Protein AF-A0AAC8TFB7-F1 (afdb_monomer_lite)

Organism: NCBI:txid48

Structure (mmCIF, N/CA/C/O backbone):
data_AF-A0AAC8TFB7-F1
#
_entry.id   AF-A0AAC8TFB7-F1
#
loop_
_atom_site.group_PDB
_atom_site.id
_atom_site.type_symbol
_atom_site.label_atom_id
_atom_site.label_alt_id
_atom_site.label_comp_id
_atom_site.label_asym_id
_atom_site.label_entity_id
_atom_site.label_seq_id
_atom_site.pdbx_PDB_ins_code
_atom_site.Cartn_x
_atom_site.Cartn_y
_atom_site.Cartn_z
_atom_site.occupancy
_atom_site.B_iso_or_equiv
_atom_site.auth_seq_id
_atom_site.auth_comp_id
_atom_site.auth_asym_id
_atom_site.auth_atom_id
_atom_site.pdbx_PDB_model_num
ATOM 1 N N . MET A 1 1 ? -80.100 37.771 1.841 1.00 29.28 1 MET A N 1
ATOM 2 C CA . MET A 1 1 ? -79.207 38.741 1.160 1.00 29.28 1 MET A CA 1
ATOM 3 C C . MET A 1 1 ? -78.001 39.028 2.057 1.00 29.28 1 MET A C 1
ATOM 5 O O . MET A 1 1 ? -78.190 39.039 3.260 1.00 29.28 1 MET A O 1
ATOM 9 N N . ASN A 1 2 ? -76.821 39.294 1.480 1.00 34.03 2 ASN A N 1
ATOM 10 C CA . ASN A 1 2 ? -75.707 40.093 2.040 1.00 34.03 2 ASN A CA 1
ATOM 11 C C . ASN A 1 2 ? -75.226 39.893 3.507 1.00 34.03 2 ASN A C 1
ATOM 13 O O . ASN A 1 2 ? -75.746 40.557 4.396 1.00 34.03 2 ASN A O 1
ATOM 17 N N . ARG A 1 3 ? -74.081 39.198 3.702 1.00 35.25 3 ARG A N 1
ATOM 18 C CA . ARG A 1 3 ? -72.728 39.756 4.049 1.00 35.25 3 ARG A CA 1
ATOM 19 C C . ARG A 1 3 ? -71.878 38.898 5.021 1.00 35.25 3 ARG A C 1
ATOM 21 O O . ARG A 1 3 ? -72.322 38.632 6.126 1.00 35.25 3 ARG A O 1
ATOM 28 N N . ARG A 1 4 ? -70.582 38.739 4.666 1.00 37.25 4 ARG A N 1
ATOM 29 C CA . ARG A 1 4 ? -69.412 38.335 5.508 1.00 37.25 4 ARG A CA 1
ATOM 30 C C . ARG A 1 4 ? -69.481 36.893 6.088 1.00 37.25 4 ARG A C 1
ATOM 32 O O . ARG A 1 4 ? -70.562 36.340 6.192 1.00 37.25 4 ARG A O 1
ATOM 39 N N . SER A 1 5 ? -68.390 36.183 6.416 1.00 35.66 5 SER A N 1
ATOM 40 C CA . SER A 1 5 ? -66.936 36.485 6.430 1.00 35.66 5 SER A CA 1
ATOM 41 C C . SER A 1 5 ? -66.106 35.304 5.864 1.00 35.66 5 SER A C 1
ATOM 43 O O . SER A 1 5 ? -66.644 34.227 5.645 1.00 35.66 5 SER A O 1
ATOM 45 N N . SER A 1 6 ? -64.796 35.482 5.650 1.00 41.69 6 SER A N 1
ATOM 46 C CA . SER A 1 6 ? -63.874 34.527 4.987 1.00 41.69 6 SER A CA 1
ATOM 47 C C . SER A 1 6 ? -63.027 33.644 5.925 1.00 41.69 6 SER A C 1
ATOM 49 O O . SER A 1 6 ? -62.603 34.148 6.966 1.00 41.69 6 SER A O 1
ATOM 51 N N . ARG A 1 7 ? -62.625 32.425 5.493 1.00 38.72 7 ARG A N 1
ATOM 52 C CA . ARG A 1 7 ? -61.374 31.735 5.925 1.00 38.72 7 ARG A CA 1
ATOM 53 C C . ARG A 1 7 ? -61.000 30.466 5.102 1.00 38.72 7 ARG A C 1
ATOM 55 O O . ARG A 1 7 ? -61.889 29.721 4.724 1.00 38.72 7 ARG A O 1
ATOM 62 N N . ILE A 1 8 ? -59.678 30.206 5.010 1.00 32.66 8 ILE A N 1
ATOM 63 C CA . ILE A 1 8 ? -58.954 28.893 5.028 1.00 32.66 8 ILE A CA 1
ATOM 64 C C . ILE A 1 8 ? -58.658 28.069 3.724 1.00 32.66 8 ILE A C 1
ATOM 66 O O . ILE A 1 8 ? -59.552 27.458 3.158 1.00 32.66 8 ILE A O 1
ATOM 70 N N . TRP A 1 9 ? -57.337 27.984 3.403 1.00 27.58 9 TRP A N 1
ATOM 71 C CA . TRP A 1 9 ? -56.482 26.853 2.896 1.00 27.58 9 TRP A CA 1
ATOM 72 C C . TRP A 1 9 ? -56.698 26.239 1.484 1.00 27.58 9 TRP A C 1
ATOM 74 O O . TRP A 1 9 ? -57.815 26.241 0.991 1.00 27.58 9 TRP A O 1
ATOM 84 N N . SER A 1 10 ? -55.707 25.652 0.765 1.00 36.19 10 SER A N 1
ATOM 85 C CA . SER A 1 10 ? -54.204 25.528 0.812 1.00 36.19 10 SER A CA 1
ATOM 86 C C . SER A 1 10 ? -53.717 24.824 -0.502 1.00 36.19 10 SER A C 1
ATOM 88 O O . SER A 1 10 ? -54.584 24.350 -1.226 1.00 36.19 10 SER A O 1
ATOM 90 N N . GLY A 1 11 ? -52.444 24.628 -0.915 1.00 29.81 11 GLY A N 1
ATOM 91 C CA . GLY A 1 11 ? -51.067 24.926 -0.438 1.00 29.81 11 GLY A CA 1
ATOM 92 C C . GLY A 1 11 ? -49.998 24.074 -1.206 1.00 29.81 11 GLY A C 1
ATOM 93 O O . GLY A 1 11 ? -50.402 23.230 -1.996 1.00 29.81 11 GLY A O 1
ATOM 94 N N . TRP A 1 12 ? -48.682 24.232 -0.919 1.00 28.47 12 TRP A N 1
ATOM 95 C CA . TRP A 1 12 ? -47.496 23.439 -1.407 1.00 28.47 12 TRP A CA 1
ATOM 96 C C . TRP A 1 12 ? -47.089 23.550 -2.911 1.00 28.47 12 TRP A C 1
ATOM 98 O O . TRP A 1 12 ? -47.957 23.550 -3.773 1.00 28.47 12 TRP A O 1
ATOM 108 N N . LEU A 1 13 ? -45.803 23.599 -3.338 1.00 30.80 13 LEU A N 1
ATOM 109 C CA . LEU A 1 13 ? -44.501 23.913 -2.684 1.00 30.80 13 LEU A CA 1
ATOM 110 C C . LEU A 1 13 ? -43.416 24.320 -3.741 1.00 30.80 13 LEU A C 1
ATOM 112 O O . LEU A 1 13 ? -43.477 23.867 -4.880 1.00 30.80 13 LEU A O 1
ATOM 116 N N . GLY A 1 14 ? -42.400 25.116 -3.359 1.00 27.70 14 GLY A N 1
ATOM 117 C CA . GLY A 1 14 ? -41.168 25.454 -4.121 1.00 27.70 14 GLY A CA 1
ATOM 118 C C . GLY A 1 14 ? -40.242 26.396 -3.302 1.00 27.70 14 GLY A C 1
ATOM 119 O O . GLY A 1 14 ? -40.631 26.738 -2.189 1.00 27.70 14 GLY A O 1
ATOM 120 N N . VAL A 1 15 ? -39.047 26.875 -3.707 1.00 31.97 15 VAL A N 1
ATOM 121 C CA . VAL A 1 15 ? -38.162 26.721 -4.903 1.00 31.97 15 VAL A CA 1
ATOM 122 C C . VAL A 1 15 ? -36.685 26.986 -4.451 1.00 31.97 15 VAL A C 1
ATOM 124 O O . VAL A 1 15 ? -36.489 27.541 -3.373 1.00 31.97 15 VAL A O 1
ATOM 127 N N . ALA A 1 16 ? -35.646 26.629 -5.232 1.00 31.83 16 ALA A N 1
ATOM 128 C CA . ALA A 1 16 ? -34.211 26.884 -4.936 1.00 31.83 16 ALA A CA 1
ATOM 129 C C . ALA A 1 16 ? -33.583 28.056 -5.744 1.00 31.83 16 ALA A C 1
ATOM 131 O O . ALA A 1 16 ? -34.079 28.367 -6.825 1.00 31.83 16 ALA A O 1
ATOM 132 N N . LEU A 1 17 ? -32.475 28.666 -5.270 1.00 29.53 17 LEU A N 1
ATOM 133 C CA . LEU A 1 17 ? -31.649 29.656 -6.012 1.00 29.53 17 LEU A CA 1
ATOM 134 C C . LEU A 1 17 ? -30.217 29.834 -5.422 1.00 29.53 17 LEU A C 1
ATOM 136 O O . LEU A 1 17 ? -29.937 29.296 -4.352 1.00 29.53 17 LEU A O 1
ATOM 140 N N . ALA A 1 18 ? -29.315 30.579 -6.094 1.00 31.45 18 ALA A N 1
ATOM 141 C CA . ALA A 1 18 ? -27.916 30.823 -5.675 1.00 31.45 18 ALA A CA 1
ATOM 142 C C . ALA A 1 18 ? -27.285 32.120 -6.268 1.00 31.45 18 ALA A C 1
ATOM 144 O O . ALA A 1 18 ? -27.849 32.680 -7.205 1.00 31.45 18 ALA A O 1
ATOM 145 N N . LEU A 1 19 ? -26.070 32.484 -5.788 1.00 30.78 19 LEU A N 1
ATOM 146 C CA . LEU A 1 19 ? -25.108 33.522 -6.274 1.00 30.78 19 LEU A CA 1
ATOM 147 C C . LEU A 1 19 ? -25.461 35.015 -5.998 1.00 30.78 19 LEU A C 1
ATOM 149 O O . LEU A 1 19 ? -26.633 35.365 -6.011 1.00 30.78 19 LEU A O 1
ATOM 153 N N . VAL A 1 20 ? -24.526 35.978 -5.813 1.00 29.78 20 VAL A N 1
ATOM 154 C CA . VAL A 1 20 ? -23.085 35.994 -5.397 1.00 29.78 20 VAL A CA 1
ATOM 155 C C . VAL A 1 20 ? -22.617 37.453 -5.114 1.00 29.78 20 VAL A C 1
ATOM 157 O O . VAL A 1 20 ? -23.112 38.361 -5.776 1.00 29.78 20 VAL A O 1
ATOM 160 N N . ALA A 1 21 ? -21.659 37.704 -4.195 1.00 29.14 21 ALA A N 1
ATOM 161 C CA . ALA A 1 21 ? -20.972 39.010 -4.027 1.00 29.14 21 ALA A CA 1
ATOM 162 C C . ALA A 1 21 ? -19.624 38.941 -3.243 1.00 29.14 21 ALA A C 1
ATOM 164 O O . ALA A 1 21 ? -19.326 37.933 -2.606 1.00 29.14 21 ALA A O 1
ATOM 165 N N . CYS A 1 22 ? -18.850 40.041 -3.267 1.00 25.44 22 CYS A N 1
ATOM 166 C CA . CYS A 1 22 ? -17.707 40.393 -2.382 1.00 25.44 22 CYS A CA 1
ATOM 167 C C . CYS A 1 22 ? -18.136 41.535 -1.409 1.00 25.44 22 CYS A C 1
ATOM 169 O O . CYS A 1 22 ? -19.251 42.027 -1.547 1.00 25.44 22 CYS A O 1
ATOM 171 N N . GLY A 1 23 ? -17.367 42.057 -0.437 1.00 26.61 23 GLY A N 1
ATOM 172 C CA . GLY A 1 23 ? -15.947 41.919 -0.058 1.00 26.61 23 GLY A CA 1
ATOM 173 C C . GLY A 1 23 ? -15.672 42.514 1.356 1.00 26.61 23 GLY A C 1
ATOM 174 O O . GLY A 1 23 ? -16.632 42.797 2.068 1.00 26.61 23 GLY A O 1
ATOM 175 N N . PRO A 1 24 ? -14.404 42.658 1.805 1.00 52.81 24 PRO A N 1
ATOM 176 C CA . PRO A 1 24 ? -14.056 42.627 3.239 1.00 52.81 24 PRO A CA 1
ATOM 177 C C . PRO A 1 24 ? -13.891 43.983 3.962 1.00 52.81 24 PRO A C 1
ATOM 179 O O . PRO A 1 24 ? -13.584 45.002 3.350 1.00 52.81 24 PRO A O 1
ATOM 182 N N . GLY A 1 25 ? -13.968 43.935 5.299 1.00 26.16 25 GLY A N 1
ATOM 183 C CA . GLY A 1 25 ? -13.551 44.981 6.244 1.00 26.16 25 GLY A CA 1
ATOM 184 C C . GLY A 1 25 ? -13.364 44.398 7.657 1.00 26.16 25 GLY A C 1
ATOM 185 O O . GLY A 1 25 ? -14.038 43.429 8.005 1.00 26.16 25 GLY A O 1
ATOM 186 N N . VAL A 1 26 ? -12.436 44.944 8.449 1.00 27.16 26 VAL A N 1
ATOM 187 C CA . VAL A 1 26 ? -12.077 44.471 9.805 1.00 27.16 26 VAL A CA 1
ATOM 188 C C . VAL A 1 26 ? -12.183 45.633 10.789 1.00 27.16 26 VAL A C 1
ATOM 190 O O . VAL A 1 26 ? -11.638 46.684 10.481 1.00 27.16 26 VAL A O 1
ATOM 193 N N . GLU A 1 27 ? -12.844 45.419 11.935 1.00 25.64 27 GLU A N 1
ATOM 194 C CA . GLU A 1 27 ? -12.522 45.945 13.286 1.00 25.64 27 GLU A CA 1
ATOM 195 C C . GLU A 1 27 ? -13.724 45.763 14.237 1.00 25.64 27 GLU A C 1
ATOM 197 O O . GLU A 1 27 ? -14.823 46.220 13.928 1.00 25.64 27 GLU A O 1
ATOM 202 N N . ALA A 1 28 ? -13.525 45.107 15.392 1.00 24.05 28 ALA A N 1
ATOM 203 C CA . ALA A 1 28 ? -14.460 45.129 16.529 1.00 24.05 28 ALA A CA 1
ATOM 204 C C . ALA A 1 28 ? -13.835 44.552 17.821 1.00 24.05 28 ALA A C 1
ATOM 206 O O . ALA A 1 28 ? -13.771 43.339 18.001 1.00 24.05 28 ALA A O 1
ATOM 207 N N . GLU A 1 29 ? -13.459 45.427 18.752 1.00 25.58 29 GLU A N 1
ATOM 208 C CA . GLU A 1 29 ? -13.267 45.142 20.184 1.00 25.58 29 GLU A CA 1
ATOM 209 C C . GLU A 1 29 ? -13.527 46.445 20.972 1.00 25.58 29 GLU A C 1
ATOM 211 O O . GLU A 1 29 ? -13.308 47.526 20.420 1.00 25.58 29 GLU A O 1
ATOM 216 N N . PRO A 1 30 ? -13.897 46.404 22.265 1.00 45.72 30 PRO A N 1
ATOM 217 C CA . PRO A 1 30 ? -14.868 45.516 22.919 1.00 45.72 30 PRO A CA 1
ATOM 218 C C . PRO A 1 30 ? -15.946 46.334 23.690 1.00 45.72 30 PRO A C 1
ATOM 220 O O . PRO A 1 30 ? -15.791 47.540 23.877 1.00 45.72 30 PRO A O 1
ATOM 223 N N . GLY A 1 31 ? -17.031 45.725 24.210 1.00 27.03 31 GLY A N 1
ATOM 224 C CA . GLY A 1 31 ? -17.982 46.514 25.029 1.00 27.03 31 GLY A CA 1
ATOM 225 C C . GLY A 1 31 ? -19.311 45.898 25.499 1.00 27.03 31 GLY A C 1
ATOM 226 O O . GLY A 1 31 ? -20.360 46.262 24.992 1.00 27.03 31 GLY A O 1
ATOM 227 N N . LEU A 1 32 ? -19.250 45.050 26.532 1.00 28.52 32 LEU A N 1
ATOM 228 C CA . LEU A 1 32 ? -20.164 44.968 27.698 1.00 28.52 32 LEU A CA 1
ATOM 229 C C . LEU A 1 32 ? -21.715 45.096 27.573 1.00 28.52 32 LEU A C 1
ATOM 231 O O . LEU A 1 32 ? -22.270 46.134 27.240 1.00 28.52 32 LEU A O 1
ATOM 235 N N . ASN A 1 33 ? -22.376 44.099 28.184 1.00 29.66 33 ASN A N 1
ATOM 236 C CA . ASN A 1 33 ? -23.605 44.189 29.003 1.00 29.66 33 ASN A CA 1
ATOM 237 C C . ASN A 1 33 ? -24.993 44.416 28.350 1.00 29.66 33 ASN A C 1
ATOM 239 O O . ASN A 1 33 ? -25.533 45.516 28.355 1.00 29.66 33 ASN A O 1
ATOM 243 N N . GLY A 1 34 ? -25.692 43.299 28.104 1.00 29.98 34 GLY A N 1
ATOM 244 C CA . GLY A 1 34 ? -26.669 42.828 29.104 1.00 29.98 34 GLY A CA 1
ATOM 245 C C . GLY A 1 34 ? -28.172 43.029 28.844 1.00 29.98 34 GLY A C 1
ATOM 246 O O . GLY A 1 34 ? -28.695 44.120 29.022 1.00 29.98 34 GLY A O 1
ATOM 247 N N . LEU A 1 35 ? -28.876 41.917 28.593 1.00 29.80 35 LEU A N 1
ATOM 248 C CA . LEU A 1 35 ? -30.117 41.459 29.261 1.00 29.80 35 LEU A CA 1
ATOM 249 C C . LEU A 1 35 ? -30.368 39.982 28.837 1.00 29.80 35 LEU A C 1
ATOM 251 O O . LEU A 1 35 ? -29.814 39.552 27.823 1.00 29.80 35 LEU A O 1
ATOM 255 N N . PRO A 1 36 ? -31.103 39.156 29.611 1.00 32.28 36 PRO A N 1
ATOM 256 C CA . PRO A 1 36 ? -31.102 37.703 29.427 1.00 32.28 36 PRO A CA 1
ATOM 257 C C . PRO A 1 36 ? -32.032 37.224 28.304 1.00 32.28 36 PRO A C 1
ATOM 259 O O . PRO A 1 36 ? -33.178 37.656 28.196 1.00 32.28 36 PRO A O 1
ATOM 262 N N . ALA A 1 37 ? -31.566 36.246 27.525 1.00 28.34 37 ALA A N 1
ATOM 263 C CA . ALA A 1 37 ? -32.413 35.491 26.608 1.00 28.34 37 ALA A CA 1
ATOM 264 C C . ALA A 1 37 ? -33.243 34.450 27.379 1.00 28.34 37 ALA A C 1
ATOM 266 O O . ALA A 1 37 ? -32.693 33.574 28.050 1.00 28.34 37 ALA A O 1
ATOM 267 N N . THR A 1 38 ? -34.570 34.513 27.265 1.00 31.72 38 THR A N 1
ATOM 268 C CA . THR A 1 38 ? -35.490 33.511 27.819 1.00 31.72 38 THR A CA 1
ATOM 269 C C . THR A 1 38 ? -35.449 32.222 26.999 1.00 31.72 38 THR A C 1
ATOM 271 O O . THR A 1 38 ? -36.209 32.034 26.049 1.00 31.72 38 THR A O 1
ATOM 274 N N . ALA A 1 39 ? -34.564 31.303 27.387 1.00 28.80 39 ALA A N 1
ATOM 275 C CA . ALA A 1 39 ? -34.574 29.940 26.872 1.00 28.80 39 ALA A CA 1
ATOM 276 C C . ALA A 1 39 ? -35.893 29.243 27.251 1.00 28.80 39 ALA A C 1
ATOM 278 O O . ALA A 1 39 ? -36.206 29.069 28.430 1.00 28.80 39 ALA A O 1
ATOM 279 N N . THR A 1 40 ? -36.671 28.833 26.250 1.00 29.55 40 THR A N 1
ATOM 280 C CA . THR A 1 40 ? -37.866 28.007 26.446 1.00 29.55 40 THR A CA 1
ATOM 281 C C . THR A 1 40 ? -37.432 26.572 26.723 1.00 29.55 40 THR A C 1
ATOM 283 O O . THR A 1 40 ? -37.189 25.787 25.810 1.00 29.55 40 THR A O 1
ATOM 286 N N . VAL A 1 41 ? -37.304 26.235 28.007 1.00 31.17 41 VAL A N 1
ATOM 287 C CA . VAL A 1 41 ? -37.071 24.857 28.451 1.00 31.17 41 VAL A CA 1
ATOM 288 C C . VAL A 1 41 ? -38.263 24.006 28.014 1.00 31.17 41 VAL A C 1
ATOM 290 O O . VAL A 1 41 ? -39.390 24.247 28.447 1.00 31.17 41 VAL A O 1
ATOM 293 N N . SER A 1 42 ? -38.021 23.014 27.153 1.00 38.66 42 SER A N 1
ATOM 294 C CA . SER A 1 42 ? -39.017 21.978 26.876 1.00 38.66 42 SER A CA 1
ATOM 295 C C . SER A 1 42 ? -39.325 21.253 28.180 1.00 38.66 42 SER A C 1
ATOM 297 O O . SER A 1 42 ? -38.401 20.803 28.857 1.00 38.66 42 SER A O 1
ATOM 299 N N . ALA A 1 43 ? -40.605 21.142 28.539 1.00 45.66 43 ALA A N 1
ATOM 300 C CA . ALA A 1 43 ? -41.000 20.431 29.750 1.00 45.66 43 ALA A CA 1
ATOM 301 C C . ALA A 1 43 ? -40.475 18.978 29.710 1.00 45.66 43 ALA A C 1
ATOM 303 O O . ALA A 1 43 ? -40.502 18.364 28.636 1.00 45.66 43 ALA A O 1
ATOM 304 N N . PRO A 1 44 ? -39.983 18.432 30.839 1.00 53.47 44 PRO A N 1
ATOM 305 C CA . PRO A 1 44 ? -39.480 17.065 30.889 1.00 53.47 44 PRO A CA 1
ATOM 306 C C . PRO A 1 44 ? -40.583 16.066 30.533 1.00 53.47 44 PRO A C 1
ATOM 308 O O . PRO A 1 44 ? -41.760 16.277 30.839 1.00 53.47 44 PRO A O 1
ATOM 311 N N . LEU A 1 45 ? -40.197 14.975 29.869 1.00 64.88 45 LEU A N 1
ATOM 312 C CA . LEU A 1 45 ? -41.135 13.994 29.330 1.00 64.88 45 LEU A CA 1
ATOM 313 C C . LEU A 1 45 ? -41.702 13.117 30.462 1.00 64.88 45 LEU A C 1
ATOM 315 O O . LEU A 1 45 ? -41.168 12.055 30.777 1.00 64.88 45 LEU A O 1
ATOM 319 N N . MET A 1 46 ? -42.772 13.595 31.098 1.00 79.31 46 MET A N 1
ATOM 320 C CA . 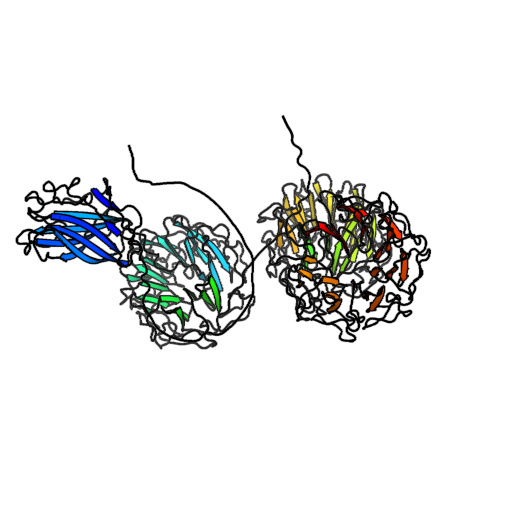MET A 1 46 ? -43.532 12.856 32.109 1.00 79.31 46 MET A CA 1
ATOM 321 C C . MET A 1 46 ? -44.354 11.745 31.449 1.00 79.31 46 MET A C 1
ATOM 323 O O . MET A 1 46 ? -45.239 12.023 30.637 1.00 79.31 46 MET A O 1
ATOM 327 N N . ALA A 1 47 ? -44.107 10.493 31.827 1.00 88.88 47 ALA A N 1
ATOM 328 C CA . ALA A 1 47 ? -44.961 9.376 31.453 1.00 88.88 47 ALA A CA 1
ATOM 329 C C . ALA A 1 47 ? -46.246 9.382 32.297 1.00 88.88 47 ALA A C 1
ATOM 331 O O . ALA A 1 47 ? -46.202 9.538 33.517 1.00 88.88 47 ALA A O 1
ATOM 332 N N . THR A 1 48 ? -47.394 9.184 31.647 1.00 90.88 48 THR A N 1
ATOM 333 C CA . THR A 1 48 ? -48.664 8.903 32.335 1.00 90.88 48 THR A CA 1
ATOM 334 C C . THR A 1 48 ? -48.782 7.398 32.543 1.00 90.88 48 THR A C 1
ATOM 336 O O . THR A 1 48 ? -48.607 6.634 31.592 1.00 90.88 48 THR A O 1
ATOM 339 N N . ALA A 1 49 ? -49.062 6.974 33.770 1.00 92.94 49 ALA A N 1
ATOM 340 C CA . ALA A 1 49 ? -49.187 5.569 34.122 1.00 92.94 49 ALA A CA 1
ATOM 341 C C . ALA A 1 49 ? -50.440 4.925 33.508 1.00 92.94 49 ALA A C 1
ATOM 343 O O . ALA A 1 49 ? -51.456 5.581 33.267 1.00 92.94 49 ALA A O 1
ATOM 344 N N . GLN A 1 50 ? -50.380 3.611 33.312 1.00 94.62 50 GLN A N 1
ATOM 345 C CA . GLN A 1 50 ? -51.535 2.761 33.024 1.00 94.62 50 GLN A CA 1
ATOM 346 C C . GLN A 1 50 ? -51.613 1.661 34.085 1.00 94.62 50 GLN A C 1
ATOM 348 O O . GLN A 1 50 ? -50.589 1.268 34.636 1.00 94.62 50 GLN A O 1
ATOM 353 N N . TYR A 1 51 ? -52.813 1.173 34.398 1.00 94.00 51 TYR A N 1
ATOM 354 C CA . TYR A 1 51 ? -52.970 0.117 35.400 1.00 94.00 51 TYR A CA 1
ATOM 355 C C . TYR A 1 51 ? -52.424 -1.222 34.878 1.00 94.00 51 TYR A C 1
ATOM 357 O O . TYR A 1 51 ? -52.957 -1.788 33.920 1.00 94.00 51 TYR A O 1
ATOM 365 N N . ASP A 1 52 ? -51.366 -1.735 35.505 1.00 94.38 52 ASP A N 1
ATOM 366 C CA . ASP A 1 52 ? -50.777 -3.031 35.184 1.00 94.38 52 ASP A CA 1
ATOM 367 C C . ASP A 1 52 ? -51.492 -4.142 35.961 1.00 94.38 52 ASP A C 1
ATOM 369 O O . ASP A 1 52 ? -51.429 -4.222 37.186 1.00 94.38 52 ASP A O 1
ATOM 373 N N . THR A 1 53 ? -52.169 -5.034 35.239 1.00 91.38 53 THR A N 1
ATOM 374 C CA . THR A 1 53 ? -52.974 -6.115 35.839 1.00 91.38 53 THR A CA 1
ATOM 375 C C . THR A 1 53 ? -52.159 -7.239 36.495 1.00 91.38 53 THR A C 1
ATOM 377 O O . THR A 1 53 ? -52.733 -8.034 37.241 1.00 91.38 53 THR A O 1
ATOM 380 N N . ALA A 1 54 ? -50.845 -7.320 36.253 1.00 90.19 54 ALA A N 1
ATOM 381 C CA . ALA A 1 54 ? -49.966 -8.328 36.846 1.00 90.19 54 ALA A CA 1
ATOM 382 C C . ALA A 1 54 ? -49.311 -7.826 38.143 1.00 90.19 54 ALA A C 1
ATOM 384 O O . ALA A 1 54 ? -49.205 -8.585 39.105 1.00 90.19 54 ALA A O 1
ATOM 385 N N . LEU A 1 55 ? -48.912 -6.550 38.185 1.00 90.25 55 LEU A N 1
ATOM 386 C CA . LEU A 1 55 ? -48.433 -5.872 39.391 1.00 90.25 55 LEU A CA 1
ATOM 387 C C . LEU A 1 55 ? -49.570 -5.313 40.258 1.00 90.25 55 LEU A C 1
ATOM 389 O O . LEU A 1 55 ? -49.329 -5.080 41.433 1.00 90.25 55 LEU A O 1
ATOM 393 N N . LYS A 1 56 ? -50.785 -5.152 39.716 1.00 93.19 56 LYS A N 1
ATOM 394 C CA . LYS A 1 56 ? -51.981 -4.555 40.349 1.00 93.19 56 LYS A CA 1
ATOM 395 C C . LYS A 1 56 ? -51.885 -3.063 40.702 1.00 93.19 56 LYS A C 1
ATOM 397 O O . LYS A 1 56 ? -52.592 -2.595 41.592 1.00 93.19 56 LYS A O 1
ATOM 402 N N . VAL A 1 57 ? -51.048 -2.314 39.985 1.00 94.06 57 VAL A N 1
ATOM 403 C CA . VAL A 1 57 ? -50.745 -0.902 40.281 1.00 94.06 57 VAL A CA 1
ATOM 404 C C . VAL A 1 57 ? -50.669 -0.054 39.010 1.00 94.06 57 VAL A C 1
ATOM 406 O O . VAL A 1 57 ? -50.413 -0.593 37.929 1.00 94.06 57 VAL A O 1
ATOM 409 N N . PRO A 1 58 ? -50.796 1.278 39.108 1.00 95.50 58 PRO A N 1
ATOM 410 C CA . PRO A 1 58 ? -50.334 2.202 38.081 1.00 95.50 58 PRO A CA 1
ATOM 411 C C . PRO A 1 58 ? -48.843 1.993 37.769 1.00 95.50 58 PRO A C 1
ATOM 413 O O . PRO A 1 58 ? -47.989 2.078 38.652 1.00 95.50 58 PRO A O 1
ATOM 416 N N . LEU A 1 59 ? -48.528 1.754 36.496 1.00 95.31 59 LEU A N 1
ATOM 417 C CA . LEU A 1 59 ? -47.176 1.565 35.979 1.00 95.31 59 LEU A CA 1
ATOM 418 C C . LEU A 1 59 ? -46.884 2.535 34.827 1.00 95.31 59 LEU A C 1
ATOM 420 O O . LEU A 1 59 ? -47.635 2.599 33.852 1.00 95.31 59 LEU A O 1
ATOM 424 N N . CYS A 1 60 ? -45.736 3.214 34.880 1.00 94.62 60 CYS A N 1
ATOM 425 C CA . CYS A 1 60 ? -45.124 3.805 33.686 1.00 94.62 60 CYS A CA 1
ATOM 426 C C . CYS A 1 60 ? -44.134 2.826 33.041 1.00 94.62 60 CYS A C 1
ATOM 428 O O . CYS A 1 60 ? -43.052 2.556 33.577 1.00 94.62 60 CYS A O 1
ATOM 430 N N . ALA A 1 61 ? -44.510 2.303 31.874 1.00 82.38 61 ALA A N 1
ATOM 431 C CA . ALA A 1 61 ? -43.671 1.437 31.055 1.00 82.38 61 ALA A CA 1
ATOM 432 C C . ALA A 1 61 ? -42.756 2.261 30.130 1.00 82.38 61 ALA A C 1
ATOM 434 O O . ALA A 1 61 ? -43.231 3.112 29.379 1.00 82.38 61 ALA A O 1
ATOM 435 N N . GLY A 1 62 ? -41.454 1.963 30.144 1.00 77.88 62 GLY A N 1
ATOM 436 C CA . GLY A 1 62 ? -40.446 2.649 29.331 1.00 77.88 62 GLY A CA 1
ATOM 437 C C . GLY A 1 62 ? -39.706 3.770 30.070 1.00 77.88 62 GLY A C 1
ATOM 438 O O . GLY A 1 62 ? -40.132 4.239 31.122 1.00 77.88 62 GLY A O 1
ATOM 439 N N . SER A 1 63 ? -38.556 4.163 29.520 1.00 78.25 63 SER A N 1
ATOM 440 C CA . SER A 1 63 ? -37.673 5.184 30.099 1.00 78.25 63 SER A CA 1
ATOM 441 C C . SER A 1 63 ? -38.284 6.582 29.958 1.00 78.25 63 SER A C 1
ATOM 443 O O . SER A 1 63 ? -38.729 6.943 28.867 1.00 78.25 63 SER A O 1
ATOM 445 N N . ALA A 1 64 ? -38.332 7.343 31.053 1.00 86.69 64 ALA A N 1
ATOM 446 C CA . ALA A 1 64 ? -38.908 8.686 31.102 1.00 86.69 64 ALA A CA 1
ATOM 447 C C . ALA A 1 64 ? -38.338 9.502 32.274 1.00 86.69 64 ALA A C 1
ATOM 449 O O . ALA A 1 64 ? -37.879 8.938 33.273 1.00 86.69 64 ALA A O 1
ATOM 450 N N . ALA A 1 65 ? -38.438 10.833 32.191 1.00 87.44 65 ALA A N 1
ATOM 451 C CA . ALA A 1 65 ? -37.966 11.759 33.229 1.00 87.44 65 ALA A CA 1
ATOM 452 C C . ALA A 1 65 ? -38.818 11.744 34.512 1.00 87.44 65 ALA A C 1
ATOM 454 O O . ALA A 1 65 ? -38.380 12.190 35.575 1.00 87.44 65 ALA A O 1
ATOM 455 N N . GLY A 1 66 ? -40.031 11.202 34.424 1.00 91.31 66 GLY A N 1
ATOM 456 C CA . GLY A 1 66 ? -40.901 10.966 35.563 1.00 91.31 66 GLY A CA 1
ATOM 457 C C . GLY A 1 66 ? -42.101 10.096 35.213 1.00 91.31 66 GLY A C 1
ATOM 458 O O . GLY A 1 66 ? -42.401 9.873 34.041 1.00 91.31 66 GLY A O 1
ATOM 459 N N . CYS A 1 67 ? -42.785 9.627 36.249 1.00 94.94 67 CYS A N 1
ATOM 460 C CA . CYS A 1 67 ? -44.010 8.848 36.187 1.00 94.94 67 CYS A CA 1
ATOM 461 C C . CYS A 1 67 ? -45.127 9.543 36.976 1.00 94.94 67 CYS A C 1
ATOM 463 O O . CYS A 1 67 ? -44.890 10.112 38.044 1.00 94.94 67 CYS A O 1
ATOM 465 N N . ASP A 1 68 ? -46.344 9.498 36.442 1.00 94.75 68 ASP A N 1
ATOM 466 C CA . ASP A 1 68 ? -47.511 10.205 36.958 1.00 94.75 68 ASP A CA 1
ATOM 467 C C . ASP A 1 68 ? -48.739 9.282 36.925 1.00 94.75 68 ASP A C 1
ATOM 469 O O . ASP A 1 68 ? -49.183 8.870 35.854 1.00 94.75 68 ASP A O 1
ATOM 473 N N . SER A 1 69 ? -49.296 8.960 38.095 1.00 94.38 69 SER A N 1
ATOM 474 C CA . SER A 1 69 ? -50.507 8.126 38.242 1.00 94.38 69 SER A CA 1
ATOM 475 C C . SER A 1 69 ? -51.772 8.718 37.593 1.00 94.38 69 SER A C 1
ATOM 477 O O . SER A 1 69 ? -52.760 8.006 37.389 1.00 94.38 69 SER A O 1
ATOM 479 N N . GLY A 1 70 ? -51.762 10.015 37.263 1.00 90.06 70 GLY A N 1
ATOM 480 C CA . GLY A 1 70 ? -52.869 10.718 36.625 1.00 90.06 70 GLY A CA 1
ATOM 481 C C . GLY A 1 70 ? -54.092 10.857 37.533 1.00 90.06 70 GLY A C 1
ATOM 482 O O . GLY A 1 70 ? -54.228 11.853 38.234 1.00 90.06 70 GLY A O 1
ATOM 483 N N . SER A 1 71 ? -55.000 9.882 37.449 1.00 89.75 71 SER A N 1
ATOM 484 C CA . SER A 1 71 ? -56.247 9.796 38.236 1.00 89.75 71 SER A CA 1
ATOM 485 C C . SER A 1 71 ? -56.630 8.351 38.595 1.00 89.75 71 SER A C 1
ATOM 487 O O . SER A 1 71 ? -57.767 8.088 38.970 1.00 89.75 71 SER A O 1
ATOM 489 N N . LEU A 1 72 ? -55.690 7.404 38.465 1.00 91.19 72 LEU A N 1
ATOM 490 C CA . LEU A 1 72 ? -55.911 5.984 38.783 1.00 91.19 72 LEU A CA 1
ATOM 491 C C . LEU A 1 72 ? -56.036 5.712 40.294 1.00 91.19 72 LEU A C 1
ATOM 493 O O . LEU A 1 72 ? -56.532 4.656 40.673 1.00 91.19 72 LEU A O 1
ATOM 497 N N . VAL A 1 73 ? -55.589 6.679 41.098 1.00 92.38 73 VAL A N 1
ATOM 498 C CA . VAL A 1 73 ? -55.341 6.651 42.550 1.00 92.38 73 VAL A CA 1
ATOM 499 C C . VAL A 1 73 ? -56.112 7.790 43.233 1.00 92.38 73 VAL A C 1
ATOM 501 O O . VAL A 1 73 ? -55.553 8.640 43.920 1.00 92.38 73 VAL A O 1
ATOM 504 N N . ASN A 1 74 ? -57.381 7.941 42.847 1.00 92.94 74 ASN A N 1
ATOM 505 C CA . ASN A 1 74 ? -58.179 9.122 43.158 1.00 92.94 74 ASN A CA 1
ATOM 506 C C . ASN A 1 74 ? -59.326 8.779 44.112 1.00 92.94 74 ASN A C 1
ATOM 508 O O . ASN A 1 74 ? -60.366 8.276 43.680 1.00 92.94 74 ASN A O 1
ATOM 512 N N . GLY A 1 75 ? -59.137 9.114 45.386 1.00 87.50 75 GLY A N 1
ATOM 513 C CA . GLY A 1 75 ? -59.989 8.716 46.497 1.00 87.50 75 GLY A CA 1
ATOM 514 C C . GLY A 1 75 ? -59.660 7.316 47.025 1.00 87.50 75 GLY A C 1
ATOM 515 O O . GLY A 1 75 ? -59.000 6.535 46.353 1.00 87.50 75 GLY A O 1
ATOM 516 N N . ARG A 1 76 ? -60.187 7.010 48.217 1.00 88.00 76 ARG A N 1
ATOM 517 C CA . ARG A 1 76 ? -59.896 5.789 48.983 1.00 88.00 76 ARG A CA 1
ATOM 518 C C . ARG A 1 76 ? -60.932 4.694 48.750 1.00 88.00 76 ARG A C 1
ATOM 520 O O . ARG A 1 76 ? -62.088 4.847 49.158 1.00 88.00 76 ARG A O 1
ATOM 527 N N . ALA A 1 77 ? -60.531 3.546 48.224 1.00 80.38 77 ALA A N 1
ATOM 528 C CA . ALA A 1 77 ? -61.358 2.355 48.060 1.00 80.38 77 ALA A CA 1
ATOM 529 C C . ALA A 1 77 ? -62.726 2.641 47.397 1.00 80.38 77 ALA A C 1
ATOM 531 O O . ALA A 1 77 ? -62.818 3.200 46.308 1.00 80.38 77 ALA A O 1
ATOM 532 N N . ALA A 1 78 ? -63.833 2.268 48.050 1.00 73.38 78 ALA A N 1
ATOM 533 C CA . ALA A 1 78 ? -65.186 2.558 47.564 1.00 73.38 78 ALA A CA 1
ATOM 534 C C . ALA A 1 78 ? -65.648 4.011 47.826 1.00 73.38 78 ALA A C 1
ATOM 536 O O . ALA A 1 78 ? -66.753 4.384 47.430 1.00 73.38 78 ALA A O 1
ATOM 537 N N . ALA A 1 79 ? -64.833 4.827 48.502 1.00 71.06 79 ALA A N 1
ATOM 538 C CA . ALA A 1 79 ? -65.093 6.226 48.840 1.00 71.06 79 ALA A CA 1
ATOM 539 C C . ALA A 1 79 ? -64.365 7.190 47.880 1.00 71.06 79 ALA A C 1
ATOM 541 O O . ALA A 1 79 ? -63.798 8.197 48.302 1.00 71.06 79 ALA A O 1
ATOM 542 N N . GLY A 1 80 ? -64.404 6.889 46.579 1.00 80.62 80 GLY A N 1
ATOM 543 C CA . GLY A 1 80 ? -63.849 7.714 45.506 1.00 80.62 80 GLY A CA 1
ATOM 544 C C . GLY A 1 80 ? -64.051 7.098 44.114 1.00 80.62 80 GLY A C 1
ATOM 545 O O . GLY A 1 80 ? -64.604 6.004 43.998 1.00 80.62 80 GLY A O 1
ATOM 546 N N . PRO A 1 81 ? -63.620 7.777 43.037 1.00 84.00 81 PRO A N 1
ATOM 547 C CA . PRO A 1 81 ? -63.551 7.223 41.678 1.00 84.00 81 PRO A CA 1
ATOM 548 C C . PRO A 1 81 ? -62.389 6.218 41.456 1.00 84.00 81 PRO A C 1
ATOM 550 O O . PRO A 1 81 ? -61.927 6.049 40.324 1.00 84.00 81 PRO A O 1
ATOM 553 N N . GLU A 1 82 ? -61.915 5.542 42.505 1.00 85.69 82 GLU A N 1
ATOM 554 C CA . GLU A 1 82 ? -60.719 4.690 42.508 1.00 85.69 82 GLU A CA 1
ATOM 555 C C . GLU A 1 82 ? -60.983 3.300 41.887 1.00 85.69 82 GLU A C 1
ATOM 557 O O . GLU A 1 82 ? -61.208 2.293 42.557 1.00 85.69 82 GLU A O 1
ATOM 562 N N . LEU A 1 83 ? -60.991 3.237 40.552 1.00 75.31 83 LEU A N 1
ATOM 563 C CA . LEU A 1 83 ? -61.490 2.079 39.793 1.00 75.31 83 LEU A CA 1
ATOM 564 C C . LEU A 1 83 ? -60.779 0.734 40.075 1.00 75.31 83 LEU A C 1
ATOM 566 O O . LEU A 1 83 ? -61.351 -0.314 39.775 1.00 75.31 83 LEU A O 1
ATOM 570 N N . ASN A 1 84 ? -59.554 0.740 40.615 1.00 86.06 84 ASN A N 1
ATOM 571 C CA . ASN A 1 84 ? -58.738 -0.467 40.823 1.00 86.06 84 ASN A CA 1
ATOM 572 C C . ASN A 1 84 ? -58.174 -0.599 42.253 1.00 86.06 84 ASN A C 1
ATOM 574 O O . ASN A 1 84 ? -57.100 -1.181 42.444 1.00 86.06 84 ASN A O 1
ATOM 578 N N . ALA A 1 85 ? -58.906 -0.085 43.244 1.00 81.69 85 ALA A N 1
ATOM 579 C CA . ALA A 1 85 ? -58.556 -0.186 44.659 1.00 81.69 85 ALA A CA 1
ATOM 580 C C . ALA A 1 85 ? -58.124 -1.602 45.087 1.00 81.69 85 ALA A C 1
ATOM 582 O O . ALA A 1 85 ? -58.774 -2.586 44.704 1.00 81.69 85 ALA A O 1
ATOM 583 N N . PRO A 1 86 ? -57.053 -1.755 45.889 1.00 83.50 86 PRO A N 1
ATOM 584 C CA . PRO A 1 86 ? -56.303 -0.716 46.615 1.00 83.50 86 PRO A CA 1
ATOM 585 C C . PRO A 1 86 ? -55.099 -0.118 45.849 1.00 83.50 86 PRO A C 1
ATOM 587 O O . PRO A 1 86 ? -54.184 0.384 46.482 1.00 83.50 86 PRO A O 1
ATOM 590 N N . ASN A 1 87 ? -54.968 -0.329 44.527 1.00 89.38 87 ASN A N 1
ATOM 591 C CA . ASN A 1 87 ? -53.779 0.075 43.746 1.00 89.38 87 ASN A CA 1
ATOM 592 C C . ASN A 1 87 ? -52.403 -0.280 44.390 1.00 89.38 87 ASN A C 1
ATOM 594 O O . ASN A 1 87 ? -51.407 0.411 44.160 1.00 89.38 87 ASN A O 1
ATOM 598 N N . THR A 1 88 ? -52.310 -1.377 45.164 1.00 90.12 88 THR A N 1
ATOM 599 C CA . THR A 1 88 ? -51.056 -1.861 45.782 1.00 90.12 88 THR A CA 1
ATOM 600 C C . THR A 1 88 ? -50.481 -3.112 45.116 1.00 90.12 88 THR A C 1
ATOM 602 O O . THR A 1 88 ? -51.193 -3.947 44.551 1.00 90.12 88 THR A O 1
ATOM 605 N N . LEU A 1 89 ? -49.153 -3.253 45.209 1.00 89.19 89 LEU A N 1
ATOM 606 C CA . LEU A 1 89 ? -48.371 -4.284 44.532 1.00 89.19 89 LEU A CA 1
ATOM 607 C C . LEU A 1 89 ? -48.839 -5.710 44.851 1.00 89.19 89 LEU A C 1
ATOM 609 O O . LEU A 1 89 ? -49.061 -6.089 46.004 1.00 89.19 89 LEU A O 1
ATOM 613 N N . ALA A 1 90 ? -48.932 -6.528 43.803 1.00 74.25 90 ALA A N 1
ATOM 614 C CA . ALA A 1 90 ? -49.415 -7.899 43.852 1.00 74.25 90 ALA A CA 1
ATOM 615 C C . ALA A 1 90 ? -48.689 -8.740 44.920 1.00 74.25 90 ALA A C 1
ATOM 617 O O . ALA A 1 90 ? -47.474 -8.921 44.887 1.00 74.25 90 ALA A O 1
ATOM 618 N N . GLY A 1 91 ? -49.466 -9.277 45.865 1.00 65.50 91 GLY A N 1
ATOM 619 C CA . GLY A 1 91 ? -48.961 -9.988 47.045 1.00 65.50 91 GLY A CA 1
ATOM 620 C C . GLY A 1 91 ? -49.019 -9.167 48.337 1.00 65.50 91 GLY A C 1
ATOM 621 O O . GLY A 1 91 ? -48.916 -9.747 49.416 1.00 65.50 91 GLY A O 1
ATOM 622 N N . SER A 1 92 ? -49.257 -7.851 48.264 1.00 69.12 92 SER A N 1
ATOM 623 C CA . SER A 1 92 ? -49.574 -7.037 49.440 1.00 69.12 92 SER A CA 1
ATOM 624 C C . SER A 1 92 ? -50.910 -7.479 50.053 1.00 69.12 92 SER A C 1
ATOM 626 O O . SER A 1 92 ? -51.914 -7.625 49.358 1.00 69.12 92 SER A O 1
ATOM 628 N N . THR A 1 93 ? -50.936 -7.689 51.370 1.00 69.44 93 THR A N 1
ATOM 629 C CA . THR A 1 93 ? -52.145 -8.027 52.147 1.00 69.44 93 THR A CA 1
ATOM 630 C C . THR A 1 93 ? -52.805 -6.781 52.748 1.00 69.44 93 THR A C 1
ATOM 632 O O . THR A 1 93 ? -53.433 -6.853 53.803 1.00 69.44 93 THR A O 1
ATOM 635 N N . CYS A 1 94 ? -52.577 -5.617 52.141 1.00 74.50 94 CYS A N 1
ATOM 636 C CA . CYS A 1 94 ? -52.801 -4.314 52.751 1.00 74.50 94 CYS A CA 1
ATOM 637 C C . CYS A 1 94 ? -53.886 -3.575 51.959 1.00 74.50 94 CYS A C 1
ATOM 639 O O . CYS A 1 94 ? -53.624 -3.105 50.859 1.00 74.50 94 CYS A O 1
ATOM 641 N N . ALA A 1 95 ? -55.100 -3.543 52.515 1.00 79.75 95 ALA A N 1
ATOM 642 C CA . ALA A 1 95 ? -56.302 -2.948 51.924 1.00 79.75 95 ALA A CA 1
ATOM 643 C C . ALA A 1 95 ? -56.877 -1.852 52.835 1.00 79.75 95 ALA A C 1
ATOM 645 O O . ALA A 1 95 ? -56.717 -1.922 54.059 1.00 79.75 95 ALA A O 1
ATOM 646 N N . ASP A 1 96 ? -57.467 -0.828 52.234 1.00 85.50 96 ASP A N 1
ATOM 647 C CA . ASP A 1 96 ? -57.545 0.525 52.806 1.00 85.50 96 ASP A CA 1
ATOM 648 C C . ASP A 1 96 ? -58.715 0.745 53.759 1.00 85.50 96 ASP A C 1
ATOM 650 O O . ASP A 1 96 ? -59.547 -0.135 54.002 1.00 85.50 96 ASP A O 1
ATOM 654 N N . GLY A 1 97 ? -58.758 1.945 54.330 1.00 83.94 97 GLY A N 1
ATOM 655 C CA . GLY A 1 97 ? -59.825 2.400 55.202 1.00 83.94 97 GLY A CA 1
ATOM 656 C C . GLY A 1 97 ? -61.189 2.349 54.514 1.00 83.94 97 GLY A C 1
ATOM 657 O O . GLY A 1 97 ? -61.490 3.132 53.616 1.00 83.94 97 GLY A O 1
ATOM 658 N N . VAL A 1 98 ? -62.055 1.441 54.967 1.00 82.31 98 VAL A N 1
ATOM 659 C CA . VAL A 1 98 ? -63.405 1.247 54.405 1.00 82.31 98 VAL A CA 1
ATOM 660 C C . VAL A 1 98 ? -64.448 2.257 54.915 1.00 82.31 98 VAL A C 1
ATOM 662 O O . VAL A 1 98 ? -65.638 2.091 54.649 1.00 82.31 98 VAL A O 1
ATOM 665 N N . TYR A 1 99 ? -64.031 3.283 55.663 1.00 80.88 99 TYR A N 1
ATOM 666 C CA . TYR A 1 99 ? -64.900 4.322 56.222 1.00 80.88 99 TYR A CA 1
ATOM 667 C C . TYR A 1 99 ? -64.528 5.714 55.700 1.00 80.88 99 TYR A C 1
ATOM 669 O O . TYR A 1 99 ? -63.402 5.949 55.274 1.00 80.88 99 TYR A O 1
ATOM 677 N N . GLY A 1 100 ? -65.489 6.638 55.760 1.00 82.44 100 GLY A N 1
ATOM 678 C CA . GLY A 1 100 ? -65.350 8.028 55.318 1.00 82.44 100 GLY A CA 1
ATOM 679 C C . GLY A 1 100 ? -66.026 8.325 53.975 1.00 82.44 100 GLY A C 1
ATOM 680 O O . GLY A 1 100 ? -66.633 7.449 53.360 1.00 82.44 100 GLY A O 1
ATOM 681 N N . SER A 1 101 ? -65.950 9.582 53.540 1.00 87.19 101 SER A N 1
ATOM 682 C CA . SER A 1 101 ? -66.550 10.110 52.308 1.00 87.19 101 SER A CA 1
ATOM 683 C C . SER A 1 101 ? -65.517 10.841 51.447 1.00 87.19 101 SER A C 1
ATOM 685 O O . SER A 1 101 ? -64.676 11.577 51.967 1.00 87.19 101 SER A O 1
ATOM 687 N N . TYR A 1 102 ? -65.623 10.673 50.124 1.00 90.25 102 TYR A N 1
ATOM 688 C CA . TYR A 1 102 ? -64.756 11.326 49.137 1.00 90.25 102 TYR A CA 1
ATOM 689 C C . TYR A 1 102 ? -64.721 12.847 49.330 1.00 90.25 102 TYR A C 1
ATOM 691 O O . TYR A 1 102 ? -65.776 13.482 49.408 1.00 90.25 102 TYR A O 1
ATOM 699 N N . HIS A 1 103 ? -63.515 13.417 49.396 1.00 89.56 103 HIS A N 1
ATOM 700 C CA . HIS A 1 103 ? -63.270 14.853 49.603 1.00 89.56 103 HIS A CA 1
ATOM 701 C C . HIS A 1 103 ? -63.986 15.455 50.830 1.00 89.56 103 HIS A C 1
ATOM 703 O O . HIS A 1 103 ? -64.340 16.636 50.865 1.00 89.56 103 HIS A O 1
ATOM 709 N N . VAL A 1 104 ? -64.143 14.643 51.878 1.00 86.75 104 VAL A N 1
ATOM 710 C CA . VAL A 1 104 ? -64.487 15.080 53.241 1.00 86.75 104 VAL A CA 1
ATOM 711 C C . VAL A 1 104 ? -63.400 14.613 54.200 1.00 86.75 104 VAL A C 1
ATOM 713 O O . VAL A 1 104 ? -62.780 15.443 54.866 1.00 86.75 104 VAL A O 1
ATOM 716 N N . ASP A 1 105 ? -63.165 13.302 54.213 1.00 87.38 105 ASP A N 1
ATOM 717 C CA . ASP A 1 105 ? -62.165 12.614 55.031 1.00 87.38 105 ASP A CA 1
ATOM 718 C C . ASP A 1 105 ? -60.877 12.379 54.222 1.00 87.38 105 ASP A C 1
ATOM 720 O O . ASP A 1 105 ? -60.785 12.781 53.061 1.00 87.38 105 ASP A O 1
ATOM 724 N N . GLU A 1 106 ? -59.873 11.755 54.834 1.00 88.19 106 GLU A N 1
ATOM 725 C CA . GLU A 1 106 ? -58.535 11.593 54.262 1.00 88.19 106 GLU A CA 1
ATOM 726 C C . GLU A 1 106 ? -58.558 10.853 52.908 1.00 88.19 106 GLU A C 1
ATOM 728 O O . GLU A 1 106 ? -59.228 9.832 52.784 1.00 88.19 106 GLU A O 1
ATOM 733 N N . SER A 1 107 ? -57.818 11.306 51.893 1.00 91.38 107 SER A N 1
ATOM 734 C CA . SER A 1 107 ? -57.545 10.487 50.696 1.00 91.38 107 SER A CA 1
ATOM 735 C C . SER A 1 107 ? -56.219 10.820 50.026 1.00 91.38 107 SER A C 1
ATOM 737 O O . SER A 1 107 ? -55.643 11.889 50.239 1.00 91.38 107 SER A O 1
ATOM 739 N N . LEU A 1 108 ? -55.752 9.903 49.188 1.00 92.81 108 LEU A N 1
ATOM 740 C CA . LEU A 1 108 ? -54.837 10.151 48.089 1.00 92.81 108 LEU A CA 1
ATOM 741 C C . LEU A 1 108 ? -55.657 10.480 46.833 1.00 92.81 108 LEU A C 1
ATOM 743 O O . LEU A 1 108 ? -56.731 9.935 46.600 1.00 92.81 108 LEU A O 1
ATOM 747 N N . ASP A 1 109 ? -55.157 11.429 46.047 1.00 93.25 109 ASP A N 1
ATOM 748 C CA . ASP A 1 109 ? -55.779 11.875 44.793 1.00 93.25 109 ASP A CA 1
ATOM 749 C C . ASP A 1 109 ? -54.859 11.631 43.577 1.00 93.25 109 ASP A C 1
ATOM 751 O O . ASP A 1 109 ? -55.319 11.564 42.431 1.00 93.25 109 ASP A O 1
ATOM 755 N N . ARG A 1 110 ? -53.536 11.586 43.815 1.00 94.38 110 ARG A N 1
ATOM 756 C CA . ARG A 1 110 ? -52.479 11.454 42.796 1.00 94.38 110 ARG A CA 1
ATOM 757 C C . ARG A 1 110 ? -51.119 11.166 43.429 1.00 94.38 110 ARG A C 1
ATOM 759 O O . ARG A 1 110 ? -50.678 11.932 44.275 1.00 94.38 110 ARG A O 1
ATOM 766 N N . VAL A 1 111 ? -50.374 10.186 42.922 1.00 96.31 111 VAL A N 1
ATOM 767 C CA . VAL A 1 111 ? -48.931 9.999 43.195 1.00 96.31 111 VAL A CA 1
ATOM 768 C C . VAL A 1 111 ? -48.096 10.311 41.944 1.00 96.31 111 VAL A C 1
ATOM 770 O O . VAL A 1 111 ? -48.501 9.993 40.821 1.00 96.31 111 VAL A O 1
ATOM 773 N N . ARG A 1 112 ? -46.923 10.933 42.112 1.00 95.31 112 ARG A N 1
ATOM 774 C CA . ARG A 1 112 ? -45.939 11.219 41.051 1.00 95.31 112 ARG A CA 1
ATOM 775 C C . ARG A 1 112 ? -44.507 11.012 41.536 1.00 95.31 112 ARG A C 1
ATOM 777 O O . ARG A 1 112 ? -44.210 11.239 42.706 1.00 95.31 112 ARG A O 1
ATOM 784 N N . ILE A 1 113 ? -43.602 10.690 40.614 1.00 95.94 113 ILE A N 1
ATOM 785 C CA . ILE A 1 113 ? -42.149 10.720 40.838 1.00 95.94 113 ILE A CA 1
ATOM 786 C C . ILE A 1 113 ? -41.429 11.275 39.604 1.00 95.94 113 ILE A C 1
ATOM 788 O O . ILE A 1 113 ? -41.749 10.887 38.486 1.00 95.94 113 ILE A O 1
ATOM 792 N N . PHE A 1 114 ? -40.465 12.181 39.772 1.00 94.31 114 PHE A N 1
ATOM 793 C CA . PHE A 1 114 ? -39.704 12.765 38.654 1.00 94.31 114 PHE A CA 1
ATOM 794 C C . PHE A 1 114 ? -38.302 13.226 39.062 1.00 94.31 114 PHE A C 1
ATOM 796 O O . PHE A 1 114 ? -38.070 13.589 40.217 1.00 94.31 114 PHE A O 1
ATOM 803 N N . THR A 1 115 ? -37.354 13.235 38.124 1.00 88.00 115 THR A N 1
ATOM 804 C CA . THR A 1 115 ? -36.010 13.788 38.356 1.00 88.00 115 THR A CA 1
ATOM 805 C C . THR A 1 115 ? -36.045 15.313 38.455 1.00 88.00 115 THR A C 1
ATOM 807 O O . THR A 1 115 ? -36.831 15.990 37.791 1.00 88.00 115 THR A O 1
ATOM 810 N N . THR A 1 116 ? -35.161 15.896 39.268 1.00 82.06 116 THR A N 1
ATOM 811 C CA . THR A 1 116 ? -35.040 17.364 39.352 1.00 82.06 116 THR A CA 1
ATOM 812 C C . THR A 1 116 ? -34.228 17.985 38.212 1.00 82.06 116 THR A C 1
ATOM 814 O O . THR A 1 116 ? -34.157 19.208 38.131 1.00 82.06 116 THR A O 1
ATOM 817 N N . ASP A 1 117 ? -33.601 17.170 37.357 1.00 79.31 117 ASP A N 1
ATOM 818 C CA . ASP A 1 117 ? -32.795 17.608 36.207 1.00 79.31 117 ASP A CA 1
ATOM 819 C C . ASP A 1 117 ? -33.470 17.367 34.841 1.00 79.31 117 ASP A C 1
ATOM 821 O O . ASP A 1 117 ? -32.922 17.754 33.811 1.00 79.31 117 ASP A O 1
ATOM 825 N N . GLY A 1 118 ? -34.662 16.758 34.823 1.00 79.25 118 GLY A N 1
ATOM 826 C CA . GLY A 1 118 ? -35.431 16.491 33.607 1.00 79.25 118 GLY A CA 1
ATOM 827 C C . GLY A 1 118 ? -34.889 15.359 32.728 1.00 79.25 118 GLY A C 1
ATOM 828 O O . GLY A 1 118 ? -35.370 15.191 31.609 1.00 79.25 118 GLY A O 1
ATOM 829 N N . THR A 1 119 ? -33.911 14.588 33.211 1.00 83.38 119 THR A N 1
ATOM 830 C CA . THR A 1 119 ? -33.415 13.368 32.549 1.00 83.38 119 THR A CA 1
ATOM 831 C C . THR A 1 119 ? -34.104 12.119 33.102 1.00 83.38 119 THR A C 1
ATOM 833 O O . THR A 1 119 ? -34.793 12.201 34.115 1.00 83.38 119 THR A O 1
ATOM 836 N N . ASP A 1 120 ? -33.944 10.965 32.454 1.00 87.62 120 ASP A N 1
ATOM 837 C CA . ASP A 1 120 ? -34.652 9.737 32.839 1.00 87.62 120 ASP A CA 1
ATOM 838 C C . ASP A 1 120 ? -34.401 9.290 34.293 1.00 87.62 120 ASP A C 1
ATOM 840 O O . ASP A 1 120 ? -33.307 9.450 34.845 1.00 87.62 120 ASP A O 1
ATOM 844 N N . LEU A 1 121 ? -35.429 8.688 34.907 1.00 86.50 121 LEU A N 1
ATOM 845 C CA . LEU A 1 121 ? -35.356 8.067 36.232 1.00 86.50 121 LEU A CA 1
ATOM 846 C C . LEU A 1 121 ? -34.253 6.994 36.250 1.00 86.50 121 LEU A C 1
ATOM 848 O O . LEU A 1 121 ? -34.373 5.965 35.584 1.00 86.50 121 LEU A O 1
ATOM 852 N N . ALA A 1 122 ? -33.180 7.228 37.009 1.00 84.88 122 ALA A N 1
ATOM 853 C CA . ALA A 1 122 ? -31.998 6.364 37.086 1.00 84.88 122 ALA A CA 1
ATOM 854 C C . ALA A 1 122 ? -31.446 6.312 38.525 1.00 84.88 122 ALA A C 1
ATOM 856 O O . ALA A 1 122 ? -31.566 7.306 39.250 1.00 84.88 122 ALA A O 1
ATOM 857 N N . PRO A 1 123 ? -30.795 5.217 38.959 1.00 81.19 123 PRO A N 1
ATOM 858 C CA . PRO A 1 123 ? -30.151 5.167 40.267 1.00 81.19 123 PRO A CA 1
ATOM 859 C C . PRO A 1 123 ? -29.096 6.270 40.431 1.00 81.19 123 PRO A C 1
ATOM 861 O O . PRO A 1 123 ? -28.370 6.603 39.495 1.00 81.19 123 PRO A O 1
ATOM 864 N N . GLY A 1 124 ? -29.018 6.851 41.626 1.00 77.62 124 GLY A N 1
ATOM 865 C CA . GLY A 1 124 ? -28.156 7.994 41.936 1.00 77.62 124 GLY A CA 1
ATOM 866 C C . GLY A 1 124 ? -28.740 9.364 41.560 1.00 77.62 124 GLY A C 1
ATOM 867 O O . GLY A 1 124 ? -28.168 10.380 41.950 1.00 77.62 124 GLY A O 1
ATOM 868 N N . LYS A 1 125 ? -29.880 9.435 40.856 1.00 82.25 125 LYS A N 1
ATOM 869 C CA . LYS A 1 125 ? -30.570 10.706 40.576 1.00 82.25 125 LYS A CA 1
ATOM 870 C C . LYS A 1 125 ? -31.300 11.238 41.803 1.00 82.25 125 LYS A C 1
ATOM 872 O O . LYS A 1 125 ? -31.964 10.485 42.512 1.00 82.25 125 LYS A O 1
ATOM 877 N N . THR A 1 126 ? -31.272 12.556 41.995 1.00 88.38 126 THR A N 1
ATOM 878 C CA . THR A 1 126 ? -32.222 13.236 42.882 1.00 88.38 126 THR A CA 1
ATOM 879 C C . THR A 1 126 ? -33.599 13.258 42.224 1.00 88.38 126 THR A C 1
ATOM 881 O O . THR A 1 126 ? -33.785 13.838 41.150 1.00 88.38 126 THR A O 1
ATOM 884 N N . VAL A 1 127 ? -34.565 12.632 42.886 1.00 94.19 127 VAL A N 1
ATOM 885 C CA . VAL A 1 127 ? -35.964 12.561 42.463 1.00 94.19 127 VAL A CA 1
ATOM 886 C C . VAL A 1 127 ? -36.857 13.260 43.483 1.00 94.19 127 VAL A C 1
ATOM 888 O O . VAL A 1 127 ? -36.589 13.238 44.686 1.00 94.19 127 VAL A O 1
ATOM 891 N N . SER A 1 128 ? -37.918 13.899 42.997 1.00 95.12 128 SER A N 1
ATOM 892 C CA . SER A 1 128 ? -39.024 14.398 43.815 1.00 95.12 128 SER A CA 1
ATOM 893 C C . SER A 1 128 ? -40.173 13.397 43.734 1.00 95.12 128 SER A C 1
ATOM 895 O O . SER A 1 128 ? -40.571 13.027 42.631 1.00 95.12 128 SER A O 1
ATOM 897 N N . VAL A 1 129 ? -40.694 12.971 44.883 1.00 96.38 129 VAL A N 1
ATOM 898 C CA . VAL A 1 129 ? -41.976 12.260 45.003 1.00 96.38 129 VAL A CA 1
ATOM 899 C C . VAL A 1 129 ? -43.010 13.276 45.441 1.00 96.38 129 VAL A C 1
ATOM 901 O O . VAL A 1 129 ? -42.753 14.051 46.363 1.00 96.38 129 VAL A O 1
ATOM 904 N N . GLU A 1 130 ? -44.168 13.267 44.797 1.00 96.19 130 GLU A N 1
ATOM 905 C CA . GLU A 1 130 ? -45.293 14.127 45.144 1.00 96.19 130 GLU A CA 1
ATOM 906 C C . GLU A 1 130 ? -46.549 13.287 45.303 1.00 96.19 130 GLU A C 1
ATOM 908 O O . GLU A 1 130 ? -46.896 12.532 44.395 1.00 96.19 130 GLU A O 1
ATOM 913 N N . ALA A 1 131 ? -47.243 13.449 46.426 1.00 96.38 131 ALA A N 1
ATOM 914 C CA . ALA A 1 131 ? -48.598 12.946 46.586 1.00 96.38 131 ALA A CA 1
ATOM 915 C C . ALA A 1 131 ? -49.556 14.129 46.738 1.00 96.38 131 ALA A C 1
ATOM 917 O O . ALA A 1 131 ? -49.364 14.981 47.610 1.00 96.38 131 ALA A O 1
ATOM 918 N N . THR A 1 132 ? -50.577 14.193 45.890 1.00 95.81 132 THR A N 1
ATOM 919 C CA . THR A 1 132 ? -51.765 15.000 46.154 1.00 95.81 132 THR A CA 1
ATOM 920 C C . THR A 1 132 ? -52.641 14.217 47.125 1.00 95.81 132 THR A C 1
ATOM 922 O O . THR A 1 132 ? -52.985 13.071 46.848 1.00 95.81 132 THR A O 1
ATOM 925 N N . VAL A 1 133 ? -52.956 14.828 48.265 1.00 94.94 133 VAL A N 1
ATOM 926 C CA . VAL A 1 133 ? -53.790 14.284 49.341 1.00 94.94 133 VAL A CA 1
ATOM 927 C C . VAL A 1 133 ? -54.978 15.208 49.587 1.00 94.94 133 VAL A C 1
ATOM 929 O O . VAL A 1 133 ? -54.841 16.427 49.452 1.00 94.94 133 VAL A O 1
ATOM 932 N N . TRP A 1 134 ? -56.110 14.665 50.020 1.00 94.31 134 TRP A N 1
ATOM 933 C CA . TRP A 1 134 ? -57.194 15.435 50.621 1.00 94.31 134 TRP A CA 1
ATOM 934 C C . TRP A 1 134 ? -57.125 15.302 52.143 1.00 94.31 134 TRP A C 1
ATOM 936 O O . TRP A 1 134 ? -57.352 14.220 52.667 1.00 94.31 134 TRP A O 1
ATOM 946 N N . ALA A 1 135 ? -56.797 16.378 52.863 1.00 91.69 135 ALA A N 1
ATOM 947 C CA . ALA A 1 135 ? -56.715 16.353 54.329 1.00 91.69 135 ALA A CA 1
ATOM 948 C C . ALA A 1 135 ? -58.073 16.647 54.996 1.00 91.69 135 ALA A C 1
ATOM 950 O O . ALA A 1 135 ? -58.821 17.509 54.519 1.00 91.69 135 ALA A O 1
ATOM 951 N N . TYR A 1 136 ? -58.379 15.999 56.122 1.00 90.31 136 TYR A N 1
ATOM 952 C CA . TYR A 1 136 ? -59.636 16.207 56.848 1.00 90.31 136 TYR A CA 1
ATOM 953 C C . TYR A 1 136 ? -59.714 17.611 57.480 1.00 90.31 136 TYR A C 1
ATOM 955 O O . TYR A 1 136 ? -58.714 18.306 57.674 1.00 90.31 136 TYR A O 1
ATOM 963 N N . SER A 1 137 ? -60.923 18.052 57.847 1.00 86.31 137 SER A N 1
ATOM 964 C CA . SER A 1 137 ? -61.186 19.388 58.411 1.00 86.31 137 SER A CA 1
ATOM 965 C C . SER A 1 137 ? -60.303 19.777 59.614 1.00 86.31 137 SER A C 1
ATOM 967 O O . SER A 1 137 ? -60.041 20.965 59.810 1.00 86.31 137 SER A O 1
ATOM 969 N N . SER A 1 138 ? -59.802 18.806 60.390 1.00 84.19 138 SER A N 1
ATOM 970 C CA . SER A 1 138 ? -58.905 19.023 61.538 1.00 84.19 138 SER A CA 1
ATOM 971 C C . SER A 1 138 ? -57.461 18.518 61.355 1.00 84.19 138 SER A C 1
ATOM 973 O O . SER A 1 138 ? -56.788 18.340 62.373 1.00 84.19 138 SER A O 1
ATOM 975 N N . PHE A 1 139 ? -57.032 18.303 60.099 1.00 85.31 139 PHE A N 1
ATOM 976 C CA . PHE A 1 139 ? -55.758 17.859 59.466 1.00 85.31 139 PHE A CA 1
ATOM 977 C C . PHE A 1 139 ? -54.453 17.591 60.267 1.00 85.31 139 PHE A C 1
ATOM 979 O O . PHE A 1 139 ? -53.511 16.960 59.789 1.00 85.31 139 PHE A O 1
ATOM 986 N N . SER A 1 140 ? -54.329 18.110 61.484 1.00 86.62 140 SER A N 1
ATOM 987 C CA . SER A 1 140 ? -53.202 17.942 62.407 1.00 86.62 140 SER A CA 1
ATOM 988 C C . SER A 1 140 ? -52.880 16.486 62.775 1.00 86.62 140 SER A C 1
ATOM 990 O O . SER A 1 140 ? -51.724 16.180 63.087 1.00 86.62 140 SER A O 1
ATOM 992 N N . ALA A 1 141 ? -53.863 15.582 62.720 1.00 89.19 141 ALA A N 1
ATOM 993 C CA . ALA A 1 141 ? -53.681 14.149 62.952 1.00 89.19 141 ALA A CA 1
ATOM 994 C C . ALA A 1 141 ? -53.113 13.435 61.715 1.00 89.19 141 ALA A C 1
ATOM 996 O O . ALA A 1 141 ? -52.290 12.532 61.858 1.00 89.19 141 ALA A O 1
ATOM 997 N N . ASP A 1 142 ? -53.473 13.902 60.525 1.00 93.19 142 ASP A N 1
ATOM 998 C CA . ASP A 1 142 ? -53.254 13.280 59.222 1.00 93.19 142 ASP A CA 1
ATOM 999 C C . ASP A 1 142 ? -51.764 13.266 58.856 1.00 93.19 142 ASP A C 1
ATOM 1001 O O . ASP A 1 142 ? -51.049 14.258 59.049 1.00 93.19 142 ASP A O 1
ATOM 1005 N N . LYS A 1 143 ? -51.254 12.145 58.351 1.00 94.75 143 LYS A N 1
ATOM 1006 C CA . LYS A 1 143 ? -49.831 11.969 58.030 1.00 94.75 143 LYS A CA 1
ATOM 1007 C C . LYS A 1 143 ? -49.674 11.248 56.702 1.00 94.75 143 LYS A C 1
ATOM 1009 O O . LYS A 1 143 ? -50.263 10.193 56.513 1.00 94.75 143 LYS A O 1
ATOM 1014 N N . LEU A 1 144 ? -48.844 11.797 55.820 1.00 95.69 144 LEU A N 1
ATOM 1015 C CA . LEU A 1 144 ? -48.383 11.117 54.613 1.00 95.69 144 LEU A CA 1
ATOM 1016 C C . LEU A 1 144 ? -47.042 10.452 54.910 1.00 95.69 144 LEU A C 1
ATOM 1018 O O . LEU A 1 144 ? -46.019 11.135 54.965 1.00 95.69 144 LEU A O 1
ATOM 1022 N N . ASP A 1 145 ? -47.034 9.136 55.060 1.00 95.88 145 ASP A N 1
ATOM 1023 C CA . ASP A 1 145 ? -45.799 8.365 55.011 1.00 95.88 145 ASP A CA 1
ATOM 1024 C C . ASP A 1 145 ? -45.426 8.097 53.548 1.00 95.88 145 ASP A C 1
ATOM 1026 O O . ASP A 1 145 ? -46.282 7.774 52.721 1.00 95.88 145 ASP A O 1
ATOM 1030 N N . LEU A 1 146 ? -44.136 8.198 53.230 1.00 96.75 146 LEU A N 1
ATOM 1031 C CA . LEU A 1 146 ? -43.593 7.825 51.923 1.00 96.75 146 LEU A CA 1
ATOM 1032 C C . LEU A 1 146 ? -42.586 6.684 52.074 1.00 96.75 146 LEU A C 1
ATOM 1034 O O . LEU A 1 146 ? -41.723 6.720 52.956 1.00 96.75 146 LEU A O 1
ATOM 1038 N N . TYR A 1 147 ? -42.654 5.704 51.173 1.00 95.12 147 TYR A N 1
ATOM 1039 C CA . TYR A 1 147 ? -41.716 4.579 51.086 1.00 95.12 147 TYR A CA 1
ATOM 1040 C C . TYR A 1 147 ? -41.227 4.394 49.648 1.00 95.12 147 TYR A C 1
ATOM 1042 O O . TYR A 1 147 ? -41.913 4.774 48.701 1.00 95.12 147 TYR A O 1
ATOM 1050 N N . HIS A 1 148 ? -40.080 3.738 49.476 1.00 94.56 148 HIS A N 1
ATOM 1051 C CA . HIS A 1 148 ? -39.674 3.164 48.191 1.00 94.56 148 HIS A CA 1
ATOM 1052 C C . HIS A 1 148 ? -39.507 1.644 48.300 1.00 94.56 148 HIS A C 1
ATOM 1054 O O . HIS A 1 148 ? -39.197 1.126 49.374 1.00 94.56 148 HIS A O 1
ATOM 1060 N N . ALA A 1 149 ? -39.665 0.943 47.180 1.00 92.38 149 ALA A N 1
ATOM 1061 C CA . ALA A 1 149 ? -39.284 -0.451 47.005 1.00 92.38 149 ALA A CA 1
ATOM 1062 C C . ALA A 1 149 ? -38.330 -0.562 45.809 1.00 92.38 149 ALA A C 1
ATOM 1064 O O . ALA A 1 149 ? -38.654 -0.140 44.697 1.00 92.38 149 ALA A O 1
ATOM 1065 N N . ALA A 1 150 ? -37.152 -1.143 46.045 1.00 87.69 150 ALA A N 1
ATOM 1066 C CA . ALA A 1 150 ? -36.099 -1.277 45.038 1.00 87.69 150 ALA A CA 1
ATOM 1067 C C . ALA A 1 150 ? -36.397 -2.336 43.953 1.00 87.69 150 ALA A C 1
ATOM 1069 O O . ALA A 1 150 ? -35.656 -2.423 42.981 1.00 87.69 150 ALA A O 1
ATOM 1070 N N . ASP A 1 151 ? -37.468 -3.122 44.081 1.00 88.56 151 ASP A N 1
ATOM 1071 C CA . ASP A 1 151 ? -38.031 -3.947 43.005 1.00 88.56 151 ASP A CA 1
ATOM 1072 C C . ASP A 1 151 ? -39.553 -4.037 43.193 1.00 88.56 151 ASP A C 1
ATOM 1074 O O . ASP A 1 151 ? -40.028 -4.474 44.242 1.00 88.56 151 ASP A O 1
ATOM 1078 N N . ALA A 1 152 ? -40.328 -3.630 42.187 1.00 89.88 152 ALA A N 1
ATOM 1079 C CA . ALA A 1 152 ? -41.789 -3.710 42.213 1.00 89.88 152 ALA A CA 1
ATOM 1080 C C . ALA A 1 152 ? -42.322 -5.158 42.131 1.00 89.88 152 ALA A C 1
ATOM 1082 O O . ALA A 1 152 ? -43.469 -5.416 42.485 1.00 89.88 152 ALA A O 1
ATOM 1083 N N . ARG A 1 153 ? -41.511 -6.122 41.675 1.00 86.88 153 ARG A N 1
ATOM 1084 C CA . ARG A 1 153 ? -41.879 -7.548 41.570 1.00 86.88 153 ARG A CA 1
ATOM 1085 C C . ARG A 1 153 ? -41.621 -8.328 42.862 1.00 86.88 153 ARG A C 1
ATOM 1087 O O . ARG A 1 153 ? -42.142 -9.430 43.012 1.00 86.88 153 ARG A O 1
ATOM 1094 N N . ALA A 1 154 ? -40.828 -7.768 43.776 1.00 85.50 154 ALA A N 1
ATOM 1095 C CA . ALA A 1 154 ? -40.507 -8.339 45.083 1.00 85.50 154 ALA A CA 1
ATOM 1096 C C . ALA A 1 154 ? -40.329 -7.214 46.133 1.00 85.50 154 ALA A C 1
ATOM 1098 O O . ALA A 1 154 ? -39.215 -6.983 46.613 1.00 85.50 154 ALA A O 1
ATOM 1099 N N . PRO A 1 155 ? -41.399 -6.464 46.466 1.00 86.50 155 PRO A N 1
ATOM 1100 C CA . PRO A 1 155 ? -41.277 -5.201 47.188 1.00 86.50 155 PRO A CA 1
ATOM 1101 C C . PRO A 1 155 ? -40.832 -5.364 48.646 1.00 86.50 155 PRO A C 1
ATOM 1103 O O . PRO A 1 155 ? -41.564 -5.864 49.498 1.00 86.50 155 PRO A O 1
ATOM 1106 N N . SER A 1 156 ? -39.642 -4.841 48.943 1.00 89.88 156 SER A N 1
ATOM 1107 C CA . SER A 1 156 ? -39.153 -4.585 50.300 1.00 89.88 156 SER A CA 1
ATOM 1108 C C . SER A 1 156 ? -39.215 -3.083 50.576 1.00 89.88 156 SER A C 1
ATOM 1110 O O . SER A 1 156 ? -38.385 -2.327 50.074 1.00 89.88 156 SER A O 1
ATOM 1112 N N . TRP A 1 157 ? -40.207 -2.651 51.356 1.00 90.69 157 TRP A N 1
ATOM 1113 C CA . TRP A 1 157 ? -40.482 -1.235 51.603 1.00 90.69 157 TRP A CA 1
ATOM 1114 C C . TRP A 1 157 ? -39.502 -0.588 52.585 1.00 90.69 157 TRP A C 1
ATOM 1116 O O . TRP A 1 157 ? -39.443 -0.943 53.762 1.00 90.69 157 TRP A O 1
ATOM 1126 N N . SER A 1 158 ? -38.792 0.434 52.116 1.00 93.25 158 SER A N 1
ATOM 1127 C CA . SER A 1 158 ? -37.917 1.289 52.915 1.00 93.25 158 SER A CA 1
ATOM 1128 C C . SER A 1 158 ? -38.543 2.670 53.107 1.00 93.25 158 SER A C 1
ATOM 1130 O O . SER A 1 158 ? -38.862 3.362 52.139 1.00 93.25 158 SER A O 1
ATOM 1132 N N . TYR A 1 159 ? -38.713 3.068 54.368 1.00 95.38 159 TYR A N 1
ATOM 1133 C CA . TYR A 1 159 ? -39.279 4.358 54.772 1.00 95.38 159 TYR A CA 1
ATOM 1134 C C . TYR A 1 159 ? -38.400 5.534 54.327 1.00 95.38 159 TYR A C 1
ATOM 1136 O O . TYR A 1 159 ? -37.183 5.507 54.511 1.00 95.38 159 TYR A O 1
ATOM 1144 N N . LEU A 1 160 ? -39.031 6.564 53.760 1.00 93.38 160 LEU A N 1
ATOM 1145 C CA . LEU A 1 160 ? -38.394 7.807 53.326 1.00 93.38 160 LEU A CA 1
ATOM 1146 C C . LEU A 1 160 ? -38.649 8.942 54.327 1.00 93.38 160 LEU A C 1
ATOM 1148 O O . LEU A 1 160 ? -37.706 9.562 54.811 1.00 93.38 160 LEU A O 1
ATOM 1152 N N . THR A 1 161 ? -39.920 9.236 54.623 1.00 96.88 161 THR A N 1
ATOM 1153 C CA . THR A 1 161 ? -40.316 10.353 55.496 1.00 96.88 161 THR A CA 1
ATOM 1154 C C . THR A 1 161 ? -41.779 10.248 55.945 1.00 96.88 161 THR A C 1
ATOM 1156 O O . THR A 1 161 ? -42.550 9.481 55.371 1.00 96.88 161 THR A O 1
ATOM 1159 N N . THR A 1 162 ? -42.160 11.081 56.919 1.00 96.00 162 THR A N 1
ATOM 1160 C CA . THR A 1 162 ? -43.548 11.441 57.233 1.00 96.00 162 THR A CA 1
ATOM 1161 C C . THR A 1 162 ? -43.727 12.933 56.945 1.00 96.00 162 THR A C 1
ATOM 1163 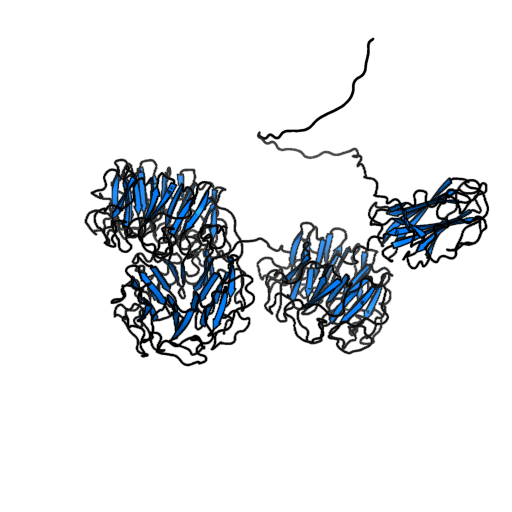O O . THR A 1 162 ? -42.993 13.754 57.496 1.00 96.00 162 THR A O 1
ATOM 1166 N N . LEU A 1 163 ? -44.716 13.304 56.136 1.00 95.50 163 LEU A N 1
ATOM 1167 C CA . LEU A 1 163 ? -45.149 14.686 55.919 1.00 95.50 163 LEU A CA 1
ATOM 1168 C C . LEU A 1 163 ? -46.496 14.937 56.619 1.00 95.50 163 LEU A C 1
ATOM 1170 O O . LEU A 1 163 ? -47.274 14.016 56.857 1.00 95.50 163 LEU A O 1
ATOM 1174 N N . THR A 1 164 ? -46.768 16.191 56.979 1.00 93.56 164 THR A N 1
ATOM 1175 C CA . THR A 1 164 ? -48.041 16.629 57.583 1.00 93.56 164 THR A CA 1
ATOM 1176 C C . THR A 1 164 ? -48.644 17.727 56.702 1.00 93.56 164 THR A C 1
ATOM 1178 O O . THR A 1 164 ? -47.901 18.646 56.345 1.00 93.56 164 THR A O 1
ATOM 1181 N N . PRO A 1 165 ? -49.937 17.661 56.333 1.00 92.88 165 PRO A N 1
ATOM 1182 C CA . PRO A 1 165 ? -50.614 18.753 55.639 1.00 92.88 165 PRO A CA 1
ATOM 1183 C C . PRO A 1 165 ? -50.651 20.029 56.497 1.00 92.88 165 PRO A C 1
ATOM 1185 O O . PRO A 1 165 ? -50.658 19.980 57.725 1.00 92.88 165 PRO A O 1
ATOM 1188 N N . ALA A 1 166 ? -50.663 21.188 55.843 1.00 92.31 166 ALA A N 1
ATOM 1189 C CA . ALA A 1 166 ? -50.647 22.508 56.480 1.00 92.31 166 ALA A CA 1
ATOM 1190 C C . ALA A 1 166 ? -52.048 23.144 56.613 1.00 92.31 166 ALA A C 1
ATOM 1192 O O . ALA A 1 166 ? -52.191 24.195 57.239 1.00 92.31 166 ALA A O 1
ATOM 1193 N N . ALA A 1 167 ? -53.062 22.524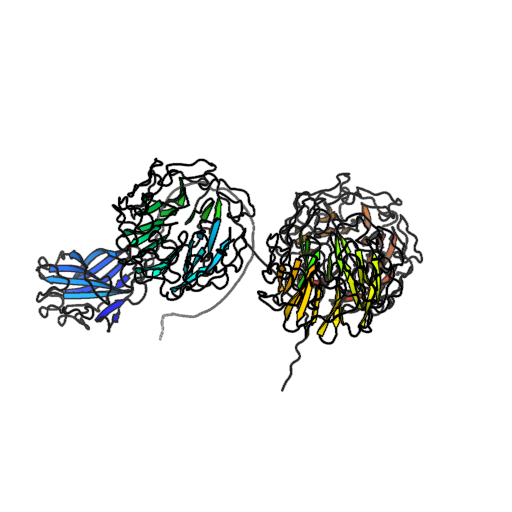 56.007 1.00 92.25 167 ALA A N 1
ATOM 1194 C CA . ALA A 1 167 ? -54.463 22.936 56.010 1.00 92.25 167 ALA A CA 1
ATOM 1195 C C . ALA A 1 167 ? -55.384 21.710 55.833 1.00 92.25 167 ALA A C 1
ATOM 1197 O O . ALA A 1 167 ? -54.902 20.586 55.695 1.00 92.25 167 ALA A O 1
ATOM 1198 N N . ALA A 1 168 ? -56.699 21.933 55.786 1.00 91.00 168 ALA A N 1
ATOM 1199 C CA . ALA A 1 168 ? -57.673 20.948 55.310 1.00 91.00 168 ALA A CA 1
ATOM 1200 C C . ALA A 1 168 ? -57.836 21.009 53.776 1.00 91.00 168 ALA A C 1
ATOM 1202 O O . ALA A 1 168 ? -57.554 22.038 53.158 1.00 91.00 168 ALA A O 1
ATOM 1203 N N . GLY A 1 169 ? -58.348 19.933 53.177 1.00 91.69 169 GLY A N 1
ATOM 1204 C CA . GLY A 1 169 ? -58.602 19.808 51.741 1.00 91.69 169 GLY A CA 1
ATOM 1205 C C . GLY A 1 169 ? -57.363 19.483 50.898 1.00 91.69 169 GLY A C 1
ATOM 1206 O O . GLY A 1 169 ? -56.281 19.207 51.428 1.00 91.69 169 GLY A O 1
ATOM 1207 N N . ALA A 1 170 ? -57.547 19.507 49.573 1.00 93.25 170 ALA A N 1
ATOM 1208 C CA . ALA A 1 170 ? -56.544 19.131 48.575 1.00 93.25 170 ALA A CA 1
ATOM 1209 C C . ALA A 1 170 ? -55.205 19.880 48.723 1.00 93.25 170 ALA A C 1
ATOM 1211 O O . ALA A 1 170 ? -55.132 21.103 48.580 1.00 93.25 170 ALA A O 1
ATOM 1212 N N . GLN A 1 171 ? -54.122 19.132 48.927 1.00 93.75 171 GLN A N 1
ATOM 1213 C CA . GLN A 1 171 ? -52.742 19.617 49.013 1.00 93.75 171 GLN A CA 1
ATOM 1214 C C . GLN A 1 171 ? -51.801 18.672 48.279 1.00 93.75 171 GLN A C 1
ATOM 1216 O O . GLN A 1 171 ? -52.014 17.470 48.276 1.00 93.75 171 GLN A O 1
ATOM 1221 N N . THR A 1 172 ? -50.721 19.194 47.696 1.00 95.62 172 THR A N 1
ATOM 1222 C CA . THR A 1 172 ? -49.624 18.352 47.191 1.00 95.62 172 THR A CA 1
ATOM 1223 C C . THR A 1 172 ? -48.446 18.431 48.149 1.00 95.62 172 THR A C 1
ATOM 1225 O O . THR A 1 172 ? -47.950 19.518 48.439 1.00 95.62 172 THR A O 1
ATOM 1228 N N . LEU A 1 173 ? -48.027 17.274 48.657 1.00 95.62 173 LEU A N 1
ATOM 1229 C CA . LEU A 1 173 ? -46.927 17.114 49.598 1.00 95.62 173 LEU A CA 1
ATOM 1230 C C . LEU A 1 173 ? -45.737 16.479 48.868 1.00 95.62 173 LEU A C 1
ATOM 1232 O O . LEU A 1 173 ? -45.861 15.404 48.280 1.00 95.62 173 LEU A O 1
ATOM 1236 N N . THR A 1 174 ? -44.589 17.157 48.907 1.00 95.31 174 THR A N 1
ATOM 1237 C CA . THR A 1 174 ? -43.394 16.808 48.122 1.00 95.31 174 THR A CA 1
ATOM 1238 C C . THR A 1 174 ? -42.237 16.396 49.033 1.00 95.31 174 THR A C 1
ATOM 1240 O O . THR A 1 174 ? -41.888 17.120 49.966 1.00 95.31 174 THR A O 1
ATOM 1243 N N . TYR A 1 175 ? -41.574 15.282 48.719 1.00 95.50 175 TYR A N 1
ATOM 1244 C CA . TYR A 1 175 ? -40.297 14.884 49.322 1.00 95.50 175 TYR A CA 1
ATOM 1245 C C . TYR A 1 175 ? -39.231 14.661 48.246 1.00 95.50 175 TYR A C 1
ATOM 1247 O O . TYR A 1 175 ? -39.551 14.320 47.109 1.00 95.50 175 TYR A O 1
ATOM 1255 N N . ARG A 1 176 ? -37.952 14.840 48.594 1.00 94.12 176 ARG A N 1
ATOM 1256 C CA . ARG A 1 176 ? -36.821 14.569 47.697 1.00 94.12 176 ARG A CA 1
ATOM 1257 C C . ARG A 1 176 ? -35.883 13.543 48.301 1.00 94.12 176 ARG A C 1
ATOM 1259 O O . ARG A 1 176 ? -35.475 13.686 49.449 1.00 94.12 176 ARG A O 1
ATOM 1266 N N . TYR A 1 177 ? -35.504 12.558 47.495 1.00 91.38 177 TYR A N 1
ATOM 1267 C CA . TYR A 1 177 ? -34.521 11.542 47.854 1.00 91.38 177 TYR A CA 1
ATOM 1268 C C . TYR A 1 177 ? -33.637 11.193 46.654 1.00 91.38 177 TYR A C 1
ATOM 1270 O O . TYR A 1 177 ? -33.926 11.569 45.516 1.00 91.38 177 TYR A O 1
ATOM 1278 N N . THR A 1 178 ? -32.533 10.498 46.910 1.00 88.19 178 THR A N 1
ATOM 1279 C CA . THR A 1 178 ? -31.712 9.904 45.852 1.00 88.19 178 THR A CA 1
ATOM 1280 C C . THR A 1 178 ? -32.294 8.539 45.505 1.00 88.19 178 THR A C 1
ATOM 1282 O O . THR A 1 178 ? -32.388 7.686 46.387 1.00 88.19 178 THR A O 1
ATOM 1285 N N . LEU A 1 179 ? -32.676 8.324 44.244 1.00 88.38 179 LEU A N 1
ATOM 1286 C CA . LEU A 1 179 ? -33.226 7.048 43.787 1.00 88.38 179 LEU A CA 1
ATOM 1287 C C . LEU A 1 179 ? -32.156 5.943 43.936 1.00 88.38 179 LEU A C 1
ATOM 1289 O O . LEU A 1 179 ? -31.063 6.098 43.383 1.00 88.38 179 LEU A O 1
ATOM 1293 N N . PRO A 1 180 ? -32.401 4.857 44.687 1.00 80.25 180 PRO A N 1
ATOM 1294 C CA . PRO A 1 180 ? -31.385 3.844 44.953 1.00 80.25 180 PRO A CA 1
ATOM 1295 C C . PRO A 1 180 ? -31.226 2.845 43.800 1.00 80.25 180 PRO A C 1
ATOM 1297 O O . PRO A 1 180 ? -32.036 2.770 42.873 1.00 80.25 180 PRO A O 1
ATOM 1300 N N . ALA A 1 181 ? -30.154 2.053 43.866 1.00 78.62 181 ALA A N 1
ATOM 1301 C CA . ALA A 1 181 ? -29.968 0.903 42.988 1.00 78.62 181 ALA A CA 1
ATOM 1302 C C . ALA A 1 181 ? -31.018 -0.182 43.288 1.00 78.62 181 ALA A C 1
ATOM 1304 O O . ALA A 1 181 ? -31.370 -0.412 44.444 1.00 78.62 181 ALA A O 1
ATOM 1305 N N . GLY A 1 182 ? -31.500 -0.852 42.243 1.00 77.81 182 GLY A N 1
ATOM 1306 C CA . GLY A 1 182 ? -32.593 -1.815 42.330 1.00 77.81 182 GLY A CA 1
ATOM 1307 C C . GLY A 1 182 ? -32.870 -2.500 40.992 1.00 77.81 182 GLY A C 1
ATOM 1308 O O . GLY A 1 182 ? -32.083 -2.375 40.051 1.00 77.81 182 GLY A O 1
ATOM 1309 N N . GLY A 1 183 ? -33.991 -3.212 40.913 1.00 78.12 183 GLY A N 1
ATOM 1310 C CA . GLY A 1 183 ? -34.493 -3.840 39.695 1.00 78.12 183 GLY A CA 1
ATOM 1311 C C . GLY A 1 183 ? -34.937 -2.830 38.621 1.00 78.12 183 GLY A C 1
ATOM 1312 O O . GLY A 1 183 ? -35.034 -1.628 38.882 1.00 78.12 183 GLY A O 1
ATOM 1313 N N . PRO A 1 184 ? -35.237 -3.308 37.397 1.00 83.19 184 PRO A N 1
ATOM 1314 C CA . PRO A 1 184 ? -35.595 -2.461 36.252 1.00 83.19 184 PRO A CA 1
ATOM 1315 C C . PRO A 1 184 ? -36.978 -1.796 36.372 1.00 83.19 184 PRO A C 1
ATOM 1317 O O . PRO A 1 184 ? -37.312 -0.924 35.573 1.00 83.19 184 PRO A O 1
ATOM 1320 N N . VAL A 1 185 ? -37.788 -2.201 37.353 1.00 90.69 185 VAL A N 1
ATOM 1321 C CA . VAL A 1 185 ? -39.028 -1.525 37.746 1.00 90.69 185 VAL A CA 1
ATOM 1322 C C . VAL A 1 185 ? -38.982 -1.351 39.260 1.00 90.69 185 VAL A C 1
ATOM 1324 O O . VAL A 1 185 ? -38.908 -2.341 39.987 1.00 90.69 185 VAL A O 1
ATOM 1327 N N . GLN A 1 186 ? -39.013 -0.107 39.727 1.00 94.62 186 GLN A N 1
ATOM 1328 C CA . GLN A 1 186 ? -39.103 0.235 41.150 1.00 94.62 186 GLN A CA 1
ATOM 1329 C C . GLN A 1 186 ? -40.503 0.773 41.461 1.00 94.62 186 GLN A C 1
ATOM 1331 O O . GLN A 1 186 ? -41.304 0.998 40.550 1.00 94.62 186 GLN A O 1
ATOM 1336 N N . ALA A 1 187 ? -40.806 0.968 42.743 1.00 95.25 187 ALA A N 1
ATOM 1337 C CA . ALA A 1 187 ? -42.054 1.590 43.167 1.00 95.25 187 ALA A CA 1
ATOM 1338 C C . ALA A 1 187 ? -41.853 2.570 44.327 1.00 95.25 187 ALA A C 1
ATOM 1340 O O . ALA A 1 187 ? -40.913 2.445 45.117 1.00 95.25 187 ALA A O 1
ATOM 1341 N N . VAL A 1 188 ? -42.773 3.525 44.444 1.00 97.06 188 VAL A N 1
ATOM 1342 C CA . VAL A 1 188 ? -42.975 4.335 45.652 1.00 97.06 188 VAL A CA 1
ATOM 1343 C C . VAL A 1 188 ? -44.373 4.085 46.196 1.00 97.06 188 VAL A C 1
ATOM 1345 O O . VAL A 1 188 ? -45.311 3.964 45.414 1.00 97.06 188 VAL A O 1
ATOM 1348 N N . ARG A 1 189 ? -44.497 4.028 47.523 1.00 94.81 189 ARG A N 1
ATOM 1349 C CA . ARG A 1 189 ? -45.781 3.966 48.228 1.00 94.81 189 ARG A CA 1
ATOM 1350 C C . ARG A 1 189 ? -46.062 5.311 48.867 1.00 94.81 189 ARG A C 1
ATOM 1352 O O . ARG A 1 189 ? -45.205 5.829 49.592 1.00 94.81 189 ARG A O 1
ATOM 1359 N N . ALA A 1 190 ? -47.259 5.827 48.641 1.00 95.25 190 ALA A N 1
ATOM 1360 C CA . ALA A 1 190 ? -47.865 6.824 49.502 1.00 95.25 190 ALA A CA 1
ATOM 1361 C C . ALA A 1 190 ? -48.775 6.105 50.503 1.00 95.25 190 ALA A C 1
ATOM 1363 O O . ALA A 1 190 ? -49.498 5.190 50.130 1.00 95.25 190 ALA A O 1
ATOM 1364 N N . ALA A 1 191 ? -48.722 6.483 51.777 1.00 93.69 191 ALA A N 1
ATOM 1365 C CA . ALA A 1 191 ? -49.674 6.020 52.779 1.00 93.69 191 ALA A CA 1
ATOM 1366 C C . ALA A 1 191 ? -50.163 7.221 53.588 1.00 93.69 191 ALA A C 1
ATOM 1368 O O . ALA A 1 191 ? -49.426 7.764 54.412 1.00 93.69 191 ALA A O 1
ATOM 1369 N N . PHE A 1 192 ? -51.386 7.669 53.314 1.00 93.81 192 PHE A N 1
ATOM 1370 C CA . PHE A 1 192 ? -52.004 8.811 53.973 1.00 93.81 192 PHE A CA 1
ATOM 1371 C C . PHE A 1 192 ? -52.951 8.316 55.071 1.00 93.81 192 PHE A C 1
ATOM 1373 O O . PHE A 1 192 ? -53.941 7.652 54.792 1.00 93.81 192 PHE A O 1
ATOM 1380 N N . ARG A 1 193 ? -52.606 8.571 56.336 1.00 91.81 193 ARG A N 1
ATOM 1381 C CA . ARG A 1 193 ? -53.216 7.930 57.515 1.00 91.81 193 ARG A CA 1
ATOM 1382 C C . ARG A 1 193 ? -53.708 8.925 58.558 1.00 91.81 193 ARG A C 1
ATOM 1384 O O . ARG A 1 193 ? -53.094 9.977 58.756 1.00 91.81 193 ARG A O 1
ATOM 1391 N N . TYR A 1 194 ? -54.738 8.539 59.306 1.00 87.38 194 TYR A N 1
ATOM 1392 C CA . TYR A 1 194 ? -55.236 9.313 60.446 1.00 87.38 194 TYR A CA 1
ATOM 1393 C C . TYR A 1 194 ? -54.523 8.901 61.745 1.00 87.38 194 TYR A C 1
ATOM 1395 O O . TYR A 1 194 ? -54.857 7.903 62.388 1.00 87.38 194 TYR A O 1
ATOM 1403 N N . GLY A 1 195 ? -53.523 9.684 62.162 1.00 82.38 195 GLY A N 1
ATOM 1404 C CA . GLY A 1 195 ? -52.761 9.423 63.386 1.00 82.38 195 GLY A CA 1
ATOM 1405 C C . GLY A 1 195 ? -51.935 8.128 63.335 1.00 82.38 195 GLY A C 1
ATOM 1406 O O . GLY A 1 195 ? -51.483 7.699 62.277 1.00 82.38 195 GLY A O 1
ATOM 1407 N N . GLY A 1 196 ? -51.671 7.522 64.497 1.00 84.31 196 GLY A N 1
ATOM 1408 C CA . GLY A 1 196 ? -50.891 6.281 64.605 1.00 84.31 196 GLY A CA 1
ATOM 1409 C C . GLY A 1 196 ? -49.382 6.430 64.345 1.00 84.31 196 GLY A C 1
ATOM 1410 O O . GLY A 1 196 ? -48.828 7.533 64.342 1.00 84.31 196 GLY A O 1
ATOM 1411 N N . ALA A 1 197 ? -48.710 5.293 64.150 1.00 86.06 197 ALA A N 1
ATOM 1412 C CA . ALA A 1 197 ? -47.285 5.200 63.828 1.00 86.06 197 ALA A CA 1
ATOM 1413 C C . ALA A 1 197 ? -47.077 4.811 62.356 1.00 86.06 197 ALA A C 1
ATOM 1415 O O . ALA A 1 197 ? -47.908 4.110 61.780 1.00 86.06 197 ALA A O 1
ATOM 1416 N N . ALA A 1 198 ? -45.960 5.246 61.770 1.00 90.19 198 ALA A N 1
ATOM 1417 C CA . ALA A 1 198 ? -45.656 4.981 60.369 1.00 90.19 198 ALA A CA 1
ATOM 1418 C C . ALA A 1 198 ? -45.419 3.485 60.104 1.00 90.19 198 ALA A C 1
ATOM 1420 O O . ALA A 1 198 ? -44.642 2.838 60.809 1.00 90.19 198 ALA A O 1
ATOM 1421 N N . SER A 1 199 ? -46.060 2.943 59.069 1.00 87.31 199 SER A N 1
ATOM 1422 C CA . SER A 1 199 ? -45.921 1.545 58.643 1.00 87.31 199 SER A CA 1
ATOM 1423 C C . SER A 1 199 ? -46.128 1.425 57.130 1.00 87.31 199 SER A C 1
ATOM 1425 O O . SER A 1 199 ? -47.098 1.991 56.629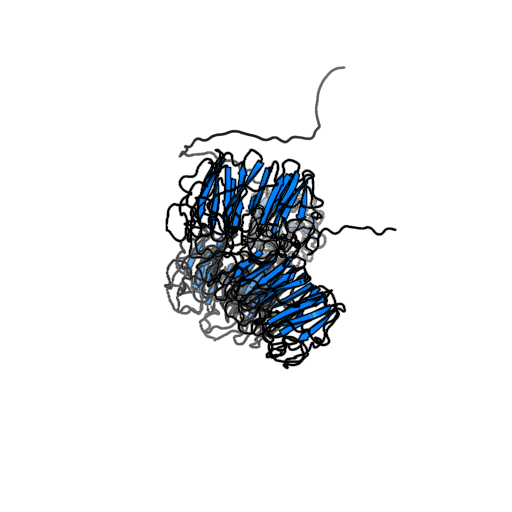 1.00 87.31 199 SER A O 1
ATOM 1427 N N . PRO A 1 200 ? -45.325 0.624 56.393 1.00 84.62 200 PRO A N 1
ATOM 1428 C CA . PRO A 1 200 ? -45.613 0.310 54.990 1.00 84.62 200 PRO A CA 1
ATOM 1429 C C . PRO A 1 200 ? -47.025 -0.253 54.781 1.00 84.62 200 PRO A C 1
ATOM 1431 O O . PRO A 1 200 ? -47.605 -0.101 53.709 1.00 84.62 200 PRO A O 1
ATOM 1434 N N . CYS A 1 201 ? -47.585 -0.887 55.817 1.00 86.06 201 CYS A N 1
ATOM 1435 C CA . CYS A 1 201 ? -48.991 -1.249 55.899 1.00 86.06 201 CYS A CA 1
ATOM 1436 C C . CYS A 1 201 ? -49.579 -0.750 57.225 1.00 86.06 201 CYS A C 1
ATOM 1438 O O . CYS A 1 201 ? -49.512 -1.419 58.258 1.00 86.06 201 CYS A O 1
ATOM 1440 N N . THR A 1 202 ? -50.123 0.464 57.190 1.00 78.38 202 THR A N 1
ATOM 1441 C CA . THR A 1 202 ? -50.963 1.058 58.241 1.00 78.38 202 THR A CA 1
ATOM 1442 C C . THR A 1 202 ? -52.304 0.294 58.397 1.00 78.38 202 THR A C 1
ATOM 1444 O O . THR A 1 202 ? -52.550 -0.676 57.678 1.00 78.38 202 THR A O 1
ATOM 1447 N N . THR A 1 203 ? -53.167 0.644 59.358 1.00 77.94 203 THR A N 1
ATOM 1448 C CA . THR A 1 203 ? -54.418 -0.120 59.632 1.00 77.94 203 THR A CA 1
ATOM 1449 C C . THR A 1 203 ? -55.589 0.729 60.157 1.00 77.94 203 THR A C 1
ATOM 1451 O O . THR A 1 203 ? -56.558 0.187 60.686 1.00 77.94 203 THR A O 1
ATOM 1454 N N . GLY A 1 204 ? -55.521 2.057 60.038 1.00 82.81 204 GLY A N 1
ATOM 1455 C CA . GLY A 1 204 ? -56.604 2.957 60.426 1.00 82.81 204 GLY A CA 1
ATOM 1456 C C . GLY A 1 204 ? -57.809 2.877 59.484 1.00 82.81 204 GLY A C 1
ATOM 1457 O O . GLY A 1 204 ? -57.675 2.644 58.285 1.00 82.81 204 GLY A O 1
ATOM 1458 N N . SER A 1 205 ? -59.004 3.114 60.029 1.00 86.56 205 SER A N 1
ATOM 1459 C CA . SER A 1 205 ? -60.285 3.039 59.303 1.00 86.56 205 SER A CA 1
ATOM 1460 C C . SER A 1 205 ? -60.443 4.040 58.153 1.00 86.56 205 SER A C 1
ATOM 1462 O O . SER A 1 205 ? -61.371 3.888 57.361 1.00 86.56 205 SER A O 1
ATOM 1464 N N . PHE A 1 206 ? -59.553 5.032 58.078 1.00 87.62 206 PHE A N 1
ATOM 1465 C CA . PHE A 1 206 ? -59.511 6.104 57.082 1.00 87.62 206 PHE A CA 1
ATOM 1466 C C . PHE A 1 206 ? -58.172 6.136 56.319 1.00 87.62 206 PHE A C 1
ATOM 1468 O O . PHE A 1 206 ? -57.937 7.051 55.538 1.00 87.62 206 PHE A O 1
ATOM 1475 N N . ASP A 1 207 ? -57.280 5.165 56.525 1.00 89.81 207 ASP A N 1
ATOM 1476 C CA . ASP A 1 207 ? -55.960 5.190 55.888 1.00 89.81 207 ASP A CA 1
ATOM 1477 C C . ASP A 1 207 ? -56.057 4.830 54.400 1.00 89.81 207 ASP A C 1
ATOM 1479 O O . ASP A 1 207 ? -56.676 3.824 54.059 1.00 89.81 207 ASP A O 1
ATOM 1483 N N . ASP A 1 208 ? -55.410 5.609 53.539 1.00 90.31 208 ASP A N 1
ATOM 1484 C CA . ASP A 1 208 ? -55.397 5.464 52.079 1.00 90.31 208 ASP A CA 1
ATOM 1485 C C . ASP A 1 208 ? -53.980 5.181 51.554 1.00 90.31 208 ASP A C 1
ATOM 1487 O O . ASP A 1 208 ? -53.013 5.720 52.111 1.00 90.31 208 ASP A O 1
ATOM 1491 N N . ARG A 1 209 ? -53.808 4.302 50.552 1.00 89.94 209 ARG A N 1
ATOM 1492 C CA . ARG A 1 209 ? -52.475 3.759 50.206 1.00 89.94 209 ARG A CA 1
ATOM 1493 C C . ARG A 1 209 ? -52.272 3.279 48.769 1.00 89.94 209 ARG A C 1
ATOM 1495 O O . ARG A 1 209 ? -52.402 2.094 48.476 1.00 89.94 209 ARG A O 1
ATOM 1502 N N . ASP A 1 210 ? -51.709 4.142 47.940 1.00 93.12 210 ASP A N 1
ATOM 1503 C CA . ASP A 1 210 ? -51.316 3.785 46.578 1.00 93.12 210 ASP A CA 1
ATOM 1504 C C . ASP A 1 210 ? -49.833 3.443 46.420 1.00 93.12 210 ASP A C 1
ATOM 1506 O O . ASP A 1 210 ? -48.944 4.119 46.955 1.00 93.12 210 ASP A O 1
ATOM 1510 N N . ASP A 1 211 ? -49.564 2.462 45.557 1.00 95.31 211 ASP A N 1
ATOM 1511 C CA . ASP A 1 211 ? -48.246 2.239 44.970 1.00 95.31 211 ASP A CA 1
ATOM 1512 C C . ASP A 1 211 ? -48.180 2.830 43.553 1.00 95.31 211 ASP A C 1
ATOM 1514 O O . ASP A 1 211 ? -49.047 2.588 42.719 1.00 95.31 211 ASP A O 1
ATOM 1518 N N . LEU A 1 212 ? -47.099 3.542 43.228 1.00 96.00 212 LEU A N 1
ATOM 1519 C CA . LEU A 1 212 ? -46.770 3.932 41.855 1.00 96.00 212 LEU A CA 1
ATOM 1520 C C . LEU A 1 212 ? -45.515 3.189 41.401 1.00 96.00 212 LEU A C 1
ATOM 1522 O O . LEU A 1 212 ? -44.422 3.448 41.912 1.00 96.00 212 LEU A O 1
ATOM 1526 N N . ALA A 1 213 ? -45.661 2.299 40.419 1.00 96.25 213 ALA A N 1
ATOM 1527 C CA . ALA A 1 213 ? -44.542 1.611 39.790 1.00 96.25 213 ALA A CA 1
ATOM 1528 C C . ALA A 1 213 ? -44.010 2.390 38.578 1.00 96.25 213 ALA A C 1
ATOM 1530 O O . ALA A 1 213 ? -44.752 2.995 37.800 1.00 96.25 213 ALA A O 1
ATOM 1531 N N . PHE A 1 214 ? -42.698 2.352 38.382 1.00 95.06 214 PHE A N 1
ATOM 1532 C CA . PHE A 1 214 ? -42.032 3.058 37.295 1.00 95.06 214 PHE A CA 1
ATOM 1533 C C . PHE A 1 214 ? -40.834 2.269 36.783 1.00 95.06 214 PHE A C 1
ATOM 1535 O O . PHE A 1 214 ? -40.060 1.687 37.547 1.00 95.06 214 PHE A O 1
ATOM 1542 N N . SER A 1 215 ? -40.677 2.264 35.461 1.00 91.88 215 SER A N 1
ATOM 1543 C CA . SER A 1 215 ? -39.472 1.744 34.821 1.00 91.88 215 SER A CA 1
ATOM 1544 C C . SER A 1 215 ? -38.282 2.615 35.220 1.00 91.88 215 SER A C 1
ATOM 1546 O O . SER A 1 215 ? -38.327 3.837 35.079 1.00 91.88 215 SER A O 1
ATOM 1548 N N . VAL A 1 216 ? -37.214 1.990 35.705 1.00 87.50 216 VAL A N 1
ATOM 1549 C CA . VAL A 1 216 ? -35.964 2.676 36.032 1.00 87.50 216 VAL A CA 1
ATOM 1550 C C . VAL A 1 216 ? -34.975 2.397 34.914 1.00 87.50 216 VAL A C 1
ATOM 1552 O O . VAL A 1 216 ? -34.667 1.242 34.613 1.00 87.50 216 VAL A O 1
ATOM 1555 N N . SER A 1 217 ? -34.489 3.462 34.278 1.00 73.12 217 SER A N 1
ATOM 1556 C CA . SER A 1 217 ? -33.410 3.353 33.302 1.00 73.12 217 SER A CA 1
ATOM 1557 C C . SER A 1 217 ? -32.204 2.705 33.979 1.00 73.12 217 SER A C 1
ATOM 1559 O O . SER A 1 217 ? -31.859 3.035 35.119 1.00 73.12 217 SER A O 1
ATOM 1561 N N . ALA A 1 218 ? -31.598 1.724 33.304 1.00 55.59 218 ALA A N 1
ATOM 1562 C CA . ALA A 1 218 ? -30.453 1.014 33.858 1.00 55.59 218 ALA A CA 1
ATOM 1563 C C . ALA A 1 218 ? -29.386 2.042 34.269 1.00 55.59 218 ALA A C 1
ATOM 1565 O O . ALA A 1 218 ? -29.134 2.968 33.489 1.00 55.59 218 ALA A O 1
ATOM 1566 N N . PRO A 1 219 ? -28.776 1.914 35.466 1.00 44.03 219 PRO A N 1
ATOM 1567 C CA . PRO A 1 219 ? -27.797 2.887 35.922 1.00 44.03 219 PRO A CA 1
ATOM 1568 C C . PRO A 1 219 ? -26.731 3.075 34.840 1.00 44.03 219 PRO A C 1
ATOM 1570 O O . PRO A 1 219 ? -26.300 2.073 34.253 1.00 44.03 219 PRO A O 1
ATOM 1573 N N . PRO A 1 220 ? -26.307 4.323 34.549 1.00 38.72 220 PRO A N 1
ATOM 1574 C CA . PRO A 1 220 ? -25.183 4.533 33.649 1.00 38.72 220 PRO A CA 1
ATOM 1575 C C . PRO A 1 220 ? -24.034 3.670 34.182 1.00 38.72 220 PRO A C 1
ATOM 1577 O O . PRO A 1 220 ? -23.744 3.762 35.379 1.00 38.72 220 PRO A O 1
ATOM 1580 N N . PRO A 1 221 ? -23.458 2.768 33.362 1.00 36.50 221 PRO A N 1
ATOM 1581 C CA . PRO A 1 221 ? -22.576 1.724 33.870 1.00 36.50 221 PRO A CA 1
ATOM 1582 C C . PRO A 1 221 ? -21.465 2.366 34.714 1.00 36.50 221 PRO A C 1
ATOM 1584 O O . PRO A 1 221 ? -20.937 3.398 34.288 1.00 36.50 221 PRO A O 1
ATOM 1587 N N . PRO A 1 222 ? -21.132 1.825 35.906 1.00 32.56 222 PRO A N 1
ATOM 1588 C CA . PRO A 1 222 ? -20.236 2.460 36.882 1.00 32.56 222 PRO A CA 1
ATOM 1589 C C . PRO A 1 222 ? -18.748 2.330 36.500 1.00 32.56 222 PRO A C 1
ATOM 1591 O O . PRO A 1 222 ? -17.898 1.870 37.262 1.00 32.56 222 PRO A O 1
ATOM 1594 N N . THR A 1 223 ? -18.470 2.764 35.277 1.00 40.06 223 THR A N 1
ATOM 1595 C CA . THR A 1 223 ? -17.201 3.099 34.639 1.00 40.06 223 THR A CA 1
ATOM 1596 C C . THR A 1 223 ? -17.564 3.814 33.329 1.00 40.06 223 THR A C 1
ATOM 1598 O O . THR A 1 223 ? -18.474 3.365 32.622 1.00 40.06 223 THR A O 1
ATOM 1601 N N . PRO A 1 224 ? -16.863 4.889 32.914 1.00 41.69 224 PRO A N 1
ATOM 1602 C CA . PRO A 1 224 ? -16.878 5.242 31.497 1.00 41.69 224 PRO A CA 1
ATOM 1603 C C . PRO A 1 224 ? -16.421 3.994 30.734 1.00 41.69 224 PRO A C 1
ATOM 1605 O O . PRO A 1 224 ? -15.337 3.493 31.034 1.00 41.69 224 PRO A O 1
ATOM 1608 N N . LYS A 1 225 ? -17.268 3.463 29.828 1.00 48.06 225 LYS A N 1
ATOM 1609 C CA . LYS A 1 225 ? -17.023 2.197 29.104 1.00 48.06 225 LYS A CA 1
ATOM 1610 C C . LYS A 1 225 ? -15.546 2.097 28.750 1.00 48.06 225 LYS A C 1
ATOM 1612 O O . LYS A 1 225 ? -15.014 3.028 28.143 1.00 48.06 225 LYS A O 1
ATOM 1617 N N . GLN A 1 226 ? -14.891 1.009 29.138 1.00 54.78 226 GLN A N 1
ATOM 1618 C CA . GLN A 1 226 ? -13.448 0.892 28.989 1.00 54.78 226 GLN A CA 1
ATOM 1619 C C . GLN A 1 226 ? -13.140 0.672 27.504 1.00 54.78 226 GLN A C 1
ATOM 1621 O O . GLN A 1 226 ? -13.188 -0.433 26.971 1.00 54.78 226 GLN A O 1
ATOM 1626 N N . ARG A 1 227 ? -12.953 1.794 26.802 1.00 66.69 227 ARG A N 1
ATOM 1627 C CA . ARG A 1 227 ? -12.770 1.867 25.345 1.00 66.69 227 ARG A CA 1
ATOM 1628 C C . ARG A 1 227 ? -11.322 2.093 24.939 1.00 66.69 227 ARG A C 1
ATOM 1630 O O . ARG A 1 227 ? -11.032 2.189 23.751 1.00 66.69 227 ARG A O 1
ATOM 1637 N N . LEU A 1 228 ? -10.438 2.128 25.927 1.00 65.62 228 LEU A N 1
ATOM 1638 C CA . LEU A 1 228 ? -8.998 2.017 25.805 1.00 65.62 228 LEU A CA 1
ATOM 1639 C C . LEU A 1 228 ? -8.498 1.323 27.083 1.00 65.62 228 LEU A C 1
ATOM 1641 O O . LEU A 1 228 ? -8.762 1.820 28.176 1.00 65.62 228 LEU A O 1
ATOM 1645 N N . SER A 1 229 ? -7.818 0.187 26.956 1.00 72.56 229 SER A N 1
ATOM 1646 C CA . SER A 1 229 ? -7.108 -0.484 28.056 1.00 72.56 229 SER A CA 1
ATOM 1647 C C . SER A 1 229 ? -5.696 -0.865 27.610 1.00 72.56 229 SER A C 1
ATOM 1649 O O . SER A 1 229 ? -5.445 -0.987 26.408 1.00 72.56 229 SER A O 1
ATOM 1651 N N . LYS A 1 230 ? -4.769 -1.031 28.556 1.00 64.50 230 LYS A N 1
ATOM 1652 C CA . LYS A 1 230 ? -3.385 -1.442 28.293 1.00 64.50 230 LYS A CA 1
ATOM 1653 C C . LYS A 1 230 ? -2.996 -2.612 29.186 1.00 64.50 230 LYS A C 1
ATOM 1655 O O . LYS A 1 230 ? -3.009 -2.476 30.403 1.00 64.50 230 LYS A O 1
ATOM 1660 N N . GLY A 1 231 ? -2.590 -3.722 28.577 1.00 63.03 231 GLY A N 1
ATOM 1661 C CA . GLY A 1 231 ? -2.049 -4.860 29.314 1.00 63.03 231 GLY A CA 1
ATOM 1662 C C . GLY A 1 231 ? -0.581 -4.640 29.676 1.00 63.03 231 GLY A C 1
ATOM 1663 O O . GLY A 1 231 ? 0.172 -4.005 28.927 1.00 63.03 231 GLY A O 1
ATOM 1664 N N . THR A 1 232 ? -0.161 -5.172 30.827 1.00 62.62 232 THR A N 1
ATOM 1665 C CA . THR A 1 232 ? 1.159 -4.886 31.422 1.00 62.62 232 THR A CA 1
ATOM 1666 C C . THR A 1 232 ? 2.325 -5.302 30.518 1.00 62.62 232 THR A C 1
ATOM 1668 O O . THR A 1 232 ? 3.342 -4.609 30.458 1.00 62.62 232 THR A O 1
ATOM 1671 N N . SER A 1 233 ? 2.157 -6.349 29.701 1.00 68.19 233 SER A N 1
ATOM 1672 C CA . SER A 1 233 ? 3.119 -6.737 28.657 1.00 68.19 233 SER A CA 1
ATOM 1673 C C . SER A 1 233 ? 3.014 -5.851 27.406 1.00 68.19 233 SER A C 1
ATOM 1675 O O . SER A 1 233 ? 2.805 -6.350 26.306 1.00 68.19 233 SER A O 1
ATOM 1677 N N . TYR A 1 234 ? 3.159 -4.535 27.584 1.00 71.69 234 TYR A N 1
ATOM 1678 C CA . TYR A 1 234 ? 3.417 -3.520 26.549 1.00 71.69 234 TYR A CA 1
ATOM 1679 C C . TYR A 1 234 ? 2.421 -3.475 25.376 1.00 71.69 234 TYR A C 1
ATOM 1681 O O . TYR A 1 234 ? 2.821 -3.299 24.221 1.00 71.69 234 TYR A O 1
ATOM 1689 N N . PHE A 1 235 ? 1.121 -3.621 25.643 1.00 73.94 235 PHE A N 1
ATOM 1690 C CA . PHE A 1 235 ? 0.101 -3.583 24.590 1.00 73.94 235 PHE A CA 1
ATOM 1691 C C . PHE A 1 235 ? -1.158 -2.805 24.979 1.00 73.94 235 PHE A C 1
ATOM 1693 O O . PHE A 1 235 ? -1.359 -2.458 26.137 1.00 73.94 235 PHE A O 1
ATOM 1700 N N . THR A 1 236 ? -1.979 -2.487 23.981 1.00 75.38 236 THR A N 1
ATOM 1701 C CA . THR A 1 236 ? -3.174 -1.641 24.060 1.00 75.38 236 THR A CA 1
ATOM 1702 C C . THR A 1 236 ? -4.329 -2.289 23.294 1.00 75.38 236 THR A C 1
ATOM 1704 O O . THR A 1 236 ? -4.123 -2.868 22.227 1.00 75.38 236 THR A O 1
ATOM 1707 N N . VAL A 1 237 ? -5.550 -2.144 23.802 1.00 81.62 237 VAL A N 1
ATOM 1708 C CA . VAL A 1 237 ? -6.815 -2.512 23.144 1.00 81.62 237 VAL A CA 1
ATOM 1709 C C . VAL A 1 237 ? -7.798 -1.346 23.220 1.00 81.62 237 VAL A C 1
ATOM 1711 O O . VAL A 1 237 ? -7.811 -0.610 24.203 1.00 81.62 237 VAL A O 1
ATOM 1714 N N . ALA A 1 238 ? -8.622 -1.159 22.191 1.00 79.50 238 ALA A N 1
ATOM 1715 C CA . ALA A 1 238 ? -9.565 -0.051 22.074 1.00 79.50 238 ALA A CA 1
ATOM 1716 C C . ALA A 1 238 ? -10.906 -0.483 21.465 1.00 79.50 238 ALA A C 1
ATOM 1718 O O . ALA A 1 238 ? -10.955 -1.372 20.618 1.00 79.50 238 ALA A O 1
ATOM 1719 N N . LEU A 1 239 ? -11.994 0.170 21.875 1.00 80.94 239 LEU A N 1
ATOM 1720 C CA . LEU A 1 239 ? -13.358 -0.082 21.397 1.00 80.94 239 LEU A CA 1
ATOM 1721 C C . LEU A 1 239 ? -13.883 1.163 20.679 1.00 80.94 239 LEU A C 1
ATOM 1723 O O . LEU A 1 239 ? -13.894 2.253 21.250 1.00 80.94 239 LEU A O 1
ATOM 1727 N N . ARG A 1 240 ? -14.346 1.007 19.440 1.00 73.38 240 ARG A N 1
ATOM 1728 C CA . ARG A 1 240 ? -14.973 2.092 18.671 1.00 73.38 240 ARG A CA 1
ATOM 1729 C C . ARG A 1 240 ? -16.472 2.214 18.959 1.00 73.38 240 ARG A C 1
ATOM 1731 O O . ARG A 1 240 ? -17.091 1.314 19.524 1.00 73.38 240 ARG A O 1
ATOM 1738 N N . ASP A 1 241 ? -17.065 3.336 18.550 1.00 66.75 241 ASP A N 1
ATOM 1739 C CA . ASP A 1 241 ? -18.514 3.582 18.650 1.00 66.75 241 ASP A CA 1
ATOM 1740 C C . ASP A 1 241 ? -19.360 2.584 17.843 1.00 66.75 241 ASP A C 1
ATOM 1742 O O . ASP A 1 241 ? -20.474 2.261 18.245 1.00 66.75 241 ASP A O 1
ATOM 1746 N N . ASP A 1 242 ? -18.805 2.032 16.760 1.00 68.88 242 ASP A N 1
ATOM 1747 C CA . ASP A 1 242 ? -19.403 0.962 15.946 1.00 68.88 242 ASP A CA 1
ATOM 1748 C C . ASP A 1 242 ? -19.404 -0.429 16.630 1.00 68.88 242 ASP A C 1
ATOM 1750 O O . ASP A 1 242 ? -19.924 -1.402 16.079 1.00 68.88 242 ASP A O 1
ATOM 1754 N N . GLY A 1 243 ? -18.834 -0.548 17.835 1.00 72.06 243 GLY A N 1
ATOM 1755 C CA . GLY A 1 243 ? -18.732 -1.808 18.570 1.00 72.06 243 GLY A CA 1
ATOM 1756 C C . GLY A 1 243 ? -17.648 -2.762 18.052 1.00 72.06 243 GLY A C 1
ATOM 1757 O O . GLY A 1 243 ? -17.696 -3.949 18.389 1.00 72.06 243 GLY A O 1
ATOM 1758 N N . THR A 1 244 ? -16.698 -2.284 17.237 1.00 81.56 244 THR A N 1
ATOM 1759 C CA . THR A 1 244 ? -15.505 -3.035 16.808 1.00 81.56 244 THR A CA 1
ATOM 1760 C C . THR A 1 244 ? -14.326 -2.835 17.761 1.00 81.56 244 THR A C 1
ATOM 1762 O O . THR A 1 244 ? -14.101 -1.742 18.290 1.00 81.56 244 THR A O 1
ATOM 1765 N N . VAL A 1 245 ? -13.549 -3.901 17.962 1.00 85.31 245 VAL A N 1
ATOM 1766 C CA . VAL A 1 245 ? -12.350 -3.900 18.814 1.00 85.31 245 VAL A CA 1
ATOM 1767 C C . VAL A 1 245 ? -11.094 -3.752 17.962 1.00 85.31 245 VAL A C 1
ATOM 1769 O O . VAL A 1 245 ? -10.989 -4.333 16.884 1.00 85.31 245 VAL A O 1
ATOM 1772 N N . TRP A 1 246 ? -10.142 -2.967 18.454 1.00 84.25 246 TRP A N 1
ATOM 1773 C CA . TRP A 1 246 ? -8.847 -2.679 17.842 1.00 84.25 246 TRP A CA 1
ATOM 1774 C C . TRP A 1 246 ? -7.733 -2.885 18.874 1.00 84.25 246 TRP A C 1
ATOM 1776 O O . TRP A 1 246 ? -7.986 -2.811 20.072 1.00 84.25 246 TRP A O 1
ATOM 1786 N N . SER A 1 247 ? -6.505 -3.151 18.438 1.00 80.19 247 SER A N 1
ATOM 1787 C CA . SER A 1 247 ? -5.407 -3.561 19.325 1.00 80.19 247 SER A CA 1
ATOM 1788 C C . SER A 1 247 ? -4.030 -3.232 18.741 1.00 80.19 247 SER A C 1
ATOM 1790 O O . SER A 1 247 ? -3.872 -3.274 17.521 1.00 80.19 247 SER A O 1
ATOM 1792 N N . TRP A 1 248 ? -3.038 -2.905 19.572 1.00 73.25 248 TRP A N 1
ATOM 1793 C CA . TRP A 1 248 ? -1.646 -2.671 19.154 1.00 73.25 248 TRP A CA 1
ATOM 1794 C C . TRP A 1 248 ? -0.635 -2.846 20.296 1.00 73.25 248 TRP A C 1
ATOM 1796 O O . TRP A 1 248 ? -1.008 -2.943 21.459 1.00 73.25 248 TRP A O 1
ATOM 1806 N N . GLY A 1 249 ? 0.653 -2.873 19.967 1.00 66.00 249 GLY A N 1
ATOM 1807 C CA . GLY A 1 249 ? 1.780 -3.097 20.871 1.00 66.00 249 GLY A CA 1
ATOM 1808 C C . GLY A 1 249 ? 2.351 -4.513 20.774 1.00 66.00 249 GLY A C 1
ATOM 1809 O O . GLY A 1 249 ? 2.331 -5.148 19.716 1.00 66.00 249 GLY A O 1
ATOM 1810 N N . TYR A 1 250 ? 2.908 -4.995 21.879 1.00 71.88 250 TYR A N 1
ATOM 1811 C CA . TYR A 1 250 ? 3.532 -6.311 22.012 1.00 71.88 250 TYR A CA 1
ATOM 1812 C C . TYR A 1 250 ? 2.496 -7.455 21.921 1.00 71.88 250 TYR A C 1
ATOM 1814 O O . TYR A 1 250 ? 1.352 -7.307 22.345 1.00 71.88 250 TYR A O 1
ATOM 1822 N N . ASN A 1 251 ? 2.866 -8.588 21.311 1.00 85.81 251 ASN A N 1
ATOM 1823 C CA . ASN A 1 251 ? 1.908 -9.633 20.913 1.00 85.81 251 ASN A CA 1
ATOM 1824 C C . ASN A 1 251 ? 2.479 -11.059 20.969 1.00 85.81 251 ASN A C 1
ATOM 1826 O O . ASN A 1 251 ? 1.944 -11.954 20.323 1.00 85.81 251 ASN A O 1
ATOM 1830 N N . ASP A 1 252 ? 3.588 -11.298 21.667 1.00 81.81 252 ASP A N 1
ATOM 1831 C CA . ASP A 1 252 ? 4.332 -12.562 21.539 1.00 81.81 252 ASP A CA 1
ATOM 1832 C C . ASP A 1 252 ? 3.514 -13.797 22.006 1.00 81.81 252 ASP A C 1
ATOM 1834 O O . ASP A 1 252 ? 3.838 -14.927 21.640 1.00 81.81 252 ASP A O 1
ATOM 1838 N N . TYR A 1 253 ? 2.397 -13.582 22.717 1.00 79.75 253 TYR A N 1
ATOM 1839 C CA . TYR A 1 253 ? 1.433 -14.602 23.154 1.00 79.75 253 TYR A CA 1
ATOM 1840 C C . TYR A 1 253 ? 0.052 -14.497 22.473 1.00 79.75 253 TYR A C 1
ATOM 1842 O O . TYR A 1 253 ? -0.865 -15.240 22.817 1.00 79.75 253 TYR A O 1
ATOM 1850 N N . GLY A 1 254 ? -0.129 -13.607 21.492 1.00 83.25 254 GLY A N 1
ATOM 1851 C CA . GLY A 1 254 ? -1.397 -13.431 20.771 1.00 83.25 254 GLY A CA 1
ATOM 1852 C C . GLY A 1 254 ? -2.429 -12.533 21.459 1.00 83.25 254 GLY A C 1
ATOM 1853 O O . GLY A 1 254 ? -3.596 -12.542 21.068 1.00 83.25 254 GLY A O 1
ATOM 1854 N N . GLN A 1 255 ? -2.025 -11.754 22.468 1.00 87.50 255 GLN A N 1
ATOM 1855 C CA . GLN A 1 255 ? -2.885 -10.824 23.220 1.00 87.50 255 GLN A CA 1
ATOM 1856 C C . GLN A 1 255 ? -3.617 -9.767 22.378 1.00 87.50 255 GLN A C 1
ATOM 1858 O O . GLN A 1 255 ? -4.598 -9.191 22.850 1.00 87.50 255 GLN A O 1
ATOM 1863 N N . LEU A 1 256 ? -3.185 -9.516 21.139 1.00 84.62 256 LEU A N 1
ATOM 1864 C CA . LEU A 1 256 ? -3.875 -8.609 20.223 1.00 84.62 256 LEU A CA 1
ATOM 1865 C C . LEU A 1 256 ? -5.078 -9.262 19.521 1.00 84.62 256 LEU A C 1
ATOM 1867 O O . LEU A 1 256 ? -5.974 -8.551 19.093 1.00 84.62 256 LEU A O 1
ATOM 1871 N N . GLY A 1 257 ? -5.164 -10.594 19.437 1.00 83.75 257 GLY A N 1
ATOM 1872 C CA . GLY A 1 257 ? -6.357 -11.278 18.905 1.00 83.75 257 GLY A CA 1
ATOM 1873 C C . GLY A 1 257 ? -6.484 -11.262 17.380 1.00 83.75 257 GLY A C 1
ATOM 1874 O O . GLY A 1 257 ? -7.506 -11.670 16.828 1.00 83.75 257 GLY A O 1
ATOM 1875 N N . ASP A 1 258 ? -5.442 -10.814 16.685 1.00 75.31 258 ASP A N 1
ATOM 1876 C CA . ASP A 1 258 ? -5.379 -10.673 15.229 1.00 75.31 258 ASP A CA 1
ATOM 1877 C C . ASP A 1 258 ? -5.034 -11.981 14.484 1.00 75.31 258 ASP A C 1
ATOM 1879 O O . ASP A 1 258 ? -4.760 -11.966 13.286 1.00 75.31 258 ASP A O 1
ATOM 1883 N N . GLY A 1 259 ? -5.017 -13.115 15.190 1.00 81.12 259 GLY A N 1
ATOM 1884 C CA . GLY A 1 259 ? -4.603 -14.428 14.687 1.00 81.12 259 GLY A CA 1
ATOM 1885 C C . GLY A 1 259 ? -3.098 -14.688 14.757 1.00 81.12 259 GLY A C 1
ATOM 1886 O O . GLY A 1 259 ? -2.667 -15.819 14.523 1.00 81.12 259 GLY A O 1
ATOM 1887 N N . THR A 1 260 ? -2.286 -13.690 15.113 1.00 76.75 260 THR A N 1
ATOM 1888 C CA . THR A 1 260 ? -0.821 -13.793 15.096 1.00 76.75 260 THR A CA 1
ATOM 1889 C C . THR A 1 260 ? -0.217 -13.855 16.498 1.00 76.75 260 THR A C 1
ATOM 1891 O O . THR A 1 260 ? -0.916 -13.849 17.507 1.00 76.75 260 THR A O 1
ATOM 1894 N N . SER A 1 261 ? 1.111 -13.940 16.562 1.00 76.88 261 SER A N 1
ATOM 1895 C CA . SER A 1 261 ? 1.882 -13.592 17.758 1.00 76.88 261 SER A CA 1
ATOM 1896 C C . SER A 1 261 ? 2.927 -12.519 17.422 1.00 76.88 261 SER A C 1
ATOM 1898 O O . SER A 1 261 ? 4.097 -12.624 17.786 1.00 76.88 261 SER A O 1
ATOM 1900 N N . SER A 1 262 ? 2.533 -11.542 16.598 1.00 58.59 262 SER A N 1
ATOM 1901 C CA . SER A 1 262 ? 3.421 -10.544 15.992 1.00 58.59 262 SER A CA 1
ATOM 1902 C C . SER A 1 262 ? 3.049 -9.137 16.445 1.00 58.59 262 SER A C 1
ATOM 1904 O O . SER A 1 262 ? 1.886 -8.741 16.361 1.00 58.59 262 SER A O 1
ATOM 1906 N N . ARG A 1 263 ? 4.033 -8.390 16.958 1.00 66.56 263 ARG A N 1
ATOM 1907 C CA . ARG A 1 263 ? 3.839 -7.047 17.531 1.00 66.56 263 ARG A CA 1
ATOM 1908 C C . ARG A 1 263 ? 3.315 -6.072 16.473 1.00 66.56 263 ARG A C 1
ATOM 1910 O O . ARG A 1 263 ? 3.718 -6.141 15.310 1.00 66.56 263 ARG A O 1
ATOM 1917 N N . ARG A 1 264 ? 2.423 -5.162 16.866 1.00 56.47 264 ARG A N 1
ATOM 1918 C CA . ARG A 1 264 ? 1.757 -4.207 15.966 1.00 56.47 264 ARG A CA 1
ATOM 1919 C C . ARG A 1 264 ? 2.058 -2.781 16.394 1.00 56.47 264 ARG A C 1
ATOM 1921 O O . ARG A 1 264 ? 1.675 -2.361 17.473 1.00 56.47 264 ARG A O 1
ATOM 1928 N N . TYR A 1 265 ? 2.700 -2.024 15.518 1.00 53.50 265 TYR A N 1
ATOM 1929 C CA . TYR A 1 265 ? 3.183 -0.666 15.789 1.00 53.50 265 TYR A CA 1
ATOM 1930 C C . TYR A 1 265 ? 2.111 0.399 15.450 1.00 53.50 265 TYR A C 1
ATOM 1932 O O . TYR A 1 265 ? 2.388 1.592 15.385 1.00 53.50 265 TYR A O 1
ATOM 1940 N N . SER A 1 266 ? 0.878 -0.052 15.188 1.00 43.03 266 SER A N 1
ATOM 1941 C CA . SER A 1 266 ? -0.318 0.738 14.891 1.00 43.03 266 SER A CA 1
ATOM 1942 C C . SER A 1 266 ? -1.585 -0.115 15.126 1.00 43.03 266 SER A C 1
ATOM 1944 O O . SER A 1 266 ? -1.484 -1.347 15.138 1.00 43.03 266 SER A O 1
ATOM 1946 N N . PRO A 1 267 ? -2.776 0.489 15.332 1.00 60.66 267 PRO A N 1
ATOM 1947 C CA . PRO A 1 267 ? -4.010 -0.250 15.632 1.00 60.66 267 PRO A CA 1
ATOM 1948 C C . PRO A 1 267 ? -4.466 -1.194 14.505 1.00 60.66 267 PRO A C 1
ATOM 1950 O O . PRO A 1 267 ? -4.890 -0.739 13.442 1.00 60.66 267 PRO A O 1
ATOM 1953 N N . VAL A 1 268 ? -4.466 -2.505 14.770 1.00 56.28 268 VAL A N 1
ATOM 1954 C CA . VAL A 1 268 ? -5.126 -3.536 13.943 1.00 56.28 268 VAL A CA 1
ATOM 1955 C C . VAL A 1 268 ? -6.523 -3.842 14.496 1.00 56.28 268 VAL A C 1
ATOM 1957 O O . VAL A 1 268 ? -6.741 -3.714 15.698 1.00 56.28 268 VAL A O 1
ATOM 1960 N N . GLN A 1 269 ? -7.481 -4.230 13.649 1.00 83.94 269 GLN A N 1
ATOM 1961 C CA . GLN A 1 269 ? -8.818 -4.640 14.096 1.00 83.94 269 GLN A CA 1
ATOM 1962 C C . GLN A 1 269 ? -8.827 -6.109 14.548 1.00 83.94 269 GLN A C 1
ATOM 1964 O O . GLN A 1 269 ? -8.322 -6.983 13.844 1.00 83.94 269 GLN A O 1
ATOM 1969 N N . VAL A 1 270 ? -9.467 -6.387 15.683 1.00 87.25 270 VAL A N 1
ATOM 1970 C CA . VAL A 1 270 ? -9.679 -7.740 16.210 1.00 87.25 270 VAL A CA 1
ATOM 1971 C C . VAL A 1 270 ? -10.887 -8.360 15.508 1.00 87.25 270 VAL A C 1
ATOM 1973 O O . VAL A 1 270 ? -12.037 -7.979 15.738 1.00 87.25 270 VAL A O 1
ATOM 1976 N N . LEU A 1 271 ? -10.622 -9.287 14.589 1.00 75.69 271 LEU A N 1
ATOM 1977 C CA . LEU A 1 271 ? -11.644 -9.872 13.720 1.00 75.69 271 LEU A CA 1
ATOM 1978 C C . LEU A 1 271 ? -12.506 -10.912 14.461 1.00 75.69 271 LEU A C 1
ATOM 1980 O O . LEU A 1 271 ? -12.079 -11.531 15.431 1.00 75.69 271 LEU A O 1
ATOM 1984 N N . GLY A 1 272 ? -13.751 -11.086 14.007 1.00 76.44 272 GLY A N 1
ATOM 1985 C CA . GLY A 1 272 ? -14.757 -11.938 14.664 1.00 76.44 272 GLY A CA 1
ATOM 1986 C C . GLY A 1 272 ? -15.520 -11.267 15.818 1.00 76.44 272 GLY A C 1
ATOM 1987 O O . GLY A 1 272 ? -16.536 -11.800 16.273 1.00 76.44 272 GLY A O 1
ATOM 1988 N N . LEU A 1 273 ? -15.095 -10.075 16.259 1.00 81.62 273 LEU A N 1
ATOM 1989 C CA . LEU A 1 273 ? -15.774 -9.296 17.295 1.00 81.62 273 LEU A CA 1
ATOM 1990 C C . LEU A 1 273 ? -16.462 -8.046 16.737 1.00 81.62 273 LEU A C 1
ATOM 1992 O O . LEU A 1 273 ? -15.838 -7.119 16.224 1.00 81.62 273 LEU A O 1
ATOM 1996 N N . THR A 1 274 ? -17.778 -8.028 16.912 1.00 81.62 274 THR A N 1
ATOM 1997 C CA . THR A 1 274 ? -18.696 -6.921 16.627 1.00 81.62 274 THR A CA 1
ATOM 1998 C C . THR A 1 274 ? -19.692 -6.803 17.775 1.00 81.62 274 THR A C 1
ATOM 2000 O O . THR A 1 274 ? -19.916 -7.786 18.486 1.00 81.62 274 THR A O 1
ATOM 2003 N N . GLN A 1 275 ? -20.333 -5.640 17.923 1.00 85.50 275 GLN A N 1
ATOM 2004 C CA . GLN A 1 275 ? -21.271 -5.353 19.020 1.00 85.50 275 GLN A CA 1
ATOM 2005 C C . GLN A 1 275 ? -20.646 -5.553 20.414 1.00 85.50 275 GLN A C 1
ATOM 2007 O O . GLN A 1 275 ? -21.324 -5.945 21.364 1.00 85.50 275 GLN A O 1
ATOM 2012 N N . VAL A 1 276 ? -19.346 -5.279 20.558 1.00 88.00 276 VAL A N 1
ATOM 2013 C CA . VAL A 1 276 ? -18.682 -5.283 21.867 1.00 88.00 276 VAL A CA 1
ATOM 2014 C C . VAL A 1 276 ? -19.208 -4.111 22.703 1.00 88.00 276 VAL A C 1
ATOM 2016 O O . VAL A 1 276 ? -19.382 -2.996 22.207 1.00 88.00 276 VAL A O 1
ATOM 2019 N N . SER A 1 277 ? -19.543 -4.385 23.963 1.00 82.75 277 SER A N 1
ATOM 2020 C CA . SER A 1 277 ? -20.116 -3.427 24.914 1.00 82.75 277 SER A CA 1
ATOM 2021 C C . SER A 1 277 ? -19.040 -2.788 25.800 1.00 82.75 277 SER A C 1
ATOM 2023 O O . SER A 1 277 ? -19.126 -1.587 26.069 1.00 82.75 277 SER A O 1
ATOM 2025 N N . THR A 1 278 ? -18.026 -3.567 26.197 1.00 86.19 278 THR A N 1
ATOM 2026 C CA . THR A 1 278 ? -16.801 -3.139 26.895 1.00 86.19 278 THR A CA 1
ATOM 2027 C C . THR A 1 278 ? -15.687 -4.179 26.724 1.00 86.19 278 THR A C 1
ATOM 2029 O O . THR A 1 278 ? -15.964 -5.338 26.405 1.00 86.19 278 THR A O 1
ATOM 2032 N N . LEU A 1 279 ? -14.435 -3.779 26.945 1.00 91.25 279 LEU A N 1
ATOM 2033 C CA . LEU A 1 279 ? -13.261 -4.657 26.915 1.00 91.25 279 LEU A CA 1
ATOM 2034 C C . LEU A 1 279 ? -12.284 -4.371 28.064 1.00 91.25 279 LEU A C 1
ATOM 2036 O O . LEU A 1 279 ? -12.395 -3.332 28.709 1.00 91.25 279 LEU A O 1
ATOM 2040 N N . ASP A 1 280 ? -11.320 -5.265 28.282 1.00 88.88 280 ASP A N 1
ATOM 2041 C CA . ASP A 1 280 ? -10.148 -5.027 29.138 1.00 88.88 280 ASP A CA 1
ATOM 2042 C C . ASP A 1 280 ? -8.929 -5.856 28.673 1.00 88.88 280 ASP A C 1
ATOM 2044 O O . ASP A 1 280 ? -9.070 -6.789 27.878 1.00 88.88 280 ASP A O 1
ATOM 2048 N N . ALA A 1 281 ? -7.732 -5.520 29.159 1.00 84.75 281 ALA A N 1
ATOM 2049 C CA . ALA A 1 281 ? -6.473 -6.200 28.862 1.00 84.75 281 ALA A CA 1
ATOM 2050 C C . ALA A 1 281 ? -5.732 -6.593 30.147 1.00 84.75 281 ALA A C 1
ATOM 2052 O O . ALA A 1 281 ? -5.243 -5.738 30.879 1.00 84.75 281 ALA A O 1
ATOM 2053 N N . GLY A 1 282 ? -5.606 -7.901 30.370 1.00 82.81 282 GLY A N 1
ATOM 2054 C CA . GLY A 1 282 ? -4.750 -8.471 31.404 1.00 82.81 282 GLY A CA 1
ATOM 2055 C C . GLY A 1 282 ? -3.283 -8.564 30.977 1.00 82.81 282 GLY A C 1
ATOM 2056 O O . GLY A 1 282 ? -2.862 -8.016 29.955 1.00 82.81 282 GLY A O 1
ATOM 2057 N N . GLY A 1 283 ? -2.480 -9.289 31.759 1.00 80.25 283 GLY A N 1
ATOM 2058 C CA . GLY A 1 283 ? -1.015 -9.253 31.666 1.00 80.25 283 GLY A CA 1
ATOM 2059 C C . GLY A 1 283 ? -0.450 -9.539 30.268 1.00 80.25 283 GLY A C 1
ATOM 2060 O O . GLY A 1 283 ? 0.346 -8.753 29.755 1.00 80.25 283 GLY A O 1
ATOM 2061 N N . SER A 1 284 ? -0.886 -10.632 29.636 1.00 88.00 284 SER A N 1
ATOM 2062 C CA . SER A 1 284 ? -0.617 -10.983 28.224 1.00 88.00 284 SER A CA 1
ATOM 2063 C C . SER A 1 284 ? -1.849 -11.623 27.558 1.00 88.00 284 SER A C 1
ATOM 2065 O O . SER A 1 284 ? -1.755 -12.573 26.780 1.00 88.00 284 SER A O 1
ATOM 2067 N N . PHE A 1 285 ? -3.039 -11.111 27.870 1.00 93.88 285 PHE A N 1
ATOM 2068 C CA . PHE A 1 285 ? -4.298 -11.545 27.262 1.00 93.88 285 PHE A CA 1
ATOM 2069 C C . PHE A 1 285 ? -5.353 -10.434 27.339 1.00 93.88 285 PHE A C 1
ATOM 2071 O O . PHE A 1 285 ? -5.206 -9.490 28.110 1.00 93.88 285 PHE A O 1
ATOM 2078 N N . SER A 1 286 ? -6.425 -10.554 26.566 1.00 95.19 286 SER A N 1
ATOM 2079 C CA . SER A 1 286 ? -7.512 -9.577 26.478 1.00 95.19 286 SER A CA 1
ATOM 2080 C C . SER A 1 286 ? -8.878 -10.235 26.660 1.00 95.19 286 SER A C 1
ATOM 2082 O O . SER A 1 286 ? -9.051 -11.423 26.373 1.00 95.19 286 SER A O 1
ATOM 2084 N N . LEU A 1 287 ? -9.852 -9.436 27.098 1.00 95.44 287 LEU A N 1
ATOM 2085 C CA . LEU A 1 287 ? -11.252 -9.809 27.288 1.00 95.44 287 LEU A CA 1
ATOM 2086 C C . LEU A 1 287 ? -12.175 -8.805 26.583 1.00 95.44 287 LEU A C 1
ATOM 2088 O O . LEU A 1 287 ? -11.916 -7.603 26.580 1.00 95.44 287 LEU A O 1
ATOM 2092 N N . ALA A 1 288 ? -13.301 -9.280 26.059 1.00 94.94 288 ALA A N 1
ATOM 2093 C CA . ALA A 1 288 ? -14.392 -8.446 25.563 1.00 94.94 288 ALA A CA 1
ATOM 2094 C C . ALA A 1 288 ? -15.751 -9.030 25.962 1.00 94.94 288 ALA A C 1
ATOM 2096 O O . ALA A 1 288 ? -16.000 -10.219 25.768 1.00 94.94 288 ALA A O 1
ATOM 2097 N N . ALA A 1 289 ? -16.651 -8.184 26.462 1.00 92.75 289 ALA A N 1
ATOM 2098 C CA . ALA A 1 289 ? -18.065 -8.515 26.614 1.00 92.75 289 ALA A CA 1
ATOM 2099 C C . ALA A 1 289 ? -18.855 -7.962 25.419 1.00 92.75 289 ALA A C 1
ATOM 2101 O O . ALA A 1 289 ? -18.599 -6.850 24.952 1.00 92.75 289 ALA A O 1
ATOM 2102 N N . LYS A 1 290 ? -19.823 -8.723 24.910 1.00 90.75 290 LYS A N 1
ATOM 2103 C CA . LYS A 1 290 ? -20.746 -8.279 23.853 1.00 90.75 290 LYS A CA 1
ATOM 2104 C C . LYS A 1 290 ? -22.039 -7.704 24.430 1.00 90.75 290 LYS A C 1
ATOM 2106 O O . LYS A 1 290 ? -22.354 -7.867 25.606 1.00 90.75 290 LYS A O 1
ATOM 2111 N N . GLN A 1 291 ? -22.806 -7.011 23.590 1.00 84.81 291 GLN A N 1
ATOM 2112 C CA . GLN A 1 291 ? -24.145 -6.510 23.932 1.00 84.81 291 GLN A CA 1
ATOM 2113 C C . GLN A 1 291 ? -25.149 -7.649 24.204 1.00 84.81 291 GLN A C 1
ATOM 2115 O O . GLN A 1 291 ? -26.076 -7.463 24.988 1.00 84.81 291 GLN A O 1
ATOM 2120 N N . ASP A 1 292 ? -24.912 -8.836 23.636 1.00 82.81 292 ASP A N 1
ATOM 2121 C CA . ASP A 1 292 ? -25.642 -10.083 23.917 1.00 82.81 292 ASP A CA 1
ATOM 2122 C C . ASP A 1 292 ? -25.306 -10.724 25.287 1.00 82.81 292 ASP A C 1
ATOM 2124 O O . ASP A 1 292 ? -25.928 -11.709 25.680 1.00 82.81 292 ASP A O 1
ATOM 2128 N N . GLY A 1 293 ? -24.347 -10.169 26.041 1.00 85.62 293 GLY A N 1
ATOM 2129 C CA . GLY A 1 293 ? -23.923 -10.679 27.348 1.00 85.62 293 GLY A CA 1
ATOM 2130 C C . GLY A 1 293 ? -22.947 -11.862 27.304 1.00 85.62 293 GLY A C 1
ATOM 2131 O O . GLY A 1 293 ? -22.618 -12.397 28.365 1.00 85.62 293 GLY A O 1
ATOM 2132 N N . THR A 1 294 ? -22.471 -12.275 26.124 1.00 93.94 294 THR A N 1
ATOM 2133 C CA . THR A 1 294 ? -21.384 -13.260 25.982 1.00 93.94 294 THR A CA 1
ATOM 2134 C C . THR A 1 294 ? -20.011 -12.623 26.208 1.00 93.94 294 THR A C 1
ATOM 2136 O O . THR A 1 294 ? -19.798 -11.441 25.920 1.00 93.94 294 THR A O 1
ATOM 2139 N N . VAL A 1 295 ? -19.055 -13.418 26.699 1.00 96.56 295 VAL A N 1
ATOM 2140 C CA . VAL A 1 295 ? -17.654 -13.005 26.890 1.00 96.56 295 VAL A CA 1
ATOM 2141 C C . VAL A 1 295 ? -16.752 -13.727 25.898 1.00 96.56 295 VAL A C 1
ATOM 2143 O O . VAL A 1 295 ? -16.952 -14.904 25.599 1.00 96.56 295 VAL A O 1
ATOM 2146 N N . TRP A 1 296 ? -15.751 -13.009 25.400 1.00 97.00 296 TRP A N 1
ATOM 2147 C CA . TRP A 1 296 ? -14.749 -13.477 24.453 1.00 97.00 296 TRP A CA 1
ATOM 2148 C C . TRP A 1 296 ? -13.347 -13.123 24.957 1.00 97.00 296 TRP A C 1
ATOM 2150 O O . TRP A 1 296 ? -13.163 -12.072 25.570 1.00 97.00 296 TRP A O 1
ATOM 2160 N N . SER A 1 297 ? -12.367 -13.989 24.712 1.00 96.62 297 SER A N 1
ATOM 2161 C CA . SER A 1 297 ? -11.022 -13.905 25.298 1.00 96.62 297 SER A CA 1
ATOM 2162 C C . SER A 1 297 ? -9.933 -14.361 24.318 1.00 96.62 297 SER A C 1
ATOM 2164 O O . SER A 1 297 ? -10.196 -15.166 23.422 1.00 96.62 297 SER A O 1
ATOM 2166 N N . TRP A 1 298 ? -8.717 -13.817 24.433 1.00 96.88 298 TRP A N 1
ATOM 2167 C CA . TRP A 1 298 ? -7.566 -14.198 23.596 1.00 96.88 298 TRP A CA 1
ATOM 2168 C C . TRP A 1 298 ? -6.218 -13.779 24.213 1.00 96.88 298 TRP A C 1
ATOM 2170 O O . TRP A 1 298 ? -6.147 -12.788 24.931 1.00 96.88 298 TRP A O 1
ATOM 2180 N N . GLY A 1 299 ? -5.142 -14.513 23.923 1.00 94.38 299 GLY A N 1
ATOM 2181 C CA . GLY A 1 299 ? -3.783 -14.324 24.448 1.00 94.38 299 GLY A CA 1
ATOM 2182 C C . GLY A 1 299 ? -3.216 -15.572 25.132 1.00 94.38 299 GLY A C 1
ATOM 2183 O O . GLY A 1 299 ? -3.597 -16.699 24.797 1.00 94.38 299 GLY A O 1
ATOM 2184 N N . THR A 1 300 ? -2.312 -15.370 26.099 1.00 93.94 300 THR A N 1
ATOM 2185 C CA . THR A 1 300 ? -1.768 -16.428 26.971 1.00 93.94 300 THR A CA 1
ATOM 2186 C C . THR A 1 300 ? -2.890 -17.185 27.684 1.00 93.94 300 THR A C 1
ATOM 2188 O O . THR A 1 300 ? -3.848 -16.568 28.145 1.00 93.94 300 THR A O 1
ATOM 2191 N N . ASN A 1 301 ? -2.761 -18.509 27.829 1.00 95.31 301 ASN A N 1
ATOM 2192 C CA . ASN A 1 301 ? -3.761 -19.347 28.508 1.00 95.31 301 ASN A CA 1
ATOM 2193 C C . ASN A 1 301 ? -3.145 -20.415 29.432 1.00 95.31 301 ASN A C 1
ATOM 2195 O O . ASN A 1 301 ? -3.815 -21.376 29.792 1.00 95.31 301 ASN A O 1
ATOM 2199 N N . ASP A 1 302 ? -1.870 -20.284 29.800 1.00 93.44 302 ASP A N 1
ATOM 2200 C CA . ASP A 1 302 ? -1.088 -21.346 30.457 1.00 93.44 302 ASP A CA 1
ATOM 2201 C C . ASP A 1 302 ? -1.684 -21.823 31.800 1.00 93.44 302 ASP A C 1
ATOM 2203 O O . ASP A 1 302 ? -1.417 -22.940 32.244 1.00 93.44 302 ASP A O 1
ATOM 2207 N N . PHE A 1 303 ? -2.539 -21.003 32.423 1.00 94.31 303 PHE A N 1
ATOM 2208 C CA . PHE A 1 303 ? -3.254 -21.295 33.667 1.00 94.31 303 PHE A CA 1
ATOM 2209 C C . PHE A 1 303 ? -4.784 -21.311 33.503 1.00 94.31 303 PHE A C 1
ATOM 2211 O O . PHE A 1 303 ? -5.509 -21.366 34.495 1.00 94.31 303 PHE A O 1
ATOM 2218 N N . GLY A 1 304 ? -5.286 -21.277 32.264 1.00 94.56 304 GLY A N 1
ATOM 2219 C CA . GLY A 1 304 ? -6.715 -21.285 31.950 1.00 94.56 304 GLY A CA 1
ATOM 2220 C C . GLY A 1 304 ? -7.386 -19.907 31.949 1.00 94.56 304 GLY A C 1
ATOM 2221 O O . GLY A 1 304 ? -8.614 -19.829 31.944 1.00 94.56 304 GLY A O 1
ATOM 2222 N N . GLN A 1 305 ? -6.614 -18.813 31.958 1.00 94.94 305 GLN A N 1
ATOM 2223 C CA . GLN A 1 305 ? -7.112 -17.435 32.085 1.00 94.94 305 GLN A CA 1
ATOM 2224 C C . GLN A 1 305 ? -8.011 -16.947 30.937 1.00 94.94 305 GLN A C 1
ATOM 2226 O O . GLN A 1 305 ? -8.657 -15.907 31.071 1.00 94.94 305 GLN A O 1
ATOM 2231 N N . LEU A 1 306 ? -8.129 -17.705 29.844 1.00 95.88 306 LEU A N 1
ATOM 2232 C CA . LEU A 1 306 ? -9.105 -17.434 28.790 1.00 95.88 306 LEU A CA 1
ATOM 2233 C C . LEU A 1 306 ? -10.490 -18.040 29.063 1.00 95.88 306 LEU A C 1
ATOM 2235 O O . LEU A 1 306 ? -11.449 -17.590 28.447 1.00 95.88 306 LEU A O 1
ATOM 2239 N N . GLY A 1 307 ? -10.637 -18.999 29.983 1.00 94.75 307 GLY A N 1
ATOM 2240 C CA . GLY A 1 307 ? -11.952 -19.512 30.405 1.00 94.75 307 GLY A CA 1
ATOM 2241 C C . GLY A 1 307 ? -12.656 -20.401 29.369 1.00 94.75 307 GLY A C 1
ATOM 2242 O O . GLY A 1 307 ? -13.870 -20.600 29.423 1.00 94.75 307 GLY A O 1
ATOM 2243 N N . ASP A 1 308 ? -11.904 -20.916 28.399 1.00 92.69 308 ASP A N 1
ATOM 2244 C CA . ASP A 1 308 ? -12.398 -21.680 27.250 1.00 92.69 308 ASP A CA 1
ATOM 2245 C C . ASP A 1 308 ? -12.421 -23.205 27.480 1.00 92.69 308 ASP A C 1
ATOM 2247 O O . ASP A 1 308 ? -12.579 -23.982 26.538 1.00 92.69 308 ASP A O 1
ATOM 2251 N N . GLY A 1 309 ? -12.223 -23.638 28.727 1.00 93.50 309 GLY A N 1
ATOM 2252 C CA . GLY A 1 309 ? -12.057 -25.032 29.133 1.00 93.50 309 GLY A CA 1
ATOM 2253 C C . GLY A 1 309 ? -10.632 -25.569 28.987 1.00 93.50 309 GLY A C 1
ATOM 2254 O O . GLY A 1 309 ? -10.335 -26.635 29.527 1.00 93.50 309 GLY A O 1
ATOM 2255 N N . THR A 1 310 ? -9.727 -24.846 28.322 1.00 93.88 310 THR A N 1
ATOM 2256 C CA . THR A 1 310 ? -8.374 -25.314 27.990 1.00 93.88 310 THR A CA 1
ATOM 2257 C C . THR A 1 310 ? -7.283 -24.520 28.713 1.00 93.88 310 THR A C 1
ATOM 2259 O O . THR A 1 310 ? -7.552 -23.512 29.359 1.00 93.88 310 THR A O 1
ATOM 2262 N N . THR A 1 311 ? -6.031 -24.960 28.568 1.00 93.44 311 THR A N 1
ATOM 2263 C CA . THR A 1 311 ? -4.836 -24.147 28.855 1.00 93.44 311 THR A CA 1
ATOM 2264 C C . THR A 1 311 ? -4.072 -23.794 27.569 1.00 93.44 311 THR A C 1
ATOM 2266 O O . THR A 1 311 ? -2.847 -23.705 27.555 1.00 93.44 311 THR A O 1
ATOM 2269 N N . VAL A 1 312 ? -4.780 -23.689 26.436 1.00 90.88 312 VAL A N 1
ATOM 2270 C CA . VAL A 1 312 ? -4.188 -23.478 25.104 1.00 90.88 312 VAL A CA 1
ATOM 2271 C C . VAL A 1 312 ? -4.261 -22.002 24.727 1.00 90.88 312 VAL A C 1
ATOM 2273 O O . VAL A 1 312 ? -5.347 -21.428 24.680 1.00 90.88 312 VAL A O 1
ATOM 2276 N N . VAL A 1 313 ? -3.105 -21.397 24.447 1.00 90.25 313 VAL A N 1
ATOM 2277 C CA . VAL A 1 313 ? -2.955 -20.009 23.973 1.00 90.25 313 VAL A CA 1
ATOM 2278 C C . VAL A 1 313 ? -3.841 -19.762 22.743 1.00 90.25 313 VAL A C 1
ATOM 2280 O O . VAL A 1 313 ? -3.749 -20.493 21.753 1.00 90.25 313 VAL A O 1
ATOM 2283 N N . ARG A 1 314 ? -4.685 -18.721 22.769 1.00 92.56 314 ARG A N 1
ATOM 2284 C CA . ARG A 1 314 ? -5.595 -18.385 21.655 1.00 92.56 314 ARG A CA 1
ATOM 2285 C C . ARG A 1 314 ? -5.201 -17.060 21.025 1.00 92.56 314 ARG A C 1
ATOM 2287 O O . ARG A 1 314 ? -5.395 -16.011 21.616 1.00 92.56 314 ARG A O 1
ATOM 2294 N N . ARG A 1 315 ? -4.701 -17.098 19.790 1.00 90.19 315 ARG A N 1
ATOM 2295 C CA . ARG A 1 315 ? -4.288 -15.897 19.036 1.00 90.19 315 ARG A CA 1
ATOM 2296 C C . ARG A 1 315 ? -5.452 -15.119 18.408 1.00 90.19 315 ARG A C 1
ATOM 2298 O O . ARG A 1 315 ? -5.236 -14.062 17.831 1.00 90.19 315 ARG A O 1
ATOM 2305 N N . SER A 1 316 ? -6.673 -15.636 18.518 1.00 89.81 316 SER A N 1
ATOM 2306 C CA . SER A 1 316 ? -7.920 -15.000 18.081 1.00 89.81 316 SER A CA 1
ATOM 2307 C C . SER A 1 316 ? -8.997 -15.196 19.151 1.00 89.81 316 SER A C 1
ATOM 2309 O O . SER A 1 316 ? -8.908 -16.178 19.893 1.00 89.81 316 SER A O 1
ATOM 2311 N N . PRO A 1 317 ? -10.017 -14.320 19.216 1.00 96.06 317 PRO A N 1
ATOM 2312 C CA . PRO A 1 317 ? -11.117 -14.425 20.170 1.00 96.06 317 PRO A CA 1
ATOM 2313 C C . PRO A 1 317 ? -11.783 -15.806 20.188 1.00 96.06 317 PRO A C 1
ATOM 2315 O O . PRO A 1 317 ? -12.367 -16.240 19.194 1.00 96.06 317 PRO A O 1
ATOM 2318 N N . VAL A 1 318 ? -11.751 -16.467 21.345 1.00 95.06 318 VAL A N 1
ATOM 2319 C CA . VAL A 1 318 ? -12.595 -17.625 21.665 1.00 95.06 318 VAL A CA 1
ATOM 2320 C C . VAL A 1 318 ? -13.730 -17.173 22.582 1.00 95.06 318 VAL A C 1
ATOM 2322 O O . VAL A 1 318 ? -13.546 -16.270 23.395 1.00 95.06 318 VAL A O 1
ATOM 2325 N N . GLN A 1 319 ? -14.915 -17.772 22.461 1.00 94.38 319 GLN A N 1
ATOM 2326 C CA . GLN A 1 319 ? -16.011 -17.504 23.392 1.00 94.38 319 GLN A CA 1
ATOM 2327 C C . GLN A 1 319 ? -15.777 -18.250 24.713 1.00 94.38 319 GLN A C 1
ATOM 2329 O O . GLN A 1 319 ? -15.571 -19.467 24.715 1.00 94.38 319 GLN A O 1
ATOM 2334 N N . VAL A 1 320 ? -15.874 -17.531 25.830 1.00 96.31 320 VAL A N 1
ATOM 2335 C CA . VAL A 1 320 ? -15.833 -18.090 27.187 1.00 96.31 320 VAL A CA 1
ATOM 2336 C C . VAL A 1 320 ? -17.106 -18.900 27.424 1.00 96.31 320 VAL A C 1
ATOM 2338 O O . VAL A 1 320 ? -18.217 -18.405 27.225 1.00 96.31 320 VAL A O 1
ATOM 2341 N N . GLN A 1 321 ? -16.958 -20.162 27.820 1.00 85.56 321 GLN A N 1
ATOM 2342 C CA . GLN A 1 321 ? -18.088 -21.086 27.923 1.00 85.56 321 GLN A CA 1
ATOM 2343 C C . GLN A 1 321 ? -18.799 -20.958 29.279 1.00 85.56 321 GLN A C 1
ATOM 2345 O O . GLN A 1 321 ? -18.172 -20.705 30.304 1.00 85.56 321 GLN A O 1
ATOM 2350 N N . GLY A 1 322 ? -20.124 -21.136 29.287 1.00 83.88 322 GLY A N 1
ATOM 2351 C CA . GLY A 1 322 ? -20.944 -21.098 30.510 1.00 83.88 322 GLY A CA 1
ATOM 2352 C C . GLY A 1 322 ? -21.301 -19.703 31.049 1.00 83.88 322 GLY A C 1
ATOM 2353 O O . GLY A 1 322 ? -21.965 -19.616 32.082 1.00 83.88 322 GLY A O 1
ATOM 2354 N N . LEU A 1 323 ? -20.919 -18.615 30.367 1.00 89.62 323 LEU A N 1
ATOM 2355 C CA . LEU A 1 323 ? -21.293 -17.246 30.748 1.00 89.62 323 LEU A CA 1
ATOM 2356 C C . LEU A 1 323 ? -22.295 -16.607 29.777 1.00 89.62 323 LEU A C 1
ATOM 2358 O O . LEU A 1 323 ? -22.087 -16.570 28.565 1.00 89.62 323 LEU A O 1
ATOM 2362 N N . THR A 1 324 ? -23.345 -16.039 30.367 1.00 87.88 324 THR A N 1
ATOM 2363 C CA . THR A 1 324 ? -24.326 -15.129 29.762 1.00 87.88 324 THR A CA 1
ATOM 2364 C C . THR A 1 324 ? -24.507 -13.920 30.681 1.00 87.88 324 THR A C 1
ATOM 2366 O O . THR A 1 324 ? -24.042 -13.935 31.828 1.00 87.88 324 THR A O 1
ATOM 2369 N N . ASP A 1 325 ? -25.204 -12.892 30.191 1.00 87.88 325 ASP A N 1
ATOM 2370 C CA . ASP A 1 325 ? -25.626 -11.715 30.965 1.00 87.88 325 ASP A CA 1
ATOM 2371 C C . ASP A 1 325 ? -24.483 -10.923 31.616 1.00 87.88 325 ASP A C 1
ATOM 2373 O O . ASP A 1 325 ? -24.692 -10.186 32.582 1.00 87.88 325 ASP A O 1
ATOM 2377 N N . VAL A 1 326 ? -23.270 -11.040 31.070 1.00 92.88 326 VAL A N 1
ATOM 2378 C CA . VAL A 1 326 ? -22.105 -10.282 31.529 1.00 92.88 326 VAL A CA 1
ATOM 2379 C C . VAL A 1 326 ? -22.210 -8.826 31.075 1.00 92.88 326 VAL A C 1
ATOM 2381 O O . VAL A 1 326 ? -22.477 -8.536 29.909 1.00 92.88 326 VAL A O 1
ATOM 2384 N N . VAL A 1 327 ? -21.994 -7.904 32.015 1.00 86.31 327 VAL A N 1
ATOM 2385 C CA . VAL A 1 327 ? -22.057 -6.448 31.805 1.00 86.31 327 VAL A CA 1
ATOM 2386 C C . VAL A 1 327 ? -20.693 -5.765 31.921 1.00 86.31 327 VAL A C 1
ATOM 2388 O O . VAL A 1 327 ? -20.509 -4.697 31.340 1.00 86.31 327 VAL A O 1
ATOM 2391 N N . ALA A 1 328 ? -19.727 -6.383 32.607 1.00 88.25 328 ALA A N 1
ATOM 2392 C CA . ALA A 1 328 ? -18.334 -5.939 32.638 1.00 88.25 328 ALA A CA 1
ATOM 2393 C C . ALA A 1 328 ? -17.362 -7.124 32.741 1.00 88.25 328 ALA A C 1
ATOM 2395 O O . ALA A 1 328 ? -17.716 -8.193 33.237 1.00 88.25 328 ALA A O 1
ATOM 2396 N N . VAL A 1 329 ? -16.128 -6.911 32.293 1.00 94.88 329 VAL A N 1
ATOM 2397 C CA . VAL A 1 329 ? -14.992 -7.839 32.403 1.00 94.88 329 VAL A CA 1
ATOM 2398 C C . VAL A 1 329 ? -13.775 -7.073 32.909 1.00 94.88 329 VAL A C 1
ATOM 2400 O O . VAL A 1 329 ? -13.685 -5.874 32.658 1.00 94.88 329 VAL A O 1
ATOM 2403 N N . SER A 1 330 ? -12.849 -7.746 33.592 1.00 92.94 330 SER A N 1
ATOM 2404 C CA . SER A 1 330 ? -11.522 -7.187 33.874 1.00 92.94 330 SER A CA 1
ATOM 2405 C C . SER A 1 330 ? -10.437 -8.266 33.857 1.00 92.94 330 SER A C 1
ATOM 2407 O O . SER A 1 330 ? -10.673 -9.394 34.297 1.00 92.94 330 SER A O 1
ATOM 2409 N N . GLY A 1 331 ? -9.271 -7.934 33.301 1.00 90.00 331 GLY A N 1
ATOM 2410 C CA . GLY A 1 331 ? -8.133 -8.839 33.145 1.00 90.00 331 GLY A CA 1
ATOM 2411 C C . GLY A 1 331 ? -7.022 -8.525 34.142 1.00 90.00 331 GLY A C 1
ATOM 2412 O O . GLY A 1 331 ? -6.466 -7.434 34.130 1.00 90.00 331 GLY A O 1
ATOM 2413 N N . GLY A 1 332 ? -6.677 -9.488 34.992 1.00 85.56 332 GLY A N 1
ATOM 2414 C CA . GLY A 1 332 ? -5.541 -9.398 35.905 1.00 85.56 332 GLY A CA 1
ATOM 2415 C C . GLY A 1 332 ? -4.231 -9.846 35.261 1.00 85.56 332 GLY A C 1
ATOM 2416 O O . GLY A 1 332 ? -4.121 -10.002 34.043 1.00 85.56 332 GLY A O 1
ATOM 2417 N N . GLY A 1 333 ? -3.216 -10.109 36.085 1.00 85.50 333 GLY A N 1
ATOM 2418 C CA . GLY A 1 333 ? -1.914 -10.582 35.601 1.00 85.50 333 GLY A CA 1
ATOM 2419 C C . GLY A 1 333 ? -2.013 -11.919 34.860 1.00 85.50 333 GLY A C 1
ATOM 2420 O O . GLY A 1 333 ? -1.564 -12.036 33.720 1.00 85.50 333 GLY A O 1
ATOM 2421 N N . LEU A 1 334 ? -2.636 -12.913 35.504 1.00 93.06 334 LEU A N 1
ATOM 2422 C CA . LEU A 1 334 ? -2.804 -14.286 35.000 1.00 93.06 334 LEU A CA 1
ATOM 2423 C C . LEU A 1 334 ? -4.202 -14.864 35.307 1.00 93.06 334 LEU A C 1
ATOM 2425 O O . LEU A 1 334 ? -4.397 -16.080 35.294 1.00 93.06 334 LEU A O 1
ATOM 2429 N N . HIS A 1 335 ? -5.183 -14.008 35.594 1.00 96.06 335 HIS A N 1
ATOM 2430 C CA . HIS A 1 335 ? -6.555 -14.384 35.938 1.00 96.06 335 HIS A CA 1
ATOM 2431 C C . HIS A 1 335 ? -7.559 -13.357 35.411 1.00 96.06 335 HIS A C 1
ATOM 2433 O O . HIS A 1 335 ? -7.203 -12.218 35.127 1.00 96.06 335 HIS A O 1
ATOM 2439 N N . SER A 1 336 ? -8.817 -13.759 35.290 1.00 97.25 336 SER A N 1
ATOM 2440 C CA . SER A 1 336 ? -9.894 -12.991 34.662 1.00 97.25 336 SER A CA 1
ATOM 2441 C C . SER A 1 336 ? -11.099 -12.874 35.585 1.00 97.25 336 SER A C 1
ATOM 2443 O O . SER A 1 336 ? -11.398 -13.808 36.331 1.00 97.25 336 SER A O 1
ATOM 2445 N N . LEU A 1 337 ? -11.816 -11.752 35.491 1.00 97.56 337 LEU A N 1
ATOM 2446 C CA . LEU A 1 337 ? -13.074 -11.485 36.186 1.00 97.56 337 LEU A CA 1
ATOM 2447 C C . LEU A 1 337 ? -14.182 -11.099 35.191 1.00 97.56 337 LEU A C 1
ATOM 2449 O O . LEU A 1 337 ? -13.938 -10.387 34.216 1.00 97.56 337 LEU A O 1
ATOM 2453 N N . ALA A 1 338 ? -15.419 -11.493 35.489 1.00 97.06 338 ALA A N 1
ATOM 2454 C CA . ALA A 1 338 ? -16.638 -11.030 34.831 1.00 97.06 338 ALA A CA 1
ATOM 2455 C C . ALA A 1 338 ? -17.720 -10.683 35.860 1.00 97.06 338 ALA A C 1
ATOM 2457 O O . ALA A 1 338 ? -17.936 -11.418 36.822 1.00 97.06 338 ALA A O 1
ATOM 2458 N N . LEU A 1 339 ? -18.431 -9.583 35.626 1.00 95.81 339 LEU A N 1
ATOM 2459 C CA . LEU A 1 339 ? -19.587 -9.148 36.404 1.00 95.81 339 LEU A CA 1
ATOM 2460 C C . LEU A 1 339 ? -20.860 -9.411 35.600 1.00 95.81 339 LEU A C 1
ATOM 2462 O O . LEU A 1 339 ? -21.009 -8.894 34.489 1.00 95.81 339 LEU A O 1
ATOM 2466 N N . LYS A 1 340 ? -21.786 -10.188 36.163 1.00 91.25 340 LYS A N 1
ATOM 2467 C CA . LYS A 1 340 ? -23.115 -10.415 35.587 1.00 91.25 340 LYS A CA 1
ATOM 2468 C C . LYS A 1 340 ? -24.109 -9.324 35.988 1.00 91.25 340 LYS A C 1
ATOM 2470 O O . LYS A 1 340 ? -23.955 -8.657 37.008 1.00 91.25 340 LYS A O 1
ATOM 2475 N N . ARG A 1 341 ? -25.169 -9.173 35.187 1.00 83.88 341 ARG A N 1
ATOM 2476 C CA . ARG A 1 341 ? -26.281 -8.226 35.403 1.00 83.88 341 ARG A CA 1
ATOM 2477 C C . ARG A 1 341 ? -27.040 -8.452 36.722 1.00 83.88 341 ARG A C 1
ATOM 2479 O O . ARG A 1 341 ? -27.679 -7.528 37.210 1.00 83.88 341 ARG A O 1
ATOM 2486 N N . ASP A 1 342 ? -26.947 -9.648 37.301 1.00 79.06 342 ASP A N 1
ATOM 2487 C CA . ASP A 1 342 ? -27.480 -10.005 38.627 1.00 79.06 342 ASP A CA 1
ATOM 2488 C C . ASP A 1 342 ? -26.603 -9.521 39.808 1.00 79.06 342 ASP A C 1
ATOM 2490 O O . ASP A 1 342 ? -26.961 -9.707 40.972 1.00 79.06 342 ASP A O 1
ATOM 2494 N N . GLY A 1 343 ? -25.453 -8.894 39.533 1.00 83.31 343 GLY A N 1
ATOM 2495 C CA . GLY A 1 343 ? -24.508 -8.437 40.550 1.00 83.31 343 GLY A CA 1
ATOM 2496 C C . GLY A 1 343 ? -23.635 -9.550 41.145 1.00 83.31 343 GLY A C 1
ATOM 2497 O O . GLY A 1 343 ? -23.041 -9.332 42.206 1.00 83.31 343 GLY A O 1
ATOM 2498 N N . THR A 1 344 ? -23.559 -10.726 40.508 1.00 92.94 344 THR A N 1
ATOM 2499 C CA . THR A 1 344 ? -22.601 -11.796 40.838 1.00 92.94 344 THR A CA 1
ATOM 2500 C C . THR A 1 344 ? -21.296 -11.647 40.054 1.00 92.94 344 THR A C 1
ATOM 2502 O O . THR A 1 344 ? -21.285 -11.226 38.894 1.00 92.94 344 THR A O 1
ATOM 2505 N N . VAL A 1 345 ? -20.176 -12.019 40.683 1.00 97.19 345 VAL A N 1
ATOM 2506 C CA . VAL A 1 345 ? -18.847 -12.024 40.050 1.00 97.19 345 VAL A CA 1
ATOM 2507 C C . VAL A 1 345 ? -18.416 -13.457 39.763 1.00 97.19 345 VAL A C 1
ATOM 2509 O O . VAL A 1 345 ? -18.580 -14.350 40.595 1.00 97.19 345 VAL A O 1
ATOM 2512 N N . TRP A 1 346 ? -17.851 -13.655 38.578 1.00 97.94 346 TRP A N 1
ATOM 2513 C CA . TRP A 1 346 ? -17.303 -14.913 38.086 1.00 97.94 346 TRP A CA 1
ATOM 2514 C C . TRP A 1 346 ? -15.829 -14.725 37.731 1.00 97.94 346 TRP A C 1
ATOM 2516 O O . TRP A 1 346 ? -15.432 -13.646 37.293 1.00 97.94 346 TRP A O 1
ATOM 2526 N N . SER A 1 347 ? -15.017 -15.757 37.928 1.00 97.56 347 SER A N 1
ATOM 2527 C CA . SER A 1 347 ? -13.557 -15.693 37.847 1.00 97.56 347 SER A CA 1
ATOM 2528 C C . SER A 1 347 ? -12.958 -16.965 37.240 1.00 97.56 347 SER A C 1
ATOM 2530 O O . SER A 1 347 ? -13.566 -18.034 37.301 1.00 97.56 347 SER A O 1
ATOM 2532 N N . TRP A 1 348 ? -11.790 -16.862 36.600 1.00 98.12 348 TRP A N 1
ATOM 2533 C CA . TRP A 1 348 ? -11.035 -18.013 36.071 1.00 98.12 348 TRP A CA 1
ATOM 2534 C C . TRP A 1 348 ? -9.555 -17.671 35.814 1.00 98.12 348 TRP A C 1
ATOM 2536 O O . TRP A 1 348 ? -9.174 -16.503 35.790 1.00 98.12 348 TRP A O 1
ATOM 2546 N N . GLY A 1 349 ? -8.712 -18.686 35.615 1.00 97.44 349 GLY A N 1
ATOM 2547 C CA . GLY A 1 349 ? -7.261 -18.570 35.439 1.00 97.44 349 GLY A CA 1
ATOM 2548 C C . GLY A 1 349 ? -6.448 -19.031 36.649 1.00 97.44 349 GLY A C 1
ATOM 2549 O O . GLY A 1 349 ? -6.799 -20.010 37.312 1.00 97.44 349 GLY A O 1
ATOM 2550 N N . TYR A 1 350 ? -5.338 -18.338 36.904 1.00 97.12 350 TYR A N 1
ATOM 2551 C CA . TYR A 1 350 ? -4.405 -18.594 38.005 1.00 97.12 350 TYR A CA 1
ATOM 2552 C C . TYR A 1 350 ? -5.026 -18.289 39.380 1.00 97.12 350 TYR A C 1
ATOM 2554 O O . TYR A 1 350 ? -5.824 -17.361 39.500 1.00 97.12 350 TYR A O 1
ATOM 2562 N N . ASN A 1 351 ? -4.687 -19.082 40.405 1.00 96.56 351 ASN A N 1
ATOM 2563 C CA . ASN A 1 351 ? -5.334 -19.017 41.725 1.00 96.56 351 ASN A CA 1
ATOM 2564 C C . ASN A 1 351 ? -4.405 -19.327 42.922 1.00 96.56 351 ASN A C 1
ATOM 2566 O O . ASN A 1 351 ? -4.895 -19.631 44.010 1.00 96.56 351 ASN A O 1
ATOM 2570 N N . VAL A 1 352 ? -3.072 -19.324 42.775 1.00 95.75 352 VAL A N 1
ATOM 2571 C CA . VAL A 1 352 ? -2.170 -19.778 43.866 1.00 95.75 352 VAL A CA 1
ATOM 2572 C C . VAL A 1 352 ? -2.122 -18.821 45.065 1.00 95.75 352 VAL A C 1
ATOM 2574 O O . VAL A 1 352 ? -1.673 -19.208 46.149 1.00 95.75 352 VAL A O 1
ATOM 2577 N N . HIS A 1 353 ? -2.606 -17.590 44.891 1.00 93.75 353 HIS A N 1
ATOM 2578 C CA . HIS A 1 353 ? -2.852 -16.621 45.954 1.00 93.75 353 HIS A CA 1
ATOM 2579 C C . HIS A 1 353 ? -4.344 -16.467 46.289 1.00 93.75 353 HIS A C 1
ATOM 2581 O O . HIS A 1 353 ? -4.698 -15.631 47.116 1.00 93.75 353 HIS A O 1
ATOM 2587 N N . GLY A 1 354 ? -5.229 -17.275 45.702 1.00 95.69 354 GLY A N 1
ATOM 2588 C CA . GLY A 1 354 ? -6.673 -17.156 45.891 1.00 95.69 354 GLY A CA 1
ATOM 2589 C C . GLY A 1 354 ? -7.322 -16.072 45.026 1.00 95.69 354 GLY A C 1
ATOM 2590 O O . GLY A 1 354 ? -8.414 -15.618 45.358 1.00 95.69 354 GLY A O 1
ATOM 2591 N N . GLU A 1 355 ? -6.663 -15.636 43.945 1.00 96.44 355 GLU A N 1
ATOM 2592 C CA . GLU A 1 355 ? -7.079 -14.551 43.042 1.00 96.44 355 GLU A CA 1
ATOM 2593 C C . GLU A 1 355 ? -8.496 -14.726 42.468 1.00 96.44 355 GLU A C 1
ATOM 2595 O O . GLU A 1 355 ? -9.155 -13.740 42.118 1.00 96.44 355 GLU A O 1
ATOM 2600 N N . LEU A 1 356 ? -8.995 -15.965 42.406 1.00 97.31 356 LEU A N 1
ATOM 2601 C CA . LEU A 1 356 ? -10.332 -16.280 41.908 1.00 97.31 356 LEU A CA 1
ATOM 2602 C C . LEU A 1 356 ? -11.434 -16.107 42.959 1.00 97.31 356 LEU A C 1
ATOM 2604 O O . LEU A 1 356 ? -12.596 -15.995 42.582 1.00 97.31 356 LEU A O 1
ATOM 2608 N N . GLY A 1 357 ? -11.114 -16.063 44.255 1.00 96.56 357 GLY A N 1
ATOM 2609 C CA . GLY A 1 357 ? -12.114 -15.873 45.315 1.00 96.56 357 GLY A CA 1
ATOM 2610 C C . GLY A 1 357 ? -13.094 -17.046 45.468 1.00 96.56 357 GLY A C 1
ATOM 2611 O O . GLY A 1 357 ? -14.178 -16.884 46.029 1.00 96.56 357 GLY A O 1
ATOM 2612 N N . ASP A 1 358 ? -12.739 -18.221 44.937 1.00 95.88 358 ASP A N 1
ATOM 2613 C CA . ASP A 1 358 ? -13.590 -19.414 44.873 1.00 95.88 358 ASP A CA 1
ATOM 2614 C C . ASP A 1 358 ? -13.477 -20.316 46.117 1.00 95.88 358 ASP A C 1
ATOM 2616 O O . ASP A 1 358 ? -13.977 -21.442 46.114 1.00 95.88 358 ASP A O 1
ATOM 2620 N N . GLY A 1 359 ? -12.810 -19.836 47.172 1.00 95.19 359 GLY A N 1
ATOM 2621 C CA . GLY A 1 359 ? -12.493 -20.581 48.390 1.00 95.19 359 GLY A CA 1
ATOM 2622 C C . GLY A 1 359 ? -11.290 -21.524 48.268 1.00 95.19 359 GLY A C 1
ATOM 2623 O O . GLY A 1 359 ? -10.880 -22.102 49.274 1.00 95.19 359 GLY A O 1
ATOM 2624 N N . THR A 1 360 ? -10.696 -21.680 47.079 1.00 95.50 360 THR A N 1
ATOM 2625 C CA . THR A 1 360 ? -9.600 -22.627 46.814 1.00 95.50 360 THR A CA 1
ATOM 2626 C C . THR A 1 360 ? -8.289 -21.925 46.436 1.00 95.50 360 THR A C 1
ATOM 2628 O O . THR A 1 360 ? -8.205 -20.700 46.410 1.00 95.50 360 THR A O 1
ATOM 2631 N N . LEU A 1 361 ? -7.253 -22.726 46.157 1.00 95.31 361 LEU A N 1
ATOM 2632 C CA . LEU A 1 361 ? -6.000 -22.298 45.517 1.00 95.31 361 LEU A CA 1
ATOM 2633 C C . LEU A 1 361 ? -5.787 -22.989 44.154 1.00 95.31 361 LEU A C 1
ATOM 2635 O O . LEU A 1 361 ? -4.664 -23.100 43.665 1.00 95.31 361 LEU A O 1
ATOM 2639 N N . ALA A 1 362 ? -6.852 -23.548 43.569 1.00 95.38 362 ALA A N 1
ATOM 2640 C CA . ALA A 1 362 ? -6.782 -24.329 42.339 1.00 95.38 362 ALA A CA 1
ATOM 2641 C C . ALA A 1 362 ? -7.061 -23.447 41.116 1.00 95.38 362 ALA A C 1
ATOM 2643 O O . ALA A 1 362 ? -8.084 -22.762 41.068 1.00 95.38 362 ALA A O 1
ATOM 2644 N N . ASN A 1 363 ? -6.173 -23.491 40.120 1.00 96.38 363 ASN A N 1
ATOM 2645 C CA . ASN A 1 363 ? -6.378 -22.813 38.837 1.00 96.38 363 ASN A CA 1
ATOM 2646 C C . ASN A 1 363 ? -7.640 -23.352 38.136 1.00 96.38 363 ASN A C 1
ATOM 2648 O O . ASN A 1 363 ? -7.973 -24.535 38.262 1.00 96.38 363 ASN A O 1
ATOM 2652 N N . ARG A 1 364 ? -8.333 -22.505 37.369 1.00 96.69 364 ARG A N 1
ATOM 2653 C CA . ARG A 1 364 ? -9.597 -22.851 36.696 1.00 96.69 364 ARG A CA 1
ATOM 2654 C C . ARG A 1 364 ? -9.546 -22.468 35.218 1.00 96.69 364 ARG A C 1
ATOM 2656 O O . ARG A 1 364 ? -9.457 -21.289 34.905 1.00 96.69 364 ARG A O 1
ATOM 2663 N N . SER A 1 365 ? -9.687 -23.434 34.307 1.00 95.50 365 SER A N 1
ATOM 2664 C CA . SER A 1 365 ? -9.841 -23.166 32.863 1.00 95.50 365 SER A CA 1
ATOM 2665 C C . SER A 1 365 ? -11.276 -22.837 32.436 1.00 95.50 365 SER A C 1
ATOM 2667 O O . SER A 1 365 ? -11.526 -22.572 31.263 1.00 95.50 365 SER A O 1
ATOM 2669 N N . THR A 1 366 ? -12.225 -22.833 33.373 1.00 96.00 366 THR A N 1
ATOM 2670 C CA . THR A 1 366 ? -13.632 -22.460 33.170 1.00 96.00 366 THR A CA 1
ATOM 2671 C C . THR A 1 366 ? -14.080 -21.486 34.262 1.00 96.00 366 THR A C 1
ATOM 2673 O O . THR A 1 366 ? -13.632 -21.645 35.400 1.00 96.00 366 THR A O 1
ATOM 2676 N N . PRO A 1 367 ? -14.998 -20.548 33.975 1.00 97.81 367 PRO A N 1
ATOM 2677 C CA . PRO A 1 367 ? -15.575 -19.650 34.974 1.00 97.81 367 PRO A CA 1
ATOM 2678 C C . PRO A 1 367 ? -16.134 -20.370 36.210 1.00 97.81 367 PRO A C 1
ATOM 2680 O O . PRO A 1 367 ? -16.923 -21.307 36.094 1.00 97.81 367 PRO A O 1
ATOM 2683 N N . VAL A 1 368 ? -15.764 -19.885 37.395 1.00 96.88 368 VAL A N 1
ATOM 2684 C CA . VAL A 1 368 ? -16.343 -20.245 38.698 1.00 96.88 368 VAL A CA 1
ATOM 2685 C C . VAL A 1 368 ? -16.913 -18.988 39.361 1.00 96.88 368 VAL A C 1
ATOM 2687 O O . VAL A 1 368 ? -16.452 -17.882 39.090 1.00 96.88 368 VAL A O 1
ATOM 2690 N N . GLN A 1 369 ? -17.943 -19.121 40.196 1.00 96.19 369 GLN A N 1
ATOM 2691 C CA . GLN A 1 369 ? -18.515 -17.983 40.919 1.00 96.19 369 GLN A CA 1
ATOM 2692 C C . GLN A 1 369 ? -17.667 -17.635 42.155 1.00 96.19 369 GLN A C 1
ATOM 2694 O O . GLN A 1 369 ? -17.283 -18.522 42.919 1.00 96.19 369 GLN A O 1
ATOM 2699 N N . VAL A 1 370 ? -17.423 -16.341 42.378 1.00 97.94 370 VAL A N 1
ATOM 2700 C CA . VAL A 1 370 ? -16.767 -15.824 43.590 1.00 97.94 370 VAL A CA 1
ATOM 2701 C C . VAL A 1 370 ? -17.659 -16.093 44.808 1.00 97.94 370 VAL A C 1
ATOM 2703 O O . VAL A 1 370 ? -18.844 -15.749 44.804 1.00 97.94 370 VAL A O 1
ATOM 2706 N N . GLN A 1 371 ? -17.114 -16.701 45.864 1.00 91.69 371 GLN A N 1
ATOM 2707 C CA . GLN A 1 371 ? -17.915 -17.091 47.027 1.00 91.69 371 GLN A CA 1
ATOM 2708 C C . GLN A 1 371 ? -18.316 -15.890 47.898 1.00 91.69 371 GLN A C 1
ATOM 2710 O O . GLN A 1 371 ? -17.530 -14.975 48.132 1.00 91.69 371 GLN A O 1
ATOM 2715 N N . GLY A 1 372 ? -19.549 -15.920 48.416 1.00 87.81 372 GLY A N 1
ATOM 2716 C CA . GLY A 1 372 ? -20.053 -14.968 49.416 1.00 87.81 372 GLY A CA 1
ATOM 2717 C C . GLY A 1 372 ? -20.313 -13.537 48.927 1.00 87.81 372 GLY A C 1
ATOM 2718 O O . GLY A 1 372 ? -20.687 -12.694 49.739 1.00 87.81 372 GLY A O 1
ATOM 2719 N N . LEU A 1 373 ? -20.138 -13.245 47.633 1.00 90.75 373 LEU A N 1
ATOM 2720 C CA . LEU A 1 373 ? -20.149 -11.882 47.098 1.00 90.75 373 LEU A CA 1
ATOM 2721 C C . LEU A 1 373 ? -21.306 -11.645 46.114 1.00 90.75 373 LEU A C 1
ATOM 2723 O O . LEU A 1 373 ? -21.375 -12.257 45.048 1.00 90.75 373 LEU A O 1
ATOM 2727 N N . THR A 1 374 ? -22.199 -10.717 46.466 1.00 85.69 374 THR A N 1
ATOM 2728 C CA . THR A 1 374 ? -23.364 -10.311 45.659 1.00 85.69 374 THR A CA 1
ATOM 2729 C C . THR A 1 374 ? -23.607 -8.802 45.723 1.00 85.69 374 THR A C 1
ATOM 2731 O O . THR A 1 374 ? -23.101 -8.101 46.611 1.00 85.69 374 THR A O 1
ATOM 2734 N N . GLY A 1 375 ? -24.404 -8.292 44.779 1.00 82.75 375 GLY A N 1
ATOM 2735 C CA . GLY A 1 375 ? -24.719 -6.866 44.678 1.00 82.75 375 GLY A CA 1
ATOM 2736 C C . GLY A 1 375 ? -23.507 -6.031 44.266 1.00 82.75 375 GLY A C 1
ATOM 2737 O O . GLY A 1 375 ? -23.321 -4.924 44.771 1.00 82.75 375 GLY A O 1
ATOM 2738 N N . VAL A 1 376 ? -22.648 -6.587 43.409 1.00 90.38 376 VAL A N 1
ATOM 2739 C CA . VAL A 1 376 ? -21.465 -5.907 42.876 1.00 90.38 376 VAL A CA 1
ATOM 2740 C C . VAL A 1 376 ? -21.869 -4.931 41.768 1.00 90.38 376 VAL A C 1
ATOM 2742 O O . VAL A 1 376 ? -22.620 -5.281 40.863 1.00 90.38 376 VAL A O 1
ATOM 2745 N N . ALA A 1 377 ? -21.355 -3.707 41.864 1.00 81.38 377 ALA A N 1
ATOM 2746 C CA . ALA A 1 377 ? -21.517 -2.628 40.897 1.00 81.38 377 ALA A CA 1
ATOM 2747 C C . ALA A 1 377 ? -20.413 -2.655 39.830 1.00 81.38 377 ALA A C 1
ATOM 2749 O O . ALA A 1 377 ? -20.681 -2.452 38.650 1.00 81.38 377 ALA A O 1
ATOM 2750 N N . SER A 1 378 ? -19.162 -2.882 40.248 1.00 86.75 378 SER A N 1
ATOM 2751 C CA . SER A 1 378 ? -17.976 -2.811 39.386 1.00 86.75 378 SER A CA 1
ATOM 2752 C C . SER A 1 378 ? -16.857 -3.727 39.895 1.00 86.75 378 SER A C 1
ATOM 2754 O O . SER A 1 378 ? -16.827 -4.084 41.075 1.00 86.75 378 SER A O 1
ATOM 2756 N N . ILE A 1 379 ? -15.940 -4.110 39.008 1.00 95.06 379 ILE A N 1
ATOM 2757 C CA . ILE A 1 379 ? -14.830 -5.044 39.256 1.00 95.06 379 ILE A CA 1
ATOM 2758 C C . ILE A 1 379 ? -13.519 -4.478 38.702 1.00 95.06 379 ILE A C 1
ATOM 2760 O O . ILE A 1 379 ? -13.531 -3.745 37.717 1.00 95.06 379 ILE A O 1
ATOM 2764 N N . SER A 1 380 ? -12.387 -4.833 39.311 1.00 91.69 380 SER A N 1
ATOM 2765 C CA . SER A 1 380 ? -11.055 -4.511 38.786 1.00 91.69 380 SER A CA 1
ATOM 2766 C C . SER A 1 380 ? -10.042 -5.565 39.232 1.00 91.69 380 SER A C 1
ATOM 2768 O O . SER A 1 380 ? -9.967 -5.889 40.418 1.00 91.69 380 SER A O 1
ATOM 2770 N N . ALA A 1 381 ? -9.272 -6.112 38.293 1.00 90.00 381 ALA A N 1
ATOM 2771 C CA . ALA A 1 381 ? -8.206 -7.069 38.572 1.00 90.00 381 ALA A CA 1
ATOM 2772 C C . ALA A 1 381 ? -6.824 -6.400 38.467 1.00 90.00 381 ALA A C 1
ATOM 2774 O O . ALA A 1 381 ? -6.569 -5.623 37.553 1.00 90.00 381 ALA A O 1
ATOM 2775 N N . GLY A 1 382 ? -5.936 -6.696 39.416 1.00 83.81 382 GLY A N 1
ATOM 2776 C CA . GLY A 1 382 ? -4.513 -6.344 39.377 1.00 83.81 382 GLY A CA 1
ATOM 2777 C C . GLY A 1 382 ? -3.651 -7.558 39.025 1.00 83.81 382 GLY A C 1
ATOM 2778 O O . GLY A 1 382 ? -4.164 -8.604 38.621 1.00 83.81 382 GLY A O 1
ATOM 2779 N N . THR A 1 383 ? -2.332 -7.475 39.219 1.00 84.81 383 THR A N 1
ATOM 2780 C CA . THR A 1 383 ? -1.431 -8.586 38.845 1.00 84.81 383 THR A CA 1
ATOM 2781 C C . THR A 1 383 ? -1.697 -9.862 39.651 1.00 84.81 383 THR A C 1
ATOM 2783 O O . THR A 1 383 ? -1.697 -10.947 39.076 1.00 84.81 383 THR A O 1
ATOM 2786 N N . THR A 1 384 ? -1.946 -9.735 40.960 1.00 89.00 384 THR A N 1
ATOM 2787 C CA . THR A 1 384 ? -2.189 -10.859 41.895 1.00 89.00 384 THR A CA 1
ATOM 2788 C C . THR A 1 384 ? -3.299 -10.578 42.921 1.00 89.00 384 THR A C 1
ATOM 2790 O O . THR A 1 384 ? -3.388 -11.245 43.951 1.00 89.00 384 THR A O 1
ATOM 2793 N N . VAL A 1 385 ? -4.139 -9.568 42.673 1.00 92.44 385 VAL A N 1
ATOM 2794 C CA . VAL A 1 385 ? -5.249 -9.158 43.550 1.00 92.44 385 VAL A CA 1
ATOM 2795 C C . VAL A 1 385 ? -6.498 -8.885 42.712 1.00 92.44 385 VAL A C 1
ATOM 2797 O O . VAL A 1 385 ? -6.400 -8.453 41.565 1.00 92.44 385 VAL A O 1
ATOM 2800 N N . SER A 1 386 ? -7.669 -9.125 43.285 1.00 96.19 386 SER A N 1
ATOM 2801 C CA . SER A 1 386 ? -8.981 -8.887 42.684 1.00 96.19 386 SER A CA 1
ATOM 2802 C C . SER A 1 386 ? -9.788 -7.954 43.578 1.00 96.19 386 SER A C 1
ATOM 2804 O O . SER A 1 386 ? -9.791 -8.131 44.796 1.00 96.19 386 SER A O 1
ATOM 2806 N N . LEU A 1 387 ? -10.470 -6.973 42.984 1.00 96.75 387 LEU A N 1
ATOM 2807 C CA . LEU A 1 387 ? -11.301 -5.987 43.674 1.00 96.75 387 LEU A CA 1
ATOM 2808 C C . LEU A 1 387 ? -12.737 -5.999 43.140 1.00 96.75 387 LEU A C 1
ATOM 2810 O O . LEU A 1 387 ? -12.969 -6.115 41.934 1.00 96.75 387 LEU A O 1
ATOM 2814 N N . ALA A 1 388 ? -13.695 -5.768 44.035 1.00 96.12 388 ALA A N 1
ATOM 2815 C CA . ALA A 1 388 ? -15.086 -5.484 43.702 1.00 96.12 388 ALA A CA 1
ATOM 2816 C C . ALA A 1 388 ? -15.612 -4.284 44.498 1.00 96.12 388 ALA A C 1
ATOM 2818 O O . ALA A 1 388 ? -15.389 -4.172 45.704 1.00 96.12 388 ALA A O 1
ATOM 2819 N N . LEU A 1 389 ? -16.357 -3.415 43.822 1.00 94.00 389 LEU A N 1
ATOM 2820 C CA . LEU A 1 389 ? -17.150 -2.347 44.420 1.00 94.00 389 LEU A CA 1
ATOM 2821 C C . LEU A 1 389 ? -18.602 -2.814 44.481 1.00 94.00 389 LEU A C 1
ATOM 2823 O O . LEU A 1 389 ? -19.166 -3.171 43.449 1.00 94.00 389 LEU A O 1
ATOM 2827 N N . ARG A 1 390 ? -19.216 -2.817 45.664 1.00 89.00 390 ARG A N 1
ATOM 2828 C CA . ARG A 1 390 ? -20.632 -3.174 45.843 1.00 89.00 390 ARG A CA 1
ATOM 2829 C C . ARG A 1 390 ? -21.546 -1.954 45.730 1.00 89.00 390 ARG A C 1
ATOM 2831 O O . ARG A 1 390 ? -21.110 -0.821 45.915 1.00 89.00 390 ARG A O 1
ATOM 2838 N N . ASN A 1 391 ? -22.826 -2.196 45.444 1.00 79.81 391 ASN A N 1
ATOM 2839 C CA . ASN A 1 391 ? -23.865 -1.167 45.282 1.00 79.81 391 ASN A CA 1
ATOM 2840 C C . ASN A 1 391 ? -24.082 -0.294 46.539 1.00 79.81 391 ASN A C 1
ATOM 2842 O O . ASN A 1 391 ? -24.680 0.772 46.441 1.00 79.81 391 ASN A O 1
ATOM 2846 N N . ASP A 1 392 ? -23.590 -0.723 47.706 1.00 78.00 392 ASP A N 1
ATOM 2847 C CA . ASP A 1 392 ? -23.578 0.043 48.962 1.00 78.00 392 ASP A CA 1
ATOM 2848 C C . ASP A 1 392 ? -22.329 0.937 49.139 1.00 78.00 392 ASP A C 1
ATOM 2850 O O . ASP A 1 392 ? -22.143 1.563 50.184 1.00 78.00 392 ASP A O 1
ATOM 2854 N N . GLY A 1 393 ? -21.458 1.010 48.129 1.00 81.06 393 GLY A N 1
ATOM 2855 C CA . GLY A 1 393 ? -20.235 1.809 48.159 1.00 81.06 393 GLY A CA 1
ATOM 2856 C C . GLY A 1 393 ? -19.107 1.207 49.005 1.00 81.06 393 GLY A C 1
ATOM 2857 O O . GLY A 1 393 ? -18.161 1.931 49.333 1.00 81.06 393 GLY A O 1
ATOM 2858 N N . THR A 1 394 ? -19.196 -0.079 49.380 1.00 89.88 394 THR A N 1
ATOM 2859 C CA . THR A 1 394 ? -18.107 -0.828 50.035 1.00 89.88 394 THR A CA 1
ATOM 2860 C C . THR A 1 394 ? -17.186 -1.501 49.014 1.00 89.88 394 THR A C 1
ATOM 2862 O O . THR A 1 394 ? -17.640 -2.013 47.988 1.00 89.88 394 THR A O 1
ATOM 2865 N N . VAL A 1 395 ? -15.881 -1.530 49.304 1.00 96.31 395 VAL A N 1
ATOM 2866 C CA . VAL A 1 395 ? -14.872 -2.217 48.477 1.00 96.31 395 VAL A CA 1
ATOM 2867 C C . VAL A 1 395 ? -14.469 -3.531 49.137 1.00 96.31 395 VAL A C 1
ATOM 2869 O O . VAL A 1 395 ? -14.270 -3.590 50.350 1.00 96.31 395 VAL A O 1
ATOM 2872 N N . TRP A 1 396 ? -14.339 -4.577 48.327 1.00 97.19 396 TRP A N 1
ATOM 2873 C CA . TRP A 1 396 ? -13.952 -5.927 48.727 1.00 97.19 396 TRP A CA 1
ATOM 2874 C C . TRP A 1 396 ? -12.754 -6.387 47.897 1.00 97.19 396 TRP A C 1
ATOM 2876 O O . TRP A 1 396 ? -12.685 -6.082 46.707 1.00 97.19 396 TRP A O 1
ATOM 2886 N N . ALA A 1 397 ? -11.822 -7.105 48.520 1.00 96.88 397 ALA A N 1
ATOM 2887 C CA . ALA A 1 397 ? -10.562 -7.540 47.925 1.00 96.88 397 ALA A CA 1
ATOM 2888 C C . ALA A 1 397 ? -10.276 -9.024 48.212 1.00 96.88 397 ALA A C 1
ATOM 2890 O O . ALA A 1 397 ? -10.680 -9.542 49.253 1.00 96.88 397 ALA A O 1
ATOM 2891 N N . TRP A 1 398 ? -9.580 -9.714 47.309 1.00 97.56 398 TRP A N 1
ATOM 2892 C CA . TRP A 1 398 ? -9.063 -11.078 47.506 1.00 97.56 398 TRP A CA 1
ATOM 2893 C C . TRP A 1 398 ? -7.838 -11.343 46.616 1.00 97.56 398 TRP A C 1
ATOM 2895 O O . TRP A 1 398 ? -7.512 -10.526 45.755 1.00 97.56 398 TRP A O 1
ATOM 2905 N N . GLY A 1 399 ? -7.130 -12.452 46.837 1.00 96.19 399 GLY A N 1
ATOM 2906 C CA . GLY A 1 399 ? -5.805 -12.699 46.260 1.00 96.19 399 GLY A CA 1
ATOM 2907 C C . GLY A 1 399 ? -4.659 -12.369 47.226 1.00 96.19 399 GLY A C 1
ATOM 2908 O O . GLY A 1 399 ? -4.805 -12.464 48.448 1.00 96.19 399 GLY A O 1
ATOM 2909 N N . SER A 1 400 ? -3.505 -11.988 46.676 1.00 94.94 400 SER A N 1
ATOM 2910 C CA . SER A 1 400 ? -2.263 -11.703 47.408 1.00 94.94 400 SER A CA 1
ATOM 2911 C C . SER A 1 400 ? -2.348 -10.455 48.297 1.00 94.94 400 SER A C 1
ATOM 2913 O O . SER A 1 400 ? -3.090 -9.519 48.015 1.00 94.94 400 SER A O 1
ATOM 2915 N N . ASN A 1 401 ? -1.546 -10.428 49.364 1.00 94.75 401 ASN A N 1
ATOM 2916 C CA . ASN A 1 401 ? -1.496 -9.359 50.368 1.00 94.75 401 ASN A CA 1
ATOM 2917 C C . ASN A 1 401 ? -0.071 -9.076 50.900 1.00 94.75 401 ASN A C 1
ATOM 2919 O O . ASN A 1 401 ? 0.103 -8.424 51.930 1.00 94.75 401 ASN A O 1
ATOM 2923 N N . SER A 1 402 ? 0.969 -9.564 50.216 1.00 90.25 402 SER A N 1
ATOM 2924 C CA . SER A 1 402 ? 2.381 -9.460 50.634 1.00 90.25 402 SER A CA 1
ATOM 2925 C C . SER A 1 402 ? 2.891 -8.027 50.884 1.00 90.25 402 SER A C 1
ATOM 2927 O O . SER A 1 402 ? 3.886 -7.834 51.580 1.00 90.25 402 SER A O 1
ATOM 2929 N N . SER A 1 403 ? 2.212 -7.022 50.327 1.00 91.31 403 SER A N 1
ATOM 2930 C CA . SER A 1 403 ? 2.470 -5.584 50.481 1.00 91.31 403 SER A CA 1
ATOM 2931 C C . SER A 1 403 ? 1.249 -4.797 50.988 1.00 91.31 403 SER A C 1
ATOM 2933 O O . SER A 1 403 ? 1.268 -3.569 50.946 1.00 91.31 403 SER A O 1
ATOM 2935 N N . GLY A 1 404 ? 0.198 -5.475 51.464 1.00 92.69 404 GLY A N 1
ATOM 2936 C CA . GLY A 1 404 ? -1.022 -4.849 51.986 1.00 92.69 404 GLY A CA 1
ATOM 2937 C C . GLY A 1 404 ? -2.146 -4.623 50.971 1.00 92.69 404 GLY A C 1
ATOM 2938 O O . GLY A 1 404 ? -3.046 -3.828 51.237 1.00 92.69 404 GLY A O 1
ATOM 2939 N N . GLN A 1 405 ? -2.113 -5.301 49.819 1.00 93.44 405 GLN A N 1
ATOM 2940 C CA . GLN A 1 405 ? -3.057 -5.129 48.705 1.00 93.44 405 GLN A CA 1
ATOM 2941 C C . GLN A 1 405 ? -4.537 -5.336 49.090 1.00 93.44 405 GLN A C 1
ATOM 2943 O O . GLN A 1 405 ? -5.411 -4.750 48.451 1.00 93.44 405 GLN A O 1
ATOM 2948 N N . LEU A 1 406 ? -4.843 -6.112 50.139 1.00 95.31 406 LEU A N 1
ATOM 2949 C CA . LEU A 1 406 ? -6.223 -6.314 50.605 1.00 95.31 406 LEU A CA 1
ATOM 2950 C C . LEU A 1 406 ? -6.790 -5.110 51.379 1.00 95.31 406 LEU A C 1
ATOM 2952 O O . LEU A 1 406 ? -7.997 -5.047 51.592 1.00 95.31 406 LEU A O 1
ATOM 2956 N N . GLY A 1 407 ? -5.950 -4.172 51.835 1.00 95.06 407 GLY A N 1
ATOM 2957 C CA . GLY A 1 407 ? -6.377 -2.928 52.495 1.00 95.06 407 GLY A CA 1
ATOM 2958 C C . GLY A 1 407 ? -7.185 -3.099 53.793 1.00 95.06 407 GLY A C 1
ATOM 2959 O O . GLY A 1 407 ? -7.770 -2.142 54.299 1.00 95.06 407 GLY A O 1
ATOM 2960 N N . ASN A 1 408 ? -7.256 -4.310 54.347 1.00 94.25 408 ASN A N 1
ATOM 2961 C CA . ASN A 1 408 ? -8.047 -4.636 55.534 1.00 94.25 408 ASN A CA 1
ATOM 2962 C C . ASN A 1 408 ? -7.240 -4.582 56.848 1.00 94.25 408 ASN A C 1
ATOM 2964 O O . ASN A 1 408 ? -7.766 -4.924 57.904 1.00 94.25 408 ASN A O 1
ATOM 2968 N N . GLY A 1 409 ? -5.967 -4.174 56.797 1.00 92.75 409 GLY A N 1
ATOM 2969 C CA . GLY A 1 409 ? -5.044 -4.160 57.937 1.00 92.75 409 GLY A CA 1
ATOM 2970 C C . GLY A 1 409 ? -4.436 -5.521 58.301 1.00 92.75 409 GLY A C 1
ATOM 2971 O O . GLY A 1 409 ? -3.623 -5.587 59.221 1.00 92.75 409 GLY A O 1
ATOM 2972 N N . SER A 1 410 ? -4.790 -6.604 57.601 1.00 91.62 410 SER A N 1
ATOM 2973 C CA . SER A 1 410 ? -4.247 -7.942 57.859 1.00 91.62 410 SER A CA 1
ATOM 2974 C C . SER A 1 410 ? -2.821 -8.096 57.330 1.00 91.62 410 SER A C 1
ATOM 2976 O O . SER A 1 410 ? -2.506 -7.640 56.234 1.00 91.62 410 SER A O 1
ATOM 2978 N N . THR A 1 411 ? -1.979 -8.818 58.071 1.00 89.56 411 THR A N 1
ATOM 2979 C CA . THR A 1 411 ? -0.633 -9.251 57.649 1.00 89.56 411 THR A CA 1
ATOM 2980 C C . THR A 1 411 ? -0.603 -10.680 57.087 1.00 89.56 411 THR A C 1
ATOM 2982 O O . THR A 1 411 ? 0.458 -11.170 56.696 1.00 89.56 411 THR A O 1
ATOM 2985 N N . VAL A 1 412 ? -1.756 -11.362 57.023 1.00 91.88 412 VAL A N 1
ATOM 2986 C CA . VAL A 1 412 ? -1.891 -12.673 56.364 1.00 91.88 412 VAL A CA 1
ATOM 2987 C C . VAL A 1 412 ? -1.590 -12.506 54.874 1.00 91.88 412 VAL A C 1
ATOM 2989 O O . VAL A 1 412 ? -2.125 -11.601 54.243 1.00 91.88 412 VAL A O 1
ATOM 2992 N N . GLN A 1 413 ? -0.735 -13.366 54.315 1.00 89.94 413 GLN A N 1
ATOM 2993 C CA . GLN A 1 413 ? -0.114 -13.169 52.994 1.00 89.94 413 GLN A CA 1
ATOM 2994 C C . GLN A 1 413 ? -1.078 -13.202 51.795 1.00 89.94 413 GLN A C 1
ATOM 2996 O O . GLN A 1 413 ? -0.706 -12.711 50.731 1.00 89.94 413 GLN A O 1
ATOM 3001 N N . GLN A 1 414 ? -2.277 -13.775 51.939 1.00 94.50 414 GLN A N 1
ATOM 3002 C CA . GLN A 1 414 ? -3.281 -13.889 50.875 1.00 94.50 414 GLN A CA 1
ATOM 3003 C C . GLN A 1 414 ? -4.676 -14.257 51.421 1.00 94.50 414 GLN A C 1
ATOM 3005 O O . GLN A 1 414 ? -4.783 -14.689 52.570 1.00 94.50 414 GLN A O 1
ATOM 3010 N N . SER A 1 415 ? -5.731 -14.121 50.607 1.00 96.12 415 SER A N 1
ATOM 3011 C CA . SER A 1 415 ? -7.110 -14.527 50.937 1.00 96.12 415 SER A CA 1
ATOM 3012 C C . SER A 1 415 ? -7.805 -15.207 49.751 1.00 96.12 415 SER A C 1
ATOM 3014 O O . SER A 1 415 ? -7.890 -14.621 48.675 1.00 96.12 415 SER A O 1
ATOM 3016 N N . THR A 1 416 ? -8.352 -16.411 49.965 1.00 96.50 416 THR A N 1
ATOM 3017 C CA . THR A 1 416 ? -9.088 -17.209 48.954 1.00 96.50 416 THR A CA 1
ATOM 3018 C C . THR A 1 416 ? -10.575 -16.873 48.850 1.00 96.50 416 THR A C 1
ATOM 3020 O O . THR A 1 416 ? -11.283 -17.433 48.013 1.00 96.50 416 THR A O 1
ATOM 3023 N N . THR A 1 417 ? -11.054 -15.956 49.688 1.00 96.06 417 THR A N 1
ATOM 3024 C CA . THR A 1 417 ? -12.415 -15.411 49.667 1.00 96.06 417 THR A CA 1
ATOM 3025 C C . THR A 1 417 ? -12.368 -13.884 49.784 1.00 96.06 417 THR A C 1
ATOM 3027 O O . THR A 1 417 ? -11.439 -13.359 50.413 1.00 96.06 417 THR A O 1
ATOM 3030 N N . PRO A 1 418 ? -13.364 -13.160 49.244 1.00 97.69 418 PRO A N 1
ATOM 3031 C CA . PRO A 1 418 ? -13.501 -11.715 49.418 1.00 97.69 418 PRO A CA 1
ATOM 3032 C C . PRO A 1 418 ? -13.473 -11.282 50.888 1.00 97.69 418 PRO A C 1
ATOM 3034 O O . PRO A 1 418 ? -14.203 -11.815 51.722 1.00 97.69 418 PRO A O 1
ATOM 3037 N N . VAL A 1 419 ? -12.664 -10.268 51.187 1.00 96.31 419 VAL A N 1
ATOM 3038 C CA . VAL A 1 419 ? -12.634 -9.557 52.471 1.00 96.31 419 VAL A CA 1
ATOM 3039 C C . VAL A 1 419 ? -12.895 -8.071 52.244 1.00 96.31 419 VAL A C 1
ATOM 3041 O O . VAL A 1 419 ? -12.441 -7.500 51.254 1.00 96.31 419 VAL A O 1
ATOM 3044 N N . GLN A 1 420 ? -13.633 -7.427 53.147 1.00 95.81 420 GLN A N 1
ATOM 3045 C CA . GLN A 1 420 ? -13.919 -5.998 53.033 1.00 95.81 420 GLN A CA 1
ATOM 3046 C C . GLN A 1 420 ? -12.659 -5.158 53.307 1.00 95.81 420 GLN A C 1
ATOM 3048 O O . GLN A 1 420 ? -11.935 -5.401 54.275 1.00 95.81 420 GLN A O 1
ATOM 3053 N N . VAL A 1 421 ? -12.420 -4.145 52.473 1.00 97.06 421 VAL A N 1
ATOM 3054 C CA . VAL A 1 421 ? -11.348 -3.157 52.658 1.00 97.06 421 VAL A CA 1
ATOM 3055 C C . VAL A 1 421 ? -11.700 -2.246 53.839 1.00 97.06 421 VAL A C 1
ATOM 3057 O O . VAL A 1 421 ? -12.820 -1.739 53.935 1.00 97.06 421 VAL A O 1
ATOM 3060 N N . SER A 1 422 ? -10.756 -2.026 54.756 1.00 90.94 422 SER A N 1
ATOM 3061 C CA . SER A 1 422 ? -11.043 -1.331 56.017 1.00 90.94 422 SER A CA 1
ATOM 3062 C C . SER A 1 422 ? -11.156 0.185 55.825 1.00 90.94 422 SER A C 1
ATOM 3064 O O . SER A 1 422 ? -10.368 0.796 55.108 1.00 90.94 422 SER A O 1
ATOM 3066 N N . GLY A 1 423 ? -12.142 0.811 56.475 1.00 85.69 423 GLY A N 1
ATOM 3067 C CA . GLY A 1 423 ? -12.321 2.270 56.492 1.00 85.69 423 GLY A CA 1
ATOM 3068 C C . GLY A 1 423 ? -12.858 2.917 55.203 1.00 85.69 423 GLY A C 1
ATOM 3069 O O . GLY A 1 423 ? -13.037 4.137 55.179 1.00 85.69 423 GLY A O 1
ATOM 3070 N N . LEU A 1 424 ? -13.151 2.147 54.146 1.00 86.81 424 LEU A N 1
ATOM 3071 C CA . LEU A 1 424 ? -13.718 2.674 52.898 1.00 86.81 424 LEU A CA 1
ATOM 3072 C C . LEU A 1 424 ? -15.223 2.414 52.757 1.00 86.81 424 LEU A C 1
ATOM 3074 O O . LEU A 1 424 ? -15.691 1.279 52.683 1.00 86.81 424 LEU A O 1
ATOM 3078 N N . THR A 1 425 ? -15.955 3.519 52.644 1.00 83.00 425 THR A N 1
ATOM 3079 C CA . THR A 1 425 ? -17.378 3.623 52.302 1.00 83.00 425 THR A CA 1
ATOM 3080 C C . THR A 1 425 ? -17.579 4.816 51.363 1.00 83.00 425 THR A C 1
ATOM 3082 O O . THR A 1 425 ? -16.715 5.700 51.283 1.00 83.00 425 THR A O 1
ATOM 3085 N N . GLY A 1 426 ? -18.707 4.850 50.644 1.00 80.94 426 GLY A N 1
ATOM 3086 C CA . GLY A 1 426 ? -19.023 5.926 49.694 1.00 80.94 426 GLY A CA 1
ATOM 3087 C C . GLY A 1 426 ? -18.134 5.935 48.445 1.00 80.94 426 GLY A C 1
ATOM 3088 O O . GLY A 1 426 ? -17.960 6.982 47.819 1.00 80.94 426 GLY A O 1
ATOM 3089 N N . VAL A 1 427 ? -17.536 4.789 48.104 1.00 87.25 427 VAL A N 1
ATOM 3090 C CA . VAL A 1 427 ? -16.714 4.617 46.901 1.00 87.25 427 VAL A CA 1
ATOM 3091 C C . VAL A 1 427 ? -17.615 4.527 45.666 1.00 87.25 427 VAL A C 1
ATOM 3093 O O . VAL A 1 427 ? -18.654 3.874 45.700 1.00 87.25 427 VAL A O 1
ATOM 3096 N N . VAL A 1 428 ? -17.217 5.192 44.579 1.00 82.31 428 VAL A N 1
ATOM 3097 C CA . VAL A 1 428 ? -17.947 5.238 43.295 1.00 82.31 428 VAL A CA 1
ATOM 3098 C C . VAL A 1 428 ? -17.139 4.679 42.120 1.00 82.31 428 VAL A C 1
ATOM 3100 O O . VAL A 1 428 ? -17.700 4.409 41.064 1.00 82.31 428 VAL A O 1
ATOM 3103 N N . SER A 1 429 ? -15.827 4.488 42.286 1.00 83.56 429 SER A N 1
ATOM 3104 C CA . SER A 1 429 ? -14.966 3.806 41.315 1.00 83.56 429 SER A CA 1
ATOM 3105 C C . SER A 1 429 ? -13.736 3.207 42.008 1.00 83.56 429 SER A C 1
ATOM 3107 O O . SER A 1 429 ? -13.289 3.715 43.038 1.00 83.56 429 SER A O 1
ATOM 3109 N N . ILE A 1 430 ? -13.193 2.129 41.442 1.00 91.12 430 ILE A N 1
ATOM 3110 C CA . ILE A 1 430 ? -12.022 1.386 41.928 1.00 91.12 430 ILE A CA 1
ATOM 3111 C C . ILE A 1 430 ? -11.049 1.112 40.777 1.00 91.12 430 ILE A C 1
ATOM 3113 O O . ILE A 1 430 ? -11.464 1.016 39.625 1.00 91.12 430 ILE A O 1
ATOM 3117 N N . SER A 1 431 ? -9.759 0.977 41.082 1.00 87.12 431 SER A N 1
ATOM 3118 C CA . SER A 1 431 ? -8.740 0.548 40.117 1.00 87.12 431 SER A CA 1
ATOM 3119 C C . SER A 1 431 ? -7.624 -0.196 40.846 1.00 87.12 431 SER A C 1
ATOM 3121 O O . SER A 1 431 ? -7.026 0.338 41.778 1.00 87.12 431 SER A O 1
ATOM 3123 N N . ALA A 1 432 ? -7.351 -1.435 40.445 1.00 85.50 432 ALA A N 1
ATOM 3124 C CA . ALA A 1 432 ? -6.159 -2.159 40.865 1.00 85.50 432 ALA A CA 1
ATOM 3125 C C . ALA A 1 432 ? -4.953 -1.760 39.996 1.00 85.50 432 ALA A C 1
ATOM 3127 O O . ALA A 1 432 ? -5.099 -1.481 38.808 1.00 85.50 432 ALA A O 1
ATOM 3128 N N . GLY A 1 433 ? -3.765 -1.746 40.597 1.00 76.38 433 GLY A N 1
ATOM 3129 C CA . GLY A 1 433 ? -2.470 -1.672 39.921 1.00 76.38 433 GLY A CA 1
ATOM 3130 C C . GLY A 1 433 ? -1.664 -2.956 40.139 1.00 76.38 433 GLY A C 1
ATOM 3131 O O . GLY A 1 433 ? -2.213 -3.993 40.516 1.00 76.38 433 GLY A O 1
ATOM 3132 N N . TYR A 1 434 ? -0.343 -2.892 39.946 1.00 75.25 434 TYR A N 1
ATOM 3133 C CA . TYR A 1 434 ? 0.512 -4.087 39.986 1.00 75.25 434 TYR A CA 1
ATOM 3134 C C . TYR A 1 434 ? 0.490 -4.792 41.356 1.00 75.25 434 TYR A C 1
ATOM 3136 O O . TYR A 1 434 ? 0.100 -5.953 41.453 1.00 75.25 434 TYR A O 1
ATOM 3144 N N . TYR A 1 435 ? 0.832 -4.061 42.426 1.00 84.56 435 TYR A N 1
ATOM 3145 C CA . TYR A 1 435 ? 0.734 -4.500 43.831 1.00 84.56 435 TYR A CA 1
ATOM 3146 C C . TYR A 1 435 ? 0.104 -3.425 44.737 1.00 84.56 435 TYR A C 1
ATOM 3148 O O . TYR A 1 435 ? 0.425 -3.325 45.920 1.00 84.56 435 TYR A O 1
ATOM 3156 N N . TYR A 1 436 ? -0.770 -2.585 44.190 1.00 89.50 436 TYR A N 1
ATOM 3157 C CA . TYR A 1 436 ? -1.475 -1.537 44.930 1.00 89.50 436 TYR A CA 1
ATOM 3158 C C . TYR A 1 436 ? -2.890 -1.359 44.368 1.00 89.50 436 TYR A C 1
ATOM 3160 O O . TYR A 1 436 ? -3.228 -1.943 43.339 1.00 89.50 436 TYR A O 1
ATOM 3168 N N . ALA A 1 437 ? -3.725 -0.584 45.049 1.00 91.81 437 ALA A N 1
ATOM 3169 C CA . ALA A 1 437 ? -5.109 -0.339 44.667 1.00 91.81 437 ALA A CA 1
ATOM 3170 C C . ALA A 1 437 ? -5.523 1.108 44.958 1.00 91.81 437 ALA A C 1
ATOM 3172 O O . ALA A 1 437 ? -4.934 1.775 45.812 1.00 91.81 437 ALA A O 1
ATOM 3173 N N . LEU A 1 438 ? -6.540 1.572 44.231 1.00 92.94 438 LEU A N 1
ATOM 3174 C CA . LEU A 1 438 ? -7.118 2.909 44.292 1.00 92.94 438 LEU A CA 1
ATOM 3175 C C . LEU A 1 438 ? -8.643 2.841 44.459 1.00 92.94 438 LEU A C 1
ATOM 3177 O O . LEU A 1 438 ? -9.309 1.984 43.871 1.00 92.94 438 LEU A O 1
ATOM 3181 N N . ALA A 1 439 ? -9.201 3.802 45.194 1.00 92.69 439 ALA A N 1
ATOM 3182 C CA . ALA A 1 439 ? -10.638 4.030 45.316 1.00 92.69 439 ALA A CA 1
ATOM 3183 C C . ALA A 1 439 ? -10.964 5.527 45.220 1.00 92.69 439 ALA A C 1
ATOM 3185 O O . ALA A 1 439 ? -10.405 6.342 45.954 1.00 92.69 439 ALA A O 1
ATOM 3186 N N . LEU A 1 440 ? -11.904 5.880 44.346 1.00 88.38 440 LEU A N 1
ATOM 3187 C CA . LEU A 1 440 ? -12.465 7.224 44.227 1.00 88.38 440 LEU A CA 1
ATOM 3188 C C . LEU A 1 440 ? -13.797 7.271 44.978 1.00 88.38 440 LEU A C 1
ATOM 3190 O O . LEU A 1 440 ? -14.697 6.478 44.689 1.00 88.38 440 LEU A O 1
ATOM 3194 N N . LYS A 1 441 ? -13.935 8.193 45.931 1.00 86.19 441 LYS A N 1
ATOM 3195 C CA . LYS A 1 441 ? -15.190 8.440 46.652 1.00 86.19 441 LYS A CA 1
ATOM 3196 C C . LYS A 1 441 ? -16.092 9.430 45.917 1.00 86.19 441 LYS A C 1
ATOM 3198 O O . LYS A 1 441 ? -15.629 10.234 45.112 1.00 86.19 441 LYS A O 1
ATOM 3203 N N . GLY A 1 442 ? -17.389 9.390 46.226 1.00 78.44 442 GLY A N 1
ATOM 3204 C CA . GLY A 1 442 ? -18.394 10.301 45.657 1.00 78.44 442 GLY A CA 1
ATOM 3205 C C . GLY A 1 442 ? -18.186 11.785 46.003 1.00 78.44 442 GLY A C 1
ATOM 3206 O O . GLY A 1 442 ? -18.730 12.649 45.326 1.00 78.44 442 GLY A O 1
ATOM 3207 N N . ASP A 1 443 ? -17.361 12.085 47.011 1.00 78.00 443 ASP A N 1
ATOM 3208 C CA . ASP A 1 443 ? -16.890 13.436 47.354 1.00 78.00 443 ASP A CA 1
ATOM 3209 C C . ASP A 1 443 ? -15.724 13.933 46.463 1.00 78.00 443 ASP A C 1
ATOM 3211 O O . ASP A 1 443 ? -15.253 15.061 46.616 1.00 78.00 443 ASP A O 1
ATOM 3215 N N . GLY A 1 444 ? -15.248 13.109 45.522 1.00 79.88 444 GLY A N 1
ATOM 3216 C CA . GLY A 1 444 ? -14.112 13.414 44.651 1.00 79.88 444 GLY A CA 1
ATOM 3217 C C . GLY A 1 444 ? -12.739 13.233 45.309 1.00 79.88 444 GLY A C 1
ATOM 3218 O O . GLY A 1 444 ? -11.739 13.649 44.716 1.00 79.88 444 GLY A O 1
ATOM 3219 N N . SER A 1 445 ? -12.667 12.641 46.510 1.00 87.56 445 SER A N 1
ATOM 3220 C CA . SER A 1 445 ? -11.412 12.261 47.168 1.00 87.56 445 SER A CA 1
ATOM 3221 C C . SER A 1 445 ? -10.892 10.913 46.663 1.00 87.56 445 SER A C 1
ATOM 3223 O O . SER A 1 445 ? -11.637 9.943 46.497 1.00 87.56 445 SER A O 1
ATOM 3225 N N . LEU A 1 446 ? -9.581 10.855 46.426 1.00 91.81 446 LEU A N 1
ATOM 3226 C CA . LEU A 1 446 ? -8.878 9.666 45.956 1.00 91.81 446 LEU A CA 1
ATOM 3227 C C . LEU A 1 446 ? -8.113 9.011 47.113 1.00 91.81 446 LEU A C 1
ATOM 3229 O O . LEU A 1 446 ? -7.399 9.684 47.856 1.00 91.81 446 LEU A O 1
ATOM 3233 N N . TRP A 1 447 ? -8.258 7.697 47.242 1.00 94.12 447 TRP A N 1
ATOM 3234 C CA . TRP A 1 447 ? -7.651 6.865 48.279 1.00 94.12 447 TRP A CA 1
ATOM 3235 C C . TRP A 1 447 ? -6.832 5.739 47.649 1.00 94.12 447 TRP A C 1
ATOM 3237 O O . TRP A 1 447 ? -7.154 5.283 46.553 1.00 94.12 447 TRP A O 1
ATOM 3247 N N . SER A 1 448 ? -5.783 5.290 48.335 1.00 94.25 448 SER A N 1
ATOM 3248 C CA . SER A 1 448 ? -4.795 4.337 47.825 1.00 94.25 448 SER A CA 1
ATOM 3249 C C . SER A 1 448 ? -4.270 3.404 48.930 1.00 94.25 448 SER A C 1
ATOM 3251 O O . SER A 1 448 ? -4.260 3.772 50.105 1.00 94.25 448 SER A O 1
ATOM 3253 N N . TRP A 1 449 ? -3.869 2.174 48.592 1.00 95.50 449 TRP A N 1
ATOM 3254 C CA . TRP A 1 449 ? -3.208 1.235 49.520 1.00 95.50 449 TRP A CA 1
ATOM 3255 C C . TRP A 1 449 ? -2.397 0.155 48.789 1.00 95.50 449 TRP A C 1
ATOM 3257 O O . TRP A 1 449 ? -2.538 -0.025 47.582 1.00 95.50 449 TRP A O 1
ATOM 3267 N N . GLY A 1 450 ? -1.558 -0.580 49.523 1.00 93.50 450 GLY A N 1
ATOM 3268 C CA . GLY A 1 450 ? -0.654 -1.613 49.014 1.00 93.50 450 GLY A CA 1
ATOM 3269 C C . G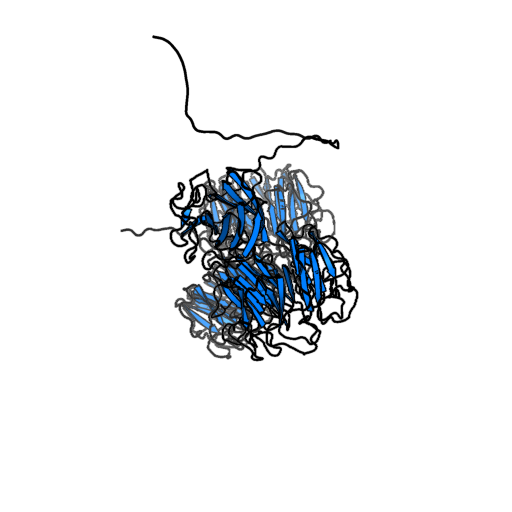LY A 1 450 ? 0.808 -1.159 48.947 1.00 93.50 450 GLY A C 1
ATOM 3270 O O . GLY A 1 450 ? 1.295 -0.443 49.824 1.00 93.50 450 GLY A O 1
ATOM 3271 N N . TYR A 1 451 ? 1.520 -1.603 47.913 1.00 90.94 451 TYR A N 1
ATOM 3272 C CA . TYR A 1 451 ? 2.917 -1.261 47.624 1.00 90.94 451 TYR A CA 1
ATOM 3273 C C . TYR A 1 451 ? 3.111 0.252 47.388 1.00 90.94 451 TYR A C 1
ATOM 3275 O O . TYR A 1 451 ? 2.179 0.923 46.948 1.00 90.94 451 TYR A O 1
ATOM 3283 N N . ASN A 1 452 ? 4.294 0.804 47.703 1.00 91.94 452 ASN A N 1
ATOM 3284 C CA . ASN A 1 452 ? 4.558 2.248 47.554 1.00 91.94 452 ASN A CA 1
ATOM 3285 C C . ASN A 1 452 ? 6.020 2.646 47.257 1.00 91.94 452 ASN A C 1
ATOM 3287 O O . ASN A 1 452 ? 6.356 3.821 47.354 1.00 91.94 452 ASN A O 1
ATOM 3291 N N . THR A 1 453 ? 6.934 1.734 46.916 1.00 87.62 453 THR A N 1
ATOM 3292 C CA . THR A 1 453 ? 8.389 2.049 46.895 1.00 87.62 453 THR A CA 1
ATOM 3293 C C . THR A 1 453 ? 8.799 3.192 45.952 1.00 87.62 453 THR A C 1
ATOM 3295 O O . THR A 1 453 ? 9.810 3.848 46.199 1.00 87.62 453 THR A O 1
ATOM 3298 N N . TYR A 1 454 ? 7.996 3.474 44.919 1.00 83.00 454 TYR A N 1
ATOM 3299 C CA . TYR A 1 454 ? 8.180 4.588 43.976 1.00 83.00 454 TYR A CA 1
ATOM 3300 C C . TYR A 1 454 ? 7.222 5.775 44.209 1.00 83.00 454 TYR A C 1
ATOM 3302 O O . TYR A 1 454 ? 7.137 6.664 43.365 1.00 83.00 454 TYR A O 1
ATOM 3310 N N . GLY A 1 455 ? 6.482 5.799 45.323 1.00 88.00 455 GLY A N 1
ATOM 3311 C CA . GLY A 1 455 ? 5.569 6.889 45.687 1.00 88.00 455 GLY A CA 1
ATOM 3312 C C . GLY A 1 455 ? 4.200 6.868 45.000 1.00 88.00 455 GLY A C 1
ATOM 3313 O O . GLY A 1 455 ? 3.490 7.875 45.021 1.00 88.00 455 GLY A O 1
ATOM 3314 N N . HIS A 1 456 ? 3.812 5.754 44.369 1.00 84.38 456 HIS A N 1
ATOM 3315 C CA . HIS A 1 456 ? 2.554 5.643 43.615 1.00 84.38 456 HIS A CA 1
ATOM 3316 C C . HIS A 1 456 ? 1.286 5.761 44.474 1.00 84.38 456 HIS A C 1
ATOM 3318 O O . HIS A 1 456 ? 0.240 6.124 43.937 1.00 84.38 456 HIS A O 1
ATOM 3324 N N . LEU A 1 457 ? 1.355 5.567 45.796 1.00 90.31 457 LEU A N 1
ATOM 3325 C CA . LEU A 1 457 ? 0.204 5.845 46.661 1.00 90.31 457 LEU A CA 1
ATOM 3326 C C . LEU A 1 457 ? -0.102 7.345 46.790 1.00 90.31 457 LEU A C 1
ATOM 3328 O O . LEU A 1 457 ? -1.187 7.683 47.252 1.00 90.31 457 LEU A O 1
ATOM 3332 N N . GLY A 1 458 ? 0.796 8.250 46.377 1.00 89.81 458 GLY A N 1
ATOM 3333 C CA . GLY A 1 458 ? 0.536 9.696 46.380 1.00 89.81 458 GLY A CA 1
ATOM 3334 C C . GLY A 1 458 ? 0.388 10.309 47.779 1.00 89.81 458 GLY A C 1
ATOM 3335 O O . GLY A 1 458 ? -0.183 11.391 47.929 1.00 89.81 458 GLY A O 1
ATOM 3336 N N . ASP A 1 459 ? 0.871 9.608 48.808 1.00 90.25 459 ASP A N 1
ATOM 3337 C CA . ASP A 1 459 ? 0.767 9.979 50.222 1.00 90.25 459 ASP A CA 1
ATOM 3338 C C . ASP A 1 459 ? 1.982 10.777 50.735 1.00 90.25 459 ASP A C 1
ATOM 3340 O O . ASP A 1 459 ? 2.123 11.007 51.935 1.00 90.25 459 ASP A O 1
ATOM 3344 N N . GLY A 1 460 ? 2.882 11.177 49.830 1.00 90.44 460 GLY A N 1
ATOM 3345 C CA . GLY A 1 460 ? 4.147 11.841 50.139 1.00 90.44 460 GLY A CA 1
ATOM 3346 C C . GLY A 1 460 ? 5.278 10.902 50.572 1.00 90.44 460 GLY A C 1
ATOM 3347 O O . GLY A 1 460 ? 6.423 11.350 50.637 1.00 90.44 460 GLY A O 1
ATOM 3348 N N . THR A 1 461 ? 5.003 9.617 50.817 1.00 91.44 461 THR A N 1
ATOM 3349 C CA . THR A 1 461 ? 5.979 8.630 51.308 1.00 91.44 461 THR A CA 1
ATOM 3350 C C . THR A 1 461 ? 6.390 7.626 50.224 1.00 91.44 461 THR A C 1
ATOM 3352 O O . THR A 1 461 ? 5.936 7.698 49.083 1.00 91.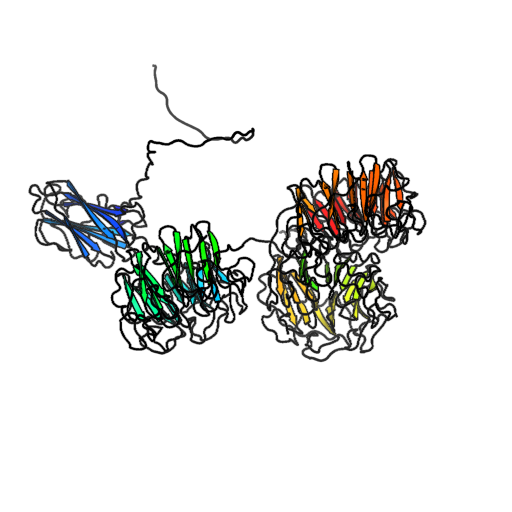44 461 THR A O 1
ATOM 3355 N N . THR A 1 462 ? 7.256 6.676 50.586 1.00 91.25 462 THR A N 1
ATOM 3356 C CA . THR A 1 462 ? 7.540 5.460 49.803 1.00 91.25 462 THR A CA 1
ATOM 3357 C C . THR A 1 462 ? 7.204 4.173 50.575 1.00 91.25 462 THR A C 1
ATOM 3359 O O . THR A 1 462 ? 7.676 3.084 50.244 1.00 91.25 462 THR A O 1
ATOM 3362 N N . THR A 1 463 ? 6.392 4.283 51.633 1.00 91.50 463 THR A N 1
ATOM 3363 C CA . THR A 1 463 ? 6.096 3.194 52.578 1.00 91.50 463 THR A CA 1
ATOM 3364 C C . THR A 1 463 ? 4.802 2.477 52.205 1.00 91.50 463 THR A C 1
ATOM 3366 O O . THR A 1 463 ? 3.778 3.129 52.000 1.00 91.50 463 THR A O 1
ATOM 3369 N N . ASN A 1 464 ? 4.833 1.141 52.142 1.00 92.38 464 ASN A N 1
ATOM 3370 C CA . ASN A 1 464 ? 3.653 0.315 51.865 1.00 92.38 464 ASN A CA 1
ATOM 3371 C C . ASN A 1 464 ? 2.545 0.535 52.917 1.00 92.38 464 ASN A C 1
ATOM 3373 O O . ASN A 1 464 ? 2.825 0.740 54.101 1.00 92.38 464 ASN A O 1
ATOM 3377 N N . ARG A 1 465 ? 1.279 0.448 52.501 1.00 94.56 465 ARG A N 1
ATOM 3378 C CA . ARG A 1 465 ? 0.101 0.717 53.337 1.00 94.56 465 ARG A CA 1
ATOM 3379 C C . ARG A 1 465 ? -0.849 -0.479 53.345 1.00 94.56 465 ARG A C 1
ATOM 3381 O O . ARG A 1 465 ? -1.451 -0.800 52.330 1.00 94.56 465 ARG A O 1
ATOM 3388 N N . PHE A 1 466 ? -1.029 -1.099 54.510 1.00 94.69 466 PHE A N 1
ATOM 3389 C CA . PHE A 1 466 ? -1.965 -2.218 54.715 1.00 94.69 466 PHE A CA 1
ATOM 3390 C C . PHE A 1 466 ? -3.426 -1.772 54.920 1.00 94.69 466 PHE A C 1
ATOM 3392 O O . PHE A 1 466 ? -4.321 -2.608 55.028 1.00 94.69 466 PHE A O 1
ATOM 3399 N N . THR A 1 467 ? -3.672 -0.461 54.954 1.00 94.38 467 THR A N 1
ATOM 3400 C CA . THR A 1 467 ? -4.994 0.175 54.988 1.00 94.38 467 THR A CA 1
ATOM 3401 C C . THR A 1 467 ? -5.017 1.401 54.061 1.00 94.38 467 THR A C 1
ATOM 3403 O O . THR A 1 467 ? -3.965 2.009 53.847 1.00 94.38 467 THR A O 1
ATOM 3406 N N . PRO A 1 468 ? -6.188 1.787 53.524 1.00 96.31 468 PRO A N 1
ATOM 3407 C CA . PRO A 1 468 ? -6.382 2.998 52.727 1.00 96.31 468 PRO A CA 1
ATOM 3408 C C . PRO A 1 468 ? -5.819 4.276 53.360 1.00 96.31 468 PRO A C 1
ATOM 3410 O O . PRO A 1 468 ? -6.155 4.632 54.490 1.00 96.31 468 PRO A O 1
ATOM 3413 N N . VAL A 1 469 ? -5.015 5.002 52.583 1.00 94.62 469 VAL A N 1
ATOM 3414 C CA . VAL A 1 469 ? -4.568 6.375 52.847 1.00 94.62 469 VAL A CA 1
ATOM 3415 C C . VAL A 1 469 ? -5.132 7.307 51.771 1.00 94.62 469 VAL A C 1
ATOM 3417 O O . VAL A 1 469 ? -5.369 6.888 50.641 1.00 94.62 469 VAL A O 1
ATOM 3420 N N . GLN A 1 470 ? -5.387 8.571 52.107 1.00 92.38 470 GLN A N 1
ATOM 3421 C CA . GLN A 1 470 ? -5.861 9.561 51.138 1.00 92.38 470 GLN A CA 1
ATOM 3422 C C . GLN A 1 470 ? -4.686 10.142 50.335 1.00 92.38 470 GLN A C 1
ATOM 3424 O O . GLN A 1 470 ? -3.677 10.553 50.917 1.00 92.38 470 GLN A O 1
ATOM 3429 N N . VAL A 1 471 ? -4.838 10.232 49.011 1.00 93.62 471 VAL A N 1
ATOM 3430 C CA . VAL A 1 471 ? -3.882 10.899 48.113 1.00 93.62 471 VAL A CA 1
ATOM 3431 C C . VAL A 1 471 ? -3.846 12.394 48.428 1.00 93.62 471 VAL A C 1
ATOM 3433 O O . VAL A 1 471 ? -4.885 13.050 48.510 1.00 93.62 471 VAL A O 1
ATOM 3436 N N . GLN A 1 472 ? -2.648 12.943 48.615 1.00 84.69 472 GLN A N 1
ATOM 3437 C CA . GLN A 1 472 ? -2.474 14.323 49.065 1.00 84.69 472 GLN A CA 1
ATOM 3438 C C . GLN A 1 472 ? -2.518 15.317 47.897 1.00 84.69 472 GLN A C 1
ATOM 3440 O O . GLN A 1 472 ? -1.983 15.059 46.823 1.00 84.69 472 GLN A O 1
ATOM 3445 N N . GLY A 1 473 ? -3.122 16.489 48.116 1.00 81.56 473 GLY A N 1
ATOM 3446 C CA . GLY A 1 473 ? -3.085 17.608 47.163 1.00 81.56 473 GLY A CA 1
ATOM 3447 C C . GLY A 1 473 ? -4.021 17.515 45.950 1.00 81.56 473 GLY A C 1
ATOM 3448 O O . GLY A 1 473 ? -3.924 18.369 45.074 1.00 81.56 473 GLY A O 1
ATOM 3449 N N . LEU A 1 474 ? -4.934 16.537 45.893 1.00 83.31 474 LEU A N 1
ATOM 3450 C CA . LEU A 1 474 ? -5.988 16.452 44.872 1.00 83.31 474 LEU A CA 1
ATOM 3451 C C . LEU A 1 474 ? -7.388 16.591 45.483 1.00 83.31 474 LEU A C 1
ATOM 3453 O O . LEU A 1 474 ? -7.688 16.026 46.534 1.00 83.31 474 LEU A O 1
ATOM 3457 N N . THR A 1 475 ? -8.262 17.299 44.771 1.00 75.62 475 THR A N 1
ATOM 3458 C CA . THR A 1 475 ? -9.701 17.436 45.050 1.00 75.62 475 THR A CA 1
ATOM 3459 C C . THR A 1 475 ? -10.483 17.361 43.738 1.00 75.62 475 THR A C 1
ATOM 3461 O O . THR A 1 475 ? -9.917 17.591 42.669 1.00 75.62 475 THR A O 1
ATOM 3464 N N . GLY A 1 476 ? -11.775 17.019 43.779 1.00 79.12 476 GLY A N 1
ATOM 3465 C CA . GLY A 1 476 ? -12.618 17.011 42.575 1.00 79.12 476 GLY A CA 1
ATOM 3466 C C . GLY A 1 476 ? -12.122 16.067 41.470 1.00 79.12 476 GLY A C 1
ATOM 3467 O O . GLY A 1 476 ? -12.214 16.402 40.287 1.00 79.12 476 GLY A O 1
ATOM 3468 N N . VAL A 1 477 ? -11.564 14.907 41.836 1.00 83.88 477 VAL A N 1
ATOM 3469 C CA . VAL A 1 477 ? -11.150 13.885 40.864 1.00 83.88 477 VAL A CA 1
ATOM 3470 C C . VAL A 1 477 ? -12.397 13.293 40.197 1.00 83.88 477 VAL A C 1
ATOM 3472 O O . VAL A 1 477 ? -13.361 12.927 40.867 1.00 83.88 477 VAL A O 1
ATOM 3475 N N . ARG A 1 478 ? -12.383 13.213 38.864 1.00 81.75 478 ARG A N 1
ATOM 3476 C CA . ARG A 1 478 ? -13.462 12.670 38.024 1.00 81.75 478 ARG A CA 1
ATOM 3477 C C . ARG A 1 478 ? -13.182 11.236 37.574 1.00 81.75 478 ARG A C 1
ATOM 3479 O O . ARG A 1 478 ? -14.106 10.433 37.492 1.00 81.75 478 ARG A O 1
ATOM 3486 N N . SER A 1 479 ? -11.928 10.917 37.261 1.00 75.19 479 SER A N 1
ATOM 3487 C CA . SER A 1 479 ? -11.497 9.561 36.901 1.00 75.19 479 SER A CA 1
ATOM 3488 C C . SER A 1 479 ? -10.015 9.345 37.206 1.00 75.19 479 SER A C 1
ATOM 3490 O O . SER A 1 479 ? -9.254 10.299 37.360 1.00 75.19 479 SER A O 1
ATOM 3492 N N . MET A 1 480 ? -9.608 8.081 37.268 1.00 84.69 480 MET A N 1
ATOM 3493 C CA . MET A 1 480 ? -8.264 7.630 37.630 1.00 84.69 480 MET A CA 1
ATOM 3494 C C . MET A 1 480 ? -7.863 6.421 36.777 1.00 84.69 480 MET A C 1
ATOM 3496 O O . MET A 1 480 ? -8.738 5.684 36.326 1.00 84.69 480 MET A O 1
ATOM 3500 N N . ALA A 1 481 ? -6.562 6.206 36.593 1.00 76.94 481 ALA A N 1
ATOM 3501 C CA . ALA A 1 481 ? -6.003 4.992 36.005 1.00 76.94 481 ALA A CA 1
ATOM 3502 C C . ALA A 1 481 ? -4.693 4.618 36.717 1.00 76.94 481 ALA A C 1
ATOM 3504 O O . ALA A 1 481 ? -3.779 5.442 36.813 1.00 76.94 481 ALA A O 1
ATOM 3505 N N . ALA A 1 482 ? -4.603 3.381 37.205 1.00 72.56 482 ALA A N 1
ATOM 3506 C CA . ALA A 1 482 ? -3.385 2.808 37.766 1.00 72.56 482 ALA A CA 1
ATOM 3507 C C . ALA A 1 482 ? -2.499 2.213 36.654 1.00 72.56 482 ALA A C 1
ATOM 3509 O O . ALA A 1 482 ? -2.972 1.431 35.835 1.00 72.56 482 ALA A O 1
ATOM 3510 N N . GLY A 1 483 ? -1.216 2.577 36.628 1.00 67.62 483 GLY A N 1
ATOM 3511 C CA . GLY A 1 483 ? -0.156 1.875 35.894 1.00 67.62 483 GLY A CA 1
ATOM 3512 C C . GLY A 1 483 ? 0.736 1.073 36.847 1.00 67.62 483 GLY A C 1
ATOM 3513 O O . GLY A 1 483 ? 0.563 1.136 38.067 1.00 67.62 483 GLY A O 1
ATOM 3514 N N . ASP A 1 484 ? 1.731 0.352 36.321 1.00 69.56 484 ASP A N 1
ATOM 3515 C CA . ASP A 1 484 ? 2.519 -0.624 37.102 1.00 69.56 484 ASP A CA 1
ATOM 3516 C C . ASP A 1 484 ? 3.184 -0.044 38.364 1.00 69.56 484 ASP A C 1
ATOM 3518 O O . ASP A 1 484 ? 3.320 -0.718 39.386 1.00 69.56 484 ASP A O 1
ATOM 3522 N N . SER A 1 485 ? 3.615 1.218 38.311 1.00 76.75 485 SER A N 1
ATOM 3523 C CA . SER A 1 485 ? 4.207 1.939 39.450 1.00 76.75 485 SER A CA 1
ATOM 3524 C C . SER A 1 485 ? 3.991 3.455 39.387 1.00 76.75 485 SER A C 1
ATOM 3526 O O . SER A 1 485 ? 4.735 4.209 40.018 1.00 76.75 485 SER A O 1
ATOM 3528 N N . PHE A 1 486 ? 2.982 3.909 38.639 1.00 84.19 486 PHE A N 1
ATOM 3529 C CA . PHE A 1 486 ? 2.568 5.310 38.520 1.00 84.19 486 PHE A CA 1
ATOM 3530 C C . PHE A 1 486 ? 1.044 5.410 38.368 1.00 84.19 486 PHE A C 1
ATOM 3532 O O . PHE A 1 486 ? 0.401 4.436 37.984 1.00 84.19 486 PHE A O 1
ATOM 3539 N N . VAL A 1 487 ? 0.469 6.576 38.653 1.00 85.50 487 VAL A N 1
ATOM 3540 C CA . VAL A 1 487 ? -0.980 6.832 38.578 1.00 85.50 487 VAL A CA 1
ATOM 3541 C C . VAL A 1 487 ? -1.251 8.037 37.683 1.00 85.50 487 VAL A C 1
ATOM 3543 O O . VAL A 1 487 ? -0.491 9.008 37.703 1.00 85.50 487 VAL A O 1
ATOM 3546 N N . LEU A 1 488 ? -2.354 7.984 36.932 1.00 86.19 488 LEU A N 1
ATOM 3547 C CA . LEU A 1 488 ? -2.960 9.126 36.247 1.00 86.19 488 LEU A CA 1
ATOM 3548 C C . LEU A 1 488 ? -4.307 9.475 36.897 1.00 86.19 488 LEU A C 1
ATOM 3550 O O . LEU A 1 488 ? -5.090 8.584 37.229 1.00 86.19 488 LEU A O 1
ATOM 3554 N N . ALA A 1 489 ? -4.614 10.764 37.015 1.00 87.06 489 ALA A N 1
ATOM 3555 C CA . ALA A 1 489 ? -5.922 11.264 37.437 1.00 87.06 489 ALA A CA 1
ATOM 3556 C C . ALA A 1 489 ? -6.409 12.386 36.510 1.00 87.06 489 ALA A C 1
ATOM 3558 O O . ALA A 1 489 ? -5.607 13.134 35.956 1.00 87.06 489 ALA A O 1
ATOM 3559 N N . LEU A 1 490 ? -7.726 12.513 36.360 1.00 83.00 490 LEU A N 1
ATOM 3560 C CA . LEU A 1 490 ? -8.398 13.585 35.624 1.00 83.00 490 LEU A CA 1
ATOM 3561 C C . LEU A 1 490 ? -9.336 14.310 36.596 1.00 83.00 490 LEU A C 1
ATOM 3563 O O . LEU A 1 490 ? -10.179 13.663 37.222 1.00 83.00 490 LEU A O 1
ATOM 3567 N N . GLN A 1 491 ? -9.196 15.626 36.742 1.00 85.12 491 GLN A N 1
ATOM 3568 C CA . GLN A 1 491 ? -10.098 16.449 37.556 1.00 85.12 491 GLN A CA 1
ATOM 3569 C C . GLN A 1 491 ? -11.365 16.837 36.772 1.00 85.12 491 GLN A C 1
ATOM 3571 O O . GLN A 1 491 ? -11.450 16.675 35.552 1.00 85.12 491 GLN A O 1
ATOM 3576 N N . GLN A 1 492 ? -12.391 17.327 37.475 1.00 78.44 492 GLN A N 1
ATOM 3577 C CA . GLN A 1 492 ? -13.659 17.754 36.860 1.00 78.44 492 GLN A CA 1
ATOM 3578 C C . GLN A 1 492 ? -13.505 18.900 35.843 1.00 78.44 492 GLN A C 1
ATOM 3580 O O . GLN A 1 492 ? -14.314 18.991 34.921 1.00 78.44 492 GLN A O 1
ATOM 3585 N N . ASP A 1 493 ? -12.459 19.721 35.965 1.00 76.06 493 ASP A N 1
ATOM 3586 C CA . ASP A 1 493 ? -12.109 20.802 35.030 1.00 76.06 493 ASP A CA 1
ATOM 3587 C C . ASP A 1 493 ? -11.452 20.315 33.719 1.00 76.06 493 ASP A C 1
ATOM 3589 O O . ASP A 1 493 ? -11.207 21.110 32.811 1.00 76.06 493 ASP A O 1
ATOM 3593 N N . GLY A 1 494 ? -11.183 19.010 33.595 1.00 73.12 494 GLY A N 1
ATOM 3594 C CA . GLY A 1 494 ? -10.514 18.412 32.440 1.00 73.12 494 GLY A CA 1
ATOM 3595 C C . GLY A 1 494 ? -8.985 18.501 32.473 1.00 73.12 494 GLY A C 1
ATOM 3596 O O . GLY A 1 494 ? -8.349 18.134 31.483 1.00 73.12 494 GLY A O 1
ATOM 3597 N N . THR A 1 495 ? -8.382 18.956 33.579 1.00 82.62 495 THR A N 1
ATOM 3598 C CA . THR A 1 495 ? -6.930 18.877 33.787 1.00 82.62 495 THR A CA 1
ATOM 3599 C C . THR A 1 495 ? -6.514 17.468 34.203 1.00 82.62 495 THR A C 1
ATOM 3601 O O . THR A 1 495 ? -7.206 16.781 34.961 1.00 82.62 495 THR A O 1
ATOM 3604 N N . ALA A 1 496 ? -5.365 17.018 33.696 1.00 84.69 496 ALA A N 1
ATOM 3605 C CA . ALA A 1 496 ? -4.837 15.683 33.949 1.00 84.69 496 ALA A CA 1
ATOM 3606 C C . ALA A 1 496 ? -3.535 15.747 34.769 1.00 84.69 496 ALA A C 1
ATOM 3608 O O . ALA A 1 496 ? -2.712 16.641 34.579 1.00 84.69 496 ALA A O 1
ATOM 3609 N N . TRP A 1 497 ? -3.363 14.802 35.692 1.00 90.06 497 TRP A N 1
ATOM 3610 C CA . TRP A 1 497 ? -2.340 14.795 36.743 1.00 90.06 497 TRP A CA 1
ATOM 3611 C C . TRP A 1 497 ? -1.664 13.423 36.858 1.00 90.06 497 TRP A C 1
ATOM 3613 O O . TRP A 1 497 ? -2.283 12.406 36.545 1.00 90.06 497 TRP A O 1
ATOM 3623 N N . SER A 1 498 ? -0.411 13.386 37.322 1.00 90.56 498 SER A N 1
ATOM 3624 C CA . SER A 1 498 ? 0.416 12.172 37.349 1.00 90.56 498 SER A CA 1
ATOM 3625 C C . SER A 1 498 ? 1.469 12.135 38.475 1.00 90.56 498 SER A C 1
ATOM 3627 O O . SER A 1 498 ? 2.118 13.140 38.788 1.00 90.56 498 SER A O 1
ATOM 3629 N N . TRP A 1 499 ? 1.685 10.959 39.077 1.00 91.81 499 TRP A N 1
ATOM 3630 C CA . TRP A 1 499 ? 2.704 10.700 40.118 1.00 91.81 499 TRP A CA 1
ATOM 3631 C C . TRP A 1 499 ? 3.130 9.224 40.163 1.00 91.81 499 TRP A C 1
ATOM 3633 O O . TRP A 1 499 ? 2.562 8.392 39.461 1.00 91.81 499 TRP A O 1
ATOM 3643 N N . GLY A 1 500 ? 4.138 8.900 40.977 1.00 89.00 500 GLY A N 1
ATOM 3644 C CA . GLY A 1 500 ? 4.833 7.612 41.006 1.00 89.00 500 GLY A CA 1
ATOM 3645 C C . GLY A 1 500 ? 6.087 7.607 40.125 1.00 89.00 500 GLY A C 1
ATOM 3646 O O . GLY A 1 500 ? 6.757 8.636 39.997 1.00 89.00 500 GLY A O 1
ATOM 3647 N N . SER A 1 501 ? 6.401 6.452 39.530 1.00 84.38 501 SER A N 1
ATOM 3648 C CA . SER A 1 501 ? 7.538 6.243 38.617 1.00 84.38 501 SER A CA 1
ATOM 3649 C C . SER A 1 501 ? 7.478 7.128 37.362 1.00 84.38 501 SER A C 1
ATOM 3651 O O . SER A 1 501 ? 6.413 7.625 36.996 1.00 84.38 501 SER A O 1
ATOM 3653 N N . ASN A 1 502 ? 8.630 7.346 36.718 1.00 86.56 502 ASN A N 1
ATOM 3654 C CA . ASN A 1 502 ? 8.746 8.207 35.534 1.00 86.56 502 ASN A CA 1
ATOM 3655 C C . ASN A 1 502 ? 9.973 7.916 34.638 1.00 86.56 502 ASN A C 1
ATOM 3657 O O . ASN A 1 502 ? 10.440 8.803 33.925 1.00 86.56 502 ASN A O 1
ATOM 3661 N N . THR A 1 503 ? 10.562 6.717 34.703 1.00 79.31 503 THR A N 1
ATOM 3662 C CA . THR A 1 503 ? 11.834 6.402 34.017 1.00 79.31 503 THR A CA 1
ATOM 3663 C C . THR A 1 503 ? 11.782 6.620 32.499 1.00 79.31 503 THR A C 1
ATOM 3665 O O . THR A 1 503 ? 12.796 6.973 31.895 1.00 79.31 503 THR A O 1
ATOM 3668 N N . TYR A 1 504 ? 10.606 6.472 31.889 1.00 73.06 504 TYR A N 1
ATOM 3669 C CA . TYR A 1 504 ? 10.360 6.634 30.458 1.00 73.06 504 TYR A CA 1
ATOM 3670 C C . TYR A 1 504 ? 9.481 7.853 30.115 1.00 73.06 504 TYR A C 1
ATOM 3672 O O . TYR A 1 504 ? 9.078 8.013 28.960 1.00 73.06 504 TYR A O 1
ATOM 3680 N N . GLY A 1 505 ? 9.217 8.755 31.066 1.00 82.56 505 GLY A N 1
ATOM 3681 C CA . GLY A 1 505 ? 8.332 9.909 30.864 1.00 82.56 505 GLY A CA 1
ATOM 3682 C C . GLY A 1 505 ? 6.841 9.564 30.945 1.00 82.56 505 GLY A C 1
ATOM 3683 O O . GLY A 1 505 ? 6.010 10.273 30.379 1.00 82.56 505 GLY A O 1
ATOM 3684 N N . GLU A 1 506 ? 6.489 8.472 31.628 1.00 81.00 506 GLU A N 1
ATOM 3685 C CA . GLU A 1 506 ? 5.125 7.983 31.874 1.00 81.00 506 GLU A CA 1
ATOM 3686 C C . GLU A 1 506 ? 4.193 9.078 32.414 1.00 81.00 506 GLU A C 1
ATOM 3688 O O . GLU A 1 506 ? 3.001 9.121 32.084 1.00 81.00 506 GLU A O 1
ATOM 3693 N N . ARG A 1 507 ? 4.754 9.995 33.215 1.00 85.94 507 ARG A N 1
ATOM 3694 C CA . ARG A 1 507 ? 4.043 11.118 33.830 1.00 85.94 507 ARG A CA 1
ATOM 3695 C C . ARG A 1 507 ? 3.773 12.289 32.884 1.00 85.94 507 ARG A C 1
ATOM 3697 O O . ARG A 1 507 ? 3.047 13.186 33.293 1.00 85.94 507 ARG A O 1
ATOM 3704 N N . GLY A 1 508 ? 4.315 12.305 31.663 1.00 82.00 508 GLY A N 1
ATOM 3705 C CA . GLY A 1 508 ? 3.971 13.285 30.620 1.00 82.00 508 GLY A CA 1
ATOM 3706 C C . GLY A 1 508 ? 4.340 14.744 30.912 1.00 82.00 508 GLY A C 1
ATOM 3707 O O . GLY A 1 508 ? 3.859 15.638 30.218 1.00 82.00 508 GLY A O 1
ATOM 3708 N N . ASP A 1 509 ? 5.160 15.000 31.935 1.00 82.69 509 ASP A N 1
ATOM 3709 C CA . ASP A 1 509 ? 5.478 16.340 32.440 1.00 82.69 509 ASP A CA 1
ATOM 3710 C C . ASP A 1 509 ? 6.790 16.930 31.898 1.00 82.69 509 ASP A C 1
ATOM 3712 O O . ASP A 1 509 ? 7.299 17.917 32.427 1.00 82.69 509 ASP A O 1
ATOM 3716 N N . GLY A 1 510 ? 7.351 16.331 30.844 1.00 84.62 510 GLY A N 1
ATOM 3717 C CA . GLY A 1 510 ? 8.646 16.713 30.283 1.00 84.62 510 GLY A CA 1
ATOM 3718 C C . GLY A 1 510 ? 9.857 16.215 31.081 1.00 84.62 510 GLY A C 1
ATOM 3719 O O . GLY A 1 510 ? 10.986 16.475 30.668 1.00 84.62 510 GLY A O 1
ATOM 3720 N N . THR A 1 511 ? 9.658 15.497 32.193 1.00 84.75 511 THR A N 1
ATOM 3721 C CA . THR A 1 511 ? 10.738 14.983 33.052 1.00 84.75 511 THR A CA 1
ATOM 3722 C C . THR A 1 511 ? 10.847 13.457 33.004 1.00 84.75 511 THR A C 1
ATOM 3724 O O . THR A 1 511 ? 9.976 12.773 32.470 1.00 84.75 511 THR A O 1
ATOM 3727 N N . THR A 1 512 ? 11.920 12.918 33.590 1.00 86.06 512 THR A N 1
ATOM 3728 C CA . THR A 1 512 ? 12.118 11.473 33.820 1.00 86.06 512 THR A CA 1
ATOM 3729 C C . THR A 1 512 ? 12.263 11.119 35.308 1.00 86.06 512 THR A C 1
ATOM 3731 O O . THR A 1 512 ? 12.761 10.052 35.668 1.00 86.06 512 THR A O 1
ATOM 3734 N N . THR A 1 513 ? 11.859 12.023 36.211 1.00 84.25 513 THR A N 1
ATOM 3735 C CA . THR A 1 513 ? 12.002 11.850 37.666 1.00 84.25 513 THR A CA 1
ATOM 3736 C C . THR A 1 513 ? 10.681 11.459 38.343 1.00 84.25 513 THR A C 1
ATOM 3738 O O . THR A 1 513 ? 9.616 11.972 37.970 1.00 84.25 513 THR A O 1
ATOM 3741 N N . PRO A 1 514 ? 10.713 10.535 39.325 1.00 85.19 514 PRO A N 1
ATOM 3742 C CA . PRO A 1 514 ? 9.517 10.097 40.037 1.00 85.19 514 PRO A CA 1
ATOM 3743 C C . PRO A 1 514 ? 9.006 11.162 41.020 1.00 85.19 514 PRO A C 1
ATOM 3745 O O . PRO A 1 514 ? 9.751 12.048 41.444 1.00 85.19 514 PRO A O 1
ATOM 3748 N N . ARG A 1 515 ? 7.738 11.044 41.429 1.00 89.06 515 ARG A N 1
ATOM 3749 C CA . ARG A 1 515 ? 7.116 11.882 42.472 1.00 89.06 515 ARG A CA 1
ATOM 3750 C C . ARG A 1 515 ? 6.315 11.049 43.472 1.00 89.06 515 ARG A C 1
ATOM 3752 O O . ARG A 1 515 ? 5.514 10.218 43.063 1.00 89.06 515 ARG A O 1
ATOM 3759 N N . THR A 1 516 ? 6.421 11.379 44.761 1.00 90.25 516 THR A N 1
ATOM 3760 C CA . THR A 1 516 ? 5.566 10.831 45.836 1.00 90.25 516 THR A CA 1
ATOM 3761 C C . THR A 1 516 ? 4.241 11.587 46.025 1.00 90.25 516 THR A C 1
ATOM 3763 O O . THR A 1 516 ? 3.435 11.215 46.876 1.00 90.25 516 THR A O 1
ATOM 3766 N N . THR A 1 517 ? 3.999 12.647 45.244 1.00 90.38 517 THR A N 1
ATOM 3767 C CA . THR A 1 517 ? 2.773 13.464 45.266 1.00 90.38 517 THR A CA 1
ATOM 3768 C C . THR A 1 517 ? 2.323 13.857 43.848 1.00 90.38 517 THR A C 1
ATOM 3770 O O . THR A 1 517 ? 3.164 13.975 42.950 1.00 90.38 517 THR A O 1
ATOM 3773 N N . PRO A 1 518 ? 1.016 14.087 43.617 1.00 91.94 518 PRO A N 1
ATOM 3774 C CA . PRO A 1 518 ? 0.468 14.541 42.335 1.00 91.94 518 PRO A CA 1
ATOM 3775 C C . PRO A 1 518 ? 1.184 15.749 41.704 1.00 91.94 518 PRO A C 1
ATOM 3777 O O . PRO A 1 518 ? 1.661 16.658 42.385 1.00 91.94 518 PRO A O 1
ATOM 3780 N N . GLY A 1 519 ? 1.235 15.781 40.371 1.00 88.38 519 GLY A N 1
ATOM 3781 C CA . GLY A 1 519 ? 1.637 16.950 39.582 1.00 88.38 519 GLY A CA 1
ATOM 3782 C C . GLY A 1 519 ? 0.853 17.037 38.273 1.00 88.38 519 GLY A C 1
ATOM 3783 O O . GLY A 1 519 ? 0.555 16.008 37.675 1.00 88.38 519 GLY A O 1
ATOM 3784 N N . GLN A 1 520 ? 0.494 18.247 37.849 1.00 86.69 520 GLN A N 1
ATOM 3785 C CA . GLN A 1 520 ? -0.288 18.490 36.635 1.00 86.69 520 GLN A CA 1
ATOM 3786 C C . GLN A 1 520 ? 0.541 18.217 35.368 1.00 86.69 520 GLN A C 1
ATOM 3788 O O . GLN A 1 520 ? 1.724 18.554 35.315 1.00 86.69 520 GLN A O 1
ATOM 3793 N N . MET A 1 521 ? -0.083 17.642 34.339 1.00 85.25 521 MET A N 1
ATOM 3794 C CA . MET A 1 521 ? 0.539 17.397 33.035 1.00 85.25 521 MET A CA 1
ATOM 3795 C C . MET A 1 521 ? 0.349 18.613 32.106 1.00 85.25 521 MET A C 1
ATOM 3797 O O . MET A 1 521 ? -0.787 19.041 31.890 1.00 85.25 521 MET A O 1
ATOM 3801 N N . PRO A 1 522 ? 1.425 19.189 31.538 1.00 78.00 522 PRO A N 1
ATOM 3802 C CA . PRO A 1 522 ? 1.345 20.334 30.640 1.00 78.00 522 PRO A CA 1
ATOM 3803 C C . PRO A 1 522 ? 0.893 19.927 29.229 1.00 78.00 522 PRO A C 1
ATOM 3805 O O . PRO A 1 522 ? 1.225 18.855 28.728 1.00 78.00 522 PRO A O 1
ATOM 3808 N N . GLY A 1 523 ? 0.176 20.824 28.549 1.00 70.06 523 GLY A N 1
ATOM 3809 C CA . GLY A 1 523 ? -0.152 20.698 27.121 1.00 70.06 523 GLY A CA 1
ATOM 3810 C C . GLY A 1 523 ? -1.350 19.808 26.766 1.00 70.06 523 GLY A C 1
ATOM 3811 O O . GLY A 1 523 ? -1.767 19.827 25.612 1.00 70.06 523 GLY A O 1
ATOM 3812 N N . LEU A 1 524 ? -1.943 19.083 27.722 1.00 72.81 524 LEU A N 1
ATOM 3813 C CA . LEU A 1 524 ? -3.166 18.300 27.510 1.00 72.81 524 LEU A CA 1
ATOM 3814 C C . LEU A 1 524 ? -4.388 19.033 28.082 1.00 72.81 524 LEU A C 1
ATOM 3816 O O . LEU A 1 524 ? -4.528 19.164 29.296 1.00 72.81 524 LEU A O 1
ATOM 3820 N N . THR A 1 525 ? -5.289 19.482 27.209 1.00 67.75 525 THR A N 1
ATOM 3821 C CA . THR A 1 525 ? -6.561 20.128 27.573 1.00 67.75 525 THR A CA 1
ATOM 3822 C C . THR A 1 525 ? -7.739 19.413 26.910 1.00 67.75 525 THR A C 1
ATOM 3824 O O . THR A 1 525 ? -7.589 18.767 25.874 1.00 67.75 525 THR A O 1
ATOM 3827 N N . GLY A 1 526 ? -8.927 19.479 27.522 1.00 68.94 526 GLY A N 1
ATOM 3828 C CA . GLY A 1 526 ? -10.135 18.849 26.968 1.00 68.94 526 GLY A CA 1
ATOM 3829 C C . GLY A 1 526 ? -10.099 17.313 26.927 1.00 68.94 526 GLY A C 1
ATOM 3830 O O . GLY A 1 526 ? -10.819 16.703 26.131 1.00 68.94 526 GLY A O 1
ATOM 3831 N N . ALA A 1 527 ? -9.265 16.681 27.762 1.00 67.19 527 ALA A N 1
ATOM 3832 C CA . ALA A 1 527 ? -9.241 15.233 27.926 1.00 67.19 527 ALA A CA 1
ATOM 3833 C C . ALA A 1 527 ? -10.547 14.736 28.573 1.00 67.19 527 ALA A C 1
ATOM 3835 O O . ALA A 1 527 ? -11.050 15.314 29.535 1.00 67.19 527 ALA A O 1
ATOM 3836 N N . THR A 1 528 ? -11.092 13.646 28.036 1.00 63.69 528 THR A N 1
ATOM 3837 C CA . THR A 1 528 ? -12.337 13.005 28.503 1.00 63.69 528 THR A CA 1
ATOM 3838 C C . THR A 1 528 ? -12.112 11.599 29.056 1.00 63.69 528 THR A C 1
ATOM 3840 O O . THR A 1 528 ? -12.948 11.094 29.802 1.00 63.69 528 THR A O 1
ATOM 3843 N N . PHE A 1 529 ? -10.974 10.986 28.721 1.00 56.84 529 PHE A N 1
ATOM 3844 C CA . PHE A 1 529 ? -10.529 9.681 29.202 1.00 56.84 529 PHE A CA 1
ATOM 3845 C C . PHE A 1 529 ? -8.995 9.661 29.274 1.00 56.84 529 PHE A C 1
ATOM 3847 O O . PHE A 1 529 ? -8.335 10.304 28.453 1.00 56.84 529 PHE A O 1
ATOM 3854 N N . VAL A 1 530 ? -8.435 8.909 30.224 1.00 64.94 530 VAL A N 1
ATOM 3855 C CA . VAL A 1 530 ? -6.989 8.676 30.391 1.00 64.94 530 VAL A CA 1
ATOM 3856 C C . VAL A 1 530 ? -6.728 7.189 30.635 1.00 64.94 530 VAL A C 1
ATOM 3858 O O . VAL A 1 530 ? -7.534 6.527 31.283 1.00 64.94 530 VAL A O 1
ATOM 3861 N N . ALA A 1 531 ? -5.611 6.669 30.128 1.00 60.59 531 ALA A N 1
ATOM 3862 C CA . ALA A 1 531 ? -5.197 5.277 30.298 1.00 60.59 531 ALA A CA 1
ATOM 3863 C C . ALA A 1 531 ? -3.701 5.191 30.630 1.00 60.59 531 ALA A C 1
ATOM 3865 O O . ALA A 1 531 ? -2.869 5.803 29.955 1.00 60.59 531 ALA A O 1
ATOM 3866 N N . ALA A 1 532 ? -3.366 4.405 31.650 1.00 62.00 532 ALA A N 1
ATOM 3867 C CA . ALA A 1 532 ? -2.000 4.064 32.032 1.00 62.00 532 ALA A CA 1
ATOM 3868 C C . ALA A 1 532 ? -1.662 2.641 31.556 1.00 62.00 532 ALA A C 1
ATOM 3870 O O . ALA A 1 532 ? -2.557 1.826 31.357 1.00 62.00 532 ALA A O 1
ATOM 3871 N N . GLY A 1 533 ? -0.378 2.357 31.356 1.00 54.25 533 GLY A N 1
ATOM 3872 C CA . GLY A 1 533 ? 0.156 1.016 31.101 1.00 54.25 533 GLY A CA 1
ATOM 3873 C C . GLY A 1 533 ? 1.423 0.787 31.927 1.00 54.25 533 GLY A C 1
ATOM 3874 O O . GLY A 1 533 ? 1.666 1.502 32.897 1.00 54.25 533 GLY A O 1
ATOM 3875 N N . SER A 1 534 ? 2.269 -0.160 31.526 1.00 55.03 534 SER A N 1
ATOM 3876 C CA . SER A 1 534 ? 3.502 -0.489 32.259 1.00 55.03 534 SER A CA 1
ATOM 3877 C C . SER A 1 534 ? 4.612 0.562 32.146 1.00 55.03 534 SER A C 1
ATOM 3879 O O . SER A 1 534 ? 5.336 0.814 33.107 1.00 55.03 534 SER A O 1
ATOM 3881 N N . SER A 1 535 ? 4.754 1.213 30.986 1.00 57.75 535 SER A N 1
ATOM 3882 C CA . SER A 1 535 ? 5.749 2.286 30.769 1.00 57.75 535 SER A CA 1
ATOM 3883 C C . SER A 1 535 ? 5.293 3.368 29.779 1.00 57.75 535 SER A C 1
ATOM 3885 O O . SER A 1 535 ? 6.110 4.129 29.260 1.00 57.75 535 SER A O 1
ATOM 3887 N N . SER A 1 536 ? 3.997 3.437 29.460 1.00 61.34 536 SER A N 1
ATOM 3888 C CA . SER A 1 536 ? 3.445 4.458 28.563 1.00 61.34 536 SER A CA 1
ATOM 3889 C C . SER A 1 536 ? 1.979 4.762 28.858 1.00 61.34 536 SER A C 1
ATOM 3891 O O . SER A 1 536 ? 1.213 3.909 29.308 1.00 61.34 536 SER A O 1
ATOM 3893 N N . SER A 1 537 ? 1.555 5.967 28.507 1.00 68.25 537 SER A N 1
ATOM 3894 C CA . SER A 1 537 ? 0.279 6.581 28.879 1.00 68.25 537 SER A CA 1
ATOM 3895 C C . SER A 1 537 ? -0.483 7.057 27.637 1.00 68.25 537 SER A C 1
ATOM 3897 O O . SER A 1 537 ? 0.094 7.152 26.551 1.00 68.25 537 SER A O 1
ATOM 3899 N N . ALA A 1 538 ? -1.788 7.293 27.764 1.00 65.62 538 ALA A N 1
ATOM 3900 C CA . ALA A 1 538 ? -2.635 7.780 26.677 1.00 65.62 538 ALA A CA 1
ATOM 3901 C C . ALA A 1 538 ? -3.853 8.576 27.177 1.00 65.62 538 ALA A C 1
ATOM 3903 O O . ALA A 1 538 ? -4.269 8.445 28.329 1.00 65.62 538 ALA A O 1
ATOM 3904 N N . ALA A 1 539 ? -4.453 9.369 26.287 1.00 64.19 539 ALA A N 1
ATOM 3905 C CA . ALA A 1 539 ? -5.688 10.112 26.521 1.00 64.19 539 ALA A CA 1
ATOM 3906 C C . ALA A 1 539 ? -6.567 10.198 25.261 1.00 64.19 539 ALA A C 1
ATOM 3908 O O . ALA A 1 539 ? -6.080 10.089 24.134 1.00 64.19 539 ALA A O 1
ATOM 3909 N N . LEU A 1 540 ? -7.864 10.440 25.471 1.00 50.16 540 LEU A N 1
ATOM 3910 C CA . LEU A 1 540 ? -8.848 10.747 24.428 1.00 50.16 540 LEU A CA 1
ATOM 3911 C C . LEU A 1 540 ? -9.475 12.117 24.706 1.00 50.16 540 LEU A C 1
ATOM 3913 O O . LEU A 1 540 ? -10.022 12.346 25.791 1.00 50.16 540 LEU A O 1
ATOM 3917 N N . THR A 1 541 ? -9.421 13.029 23.741 1.00 64.50 541 THR A N 1
ATOM 3918 C CA . THR A 1 541 ? -10.049 14.357 23.843 1.00 64.50 541 THR A CA 1
ATOM 3919 C C . THR A 1 541 ? -11.536 14.323 23.486 1.00 64.50 541 THR A C 1
ATOM 3921 O O . THR A 1 541 ? -12.009 13.420 22.797 1.00 64.50 541 THR A O 1
ATOM 3924 N N . GLY A 1 542 ? -12.281 15.360 23.884 1.00 50.31 542 GLY A N 1
ATOM 3925 C CA . GLY A 1 542 ? -13.678 15.551 23.461 1.00 50.31 542 GLY A CA 1
ATOM 3926 C C . GLY A 1 542 ? -13.872 15.740 21.945 1.00 50.31 542 GLY A C 1
ATOM 3927 O O . GLY A 1 542 ? -14.991 15.628 21.456 1.00 50.31 542 GLY A O 1
ATOM 3928 N N . THR A 1 543 ? -12.792 15.984 21.196 1.00 49.06 543 THR A N 1
ATOM 3929 C CA . THR A 1 543 ? -12.746 16.031 19.722 1.00 49.06 543 THR A CA 1
ATOM 3930 C C . THR A 1 543 ? -12.566 14.653 19.067 1.00 49.06 543 THR A C 1
ATOM 3932 O O . THR A 1 543 ? -12.530 14.567 17.842 1.00 49.06 543 THR A O 1
ATOM 3935 N N . GLY A 1 544 ? -12.451 13.572 19.851 1.00 47.72 544 GLY A N 1
ATOM 3936 C CA . GLY A 1 544 ? -12.211 12.215 19.346 1.00 47.72 544 GLY A CA 1
ATOM 3937 C C . GLY A 1 544 ? -10.752 11.935 18.966 1.00 47.72 544 GLY A C 1
ATOM 3938 O O . GLY A 1 544 ? -10.471 10.973 18.252 1.00 47.72 544 GLY A O 1
ATOM 3939 N N . GLU A 1 545 ? -9.811 12.768 19.413 1.00 58.38 545 GLU A N 1
ATOM 3940 C CA . GLU A 1 545 ? -8.394 12.649 19.068 1.00 58.38 545 GLU A CA 1
ATOM 3941 C C . GLU A 1 545 ? -7.669 11.812 20.128 1.00 58.38 545 GLU A C 1
ATOM 3943 O O . GLU A 1 545 ? -7.772 12.073 21.329 1.00 58.38 545 GLU A O 1
ATOM 3948 N N . VAL A 1 546 ? -6.929 10.796 19.678 1.00 50.25 546 VAL A N 1
ATOM 3949 C CA . VAL A 1 546 ? -6.115 9.935 20.546 1.00 50.25 546 VAL A CA 1
ATOM 3950 C C . VAL A 1 546 ? -4.719 10.535 20.688 1.00 50.25 546 VAL A C 1
ATOM 3952 O O . VAL A 1 546 ? -4.073 10.859 19.687 1.00 50.25 546 VAL A O 1
ATOM 3955 N N . TRP A 1 547 ? -4.260 10.650 21.933 1.00 72.12 547 TRP A N 1
ATOM 3956 C CA . TRP A 1 547 ? -2.941 11.157 22.304 1.00 72.12 547 TRP A CA 1
ATOM 3957 C C . TRP A 1 547 ? -2.179 10.130 23.153 1.00 72.12 547 TRP A C 1
ATOM 3959 O O . TRP A 1 547 ? -2.788 9.434 23.965 1.00 72.12 547 TRP A O 1
ATOM 3969 N N . GLY A 1 548 ? -0.855 10.051 23.003 1.00 68.62 548 GLY A N 1
ATOM 3970 C CA . GLY A 1 548 ? 0.025 9.126 23.730 1.00 68.62 548 GLY A CA 1
ATOM 3971 C C . GLY A 1 548 ? 1.328 9.778 24.206 1.00 68.62 548 GLY A C 1
ATOM 3972 O O . GLY A 1 548 ? 1.782 10.757 23.616 1.00 68.62 548 GLY A O 1
ATOM 3973 N N . TRP A 1 549 ? 1.916 9.254 25.287 1.00 82.12 549 TRP A N 1
ATOM 3974 C CA . TRP A 1 549 ? 3.243 9.640 25.798 1.00 82.12 549 TRP A CA 1
ATOM 3975 C C . TRP A 1 549 ? 3.899 8.529 26.638 1.00 82.12 549 TRP A C 1
ATOM 3977 O O . TRP A 1 549 ? 3.287 7.502 26.928 1.00 82.12 549 TRP A O 1
ATOM 3987 N N . GLY A 1 550 ? 5.156 8.728 27.033 1.00 73.12 550 GLY A N 1
ATOM 3988 C CA . GLY A 1 550 ? 6.010 7.746 27.700 1.00 73.12 550 GLY A CA 1
ATOM 3989 C C . GLY A 1 550 ? 6.879 6.958 26.713 1.00 73.12 550 GLY A C 1
ATOM 3990 O O . GLY A 1 550 ? 7.286 7.476 25.666 1.00 73.12 550 GLY A O 1
ATOM 3991 N N . ASN A 1 551 ? 7.161 5.695 27.047 1.00 61.88 551 ASN A N 1
ATOM 3992 C CA . ASN A 1 551 ? 7.895 4.763 26.189 1.00 61.88 551 ASN A CA 1
ATOM 3993 C C . ASN A 1 551 ? 7.171 4.555 24.841 1.00 61.88 551 ASN A C 1
ATOM 3995 O O . ASN A 1 551 ? 5.948 4.419 24.802 1.00 61.88 551 ASN A O 1
ATOM 3999 N N . ASN A 1 552 ? 7.945 4.533 23.754 1.00 62.97 552 ASN A N 1
ATOM 4000 C CA . ASN A 1 552 ? 7.475 4.348 22.376 1.00 62.97 552 ASN A CA 1
ATOM 4001 C C . ASN A 1 552 ? 8.381 3.372 21.593 1.00 62.97 552 ASN A C 1
ATOM 4003 O O . ASN A 1 552 ? 8.386 3.372 20.362 1.00 62.97 552 ASN A O 1
ATOM 4007 N N . ASN A 1 553 ? 9.214 2.580 22.282 1.00 53.41 553 ASN A N 1
ATOM 4008 C CA . ASN A 1 553 ? 10.201 1.701 21.644 1.00 53.41 553 ASN A CA 1
ATOM 4009 C C . ASN A 1 553 ? 9.560 0.625 20.741 1.00 53.41 553 ASN A C 1
ATOM 4011 O O . ASN A 1 553 ? 10.248 0.076 19.880 1.00 53.41 553 ASN A O 1
ATOM 4015 N N . ASN A 1 554 ? 8.260 0.345 20.895 1.00 43.78 554 ASN A N 1
ATOM 4016 C CA . ASN A 1 554 ? 7.469 -0.515 20.014 1.00 43.78 554 ASN A CA 1
ATOM 4017 C C . ASN A 1 554 ? 6.303 0.237 19.326 1.00 43.78 554 ASN A C 1
ATOM 4019 O O . ASN A 1 554 ? 5.304 -0.383 18.959 1.00 43.78 554 ASN A O 1
ATOM 4023 N N . GLY A 1 555 ? 6.413 1.557 19.126 1.00 44.88 555 GLY A N 1
ATOM 4024 C CA . GLY A 1 555 ? 5.403 2.367 18.426 1.00 44.88 555 GLY A CA 1
ATOM 4025 C C . GLY A 1 555 ? 4.080 2.529 19.188 1.00 44.88 555 GLY A C 1
ATOM 4026 O O . GLY A 1 555 ? 3.053 2.855 18.590 1.00 44.88 555 GLY A O 1
ATOM 4027 N N . GLU A 1 556 ? 4.075 2.282 20.502 1.00 48.94 556 GLU A N 1
ATOM 4028 C CA . GLU A 1 556 ? 2.877 2.185 21.344 1.00 48.94 556 GLU A CA 1
ATOM 4029 C C . GLU A 1 556 ? 2.023 3.470 21.366 1.00 48.94 556 GLU A C 1
ATOM 4031 O O . GLU A 1 556 ? 0.851 3.423 21.751 1.00 48.94 556 GLU A O 1
ATOM 4036 N N . LEU A 1 557 ? 2.592 4.608 20.948 1.00 54.38 557 LEU A N 1
ATOM 4037 C CA . LEU A 1 557 ? 1.948 5.925 20.964 1.00 54.38 557 LEU A CA 1
ATOM 4038 C C . LEU A 1 557 ? 1.199 6.283 19.666 1.00 54.38 557 LEU A C 1
ATOM 4040 O O . LEU A 1 557 ? 0.433 7.245 19.659 1.00 54.38 557 LEU A O 1
ATOM 4044 N N . GLY A 1 558 ? 1.393 5.531 18.575 1.00 44.16 558 GLY A N 1
ATOM 4045 C CA . GLY A 1 558 ? 0.644 5.709 17.320 1.00 44.16 558 GLY A CA 1
ATOM 4046 C C . GLY A 1 558 ? 0.958 6.982 16.513 1.00 44.16 558 GLY A C 1
ATOM 4047 O O . GLY A 1 558 ? 0.196 7.332 15.610 1.00 44.16 558 GLY A O 1
ATOM 4048 N N . ASP A 1 559 ? 2.065 7.671 16.807 1.00 51.69 559 ASP A N 1
ATOM 4049 C CA . ASP A 1 559 ? 2.463 8.947 16.183 1.00 51.69 559 ASP A CA 1
ATOM 4050 C C . ASP A 1 559 ? 3.268 8.799 14.874 1.00 51.69 559 ASP A C 1
ATOM 4052 O O . ASP A 1 559 ? 3.720 9.787 14.297 1.00 51.69 559 ASP A O 1
ATOM 4056 N N . GLY A 1 560 ? 3.462 7.563 14.403 1.00 49.16 560 GLY A N 1
ATOM 4057 C CA . GLY A 1 560 ? 4.293 7.246 13.238 1.00 49.16 560 GLY A CA 1
ATOM 4058 C C . GLY A 1 560 ? 5.797 7.169 13.530 1.00 49.16 560 GLY A C 1
ATOM 4059 O O . GLY A 1 560 ? 6.589 7.104 12.591 1.00 49.16 560 GLY A O 1
ATOM 4060 N N . THR A 1 561 ? 6.209 7.168 14.802 1.00 54.84 561 THR A N 1
ATOM 4061 C CA . THR A 1 561 ? 7.610 7.024 15.227 1.00 54.84 561 THR A CA 1
ATOM 4062 C C . THR A 1 561 ? 7.785 5.897 16.250 1.00 54.84 561 THR A C 1
ATOM 4064 O O . THR A 1 561 ? 6.812 5.350 16.762 1.00 54.84 561 THR A O 1
ATOM 4067 N N . THR A 1 562 ? 9.038 5.577 16.582 1.00 55.69 562 THR A N 1
ATOM 4068 C CA . THR A 1 562 ? 9.397 4.755 17.753 1.00 55.69 562 THR A CA 1
ATOM 4069 C C . THR A 1 562 ? 10.178 5.568 18.796 1.00 55.69 562 THR A C 1
ATOM 4071 O O . THR A 1 562 ? 11.045 5.048 19.496 1.00 55.69 562 THR A O 1
ATOM 4074 N N . THR A 1 563 ? 9.971 6.888 18.838 1.00 61.50 563 THR A N 1
ATOM 4075 C CA . THR A 1 563 ? 10.717 7.803 19.715 1.00 61.50 563 THR A CA 1
ATOM 4076 C C . THR A 1 563 ? 9.924 8.073 20.987 1.00 61.50 563 THR A C 1
ATOM 4078 O O . THR A 1 563 ? 8.790 8.540 20.904 1.00 61.50 563 THR A O 1
ATOM 4081 N N . GLN A 1 564 ? 10.514 7.787 22.153 1.00 71.31 564 GLN A N 1
ATOM 4082 C CA . GLN A 1 564 ? 9.950 8.093 23.474 1.00 71.31 564 GLN A CA 1
ATOM 4083 C C . GLN A 1 564 ? 9.495 9.562 23.552 1.00 71.31 564 GLN A C 1
ATOM 4085 O O . GLN A 1 564 ? 10.202 10.466 23.097 1.00 71.31 564 GLN A O 1
ATOM 4090 N N . ARG A 1 565 ? 8.319 9.813 24.137 1.00 79.19 565 ARG A N 1
ATOM 4091 C CA . ARG A 1 565 ? 7.723 11.154 24.227 1.00 79.19 565 ARG A CA 1
ATOM 4092 C C . ARG A 1 565 ? 7.524 11.540 25.686 1.00 79.19 565 ARG A C 1
ATOM 4094 O O . ARG A 1 565 ? 6.690 10.958 26.366 1.00 79.19 565 ARG A O 1
ATOM 4101 N N . LEU A 1 566 ? 8.261 12.541 26.165 1.00 85.75 566 LEU A N 1
ATOM 4102 C CA . LEU A 1 566 ? 8.129 13.037 27.546 1.00 85.75 566 LEU A CA 1
ATOM 4103 C C . LEU A 1 566 ? 6.875 13.910 27.761 1.00 85.75 566 LEU A C 1
ATOM 4105 O O . LEU A 1 566 ? 6.601 14.317 28.885 1.00 85.75 566 LEU A O 1
ATOM 4109 N N . THR A 1 567 ? 6.130 14.204 26.692 1.00 84.06 567 THR A N 1
ATOM 4110 C CA . THR A 1 567 ? 4.883 14.982 26.665 1.00 84.06 567 THR A CA 1
ATOM 4111 C C . THR A 1 567 ? 3.904 14.386 25.633 1.00 84.06 567 THR A C 1
ATOM 4113 O O . THR A 1 567 ? 4.345 13.657 24.740 1.00 84.06 567 THR A O 1
ATOM 4116 N N . PRO A 1 568 ? 2.587 14.663 25.722 1.00 81.94 568 PRO A N 1
ATOM 4117 C CA . PRO A 1 568 ? 1.573 14.119 24.808 1.00 81.94 568 PRO A CA 1
ATOM 4118 C C . PRO A 1 568 ? 1.783 14.453 23.319 1.00 81.94 568 PRO A C 1
ATOM 4120 O O . PRO A 1 568 ? 2.010 15.606 22.956 1.00 81.94 568 PRO A O 1
ATOM 4123 N N . VAL A 1 569 ? 1.606 13.453 22.446 1.00 74.88 569 VAL A N 1
ATOM 4124 C CA . VAL A 1 569 ? 1.556 13.590 20.975 1.00 74.88 569 VAL A CA 1
ATOM 4125 C C . VAL A 1 569 ? 0.320 12.886 20.393 1.00 74.88 569 VAL A C 1
ATOM 4127 O O . VAL A 1 569 ? -0.176 11.929 20.980 1.00 74.88 569 VAL A O 1
ATOM 4130 N N . ARG A 1 570 ? -0.189 13.355 19.249 1.00 68.19 570 ARG A N 1
ATOM 4131 C CA . ARG A 1 570 ? -1.410 12.868 18.578 1.00 68.19 570 ARG A CA 1
ATOM 4132 C C . ARG A 1 570 ? -1.146 11.712 17.593 1.00 68.19 570 ARG A C 1
ATOM 4134 O O . ARG A 1 570 ? -0.183 11.767 16.834 1.00 68.19 570 ARG A O 1
ATOM 4141 N N . ALA A 1 571 ? -2.061 10.739 17.531 1.00 45.88 571 ALA A N 1
ATOM 4142 C CA . ALA A 1 571 ? -2.033 9.610 16.586 1.00 45.88 571 ALA A CA 1
ATOM 4143 C C . ALA A 1 571 ? -2.693 9.896 15.208 1.00 45.88 571 ALA A C 1
ATOM 4145 O O . ALA A 1 571 ? -3.494 10.825 15.062 1.00 45.88 571 ALA A O 1
ATOM 4146 N N . LEU A 1 572 ? -2.371 9.082 14.187 1.00 46.28 572 LEU A N 1
ATOM 4147 C CA . LEU A 1 572 ? -2.694 9.322 12.762 1.00 46.28 572 LEU A CA 1
ATOM 4148 C C . LEU A 1 572 ? -3.588 8.228 12.123 1.00 46.28 572 LEU A C 1
ATOM 4150 O O . LEU A 1 572 ? -3.301 7.043 12.266 1.00 46.28 572 LEU A O 1
ATOM 4154 N N . PHE A 1 573 ? -4.621 8.608 11.344 1.00 33.09 573 PHE A N 1
ATOM 4155 C CA . PHE A 1 573 ? -5.553 7.673 10.666 1.00 33.09 573 PHE A CA 1
ATOM 4156 C C . PHE A 1 573 ? -6.132 8.210 9.328 1.00 33.09 573 PHE A C 1
ATOM 4158 O O . PHE A 1 573 ? -6.634 9.334 9.308 1.00 33.09 573 PHE A O 1
ATOM 4165 N N . ASN A 1 574 ? -6.135 7.409 8.238 1.00 37.50 574 ASN A N 1
ATOM 4166 C CA . ASN A 1 574 ? -7.061 7.491 7.071 1.00 37.50 574 ASN A CA 1
ATOM 4167 C C . ASN A 1 574 ? -6.885 6.298 6.071 1.00 37.50 574 ASN A C 1
ATOM 4169 O O . ASN A 1 574 ? -6.165 5.356 6.389 1.00 37.50 574 ASN A O 1
ATOM 4173 N N . THR A 1 575 ? -7.552 6.280 4.896 1.00 30.23 575 THR A N 1
ATOM 4174 C CA . THR A 1 575 ? -7.699 5.097 3.977 1.00 30.23 575 THR A CA 1
ATOM 4175 C C . THR A 1 575 ? -7.198 5.362 2.517 1.00 30.23 575 THR A C 1
ATOM 4177 O O . THR A 1 575 ? -6.523 6.370 2.328 1.00 30.23 575 THR A O 1
ATOM 4180 N N . SER A 1 576 ? -7.385 4.594 1.412 1.00 28.41 576 SER A N 1
ATOM 4181 C CA . SER A 1 576 ? -8.021 3.293 1.018 1.00 28.41 576 SER A CA 1
ATOM 4182 C C . SER A 1 576 ? -7.489 2.817 -0.386 1.00 28.41 576 SER A C 1
ATOM 4184 O O . SER A 1 576 ? -6.600 3.457 -0.948 1.00 28.41 576 SER A O 1
ATOM 4186 N N . GLY A 1 577 ? -8.029 1.727 -0.984 1.00 30.77 577 GLY A N 1
ATOM 4187 C CA . GLY A 1 577 ? -7.934 1.388 -2.437 1.00 30.77 577 GLY A CA 1
ATOM 4188 C C . GLY A 1 577 ? -6.997 0.220 -2.852 1.00 30.77 577 GLY A C 1
ATOM 4189 O O . GLY A 1 577 ? -5.913 0.066 -2.290 1.00 30.77 577 GLY A O 1
ATOM 4190 N N . VAL A 1 578 ? -7.365 -0.587 -3.868 1.00 34.00 578 VAL A N 1
ATOM 4191 C CA . VAL A 1 578 ? -6.981 -2.029 -4.034 1.00 34.00 578 VAL A CA 1
ATOM 4192 C C . VAL A 1 578 ? -6.386 -2.457 -5.415 1.00 34.00 578 VAL A C 1
ATOM 4194 O O . VAL A 1 578 ? -6.388 -1.641 -6.328 1.00 34.00 578 VAL A O 1
ATOM 4197 N N . ALA A 1 579 ? -5.830 -3.687 -5.566 1.00 30.30 579 ALA A N 1
ATOM 4198 C CA . ALA A 1 579 ? -4.913 -4.175 -6.639 1.00 30.30 579 ALA A CA 1
ATOM 4199 C C . ALA A 1 579 ? -5.254 -5.430 -7.519 1.00 30.30 579 ALA A C 1
ATOM 4201 O O . ALA A 1 579 ? -6.364 -5.943 -7.490 1.00 30.30 579 ALA A O 1
ATOM 4202 N N . MET A 1 580 ? -4.321 -5.831 -8.421 1.00 28.20 580 MET A N 1
ATOM 4203 C CA . MET A 1 580 ? -4.484 -6.698 -9.629 1.00 28.20 580 MET A CA 1
ATOM 4204 C C . MET A 1 580 ? -3.508 -7.884 -9.730 1.00 28.20 580 MET A C 1
ATOM 4206 O O . MET A 1 580 ? -3.906 -8.947 -10.204 1.00 28.20 580 MET A O 1
ATOM 4210 N N . ALA A 1 581 ? -2.234 -7.681 -9.375 1.00 32.22 581 ALA A N 1
ATOM 4211 C CA . ALA A 1 581 ? -1.129 -8.654 -9.268 1.00 32.22 581 ALA A CA 1
ATOM 4212 C C . ALA A 1 581 ? 0.076 -7.962 -8.608 1.00 32.22 581 ALA A C 1
ATOM 4214 O O . ALA A 1 581 ? -0.094 -6.883 -8.039 1.00 32.22 581 ALA A O 1
ATOM 4215 N N . VAL A 1 582 ? 1.282 -8.541 -8.673 1.00 35.09 582 VAL A N 1
ATOM 4216 C CA . VAL A 1 582 ? 2.520 -7.966 -8.109 1.00 35.09 582 VAL A CA 1
ATOM 4217 C C . VAL A 1 582 ? 3.762 -8.523 -8.830 1.00 35.09 582 VAL A C 1
ATOM 4219 O O . VAL A 1 582 ? 3.668 -9.544 -9.500 1.00 35.09 582 VAL A O 1
ATOM 4222 N N . ALA A 1 583 ? 4.919 -7.885 -8.660 1.00 37.12 583 ALA A N 1
ATOM 4223 C CA . ALA A 1 583 ? 6.246 -8.486 -8.695 1.00 37.12 583 ALA A CA 1
ATOM 4224 C C . ALA A 1 583 ? 7.036 -8.015 -7.467 1.00 37.12 583 ALA A C 1
ATOM 4226 O O . ALA A 1 583 ? 6.776 -6.956 -6.897 1.00 37.12 583 ALA A O 1
ATOM 4227 N N . ALA A 1 584 ? 8.016 -8.809 -7.068 1.00 35.72 584 ALA A N 1
ATOM 4228 C CA . ALA A 1 584 ? 9.000 -8.457 -6.057 1.00 35.72 584 ALA A CA 1
ATOM 4229 C C . ALA A 1 584 ? 10.395 -8.607 -6.681 1.00 35.72 584 ALA A C 1
ATOM 4231 O O . ALA A 1 584 ? 10.538 -9.335 -7.662 1.00 35.72 584 ALA A O 1
ATOM 4232 N N . GLY A 1 585 ? 11.375 -7.882 -6.150 1.00 35.19 585 GLY A N 1
ATOM 4233 C CA . GLY A 1 585 ? 12.815 -8.071 -6.338 1.00 35.19 585 GLY A CA 1
ATOM 4234 C C . GLY A 1 585 ? 13.475 -8.276 -4.969 1.00 35.19 585 GLY A C 1
ATOM 4235 O O . GLY A 1 585 ? 12.760 -8.340 -3.968 1.00 35.19 585 GLY A O 1
ATOM 4236 N N . GLU A 1 586 ? 14.811 -8.394 -4.893 1.00 42.97 586 GLU A N 1
ATOM 4237 C CA . GLU A 1 586 ? 15.512 -8.994 -3.728 1.00 42.97 586 GLU A CA 1
ATOM 4238 C C . GLU A 1 586 ? 15.006 -8.493 -2.389 1.00 42.97 586 GLU A C 1
ATOM 4240 O O . GLU A 1 586 ? 14.689 -9.288 -1.504 1.00 42.97 586 GLU A O 1
ATOM 4245 N N . ARG A 1 587 ? 14.899 -7.173 -2.265 1.00 42.34 587 ARG A N 1
ATOM 4246 C CA . ARG A 1 587 ? 14.313 -6.520 -1.104 1.00 42.34 587 ARG A CA 1
ATOM 4247 C C . ARG A 1 587 ? 13.613 -5.236 -1.561 1.00 42.34 587 ARG A C 1
ATOM 4249 O O . ARG A 1 587 ? 13.942 -4.145 -1.095 1.00 42.34 587 ARG A O 1
ATOM 4256 N N . HIS A 1 588 ? 12.687 -5.351 -2.513 1.00 37.47 588 HIS A N 1
ATOM 4257 C CA . HIS A 1 588 ? 11.729 -4.306 -2.907 1.00 37.47 588 HIS A CA 1
ATOM 4258 C C . HIS A 1 588 ? 10.522 -4.926 -3.615 1.00 37.47 588 HIS A C 1
ATOM 4260 O O . HIS A 1 588 ? 10.647 -5.943 -4.287 1.00 37.47 588 HIS A O 1
ATOM 4266 N N . VAL A 1 589 ? 9.343 -4.324 -3.479 1.00 41.03 589 VAL A N 1
ATOM 4267 C CA . VAL A 1 589 ? 8.107 -4.783 -4.134 1.00 41.03 589 VAL A CA 1
ATOM 4268 C C . VAL A 1 589 ? 7.621 -3.752 -5.126 1.00 41.03 589 VAL A C 1
ATOM 4270 O O . VAL A 1 589 ? 7.776 -2.558 -4.908 1.00 41.03 589 VAL A O 1
ATOM 4273 N N . VAL A 1 590 ? 7.028 -4.252 -6.207 1.00 40.34 590 VAL A N 1
ATOM 4274 C CA . VAL A 1 590 ? 6.543 -3.550 -7.392 1.00 40.34 590 VAL A CA 1
ATOM 4275 C C . VAL A 1 590 ? 5.136 -4.097 -7.664 1.00 40.34 590 VAL A C 1
ATOM 4277 O O . VAL A 1 590 ? 4.914 -5.013 -8.452 1.00 40.34 590 VAL A O 1
ATOM 4280 N N . THR A 1 591 ? 4.176 -3.614 -6.879 1.00 43.22 591 THR A N 1
ATOM 4281 C CA . THR A 1 591 ? 2.783 -4.083 -6.844 1.00 43.22 591 THR A CA 1
ATOM 4282 C C . THR A 1 591 ? 1.980 -3.557 -8.007 1.00 43.22 591 THR A C 1
ATOM 4284 O O . THR A 1 591 ? 2.218 -2.448 -8.455 1.00 43.22 591 THR A O 1
ATOM 4287 N N . LEU A 1 592 ? 0.975 -4.312 -8.438 1.00 42.31 592 LEU A N 1
ATOM 4288 C CA . LEU A 1 592 ? 0.232 -4.054 -9.657 1.00 42.31 592 LEU A CA 1
ATOM 4289 C C . LEU A 1 592 ? -1.245 -3.757 -9.338 1.00 42.31 592 LEU A C 1
ATOM 4291 O O . LEU A 1 592 ? -1.966 -4.719 -9.115 1.00 42.31 592 LEU A O 1
ATOM 4295 N N . LYS A 1 593 ? -1.723 -2.490 -9.264 1.00 46.34 593 LYS A N 1
ATOM 4296 C CA . LYS A 1 593 ? -3.178 -2.162 -9.113 1.00 46.34 593 LYS A CA 1
ATOM 4297 C C . LYS A 1 593 ? -3.904 -2.088 -10.484 1.00 46.34 593 LYS A C 1
ATOM 4299 O O . LYS A 1 593 ? -3.221 -2.081 -11.495 1.00 46.34 593 LYS A O 1
ATOM 4304 N N . PRO A 1 594 ? -5.246 -2.182 -10.608 1.00 44.38 594 PRO A N 1
ATOM 4305 C CA . PRO A 1 594 ? -5.922 -2.766 -11.790 1.00 44.38 594 PRO A CA 1
ATOM 4306 C C . PRO A 1 594 ? -6.619 -1.765 -12.704 1.00 44.38 594 PRO A C 1
ATOM 4308 O O . PRO A 1 594 ? -6.488 -1.847 -13.920 1.00 44.38 594 PRO A O 1
ATOM 4311 N N . ASP A 1 595 ? -7.258 -0.773 -12.084 1.00 47.59 595 ASP A N 1
ATOM 4312 C CA . ASP A 1 595 ? -7.112 0.643 -12.411 1.00 47.59 595 ASP A CA 1
ATOM 4313 C C . ASP A 1 595 ? -5.794 0.931 -13.124 1.00 47.59 595 ASP A C 1
ATOM 4315 O O . ASP A 1 595 ? -5.772 1.600 -14.147 1.00 47.59 595 ASP A O 1
ATOM 4319 N N . GLY A 1 596 ? -4.718 0.369 -12.564 1.00 48.59 596 GLY A N 1
ATOM 4320 C CA . GLY A 1 596 ? -3.365 0.448 -13.012 1.00 48.59 596 GLY A CA 1
ATOM 4321 C C . GLY A 1 596 ? -2.347 0.967 -12.013 1.00 48.59 596 GLY A C 1
ATOM 4322 O O . GLY A 1 596 ? -1.181 0.708 -12.211 1.00 48.59 596 GLY A O 1
ATOM 4323 N N . THR A 1 597 ? -2.655 1.739 -10.977 1.00 50.88 597 THR A N 1
ATOM 4324 C CA . THR A 1 597 ? -1.568 2.304 -10.153 1.00 50.88 597 THR A CA 1
ATOM 4325 C C . THR A 1 597 ? -0.660 1.232 -9.586 1.00 50.88 597 THR A C 1
ATOM 4327 O O . THR A 1 597 ? -1.064 0.461 -8.729 1.00 50.88 597 THR A O 1
ATOM 4330 N N . LEU A 1 598 ? 0.619 1.225 -9.943 1.00 47.00 598 LEU A N 1
ATOM 4331 C CA . LEU A 1 598 ? 1.508 0.509 -9.046 1.00 47.00 598 LEU A CA 1
ATOM 4332 C C . LEU A 1 598 ? 1.609 1.289 -7.788 1.00 47.00 598 LEU A C 1
ATOM 4334 O O . LEU A 1 598 ? 1.497 2.513 -7.742 1.00 47.00 598 LEU A O 1
ATOM 4338 N N . TRP A 1 599 ? 1.977 0.512 -6.805 1.00 51.97 599 TRP A N 1
ATOM 4339 C CA . TRP A 1 599 ? 2.656 1.002 -5.668 1.00 51.97 599 TRP A CA 1
ATOM 4340 C C . TRP A 1 599 ? 3.924 0.154 -5.577 1.00 51.97 599 TRP A C 1
ATOM 4342 O O . TRP A 1 599 ? 3.898 -1.040 -5.868 1.00 51.97 599 TRP A O 1
ATOM 4352 N N . ALA A 1 600 ? 5.048 0.764 -5.251 1.00 43.41 600 ALA A N 1
ATOM 4353 C CA . ALA A 1 600 ? 6.298 0.061 -5.042 1.00 43.41 600 ALA A CA 1
ATOM 4354 C C . ALA A 1 600 ? 6.988 0.677 -3.847 1.00 43.41 600 ALA A C 1
ATOM 4356 O O . ALA A 1 600 ? 6.872 1.877 -3.594 1.00 43.41 600 ALA A O 1
ATOM 4357 N N . TRP A 1 601 ? 7.674 -0.152 -3.088 1.00 42.62 601 TRP A N 1
ATOM 4358 C CA . TRP A 1 601 ? 8.325 0.272 -1.867 1.00 42.62 601 TRP A CA 1
ATOM 4359 C C . TRP A 1 601 ? 9.416 -0.745 -1.497 1.00 42.62 601 TRP A C 1
ATOM 4361 O O . TRP A 1 601 ? 9.404 -1.879 -1.989 1.00 42.62 601 TRP A O 1
ATOM 4371 N N . GLY A 1 602 ? 10.441 -0.331 -0.742 1.00 39.53 602 GLY A N 1
ATOM 4372 C CA . GLY A 1 602 ? 11.582 -1.199 -0.423 1.00 39.53 602 GLY A CA 1
ATOM 4373 C C . GLY A 1 602 ? 12.973 -0.575 -0.390 1.00 39.53 602 GLY A C 1
ATOM 4374 O O . GLY A 1 602 ? 13.161 0.587 -0.030 1.00 39.53 602 GLY A O 1
ATOM 4375 N N . ASP A 1 603 ? 13.978 -1.391 -0.717 1.00 41.25 603 ASP A N 1
ATOM 4376 C CA . ASP A 1 603 ? 15.374 -0.989 -0.600 1.00 41.25 603 ASP A CA 1
ATOM 4377 C C . ASP A 1 603 ? 15.752 0.050 -1.602 1.00 41.25 603 ASP A C 1
ATOM 4379 O O . ASP A 1 603 ? 15.364 0.007 -2.761 1.00 41.25 603 ASP A O 1
ATOM 4383 N N . ASN A 1 604 ? 16.614 0.919 -1.124 1.00 47.41 604 ASN A N 1
ATOM 4384 C CA . ASN A 1 604 ? 16.883 2.163 -1.745 1.00 47.41 604 ASN A CA 1
ATOM 4385 C C . ASN A 1 604 ? 18.392 2.456 -1.820 1.00 47.41 604 ASN A C 1
ATOM 4387 O O . ASN A 1 604 ? 18.813 3.547 -2.205 1.00 47.41 604 ASN A O 1
ATOM 4391 N N . LEU A 1 605 ? 19.238 1.463 -1.530 1.00 47.06 605 LEU A N 1
ATOM 4392 C CA . LEU A 1 605 ? 20.689 1.600 -1.609 1.00 47.06 605 LEU A CA 1
ATOM 4393 C C . LEU A 1 605 ? 21.224 1.591 -3.047 1.00 47.06 605 LEU A C 1
ATOM 4395 O O . LEU A 1 605 ? 22.328 2.101 -3.244 1.00 47.06 605 LEU A O 1
ATOM 4399 N N . ARG A 1 606 ? 20.477 1.112 -4.059 1.00 54.41 606 ARG A N 1
ATOM 4400 C CA . ARG A 1 606 ? 20.960 1.038 -5.460 1.00 54.41 606 ARG A CA 1
ATOM 4401 C C . ARG A 1 606 ? 20.145 1.772 -6.510 1.00 54.41 606 ARG A C 1
ATOM 4403 O O . ARG A 1 606 ? 20.756 2.345 -7.405 1.00 54.41 606 ARG A O 1
ATOM 4410 N N . GLY A 1 607 ? 18.820 1.734 -6.428 1.00 48.38 607 GLY A N 1
ATOM 4411 C CA . GLY A 1 607 ? 17.952 2.189 -7.520 1.00 48.38 607 GLY A CA 1
ATOM 4412 C C . GLY A 1 607 ? 16.724 1.323 -7.794 1.00 48.38 607 GLY A C 1
ATOM 4413 O O . GLY A 1 607 ? 16.307 1.286 -8.932 1.00 48.38 607 GLY A O 1
ATOM 4414 N N . GLN A 1 608 ? 16.234 0.509 -6.856 1.00 47.88 608 GLN A N 1
ATOM 4415 C CA . GLN A 1 608 ? 15.453 -0.675 -7.217 1.00 47.88 608 GLN A CA 1
ATOM 4416 C C . GLN A 1 608 ? 13.930 -0.589 -6.998 1.00 47.88 608 GLN A C 1
ATOM 4418 O O . GLN A 1 608 ? 13.196 -1.074 -7.860 1.00 47.88 608 GLN A O 1
ATOM 4423 N N . VAL A 1 609 ? 13.423 0.088 -5.950 1.00 46.88 609 VAL A N 1
ATOM 4424 C CA . VAL A 1 609 ? 11.958 0.278 -5.756 1.00 46.88 609 VAL A CA 1
ATOM 4425 C C . VAL A 1 609 ? 11.293 0.851 -6.993 1.00 46.88 609 VAL A C 1
ATOM 4427 O O . VAL A 1 609 ? 10.181 0.464 -7.331 1.00 46.88 609 VAL A O 1
ATOM 4430 N N . GLY A 1 610 ? 11.949 1.808 -7.644 1.00 50.22 610 GLY A N 1
ATOM 4431 C CA . GLY A 1 610 ? 11.363 2.503 -8.771 1.00 50.22 610 GLY A CA 1
ATOM 4432 C C . GLY A 1 610 ? 10.815 3.889 -8.460 1.00 50.22 610 GLY A C 1
ATOM 4433 O O . GLY A 1 610 ? 9.999 4.356 -9.238 1.00 50.22 610 GLY A O 1
ATOM 4434 N N . SER A 1 611 ? 11.225 4.557 -7.374 1.00 50.44 611 SER A N 1
ATOM 4435 C CA . SER A 1 611 ? 10.665 5.856 -6.986 1.00 50.44 611 SER A CA 1
ATOM 4436 C C . SER A 1 611 ? 11.596 7.122 -6.812 1.00 50.44 611 SER A C 1
ATOM 4438 O O . SER A 1 611 ? 11.030 8.200 -6.885 1.00 50.44 611 SER A O 1
ATOM 4440 N N . GLY A 1 612 ? 12.962 7.044 -6.742 1.00 49.38 612 GLY A N 1
ATOM 4441 C CA . GLY A 1 612 ? 14.018 8.111 -6.867 1.00 49.38 612 GLY A CA 1
ATOM 4442 C C . GLY A 1 612 ? 15.318 8.283 -5.946 1.00 49.38 612 GLY A C 1
ATOM 4443 O O . GLY A 1 612 ? 16.197 8.964 -6.451 1.00 49.38 612 GLY A O 1
ATOM 4444 N N . SER A 1 613 ? 15.527 7.713 -4.710 1.00 45.69 613 SER A N 1
ATOM 4445 C CA . SER A 1 613 ? 16.331 8.096 -3.477 1.00 45.69 613 SER A CA 1
ATOM 4446 C C . SER A 1 613 ? 17.801 7.811 -3.115 1.00 45.69 613 SER A C 1
ATOM 4448 O O . SER A 1 613 ? 18.472 6.894 -3.592 1.00 45.69 613 SER A O 1
ATOM 4450 N N . THR A 1 614 ? 18.180 8.648 -2.126 1.00 43.22 614 THR A N 1
ATOM 4451 C CA . THR A 1 614 ? 19.301 8.717 -1.173 1.00 43.22 614 THR A CA 1
ATOM 4452 C C . THR A 1 614 ? 19.105 7.940 0.137 1.00 43.22 614 THR A C 1
ATOM 4454 O O . THR A 1 614 ? 20.085 7.346 0.577 1.00 43.22 614 THR A O 1
ATOM 4457 N N . GLN A 1 615 ? 17.933 7.949 0.797 1.00 40.38 615 GLN A N 1
ATOM 4458 C CA . GLN A 1 615 ? 17.757 7.144 2.028 1.00 40.38 615 GLN A CA 1
ATOM 4459 C C . GLN A 1 615 ? 17.872 5.665 1.660 1.00 40.38 615 GLN A C 1
ATOM 4461 O O . GLN A 1 615 ? 17.694 5.293 0.504 1.00 40.38 615 GLN A O 1
ATOM 4466 N N . SER A 1 616 ? 18.125 4.808 2.643 1.00 39.19 616 SER A N 1
ATOM 4467 C CA . SER A 1 616 ? 18.271 3.367 2.434 1.00 39.19 616 SER A CA 1
ATOM 4468 C C . SER A 1 616 ? 16.948 2.597 2.331 1.00 39.19 616 SER A C 1
ATOM 4470 O O . SER A 1 616 ? 16.946 1.537 1.716 1.00 39.19 616 SER A O 1
ATOM 4472 N N . GLN A 1 617 ? 15.826 3.091 2.877 1.00 39.97 617 GLN A N 1
ATOM 4473 C CA . GLN A 1 617 ? 14.588 2.296 3.018 1.00 39.97 617 GLN A CA 1
ATOM 4474 C C . GLN A 1 617 ? 13.285 3.076 2.830 1.00 39.97 617 GLN A C 1
ATOM 4476 O O . GLN A 1 617 ? 13.138 4.195 3.316 1.00 39.97 617 GLN A O 1
ATOM 4481 N N . GLN A 1 618 ? 12.330 2.476 2.126 1.00 39.84 618 GLN A N 1
ATOM 4482 C CA . GLN A 1 618 ? 11.043 3.046 1.730 1.00 39.84 618 GLN A CA 1
ATOM 4483 C C . GLN A 1 618 ? 9.913 2.209 2.380 1.00 39.84 618 GLN A C 1
ATOM 4485 O O . GLN A 1 618 ? 9.410 1.297 1.731 1.00 39.84 618 GLN A O 1
ATOM 4490 N N . PRO A 1 619 ? 9.547 2.447 3.661 1.00 36.62 619 PRO A N 1
ATOM 4491 C CA . PRO A 1 619 ? 8.761 1.509 4.492 1.00 36.62 619 PRO A CA 1
ATOM 4492 C C . PRO A 1 619 ? 7.323 1.182 4.023 1.00 36.62 619 PRO A C 1
ATOM 4494 O O . PRO A 1 619 ? 6.895 0.029 4.088 1.00 36.62 619 PRO A O 1
ATOM 4497 N N . SER A 1 620 ? 6.567 2.183 3.574 1.00 38.56 620 SER A N 1
ATOM 4498 C CA . SER A 1 620 ? 5.151 2.132 3.160 1.00 38.56 620 SER A CA 1
ATOM 4499 C C . SER A 1 620 ? 4.979 2.383 1.630 1.00 38.56 620 SER A C 1
ATOM 4501 O O . SER A 1 620 ? 5.982 2.591 0.949 1.00 38.56 620 SER A O 1
ATOM 4503 N N . PRO A 1 621 ? 3.775 2.272 1.026 1.00 41.81 621 PRO A N 1
ATOM 4504 C CA . PRO A 1 621 ? 3.601 2.049 -0.412 1.00 41.81 621 PRO A CA 1
ATOM 4505 C C . PRO A 1 621 ? 3.624 3.324 -1.224 1.00 41.81 621 PRO A C 1
ATOM 4507 O O . PRO A 1 621 ? 2.772 4.195 -1.020 1.00 41.81 621 PRO A O 1
ATOM 4510 N N . VAL A 1 622 ? 4.488 3.394 -2.241 1.00 40.78 622 VAL A N 1
ATOM 4511 C CA . VAL A 1 622 ? 4.546 4.600 -3.058 1.00 40.78 622 VAL A CA 1
ATOM 4512 C C . VAL A 1 622 ? 4.050 4.413 -4.474 1.00 40.78 622 VAL A C 1
ATOM 4514 O O . VAL A 1 622 ? 4.502 3.547 -5.214 1.00 40.78 622 VAL A O 1
ATOM 4517 N N . ARG A 1 623 ? 3.132 5.287 -4.875 1.00 62.00 623 ARG A N 1
ATOM 4518 C CA . ARG A 1 623 ? 2.379 5.232 -6.127 1.00 62.00 623 ARG A CA 1
ATOM 4519 C C . ARG A 1 623 ? 3.166 5.690 -7.368 1.00 62.00 623 ARG A C 1
ATOM 4521 O O . ARG A 1 623 ? 2.548 6.339 -8.195 1.00 62.00 623 ARG A O 1
ATOM 4528 N N . LEU A 1 624 ? 4.505 5.518 -7.412 1.00 51.97 624 LEU A N 1
ATOM 4529 C CA . LEU A 1 624 ? 5.585 6.035 -8.322 1.00 51.97 624 LEU A CA 1
ATOM 4530 C C . LEU A 1 624 ? 5.224 6.615 -9.748 1.00 51.97 624 LEU A C 1
ATOM 4532 O O . LEU A 1 624 ? 4.096 6.500 -10.202 1.00 51.97 624 LEU A O 1
ATOM 4536 N N . THR A 1 625 ? 6.091 7.305 -10.518 1.00 52.59 625 THR A N 1
ATOM 4537 C CA . THR A 1 625 ? 5.706 7.648 -11.926 1.00 52.59 625 THR A CA 1
ATOM 4538 C C . THR A 1 625 ? 6.806 7.657 -12.982 1.00 52.59 625 THR A C 1
ATOM 4540 O O . THR A 1 625 ? 7.947 7.999 -12.726 1.00 52.59 625 THR A O 1
ATOM 4543 N N . GLY A 1 626 ? 6.389 7.315 -14.206 1.00 51.19 626 GLY A N 1
ATOM 4544 C CA . GLY A 1 626 ? 7.229 7.078 -15.383 1.00 51.19 626 GLY A CA 1
ATOM 4545 C C . GLY A 1 626 ? 6.505 6.427 -16.560 1.00 51.19 626 GLY A C 1
ATOM 4546 O O . GLY A 1 626 ? 6.890 6.566 -17.713 1.00 51.19 626 GLY A O 1
ATOM 4547 N N . LEU A 1 627 ? 5.434 5.702 -16.265 1.00 52.25 627 LEU A N 1
ATOM 4548 C CA . LEU A 1 627 ? 5.099 4.486 -16.990 1.00 52.25 627 LEU A CA 1
ATOM 4549 C C . LEU A 1 627 ? 3.562 4.218 -16.908 1.00 52.25 627 LEU A C 1
ATOM 4551 O O . LEU A 1 627 ? 3.121 3.147 -16.530 1.00 52.25 627 LEU A O 1
ATOM 4555 N N . SER A 1 628 ? 2.728 5.234 -17.181 1.00 45.94 628 SER A N 1
ATOM 4556 C CA . SER A 1 628 ? 1.249 5.331 -17.041 1.00 45.94 628 SER A CA 1
ATOM 4557 C C . SER A 1 628 ? 0.342 4.516 -17.967 1.00 45.94 628 SER A C 1
ATOM 4559 O O . SER A 1 628 ? -0.486 5.015 -18.722 1.00 45.94 628 SER A O 1
ATOM 4561 N N . GLY A 1 629 ? 0.416 3.212 -17.768 1.00 53.78 629 GLY A N 1
ATOM 4562 C CA . GLY A 1 629 ? -0.466 2.176 -18.293 1.00 53.78 629 GLY A CA 1
ATOM 4563 C C . GLY A 1 629 ? -0.021 0.917 -17.597 1.00 53.78 629 GLY A C 1
ATOM 4564 O O . GLY A 1 629 ? 1.178 0.669 -17.687 1.00 53.78 629 GLY A O 1
ATOM 4565 N N . VAL A 1 630 ? -0.853 0.073 -16.958 1.00 53.50 630 VAL A N 1
ATOM 4566 C CA . VAL A 1 630 ? -0.248 -0.912 -16.036 1.00 53.50 630 VAL A CA 1
ATOM 4567 C C . VAL A 1 630 ? -1.103 -2.280 -15.773 1.00 53.50 630 VAL A C 1
ATOM 4569 O O . VAL A 1 630 ? -2.274 -2.081 -15.488 1.00 53.50 630 VAL A O 1
ATOM 4572 N N . LYS A 1 631 ? -0.748 -3.649 -15.734 1.00 51.84 631 LYS A N 1
ATOM 4573 C CA . LYS A 1 631 ? -0.359 -4.808 -16.724 1.00 51.84 631 LYS A CA 1
ATOM 4574 C C . LYS A 1 631 ? 0.510 -6.070 -16.300 1.00 51.84 631 LYS A C 1
ATOM 4576 O O . LYS A 1 631 ? 0.021 -6.859 -15.506 1.00 51.84 631 LYS A O 1
ATOM 4581 N N . ALA A 1 632 ? 1.675 -6.359 -16.959 1.00 47.47 632 ALA A N 1
ATOM 4582 C CA . ALA A 1 632 ? 2.715 -7.392 -16.654 1.00 47.47 632 ALA A CA 1
ATOM 4583 C C . ALA A 1 632 ? 4.115 -6.895 -16.129 1.00 47.47 632 ALA A C 1
ATOM 4585 O O . ALA A 1 632 ? 4.586 -5.807 -16.457 1.00 47.47 632 ALA A O 1
ATOM 4586 N N . ILE A 1 633 ? 4.836 -7.727 -15.352 1.00 47.84 633 ILE A N 1
ATOM 4587 C CA . ILE A 1 633 ? 6.045 -7.333 -14.584 1.00 47.84 633 ILE A CA 1
ATOM 4588 C C . ILE A 1 633 ? 7.063 -8.448 -14.343 1.00 47.84 633 ILE A C 1
ATOM 4590 O O . ILE A 1 633 ? 6.678 -9.605 -14.221 1.00 47.84 633 ILE A O 1
ATOM 4594 N N . ALA A 1 634 ? 8.332 -8.068 -14.133 1.00 51.88 634 ALA A N 1
ATOM 4595 C CA . ALA A 1 634 ? 9.339 -8.902 -13.469 1.00 51.88 634 ALA A CA 1
ATOM 4596 C C . ALA A 1 634 ? 10.446 -8.028 -12.853 1.00 51.88 634 ALA A C 1
ATOM 4598 O O . ALA A 1 634 ? 11.077 -7.267 -13.579 1.00 51.88 634 ALA A O 1
ATOM 4599 N N . ALA A 1 635 ? 10.738 -8.141 -11.554 1.00 47.19 635 ALA A N 1
ATOM 4600 C CA . ALA A 1 635 ? 11.935 -7.515 -10.988 1.00 47.19 635 ALA A CA 1
ATOM 4601 C C . ALA A 1 635 ? 13.066 -8.536 -10.834 1.00 47.19 635 ALA A C 1
ATOM 4603 O O . ALA A 1 635 ? 12.822 -9.700 -10.535 1.00 47.19 635 ALA A O 1
ATOM 4604 N N . GLY A 1 636 ? 14.296 -8.081 -11.060 1.00 52.16 636 GLY A N 1
ATOM 4605 C CA . GLY A 1 636 ? 15.516 -8.773 -10.680 1.00 52.16 636 GLY A CA 1
ATOM 4606 C C . GLY A 1 636 ? 16.021 -8.334 -9.304 1.00 52.16 636 GLY A C 1
ATOM 4607 O O . GLY A 1 636 ? 15.298 -7.729 -8.507 1.00 52.16 636 GLY A O 1
ATOM 4608 N N . SER A 1 637 ? 17.282 -8.648 -9.011 1.00 53.38 637 SER A N 1
ATOM 4609 C CA . SER A 1 637 ? 17.777 -8.621 -7.630 1.00 53.38 637 SER A CA 1
ATOM 4610 C C . SER A 1 637 ? 17.888 -7.201 -7.067 1.00 53.38 637 SER A C 1
ATOM 4612 O O . SER A 1 637 ? 17.182 -6.838 -6.133 1.00 53.38 637 SER A O 1
ATOM 4614 N N . GLU A 1 638 ? 18.717 -6.358 -7.678 1.00 55.03 638 GLU A N 1
ATOM 4615 C CA . GLU A 1 638 ? 18.811 -4.928 -7.350 1.00 55.03 638 GLU A CA 1
ATOM 4616 C C . GLU A 1 638 ? 18.351 -4.054 -8.528 1.00 55.03 638 GLU A C 1
ATOM 4618 O O . GLU A 1 638 ? 18.691 -2.873 -8.599 1.00 55.03 638 GLU A O 1
ATOM 4623 N N . HIS A 1 639 ? 17.589 -4.625 -9.463 1.00 52.88 639 HIS A N 1
ATOM 4624 C CA . HIS A 1 639 ? 16.999 -3.924 -10.598 1.00 52.88 639 HIS A CA 1
ATOM 4625 C C . HIS A 1 639 ? 15.571 -4.396 -10.838 1.00 52.88 639 HIS A C 1
ATOM 4627 O O . HIS A 1 639 ? 15.277 -5.565 -10.641 1.00 52.88 639 HIS A O 1
ATOM 4633 N N . THR A 1 640 ? 14.676 -3.528 -11.291 1.00 62.59 640 THR A N 1
ATOM 4634 C CA . THR A 1 640 ? 13.350 -3.962 -11.751 1.00 62.59 640 THR A CA 1
ATOM 4635 C C . THR A 1 640 ? 13.278 -3.872 -13.261 1.00 62.59 640 THR A C 1
ATOM 4637 O O . THR A 1 640 ? 13.786 -2.908 -13.833 1.00 62.59 640 THR A O 1
ATOM 4640 N N . LEU A 1 641 ? 12.620 -4.846 -13.893 1.00 71.44 641 LEU A N 1
ATOM 4641 C CA . LEU A 1 641 ? 12.210 -4.774 -15.284 1.00 71.44 641 LEU A CA 1
ATOM 4642 C C . LEU A 1 641 ? 10.696 -4.656 -15.456 1.00 71.44 641 LEU A C 1
ATOM 4644 O O . LEU A 1 641 ? 9.887 -4.854 -14.545 1.00 71.44 641 LEU A O 1
ATOM 4648 N N . ALA A 1 642 ? 10.321 -4.292 -16.677 1.00 64.50 642 ALA A N 1
ATOM 4649 C CA . ALA A 1 642 ? 9.011 -3.762 -16.933 1.00 64.50 642 ALA A CA 1
ATOM 4650 C C . ALA A 1 642 ? 8.464 -4.036 -18.326 1.00 64.50 642 ALA A C 1
ATOM 4652 O O . ALA A 1 642 ? 9.133 -3.727 -19.306 1.00 64.50 642 ALA A O 1
ATOM 4653 N N . LEU A 1 643 ? 7.236 -4.566 -18.405 1.00 73.06 643 LEU A N 1
ATOM 4654 C CA . LEU A 1 643 ? 6.622 -4.999 -19.658 1.00 73.06 643 LEU A CA 1
ATOM 4655 C C . LEU A 1 643 ? 5.147 -4.589 -19.772 1.00 73.06 643 LEU A C 1
ATOM 4657 O O . LEU A 1 643 ? 4.249 -5.126 -19.126 1.00 73.06 643 LEU A O 1
ATOM 4661 N N . GLN A 1 644 ? 4.900 -3.574 -20.587 1.00 73.81 644 GLN A N 1
ATOM 4662 C CA . GLN A 1 644 ? 3.776 -2.665 -20.452 1.00 73.81 644 GLN A CA 1
ATOM 4663 C C . GLN A 1 644 ? 2.948 -2.646 -21.726 1.00 73.81 644 GLN A C 1
ATOM 4665 O O . GLN A 1 644 ? 3.405 -3.049 -22.777 1.00 73.81 644 GLN A O 1
ATOM 4670 N N . GLN A 1 645 ? 1.670 -2.329 -21.632 1.00 65.00 645 GLN A N 1
ATOM 4671 C CA . GLN A 1 645 ? 0.804 -2.033 -22.776 1.00 65.00 645 GLN A CA 1
ATOM 4672 C C . GLN A 1 645 ? 1.397 -0.770 -23.530 1.00 65.00 645 GLN A C 1
ATOM 4674 O O . GLN A 1 645 ? 0.775 0.289 -23.464 1.00 65.00 645 GLN A O 1
ATOM 4679 N N . ASP A 1 646 ? 2.580 -0.886 -24.204 1.00 59.62 646 ASP A N 1
ATOM 4680 C CA . ASP A 1 646 ? 3.210 -0.087 -25.321 1.00 59.62 646 ASP A CA 1
ATOM 4681 C C . ASP A 1 646 ? 4.119 -0.860 -26.277 1.00 59.62 646 ASP A C 1
ATOM 4683 O O . ASP A 1 646 ? 3.871 -0.854 -27.457 1.00 59.62 646 ASP A O 1
ATOM 4687 N N . GLY A 1 647 ? 5.115 -1.652 -25.928 1.00 63.56 647 GLY A N 1
ATOM 4688 C CA . GLY A 1 647 ? 5.302 -2.358 -24.689 1.00 63.56 647 GLY A CA 1
ATOM 4689 C C . GLY A 1 647 ? 6.659 -2.993 -24.677 1.00 63.56 647 GLY A C 1
ATOM 4690 O O . GLY A 1 647 ? 6.769 -4.216 -24.656 1.00 63.56 647 GLY A O 1
ATOM 4691 N N . SER A 1 648 ? 7.619 -2.100 -24.867 1.00 75.56 648 SER A N 1
ATOM 4692 C CA . SER A 1 648 ? 9.035 -2.065 -24.512 1.00 75.56 648 SER A CA 1
ATOM 4693 C C . SER A 1 648 ? 9.594 -3.160 -23.613 1.00 75.56 648 SER A C 1
ATOM 4695 O O . SER A 1 648 ? 8.928 -4.049 -23.100 1.00 75.56 648 SER A O 1
ATOM 4697 N N . LEU A 1 649 ? 10.849 -2.936 -23.253 1.00 79.25 649 LEU A N 1
ATOM 4698 C CA . LEU A 1 649 ? 11.280 -3.242 -21.906 1.00 79.25 649 LEU A CA 1
ATOM 4699 C C . LEU A 1 649 ? 11.792 -1.969 -21.225 1.00 79.25 649 LEU A C 1
ATOM 4701 O O . LEU A 1 649 ? 12.481 -1.195 -21.879 1.00 79.25 649 LEU A O 1
ATOM 4705 N N . TRP A 1 650 ? 11.432 -1.686 -19.968 1.00 81.69 650 TRP A N 1
ATOM 4706 C CA . TRP A 1 650 ? 12.137 -0.676 -19.145 1.00 81.69 650 TRP A CA 1
ATOM 4707 C C . TRP A 1 650 ? 12.847 -1.350 -17.991 1.00 81.69 650 TRP A C 1
ATOM 4709 O O . TRP A 1 650 ? 12.425 -2.404 -17.525 1.00 81.69 650 TRP A O 1
ATOM 4719 N N . GLY A 1 651 ? 13.918 -0.715 -17.538 1.00 71.50 651 GLY A N 1
ATOM 4720 C CA . GLY A 1 651 ? 14.734 -1.173 -16.438 1.00 71.50 651 GLY A CA 1
ATOM 4721 C C . GLY A 1 651 ? 15.237 -0.016 -15.582 1.00 71.50 651 GLY A C 1
ATOM 4722 O O . GLY A 1 651 ? 15.463 1.085 -16.083 1.00 71.50 651 GLY A O 1
ATOM 4723 N N . TRP A 1 652 ? 15.389 -0.268 -14.287 1.00 70.12 652 TRP A N 1
ATOM 4724 C CA . TRP A 1 652 ? 16.010 0.639 -13.319 1.00 70.12 652 TRP A CA 1
ATOM 4725 C C . TRP A 1 652 ? 16.667 -0.134 -12.200 1.00 70.12 652 TRP A C 1
ATOM 4727 O O . TRP A 1 652 ? 16.336 -1.294 -11.968 1.00 70.12 652 TRP A O 1
ATOM 4737 N N . GLY A 1 653 ? 17.585 0.522 -11.507 1.00 63.78 653 GLY A N 1
ATOM 4738 C CA . GLY A 1 653 ? 18.380 -0.066 -10.447 1.00 63.78 653 GLY A CA 1
ATOM 4739 C C . GLY A 1 653 ? 19.793 -0.367 -10.872 1.00 63.78 653 GLY A C 1
ATOM 4740 O O . GLY A 1 653 ? 20.352 0.280 -11.756 1.00 63.78 653 GLY A O 1
ATOM 4741 N N . ASN A 1 654 ? 20.393 -1.313 -10.164 1.00 75.25 654 ASN A N 1
ATOM 4742 C CA . ASN A 1 654 ? 21.753 -1.752 -10.388 1.00 75.25 654 ASN A CA 1
ATOM 4743 C C . ASN A 1 654 ? 21.908 -2.232 -11.842 1.00 75.25 654 ASN A C 1
ATOM 4745 O O . ASN A 1 654 ? 21.303 -3.223 -12.233 1.00 75.25 654 ASN A O 1
ATOM 4749 N N . SER A 1 655 ? 22.743 -1.538 -12.618 1.00 79.19 655 SER A N 1
ATOM 4750 C CA . SER A 1 655 ? 23.208 -1.979 -13.940 1.00 79.19 655 SER A CA 1
ATOM 4751 C C . SER A 1 655 ? 24.728 -2.182 -13.959 1.00 79.19 655 SER A C 1
ATOM 4753 O O . SER A 1 655 ? 25.331 -2.135 -15.018 1.00 79.19 655 SER A O 1
ATOM 4755 N N . ALA A 1 656 ? 25.406 -2.400 -12.827 1.00 75.50 656 ALA A N 1
ATOM 4756 C CA . ALA A 1 656 ? 26.872 -2.538 -12.800 1.00 75.50 656 ALA A CA 1
ATOM 4757 C C . ALA A 1 656 ? 27.419 -3.650 -13.733 1.00 75.50 656 ALA A C 1
ATOM 4759 O O . ALA A 1 656 ? 28.553 -3.559 -14.193 1.00 75.50 656 ALA A O 1
ATOM 4760 N N . ASN A 1 657 ? 26.594 -4.652 -14.055 1.00 74.44 657 ASN A N 1
ATOM 4761 C CA . ASN A 1 657 ? 26.820 -5.717 -15.038 1.00 74.44 657 ASN A CA 1
ATOM 4762 C C . ASN A 1 657 ? 25.908 -5.586 -16.279 1.00 74.44 657 ASN A C 1
ATOM 4764 O O . ASN A 1 657 ? 25.670 -6.563 -16.981 1.00 74.44 657 ASN A O 1
ATOM 4768 N N . GLY A 1 658 ? 25.356 -4.407 -16.554 1.00 76.00 658 GLY A N 1
ATOM 4769 C CA . GLY A 1 658 ? 24.520 -4.155 -17.725 1.00 76.00 658 GLY A CA 1
ATOM 4770 C C . GLY A 1 658 ? 23.081 -4.676 -17.634 1.00 76.00 658 GLY A C 1
ATOM 4771 O O . GLY A 1 658 ? 22.430 -4.811 -18.668 1.00 76.00 658 GLY A O 1
ATOM 4772 N N . GLN A 1 659 ? 22.579 -4.986 -16.431 1.00 81.62 659 GLN A N 1
ATOM 4773 C CA . GLN A 1 659 ? 21.295 -5.673 -16.190 1.00 81.62 659 GLN A CA 1
ATOM 4774 C C . GLN A 1 659 ? 20.077 -5.069 -16.912 1.00 81.62 659 GLN A C 1
ATOM 4776 O O . GLN A 1 659 ? 19.097 -5.772 -17.175 1.00 81.62 659 GLN A O 1
ATOM 4781 N N . LEU A 1 660 ? 20.123 -3.779 -17.250 1.00 81.69 660 LEU A N 1
ATOM 4782 C CA . LEU A 1 660 ? 19.021 -3.068 -17.901 1.00 81.69 660 LEU A CA 1
ATOM 4783 C C . LEU A 1 660 ? 19.035 -3.174 -19.434 1.00 81.69 660 LEU A C 1
ATOM 4785 O O . LEU A 1 660 ? 18.011 -2.912 -20.058 1.00 81.69 660 LEU A O 1
ATOM 4789 N N . GLY A 1 661 ? 20.155 -3.575 -20.048 1.00 68.62 661 GLY A N 1
ATOM 4790 C CA . GLY A 1 661 ? 20.236 -3.915 -21.479 1.00 68.62 661 GLY A CA 1
ATOM 4791 C C . GLY A 1 661 ? 20.147 -2.746 -22.451 1.00 68.62 661 GLY A C 1
ATOM 4792 O O . GLY A 1 661 ? 20.054 -2.960 -23.656 1.00 68.62 661 GLY A O 1
ATOM 4793 N N . ASN A 1 662 ? 20.178 -1.522 -21.927 1.00 73.25 662 ASN A N 1
ATOM 4794 C CA . ASN A 1 662 ? 20.020 -0.246 -22.624 1.00 73.25 662 ASN A CA 1
ATOM 4795 C C . ASN A 1 662 ? 21.349 0.355 -23.136 1.00 73.25 662 ASN A C 1
ATOM 4797 O O . ASN A 1 662 ? 21.436 1.556 -23.384 1.00 73.25 662 ASN A O 1
ATOM 4801 N N . GLY A 1 663 ? 22.398 -0.462 -23.228 1.00 67.19 663 GLY A N 1
ATOM 4802 C CA . GLY A 1 663 ? 23.772 -0.078 -23.552 1.00 67.19 663 GLY A CA 1
ATOM 4803 C C . GLY A 1 663 ? 24.628 0.330 -22.346 1.00 67.19 663 GLY A C 1
ATOM 4804 O O . GLY A 1 663 ? 25.850 0.397 -22.478 1.00 67.19 663 GLY A O 1
ATOM 4805 N N . SER A 1 664 ? 24.043 0.565 -21.164 1.00 71.81 664 SER A N 1
ATOM 4806 C CA . SER A 1 664 ? 24.719 1.250 -20.052 1.00 71.81 664 SER A CA 1
ATOM 4807 C C . SER A 1 664 ? 24.952 0.393 -18.805 1.00 71.81 664 SER A C 1
ATOM 4809 O O . SER A 1 664 ? 24.103 -0.406 -18.399 1.00 71.81 664 SER A O 1
ATOM 4811 N N . THR A 1 665 ? 26.093 0.631 -18.144 1.00 77.56 665 THR A N 1
ATOM 4812 C CA . THR A 1 665 ? 26.384 0.120 -16.794 1.00 77.56 665 THR A CA 1
ATOM 4813 C C . THR A 1 665 ? 26.107 1.120 -15.665 1.00 77.56 665 THR A C 1
ATOM 4815 O O . THR A 1 665 ? 26.219 0.785 -14.481 1.00 77.56 665 THR A O 1
ATOM 4818 N N . ALA A 1 666 ? 25.700 2.352 -15.997 1.00 70.81 666 ALA A N 1
ATOM 4819 C CA . ALA A 1 666 ? 25.163 3.277 -15.002 1.00 70.81 666 ALA A CA 1
ATOM 4820 C C . ALA A 1 666 ? 23.959 2.622 -14.315 1.00 70.81 666 ALA A C 1
ATOM 4822 O O . ALA A 1 666 ? 23.194 1.932 -14.976 1.00 70.81 666 ALA A O 1
ATOM 4823 N N . SER A 1 667 ? 23.785 2.831 -13.009 1.00 75.44 667 SER A N 1
ATOM 4824 C CA . SER A 1 667 ? 22.666 2.262 -12.244 1.00 75.44 667 SER A CA 1
ATOM 4825 C C . SER A 1 667 ? 21.558 3.306 -12.075 1.00 75.44 667 SER A C 1
ATOM 4827 O O . SER A 1 667 ? 21.542 4.008 -11.058 1.00 75.44 667 SER A O 1
ATOM 4829 N N . PRO A 1 668 ? 20.695 3.519 -13.086 1.00 56.53 668 PRO A N 1
ATOM 4830 C CA . PRO A 1 668 ? 19.703 4.568 -13.052 1.00 56.53 668 PRO A CA 1
ATOM 4831 C C . PRO A 1 668 ? 18.682 4.268 -11.962 1.00 56.53 668 PRO A C 1
ATOM 4833 O O . PRO A 1 668 ? 17.913 3.314 -12.046 1.00 56.53 668 PRO A O 1
ATOM 4836 N N . ARG A 1 669 ? 18.627 5.152 -10.967 1.00 72.56 669 ARG A N 1
ATOM 4837 C CA . ARG A 1 669 ? 17.558 5.220 -9.957 1.00 72.56 669 ARG A CA 1
ATOM 4838 C C . ARG A 1 669 ? 16.295 5.861 -10.540 1.00 72.56 669 ARG A C 1
ATOM 4840 O O . ARG A 1 669 ? 15.697 6.755 -9.937 1.00 72.56 669 ARG A O 1
ATOM 4847 N N . VAL A 1 670 ? 16.029 5.497 -11.797 1.00 62.47 670 VAL A N 1
ATOM 4848 C CA . VAL A 1 670 ? 15.097 6.056 -12.782 1.00 62.47 670 VAL A CA 1
ATOM 4849 C C . VAL A 1 670 ? 14.771 4.935 -13.787 1.00 62.47 670 VAL A C 1
ATOM 4851 O O . VAL A 1 670 ? 15.709 4.443 -14.398 1.00 62.47 670 VAL A O 1
ATOM 4854 N N . PRO A 1 671 ? 13.515 4.480 -13.994 1.00 73.19 671 PRO A N 1
ATOM 4855 C CA . PRO A 1 671 ? 13.153 3.728 -15.173 1.00 73.19 671 PRO A CA 1
ATOM 4856 C C . PRO A 1 671 ? 13.677 4.387 -16.435 1.00 73.19 671 PRO A C 1
ATOM 4858 O O . PRO A 1 671 ? 13.525 5.586 -16.666 1.00 73.19 671 PRO A O 1
ATOM 4861 N N . VAL A 1 672 ? 14.343 3.559 -17.222 1.00 78.44 672 VAL A N 1
ATOM 4862 C CA . VAL A 1 672 ? 14.865 3.879 -18.537 1.00 78.44 672 VAL A CA 1
ATOM 4863 C C . VAL A 1 672 ? 14.422 2.758 -19.456 1.00 78.44 672 VAL A C 1
ATOM 4865 O O . VAL A 1 672 ? 14.488 1.587 -19.070 1.00 78.44 672 VAL A O 1
ATOM 4868 N N . ARG A 1 673 ? 14.012 3.070 -20.685 1.00 78.56 673 ARG A N 1
ATOM 4869 C CA . ARG A 1 673 ? 13.800 2.026 -21.689 1.00 78.56 673 ARG A CA 1
ATOM 4870 C C . ARG A 1 673 ? 15.094 1.247 -21.888 1.00 78.56 673 ARG A C 1
ATOM 4872 O O . ARG A 1 673 ? 16.162 1.825 -22.083 1.00 78.56 673 ARG A O 1
ATOM 4879 N N . ASN A 1 674 ? 14.984 -0.071 -21.927 1.00 75.75 674 ASN A N 1
ATOM 4880 C CA . ASN A 1 674 ? 15.842 -0.867 -22.780 1.00 75.75 674 ASN A CA 1
ATOM 4881 C C . ASN A 1 674 ? 15.457 -0.536 -24.227 1.00 75.75 674 ASN A C 1
ATOM 4883 O O . ASN A 1 674 ? 14.610 -1.179 -24.842 1.00 75.75 674 ASN A O 1
ATOM 4887 N N . THR A 1 675 ? 16.042 0.546 -24.734 1.00 64.19 675 THR A N 1
ATOM 4888 C CA . THR A 1 675 ? 15.802 1.080 -26.080 1.00 64.19 675 THR A CA 1
ATOM 4889 C C . THR A 1 675 ? 16.280 0.147 -27.181 1.00 64.19 675 THR A C 1
ATOM 4891 O O . THR A 1 675 ? 15.810 0.232 -28.313 1.00 64.19 675 THR A O 1
ATOM 4894 N N . LEU A 1 676 ? 17.189 -0.767 -26.840 1.00 71.88 676 LEU A N 1
ATOM 4895 C CA . LEU A 1 676 ? 17.712 -1.793 -27.731 1.00 71.88 676 LEU A CA 1
ATOM 4896 C C . LEU A 1 676 ? 16.694 -2.929 -27.950 1.00 71.88 676 LEU A C 1
ATOM 4898 O O . LEU A 1 676 ? 16.914 -3.792 -28.801 1.00 71.88 676 LEU A O 1
ATOM 4902 N N . LEU A 1 677 ? 15.540 -2.896 -27.262 1.00 66.12 677 LEU A N 1
ATOM 4903 C CA . LEU A 1 677 ? 14.455 -3.853 -27.436 1.00 66.12 677 LEU A CA 1
ATOM 4904 C C . LEU A 1 677 ? 13.070 -3.255 -27.677 1.00 66.12 677 LEU A C 1
ATOM 4906 O O . LEU A 1 677 ? 12.553 -2.402 -26.958 1.00 66.12 677 LEU A O 1
ATOM 4910 N N . SER A 1 678 ? 12.435 -3.835 -28.689 1.00 61.25 678 SER A N 1
ATOM 4911 C CA . SER A 1 678 ? 11.042 -3.651 -29.073 1.00 61.25 678 SER A CA 1
ATOM 4912 C C . SER A 1 678 ? 10.490 -4.997 -29.592 1.00 61.25 678 SER A C 1
ATOM 4914 O O . SER A 1 678 ? 11.272 -5.927 -29.784 1.00 61.25 678 SER A O 1
ATOM 4916 N N . GLY A 1 679 ? 9.174 -5.165 -29.719 1.00 70.75 679 GLY A N 1
ATOM 4917 C CA . GLY A 1 679 ? 8.494 -6.452 -29.967 1.00 70.75 679 GLY A CA 1
ATOM 4918 C C . GLY A 1 679 ? 8.350 -7.408 -28.766 1.00 70.75 679 GLY A C 1
ATOM 4919 O O . GLY A 1 679 ? 7.848 -8.509 -28.934 1.00 70.75 679 GLY A O 1
ATOM 4920 N N . VAL A 1 680 ? 8.790 -7.027 -27.562 1.00 82.81 680 VAL A N 1
ATOM 4921 C CA . VAL A 1 680 ? 8.998 -7.871 -26.356 1.00 82.81 680 VAL A CA 1
ATOM 4922 C C . VAL A 1 680 ? 7.726 -8.493 -25.709 1.00 82.81 680 VAL A C 1
ATOM 4924 O O . VAL A 1 680 ? 7.261 -7.973 -24.709 1.00 82.81 680 VAL A O 1
ATOM 4927 N N . THR A 1 681 ? 7.119 -9.576 -26.217 1.00 69.00 681 THR A N 1
ATOM 4928 C CA . THR A 1 681 ? 5.875 -10.212 -25.694 1.00 69.00 681 THR A CA 1
ATOM 4929 C C . THR A 1 681 ? 5.840 -10.572 -24.214 1.00 69.00 681 THR A C 1
ATOM 4931 O O . THR A 1 681 ? 4.783 -10.519 -23.594 1.00 69.00 681 THR A O 1
ATOM 4934 N N . ALA A 1 682 ? 6.956 -11.040 -23.669 1.00 70.12 682 ALA A N 1
ATOM 4935 C CA . ALA A 1 682 ? 7.055 -11.499 -22.289 1.00 70.12 682 ALA A CA 1
ATOM 4936 C C . ALA A 1 682 ? 8.444 -11.148 -21.763 1.00 70.12 682 ALA A C 1
ATOM 4938 O O . ALA A 1 682 ? 9.425 -11.216 -22.503 1.00 70.12 682 ALA A O 1
ATOM 4939 N N . ILE A 1 683 ? 8.536 -10.791 -20.486 1.00 69.88 683 ILE A N 1
ATOM 4940 C CA . ILE A 1 683 ? 9.818 -10.562 -19.826 1.00 69.88 683 ILE A CA 1
ATOM 4941 C C . ILE A 1 683 ? 9.990 -11.513 -18.675 1.00 69.88 683 ILE A C 1
ATOM 4943 O O . ILE A 1 683 ? 9.025 -11.929 -18.036 1.00 69.88 683 ILE A O 1
ATOM 4947 N N . ALA A 1 684 ? 11.250 -11.756 -18.367 1.00 72.25 684 ALA A N 1
ATOM 4948 C CA . ALA A 1 684 ? 11.630 -12.231 -17.063 1.00 72.25 684 ALA A CA 1
ATOM 4949 C C . ALA A 1 684 ? 12.955 -11.581 -16.671 1.00 72.25 684 ALA A C 1
ATOM 4951 O O . ALA A 1 684 ? 13.874 -11.461 -17.475 1.00 72.25 684 ALA A O 1
ATOM 4952 N N . ALA A 1 685 ? 13.042 -11.157 -15.424 1.00 63.69 685 ALA A N 1
ATOM 4953 C CA . ALA A 1 685 ? 14.265 -10.744 -14.761 1.00 63.69 685 ALA A CA 1
ATOM 4954 C C . ALA A 1 685 ? 14.252 -11.419 -13.403 1.00 63.69 685 ALA A C 1
ATOM 4956 O O . ALA A 1 685 ? 13.174 -11.578 -12.829 1.00 63.69 685 ALA A O 1
ATOM 4957 N N . ARG A 1 686 ? 15.421 -11.839 -12.921 1.00 61.16 686 ARG A N 1
ATOM 4958 C CA . ARG A 1 686 ? 15.534 -12.448 -11.596 1.00 61.16 686 ARG A CA 1
ATOM 4959 C C . ARG A 1 686 ? 16.908 -12.233 -10.985 1.00 61.16 686 ARG A C 1
ATOM 4961 O O . ARG A 1 686 ? 17.026 -11.480 -10.030 1.00 61.16 686 ARG A O 1
ATOM 4968 N N . GLY A 1 687 ? 17.946 -12.839 -11.550 1.00 61.66 687 GLY A N 1
ATOM 4969 C CA . GLY A 1 687 ? 19.316 -12.592 -11.104 1.00 61.66 687 GLY A CA 1
ATOM 4970 C C . GLY A 1 687 ? 19.850 -11.236 -11.559 1.00 61.66 687 GLY A C 1
ATOM 4971 O O . GLY A 1 687 ? 19.135 -10.235 -11.616 1.00 61.66 687 GLY A O 1
ATOM 4972 N N . LEU A 1 688 ? 21.120 -11.224 -11.958 1.00 72.19 688 LEU A N 1
ATOM 4973 C CA . LEU A 1 688 ? 21.762 -10.065 -12.582 1.00 72.19 688 LEU A CA 1
ATOM 4974 C C . LEU A 1 688 ? 21.639 -10.090 -14.117 1.00 72.19 688 LEU A C 1
ATOM 4976 O O . LEU A 1 688 ? 22.394 -9.415 -14.812 1.00 72.19 688 LEU A O 1
ATOM 4980 N N . HIS A 1 689 ? 20.700 -10.860 -14.662 1.00 75.56 689 HIS A N 1
ATOM 4981 C CA . HIS A 1 689 ? 20.391 -10.912 -16.087 1.00 75.56 689 HIS A CA 1
ATOM 4982 C C . HIS A 1 689 ? 18.881 -10.852 -16.328 1.00 75.56 689 HIS A C 1
ATOM 4984 O O . HIS A 1 689 ? 18.058 -10.841 -15.403 1.00 75.56 689 HIS A O 1
ATOM 4990 N N . SER A 1 690 ? 18.545 -10.733 -17.604 1.00 86.75 690 SER A N 1
ATOM 4991 C CA . SER A 1 690 ? 17.287 -10.164 -18.047 1.00 86.75 690 SER A CA 1
ATOM 4992 C C . SER A 1 690 ? 16.902 -10.713 -19.421 1.00 86.75 690 SER A C 1
ATOM 4994 O O . SER A 1 690 ? 17.754 -10.808 -20.305 1.00 86.75 690 SER A O 1
ATOM 4996 N N . LEU A 1 691 ? 15.625 -11.059 -19.597 1.00 87.69 691 LEU A N 1
ATOM 4997 C CA . LEU A 1 691 ? 15.068 -11.686 -20.795 1.00 87.69 691 LEU A CA 1
ATOM 4998 C C . LEU A 1 691 ? 13.888 -10.917 -21.375 1.00 87.69 691 LEU A C 1
ATOM 5000 O O . LEU A 1 691 ? 13.035 -10.390 -20.660 1.00 87.69 691 LEU A O 1
ATOM 5004 N N . ALA A 1 692 ? 13.818 -10.973 -22.699 1.00 82.69 692 ALA A N 1
ATOM 5005 C CA . ALA A 1 692 ? 12.717 -10.533 -23.526 1.00 82.69 692 ALA A CA 1
ATOM 5006 C C . ALA A 1 692 ? 12.383 -11.641 -24.526 1.00 82.69 692 ALA A C 1
ATOM 5008 O O . ALA A 1 692 ? 13.114 -11.851 -25.493 1.00 82.69 692 ALA A O 1
ATOM 5009 N N . LEU A 1 693 ? 11.253 -12.318 -24.349 1.00 85.38 693 LEU A N 1
ATOM 5010 C CA . LEU A 1 693 ? 10.569 -12.890 -25.501 1.00 85.38 693 LEU A CA 1
ATOM 5011 C C . LEU A 1 693 ? 10.151 -11.725 -26.386 1.00 85.38 693 LEU A C 1
ATOM 5013 O O . LEU A 1 693 ? 9.482 -10.840 -25.874 1.00 85.38 693 LEU A O 1
ATOM 5017 N N . LYS A 1 694 ? 10.480 -11.739 -27.672 1.00 85.44 694 LYS A N 1
ATOM 5018 C CA . LYS A 1 694 ? 9.822 -10.940 -28.704 1.00 85.44 694 LYS A CA 1
ATOM 5019 C C . LYS A 1 694 ? 8.720 -11.734 -29.404 1.00 85.44 694 LYS A C 1
ATOM 5021 O O . LYS A 1 694 ? 8.639 -12.955 -29.298 1.00 85.44 694 LYS A O 1
ATOM 5026 N N . GLN A 1 695 ? 7.855 -11.037 -30.128 1.00 73.12 695 GLN A N 1
ATOM 5027 C CA . GLN A 1 695 ? 6.632 -11.609 -30.682 1.00 73.12 695 GLN A CA 1
ATOM 5028 C C . GLN A 1 695 ? 6.707 -12.056 -32.141 1.00 73.12 695 GLN A C 1
ATOM 5030 O O . GLN A 1 695 ? 5.876 -12.832 -32.600 1.00 73.12 695 GLN A O 1
ATOM 5035 N N . ASP A 1 696 ? 7.804 -11.718 -32.810 1.00 74.50 696 ASP A N 1
ATOM 5036 C CA . ASP A 1 696 ? 8.374 -12.587 -33.846 1.00 74.50 696 ASP A CA 1
ATOM 5037 C C . ASP A 1 696 ? 8.704 -14.011 -33.306 1.00 74.50 696 ASP A C 1
ATOM 5039 O O . ASP A 1 696 ? 9.086 -14.912 -34.055 1.00 74.50 696 ASP A O 1
ATOM 5043 N N . GLY A 1 697 ? 8.542 -14.234 -31.996 1.00 74.50 697 GLY A N 1
ATOM 5044 C CA . GLY A 1 697 ? 8.804 -15.477 -31.296 1.00 74.50 697 GLY A CA 1
ATOM 5045 C C . GLY A 1 697 ? 10.291 -15.711 -31.061 1.00 74.50 697 GLY A C 1
ATOM 5046 O O . GLY A 1 697 ? 10.675 -16.830 -30.724 1.00 74.50 697 GLY A O 1
ATOM 5047 N N . THR A 1 698 ? 11.135 -14.703 -31.273 1.00 89.25 698 THR A N 1
ATOM 5048 C CA . THR A 1 698 ? 12.564 -14.751 -30.958 1.00 89.25 698 THR A CA 1
ATOM 5049 C C . THR A 1 698 ? 12.785 -14.384 -29.498 1.00 89.25 698 THR A C 1
ATOM 5051 O O . THR A 1 698 ? 11.989 -13.661 -28.909 1.00 89.25 698 THR A O 1
ATOM 5054 N N . VAL A 1 699 ? 13.859 -14.863 -28.874 1.00 92.81 699 VAL A N 1
ATOM 5055 C CA . VAL A 1 699 ? 14.207 -14.451 -27.503 1.00 92.81 699 VAL A CA 1
ATOM 5056 C C . VAL A 1 699 ? 15.458 -13.590 -27.538 1.00 92.81 699 VAL A C 1
ATOM 5058 O O . VAL A 1 699 ? 16.315 -13.760 -28.399 1.00 92.81 699 VAL A O 1
ATOM 5061 N N . TRP A 1 700 ? 15.537 -12.631 -26.627 1.00 91.12 700 TRP A N 1
ATOM 5062 C CA . TRP A 1 700 ? 16.631 -11.685 -26.464 1.00 91.12 700 TRP A CA 1
ATOM 5063 C C . TRP A 1 700 ? 17.017 -11.620 -24.985 1.00 91.12 700 TRP A C 1
ATOM 5065 O O . TRP A 1 700 ? 16.164 -11.798 -24.112 1.00 91.12 700 TRP A O 1
ATOM 5075 N N . ALA A 1 701 ? 18.296 -11.383 -24.703 1.00 90.00 701 ALA A N 1
ATOM 5076 C CA . ALA A 1 701 ? 18.861 -11.475 -23.360 1.00 90.00 701 ALA A CA 1
ATOM 5077 C C . ALA A 1 701 ? 20.064 -10.530 -23.159 1.00 90.00 701 ALA A C 1
ATOM 5079 O O . ALA A 1 701 ? 20.690 -10.103 -24.133 1.00 90.00 701 ALA A O 1
ATOM 5080 N N . TRP A 1 702 ? 20.347 -10.145 -21.909 1.00 87.88 702 TRP A N 1
ATOM 5081 C CA . TRP A 1 702 ? 21.445 -9.235 -21.526 1.00 87.88 702 TRP A CA 1
ATOM 5082 C C . TRP A 1 702 ? 21.680 -9.216 -20.005 1.00 87.88 702 TRP A C 1
ATOM 5084 O O . TRP A 1 702 ? 20.905 -9.781 -19.229 1.00 87.88 702 TRP A O 1
ATOM 5094 N N . GLY A 1 703 ? 22.723 -8.496 -19.587 1.00 85.81 703 GLY A N 1
ATOM 5095 C CA . GLY A 1 703 ? 23.156 -8.330 -18.204 1.00 85.81 703 GLY A CA 1
ATOM 5096 C C . GLY A 1 703 ? 24.420 -9.130 -17.897 1.00 85.81 703 GLY A C 1
ATOM 5097 O O . GLY A 1 703 ? 25.351 -9.201 -18.706 1.00 85.81 703 GLY A O 1
ATOM 5098 N N . ALA A 1 704 ? 24.448 -9.744 -16.717 1.00 84.44 704 ALA A N 1
ATOM 5099 C CA . ALA A 1 704 ? 25.406 -10.788 -16.398 1.00 84.44 704 ALA A CA 1
ATOM 5100 C C . ALA A 1 704 ? 25.369 -11.894 -17.468 1.00 84.44 704 ALA A C 1
ATOM 5102 O O . ALA A 1 704 ? 24.309 -12.267 -17.970 1.00 84.44 704 ALA A O 1
ATOM 5103 N N . ASN A 1 705 ? 26.557 -12.364 -17.840 1.00 83.25 705 ASN A N 1
ATOM 5104 C CA . ASN A 1 705 ? 26.749 -13.406 -18.843 1.00 83.25 705 ASN A CA 1
ATOM 5105 C C . ASN A 1 705 ? 27.980 -14.256 -18.482 1.00 83.25 705 ASN A C 1
ATOM 5107 O O . ASN A 1 705 ? 28.864 -14.475 -19.310 1.00 83.25 705 ASN A O 1
ATOM 5111 N N . PHE A 1 706 ? 28.112 -14.631 -17.208 1.00 82.06 706 PHE A N 1
ATOM 5112 C CA . PHE A 1 706 ? 29.283 -15.358 -16.701 1.00 82.06 706 PHE A CA 1
ATOM 5113 C C . PHE A 1 706 ? 29.248 -16.857 -17.060 1.00 82.06 706 PHE A C 1
ATOM 5115 O O . PHE A 1 706 ? 30.283 -17.520 -17.067 1.00 82.06 706 PHE A O 1
ATOM 5122 N N . TYR A 1 707 ? 28.064 -17.374 -17.392 1.00 79.56 707 TYR A N 1
ATOM 5123 C CA . TYR A 1 707 ? 27.738 -18.776 -17.659 1.00 79.56 707 TYR A CA 1
ATOM 5124 C C . TYR A 1 707 ? 27.005 -19.002 -18.999 1.00 79.56 707 TYR A C 1
ATOM 5126 O O . TYR A 1 707 ? 26.662 -20.142 -19.320 1.00 79.56 707 TYR A O 1
ATOM 5134 N N . GLY A 1 708 ? 26.764 -17.949 -19.789 1.00 81.69 708 GLY A N 1
ATOM 5135 C CA . GLY A 1 708 ? 26.029 -18.010 -21.059 1.00 81.69 708 GLY A CA 1
ATOM 5136 C C . GLY A 1 708 ? 24.534 -17.687 -20.950 1.00 81.69 708 GLY A C 1
ATOM 5137 O O . GLY A 1 708 ? 23.757 -18.088 -21.814 1.00 81.69 708 GLY A O 1
ATOM 5138 N N . GLU A 1 709 ? 24.122 -16.988 -19.893 1.00 89.62 709 GLU A N 1
ATOM 5139 C CA . GLU A 1 709 ? 22.760 -16.535 -19.579 1.00 89.62 709 GLU A CA 1
ATOM 5140 C C . GLU A 1 709 ? 22.110 -15.767 -20.747 1.00 89.62 709 GLU A C 1
ATOM 5142 O O . GLU A 1 709 ? 20.894 -15.848 -20.959 1.00 89.62 709 GLU A O 1
ATOM 5147 N N . VAL A 1 710 ? 22.939 -15.069 -21.535 1.00 88.38 710 VAL A N 1
ATOM 5148 C CA . VAL A 1 710 ? 22.552 -14.306 -22.731 1.00 88.38 710 VAL A CA 1
ATOM 5149 C C . VAL A 1 710 ? 22.312 -15.196 -23.958 1.00 88.38 710 VAL A C 1
ATOM 5151 O O . VAL A 1 710 ? 21.676 -14.768 -24.914 1.00 88.38 710 VAL A O 1
ATOM 5154 N N . GLY A 1 711 ? 22.779 -16.447 -23.960 1.00 83.19 711 GLY A N 1
ATOM 5155 C CA . GLY A 1 711 ? 22.459 -17.430 -25.003 1.00 83.19 711 GLY A CA 1
ATOM 5156 C C . GLY A 1 711 ? 23.023 -17.136 -26.402 1.00 83.19 711 GLY A C 1
ATOM 5157 O O . GLY A 1 711 ? 22.727 -17.868 -27.342 1.00 83.19 711 GLY A O 1
ATOM 5158 N N . ASN A 1 712 ? 23.846 -16.096 -26.553 1.00 79.94 712 ASN A N 1
ATOM 5159 C CA . ASN A 1 712 ? 24.436 -15.627 -27.813 1.00 79.94 712 ASN A CA 1
ATOM 5160 C C . ASN A 1 712 ? 25.746 -16.341 -28.213 1.00 79.94 712 ASN A C 1
ATOM 5162 O O . ASN A 1 712 ? 26.425 -15.904 -29.141 1.00 79.94 712 ASN A O 1
ATOM 5166 N N . GLY A 1 713 ? 26.133 -17.396 -27.495 1.00 84.06 713 GLY A N 1
ATOM 5167 C CA . GLY A 1 713 ? 27.374 -18.144 -27.697 1.00 84.06 713 GLY A CA 1
ATOM 5168 C C . GLY A 1 713 ? 28.587 -17.628 -26.911 1.00 84.06 713 GLY A C 1
ATOM 5169 O O . GLY A 1 713 ? 29.612 -18.307 -26.913 1.00 84.06 713 GLY A O 1
ATOM 5170 N N . THR A 1 714 ? 28.504 -16.483 -26.217 1.00 86.06 714 THR A N 1
ATOM 5171 C CA . THR A 1 714 ? 29.639 -15.877 -25.486 1.00 86.06 714 THR A CA 1
ATOM 5172 C C . THR A 1 714 ? 29.463 -15.914 -23.963 1.00 86.06 714 THR A C 1
ATOM 5174 O O . THR A 1 714 ? 28.372 -16.173 -23.458 1.00 86.06 714 THR A O 1
ATOM 5177 N N . THR A 1 715 ? 30.542 -15.619 -23.227 1.00 79.00 715 THR A N 1
ATOM 5178 C CA . THR A 1 715 ? 30.560 -15.460 -21.756 1.00 79.00 715 THR A CA 1
ATOM 5179 C C . THR A 1 715 ? 31.214 -14.135 -21.325 1.00 79.00 715 THR A C 1
ATOM 5181 O O . THR A 1 715 ? 31.975 -14.066 -20.359 1.00 79.00 715 THR A O 1
ATOM 5184 N N . SER A 1 716 ? 31.019 -13.073 -22.111 1.00 73.12 716 SER A N 1
ATOM 5185 C CA . SER A 1 716 ? 31.593 -11.748 -21.841 1.00 73.12 716 SER A CA 1
ATOM 5186 C C . SER A 1 716 ? 30.878 -11.073 -20.668 1.00 73.12 716 SER A C 1
ATOM 5188 O O . SER A 1 716 ? 29.704 -10.738 -20.791 1.00 73.12 716 SER A O 1
ATOM 5190 N N . SER A 1 717 ? 31.569 -10.828 -19.553 1.00 64.25 717 SER A N 1
ATOM 5191 C CA . SER A 1 717 ? 30.993 -10.164 -18.375 1.00 64.25 717 SER A CA 1
ATOM 5192 C C . SER A 1 717 ? 30.471 -8.758 -18.692 1.00 64.25 717 SER A C 1
ATOM 5194 O O . SER A 1 717 ? 31.206 -7.950 -19.259 1.00 64.25 717 SER A O 1
ATOM 5196 N N . GLY A 1 718 ? 29.250 -8.439 -18.255 1.00 62.81 718 GLY A N 1
ATOM 5197 C CA . GLY A 1 718 ? 28.688 -7.094 -18.389 1.00 62.81 718 GLY A CA 1
ATOM 5198 C C . GLY A 1 718 ? 28.087 -6.805 -19.766 1.00 62.81 718 GLY A C 1
ATOM 5199 O O . GLY A 1 718 ? 28.413 -5.786 -20.375 1.00 62.81 718 GLY A O 1
ATOM 5200 N N . VAL A 1 719 ? 27.216 -7.684 -20.276 1.00 83.06 719 VAL A N 1
ATOM 5201 C CA . VAL A 1 719 ? 26.521 -7.487 -21.558 1.00 83.06 719 VAL A CA 1
ATOM 5202 C C . VAL A 1 719 ? 25.457 -6.403 -21.385 1.00 83.06 719 VAL A C 1
ATOM 5204 O O . VAL A 1 719 ? 24.286 -6.682 -21.153 1.00 83.06 719 VAL A O 1
ATOM 5207 N N . SER A 1 720 ? 25.868 -5.139 -21.482 1.00 78.81 720 SER A N 1
ATOM 5208 C CA . SER A 1 720 ? 24.993 -3.981 -21.272 1.00 78.81 720 SER A CA 1
ATOM 5209 C C . SER A 1 720 ? 23.971 -3.746 -22.375 1.00 78.81 720 SER A C 1
ATOM 5211 O O . SER A 1 720 ? 23.083 -2.920 -22.193 1.00 78.81 720 SER A O 1
ATOM 5213 N N . SER A 1 721 ? 24.075 -4.449 -23.502 1.00 81.00 721 SER A N 1
ATOM 5214 C CA . SER A 1 721 ? 23.192 -4.311 -24.662 1.00 81.00 721 SER A CA 1
ATOM 5215 C C . SER A 1 721 ? 22.392 -5.584 -24.896 1.00 81.00 721 SER A C 1
ATOM 5217 O O . SER A 1 721 ? 22.964 -6.668 -24.870 1.00 81.00 721 SER A O 1
ATOM 5219 N N . ALA A 1 722 ? 21.096 -5.462 -25.177 1.00 82.94 722 ALA A N 1
ATOM 5220 C CA . ALA A 1 722 ? 20.271 -6.592 -25.597 1.00 82.94 722 ALA A CA 1
ATOM 5221 C C . ALA A 1 722 ? 20.850 -7.330 -26.816 1.00 82.94 722 ALA A C 1
ATOM 5223 O O . ALA A 1 722 ? 21.047 -6.729 -27.872 1.00 82.94 722 ALA A O 1
ATOM 5224 N N . VAL A 1 723 ? 21.062 -8.643 -26.687 1.00 89.75 723 VAL A N 1
ATOM 5225 C CA . VAL A 1 723 ? 21.486 -9.519 -27.789 1.00 89.75 723 VAL A CA 1
ATOM 5226 C C . VAL A 1 723 ? 20.387 -10.534 -28.079 1.00 89.75 723 VAL A C 1
ATOM 5228 O O . VAL A 1 723 ? 19.744 -11.042 -27.161 1.00 89.75 723 VAL A O 1
ATOM 5231 N N . GLN A 1 724 ? 20.161 -10.837 -29.356 1.00 87.56 724 GLN A N 1
ATOM 5232 C CA . GLN A 1 724 ? 19.261 -11.914 -29.751 1.00 87.56 724 GLN A CA 1
ATOM 5233 C C . GLN A 1 724 ? 19.859 -13.270 -29.371 1.00 87.56 724 GLN A C 1
ATOM 5235 O O . GLN A 1 724 ? 21.024 -13.549 -29.655 1.00 87.56 724 GLN A O 1
ATOM 5240 N N . VAL A 1 725 ? 19.035 -14.124 -28.778 1.00 90.50 725 VAL A N 1
ATOM 5241 C CA . VAL A 1 725 ? 19.329 -15.531 -28.533 1.00 90.50 725 VAL A CA 1
ATOM 5242 C C . VAL A 1 725 ? 19.120 -16.287 -29.858 1.00 90.50 725 VAL A C 1
ATOM 5244 O O . VAL A 1 725 ? 17.988 -16.327 -30.351 1.00 90.50 725 VAL A O 1
ATOM 5247 N N . PRO A 1 726 ? 20.164 -16.862 -30.487 1.00 82.75 726 PRO A N 1
ATOM 5248 C CA . PRO A 1 726 ? 20.039 -17.505 -31.793 1.00 82.75 726 PRO A CA 1
ATOM 5249 C C . PRO A 1 726 ? 19.154 -18.758 -31.764 1.00 82.75 726 PRO A C 1
ATOM 5251 O O . PRO A 1 726 ? 18.914 -19.351 -30.715 1.00 82.75 726 PRO A O 1
ATOM 5254 N N . VAL A 1 727 ? 18.716 -19.196 -32.950 1.00 73.50 727 VAL A N 1
ATOM 5255 C CA . VAL A 1 727 ? 17.929 -20.426 -33.203 1.00 73.50 727 VAL A CA 1
ATOM 5256 C C . VAL A 1 727 ? 16.492 -20.421 -32.639 1.00 73.50 727 VAL A C 1
ATOM 5258 O O . VAL A 1 727 ? 15.624 -21.080 -33.209 1.00 73.50 727 VAL A O 1
ATOM 5261 N N . LEU A 1 728 ? 16.180 -19.642 -31.598 1.00 79.69 728 LEU A N 1
ATOM 5262 C CA . LEU A 1 728 ? 14.814 -19.532 -31.068 1.00 79.69 728 LEU A CA 1
ATOM 5263 C C . LEU A 1 728 ? 13.927 -18.650 -31.956 1.00 79.69 728 LEU A C 1
ATOM 5265 O O . LEU A 1 728 ? 14.203 -17.469 -32.164 1.00 79.69 728 LEU A O 1
ATOM 5269 N N . ALA A 1 729 ? 12.831 -19.243 -32.428 1.00 74.56 729 ALA A N 1
ATOM 5270 C CA . ALA A 1 729 ? 11.743 -18.597 -33.155 1.00 74.56 729 ALA A CA 1
ATOM 5271 C C . ALA A 1 729 ? 10.409 -19.305 -32.839 1.00 74.56 729 ALA A C 1
ATOM 5273 O O . ALA A 1 729 ? 10.402 -20.497 -32.500 1.00 74.56 729 ALA A O 1
ATOM 5274 N N . SER A 1 730 ? 9.289 -18.589 -32.989 1.00 86.88 730 SER A N 1
ATOM 5275 C CA . SER A 1 730 ? 7.928 -19.041 -32.624 1.00 86.88 730 SER A CA 1
ATOM 5276 C C . SER A 1 730 ? 7.721 -19.324 -31.123 1.00 86.88 730 SER A C 1
ATOM 5278 O O . SER A 1 730 ? 6.912 -20.175 -30.749 1.00 86.88 730 SER A O 1
ATOM 5280 N N . MET A 1 731 ? 8.458 -18.629 -30.254 1.00 91.25 731 MET A N 1
ATOM 5281 C CA . MET A 1 731 ? 8.289 -18.679 -28.800 1.00 91.25 731 MET A CA 1
ATOM 5282 C C . MET A 1 731 ? 7.067 -17.863 -28.326 1.00 91.25 731 MET A C 1
ATOM 5284 O O . MET A 1 731 ? 6.693 -16.866 -28.939 1.00 91.25 731 MET A O 1
ATOM 5288 N N . THR A 1 732 ? 6.428 -18.301 -27.240 1.00 79.00 732 THR A N 1
ATOM 5289 C CA . THR A 1 732 ? 5.143 -17.795 -26.713 1.00 79.00 732 THR A CA 1
ATOM 5290 C C . THR A 1 732 ? 5.175 -17.417 -25.229 1.00 79.00 732 THR A C 1
ATOM 5292 O O . THR A 1 732 ? 4.339 -16.629 -24.794 1.00 79.00 732 THR A O 1
ATOM 5295 N N . ALA A 1 733 ? 6.156 -17.899 -24.459 1.00 81.69 733 ALA A N 1
ATOM 5296 C CA . ALA A 1 733 ? 6.503 -17.368 -23.135 1.00 81.69 733 ALA A CA 1
ATOM 5297 C C . ALA A 1 733 ? 8.022 -17.457 -22.893 1.00 81.69 733 ALA A C 1
ATOM 5299 O O . ALA A 1 733 ? 8.705 -18.231 -23.560 1.00 81.69 733 ALA A O 1
ATOM 5300 N N . VAL A 1 734 ? 8.550 -16.707 -21.921 1.00 84.56 734 VAL A N 1
ATOM 5301 C CA . VAL A 1 734 ? 9.906 -16.894 -21.365 1.00 84.56 734 VAL A CA 1
ATOM 5302 C C . VAL A 1 734 ? 9.866 -16.863 -19.843 1.00 84.56 734 VAL A C 1
ATOM 5304 O O . VAL A 1 734 ? 8.956 -16.282 -19.256 1.00 84.56 734 VAL A O 1
ATOM 5307 N N . ALA A 1 735 ? 10.875 -17.458 -19.213 1.00 85.25 735 ALA A N 1
ATOM 5308 C CA . ALA A 1 735 ? 11.140 -17.329 -17.785 1.00 85.25 735 ALA A CA 1
ATOM 5309 C C . ALA A 1 735 ? 12.657 -17.246 -17.544 1.00 85.25 735 ALA A C 1
ATOM 5311 O O . ALA A 1 735 ? 13.437 -17.857 -18.270 1.00 85.25 735 ALA A O 1
ATOM 5312 N N . ALA A 1 736 ? 13.078 -16.489 -16.533 1.00 78.25 736 ALA A N 1
ATOM 5313 C CA . ALA A 1 736 ? 14.475 -16.317 -16.142 1.00 78.25 736 ALA A CA 1
ATOM 5314 C C . ALA A 1 736 ? 14.638 -16.814 -14.710 1.00 78.25 736 ALA A C 1
ATOM 5316 O O . ALA A 1 736 ? 13.846 -16.434 -13.848 1.00 78.25 736 ALA A O 1
ATOM 5317 N N . GLY A 1 737 ? 15.647 -17.645 -14.465 1.00 69.56 737 GLY A N 1
ATOM 5318 C CA . GLY A 1 737 ? 16.111 -17.955 -13.119 1.00 69.56 737 GLY A CA 1
ATOM 5319 C C . GLY A 1 737 ? 17.131 -16.929 -12.631 1.00 69.56 737 GLY A C 1
ATOM 5320 O O . GLY A 1 737 ? 17.170 -15.794 -13.106 1.00 69.56 737 GLY A O 1
ATOM 5321 N N . GLU A 1 738 ? 17.990 -17.313 -11.688 1.00 77.50 738 GLU A N 1
ATOM 5322 C CA . GLU A 1 738 ? 19.068 -16.423 -11.230 1.00 77.50 738 GLU A CA 1
ATOM 5323 C C . GLU A 1 738 ? 20.259 -16.388 -12.201 1.00 77.50 738 GLU A C 1
ATOM 5325 O O . GLU A 1 738 ? 20.842 -15.331 -12.403 1.00 77.50 738 GLU A O 1
ATOM 5330 N N . ASN A 1 739 ? 20.592 -17.519 -12.837 1.00 81.06 739 ASN A N 1
ATOM 5331 C CA . ASN A 1 739 ? 21.700 -17.627 -13.803 1.00 81.06 739 ASN A CA 1
ATOM 5332 C C . ASN A 1 739 ? 21.336 -18.497 -15.031 1.00 81.06 739 ASN A C 1
ATOM 5334 O O . ASN A 1 739 ? 22.207 -19.080 -15.681 1.00 81.06 739 ASN A O 1
ATOM 5338 N N . HIS A 1 740 ? 20.044 -18.658 -15.331 1.00 85.25 740 HIS A N 1
ATOM 5339 C CA . HIS A 1 740 ? 19.560 -19.421 -16.489 1.00 85.25 740 HIS A CA 1
ATOM 5340 C C . HIS A 1 740 ? 18.271 -18.847 -17.070 1.00 85.25 740 HIS A C 1
ATOM 5342 O O . HIS A 1 740 ? 17.631 -17.971 -16.485 1.00 85.25 740 HIS A O 1
ATOM 5348 N N . SER A 1 741 ? 17.914 -19.347 -18.247 1.00 91.25 741 SER A N 1
ATOM 5349 C CA . SER A 1 741 ? 16.930 -18.743 -19.135 1.00 91.25 741 SER A CA 1
ATOM 5350 C C . SER A 1 741 ? 16.109 -19.828 -19.834 1.00 91.25 741 SER A C 1
ATOM 5352 O O . SER A 1 741 ? 16.661 -20.858 -20.220 1.00 91.25 741 SER A O 1
ATOM 5354 N N . LEU A 1 742 ? 14.799 -19.609 -19.986 1.00 93.19 742 LEU A N 1
ATOM 5355 C CA . LEU A 1 742 ? 13.833 -20.547 -20.569 1.00 93.19 742 LEU A CA 1
ATOM 5356 C C . LEU A 1 742 ? 12.924 -19.859 -21.593 1.00 93.19 742 LEU A C 1
ATOM 5358 O O . LEU A 1 742 ? 12.570 -18.691 -21.424 1.00 93.19 742 LEU A O 1
ATOM 5362 N N . ALA A 1 743 ? 12.452 -20.620 -22.581 1.00 89.31 743 ALA A N 1
ATOM 5363 C CA . ALA A 1 743 ? 11.421 -20.220 -23.536 1.00 89.31 743 ALA A CA 1
ATOM 5364 C C . ALA A 1 743 ? 10.402 -21.346 -23.783 1.00 89.31 743 ALA A C 1
ATOM 5366 O O . ALA A 1 743 ? 10.777 -22.506 -23.933 1.00 89.31 743 ALA A O 1
ATOM 5367 N N . LEU A 1 744 ? 9.118 -21.002 -23.854 1.00 92.06 744 LEU A N 1
ATOM 5368 C CA . LEU A 1 744 ? 8.037 -21.863 -24.342 1.00 92.06 744 LEU A CA 1
ATOM 5369 C C . LEU A 1 744 ? 7.823 -21.579 -25.823 1.00 92.06 744 LEU A C 1
ATOM 5371 O O . LEU A 1 744 ? 7.847 -20.417 -26.218 1.00 92.06 744 LEU A O 1
ATOM 5375 N N . ARG A 1 745 ? 7.546 -22.611 -26.615 1.00 90.56 745 ARG A N 1
ATOM 5376 C CA . ARG A 1 745 ? 7.250 -22.527 -28.043 1.00 90.56 745 ARG A CA 1
ATOM 5377 C C . ARG A 1 745 ? 5.764 -22.727 -28.337 1.00 90.56 745 ARG A C 1
ATOM 5379 O O . ARG A 1 745 ? 5.051 -23.361 -27.565 1.00 90.56 745 ARG A O 1
ATOM 5386 N N . GLN A 1 746 ? 5.287 -22.202 -29.465 1.00 82.06 746 GLN A N 1
ATOM 5387 C CA . GLN A 1 746 ? 3.876 -22.283 -29.875 1.00 82.06 746 GLN A CA 1
ATOM 5388 C C . GLN A 1 746 ? 3.371 -23.725 -30.088 1.00 82.06 746 GLN A C 1
ATOM 5390 O O . GLN A 1 746 ? 2.180 -23.982 -29.942 1.00 82.06 746 GLN A O 1
ATOM 5395 N N . ASP A 1 747 ? 4.271 -24.667 -30.381 1.00 86.56 747 ASP A N 1
ATOM 5396 C CA . ASP A 1 747 ? 4.002 -26.114 -30.444 1.00 86.56 747 ASP A CA 1
ATOM 5397 C C . ASP A 1 747 ? 3.923 -26.792 -29.051 1.00 86.56 747 ASP A C 1
ATOM 5399 O O . ASP A 1 747 ? 3.707 -28.000 -28.943 1.00 86.56 747 ASP A O 1
ATOM 5403 N N . GLY A 1 748 ? 4.077 -26.021 -27.970 1.00 82.06 748 GLY A N 1
ATOM 5404 C CA . GLY A 1 748 ? 4.047 -26.489 -26.587 1.00 82.06 748 GLY A CA 1
ATOM 5405 C C . GLY A 1 748 ? 5.356 -27.119 -26.100 1.00 82.06 748 GLY A C 1
ATOM 5406 O O . GLY A 1 748 ? 5.363 -27.659 -24.993 1.00 82.06 748 GLY A O 1
ATOM 5407 N N . THR A 1 749 ? 6.438 -27.083 -26.892 1.00 91.75 749 THR A N 1
ATOM 5408 C CA . THR A 1 749 ? 7.788 -27.508 -26.470 1.00 91.75 749 THR A CA 1
ATOM 5409 C C . THR A 1 749 ? 8.516 -26.402 -25.702 1.00 91.75 749 THR A C 1
ATOM 5411 O O . THR A 1 749 ? 8.227 -25.219 -25.868 1.00 91.75 749 THR A O 1
ATOM 5414 N N . VAL A 1 750 ? 9.472 -26.768 -24.846 1.00 91.81 750 VAL A N 1
ATOM 5415 C CA . VAL A 1 750 ? 10.228 -25.822 -24.001 1.00 91.81 750 VAL A CA 1
ATOM 5416 C C . VAL A 1 750 ? 11.714 -25.875 -24.362 1.00 91.81 750 VAL A C 1
ATOM 5418 O O . VAL A 1 750 ? 12.208 -26.913 -24.791 1.00 91.81 750 VAL A O 1
ATOM 5421 N N . TRP A 1 751 ? 12.424 -24.760 -24.207 1.00 95.06 751 TRP A N 1
ATOM 5422 C CA . TRP A 1 751 ? 13.845 -24.577 -24.522 1.00 95.06 751 TRP A CA 1
ATOM 5423 C C . TRP A 1 751 ? 14.555 -23.836 -23.379 1.00 95.06 751 TRP A C 1
ATOM 5425 O O . TRP A 1 751 ? 13.911 -23.057 -22.676 1.00 95.06 751 TRP A O 1
ATOM 5435 N N . GLY A 1 752 ? 15.864 -24.036 -23.194 1.00 90.88 752 GLY A N 1
ATOM 5436 C CA . GLY A 1 752 ? 16.642 -23.379 -22.135 1.00 90.88 752 GLY A CA 1
ATOM 5437 C C . GLY A 1 752 ? 18.135 -23.185 -22.438 1.00 90.88 752 GLY A C 1
ATOM 5438 O O . GLY A 1 752 ? 18.696 -23.860 -23.299 1.00 90.88 752 GLY A O 1
ATOM 5439 N N . TRP A 1 753 ? 18.768 -22.220 -21.759 1.00 93.88 753 TRP A N 1
ATOM 5440 C CA . TRP A 1 753 ? 20.204 -21.892 -21.842 1.00 93.88 753 TRP A CA 1
ATOM 5441 C C . TRP A 1 753 ? 20.721 -21.192 -20.567 1.00 93.88 753 TRP A C 1
ATOM 5443 O O . TRP A 1 753 ? 19.947 -20.814 -19.685 1.00 93.88 753 TRP A O 1
ATOM 5453 N N . GLY A 1 754 ? 22.043 -21.028 -20.461 1.00 91.62 754 GLY A N 1
ATOM 5454 C CA . GLY A 1 754 ? 22.753 -20.498 -19.294 1.00 91.62 754 GLY A CA 1
ATOM 5455 C C . GLY A 1 754 ? 23.347 -21.591 -18.400 1.00 91.62 754 GLY A C 1
ATOM 5456 O O . GLY A 1 754 ? 23.744 -22.665 -18.870 1.00 91.62 754 GLY A O 1
ATOM 5457 N N . TYR A 1 755 ? 23.419 -21.320 -17.095 1.00 87.62 755 TYR A N 1
ATOM 5458 C CA . TYR A 1 755 ? 23.924 -22.266 -16.101 1.00 87.62 755 TYR A CA 1
ATOM 5459 C C . TYR A 1 755 ? 23.015 -23.504 -15.985 1.00 87.62 755 TYR A C 1
ATOM 5461 O O . TYR A 1 755 ? 21.789 -23.401 -16.017 1.00 87.62 755 TYR A O 1
ATOM 5469 N N . ASN A 1 756 ? 23.608 -24.690 -15.816 1.00 84.00 756 ASN A N 1
ATOM 5470 C CA . ASN A 1 756 ? 22.869 -25.962 -15.771 1.00 84.00 756 ASN A CA 1
ATOM 5471 C C . ASN A 1 756 ? 23.323 -26.902 -14.639 1.00 84.00 756 ASN A C 1
ATOM 5473 O O . ASN A 1 756 ? 22.951 -28.069 -14.642 1.00 84.00 756 ASN A O 1
ATOM 5477 N N . GLY A 1 757 ? 24.106 -26.438 -13.655 1.00 81.56 757 GLY A N 1
ATOM 5478 C CA . GLY A 1 757 ? 24.753 -27.328 -12.672 1.00 81.56 757 GLY A CA 1
ATOM 5479 C C . GLY A 1 757 ? 23.802 -28.243 -11.880 1.00 81.56 757 GLY A C 1
ATOM 5480 O O . GLY A 1 757 ? 24.209 -29.313 -11.443 1.00 81.56 757 GLY A O 1
ATOM 5481 N N . SER A 1 758 ? 22.525 -27.858 -11.746 1.00 81.44 758 SER A N 1
ATOM 5482 C CA . SER A 1 758 ? 21.454 -28.663 -11.126 1.00 81.44 758 SER A CA 1
ATOM 5483 C C . SER A 1 758 ? 20.438 -29.265 -12.118 1.00 81.44 758 SER A C 1
ATOM 5485 O O . SER A 1 758 ? 19.377 -29.710 -11.693 1.00 81.44 758 SER A O 1
ATOM 5487 N N . GLY A 1 759 ? 20.710 -29.264 -13.428 1.00 77.44 759 GLY A N 1
ATOM 5488 C CA . GLY A 1 759 ? 19.795 -29.782 -14.459 1.00 77.44 759 GLY A CA 1
ATOM 5489 C C . GLY A 1 759 ? 18.693 -28.809 -14.906 1.00 77.44 759 GLY A C 1
ATOM 5490 O O . GLY A 1 759 ? 17.692 -29.213 -15.494 1.00 77.44 759 GLY A O 1
ATOM 5491 N N . GLN A 1 760 ? 18.870 -27.517 -14.617 1.00 91.12 760 GLN A N 1
ATOM 5492 C CA . GLN A 1 760 ? 17.894 -26.429 -14.796 1.00 91.12 760 GLN A CA 1
ATOM 5493 C C . GLN A 1 760 ? 17.337 -26.296 -16.222 1.00 91.12 760 GLN A C 1
ATOM 5495 O O . GLN A 1 760 ? 16.223 -25.798 -16.406 1.00 91.12 760 GLN A O 1
ATOM 5500 N N . LEU A 1 761 ? 18.106 -26.722 -17.229 1.00 93.38 761 LEU A N 1
ATOM 5501 C CA . LEU A 1 761 ? 17.762 -26.569 -18.644 1.00 93.38 761 LEU A CA 1
ATOM 5502 C C . LEU A 1 761 ? 16.902 -27.711 -19.199 1.00 93.38 761 LEU A C 1
ATOM 5504 O O . LEU A 1 761 ? 16.412 -27.594 -20.315 1.00 93.38 761 LEU A O 1
ATOM 5508 N N . GLY A 1 762 ? 16.698 -28.798 -18.445 1.00 83.75 762 GLY A N 1
ATOM 5509 C CA . GLY A 1 762 ? 15.796 -29.890 -18.835 1.00 83.75 762 GLY A CA 1
ATOM 5510 C C . GLY A 1 762 ? 16.268 -30.740 -20.026 1.00 83.75 762 GLY A C 1
ATOM 5511 O O . GLY A 1 762 ? 15.474 -31.501 -20.580 1.00 83.75 762 GLY A O 1
ATOM 5512 N N . ASP A 1 763 ? 17.536 -30.623 -20.437 1.00 80.56 763 ASP A N 1
ATOM 5513 C CA . ASP A 1 763 ? 18.128 -31.358 -21.568 1.00 80.56 763 ASP A CA 1
ATOM 5514 C C . ASP A 1 763 ? 18.657 -32.757 -21.194 1.00 80.56 763 ASP A C 1
ATOM 5516 O O . ASP A 1 763 ? 19.363 -33.394 -21.973 1.00 80.56 763 ASP A O 1
ATOM 5520 N N . GLY A 1 764 ? 18.352 -33.234 -19.983 1.00 81.38 764 GLY A N 1
ATOM 5521 C CA . GLY A 1 764 ? 18.873 -34.477 -19.416 1.00 81.38 764 GLY A CA 1
ATOM 5522 C C . GLY A 1 764 ? 20.265 -34.354 -18.792 1.00 81.38 764 GLY A C 1
ATOM 5523 O O . GLY A 1 764 ? 20.650 -35.227 -18.012 1.00 81.38 764 GLY A O 1
ATOM 5524 N N . THR A 1 765 ? 21.000 -33.267 -19.047 1.00 90.31 765 THR A N 1
ATOM 5525 C CA . THR A 1 765 ? 22.379 -33.067 -18.571 1.00 90.31 765 THR A CA 1
ATOM 5526 C C . THR A 1 765 ? 22.469 -32.054 -17.424 1.00 90.31 765 THR A C 1
ATOM 5528 O O . THR A 1 765 ? 21.486 -31.417 -17.051 1.00 90.31 765 THR A O 1
ATOM 5531 N N . THR A 1 766 ? 23.672 -31.884 -16.870 1.00 77.62 766 THR A N 1
ATOM 5532 C CA . THR A 1 766 ? 24.022 -30.804 -15.925 1.00 77.62 766 THR A CA 1
ATOM 5533 C C . THR A 1 766 ? 25.049 -29.816 -16.501 1.00 77.62 766 THR A C 1
ATOM 5535 O O . THR A 1 766 ? 25.611 -28.983 -15.788 1.00 77.62 766 THR A O 1
ATOM 5538 N N . THR A 1 767 ? 25.333 -29.893 -17.805 1.00 85.19 767 THR A N 1
ATOM 5539 C CA . THR A 1 767 ? 26.347 -29.059 -18.467 1.00 85.19 767 THR A CA 1
ATOM 5540 C C . THR A 1 767 ? 25.734 -27.748 -18.947 1.00 85.19 767 THR A C 1
ATOM 5542 O O . THR A 1 767 ? 24.693 -27.762 -19.603 1.00 85.19 767 THR A O 1
ATOM 5545 N N . GLY A 1 768 ? 26.370 -26.616 -18.622 1.00 86.06 768 GLY A N 1
ATOM 5546 C CA . GLY A 1 768 ? 25.930 -25.287 -19.063 1.00 86.06 768 GLY A CA 1
ATOM 5547 C C . GLY A 1 768 ? 25.870 -25.152 -20.589 1.00 86.06 768 GLY A C 1
ATOM 5548 O O . GLY A 1 768 ? 26.529 -25.896 -21.324 1.00 86.06 768 GLY A O 1
ATOM 5549 N N . ARG A 1 769 ? 25.060 -24.204 -21.068 1.00 90.44 769 ARG A N 1
ATOM 5550 C CA . ARG A 1 769 ? 24.826 -23.977 -22.499 1.00 90.44 769 ARG A CA 1
ATOM 5551 C C . ARG A 1 769 ? 24.869 -22.484 -22.806 1.00 90.44 769 ARG A C 1
ATOM 5553 O O . ARG A 1 769 ? 23.984 -21.748 -22.386 1.00 90.44 769 ARG A O 1
ATOM 5560 N N . THR A 1 770 ? 25.850 -22.041 -23.590 1.00 88.44 770 THR A N 1
ATOM 5561 C CA . THR A 1 770 ? 25.927 -20.652 -24.082 1.00 88.44 770 THR A CA 1
ATOM 5562 C C . THR A 1 770 ? 24.971 -20.370 -25.246 1.00 88.44 770 THR A C 1
ATOM 5564 O O . THR A 1 770 ? 24.940 -19.249 -25.745 1.00 88.44 770 THR A O 1
ATOM 5567 N N . SER A 1 771 ? 24.179 -21.355 -25.681 1.00 90.25 771 SER A N 1
ATOM 5568 C CA . SER A 1 771 ? 23.120 -21.231 -26.692 1.00 90.25 771 SER A CA 1
ATOM 5569 C C . SER A 1 771 ? 21.982 -22.231 -26.412 1.00 90.25 771 SER A C 1
ATOM 5571 O O . SER A 1 771 ? 22.206 -23.190 -25.674 1.00 90.25 771 SER A O 1
ATOM 5573 N N . PRO A 1 772 ? 20.769 -22.037 -26.956 1.00 89.94 772 PRO A N 1
ATOM 5574 C CA . PRO A 1 772 ? 19.582 -22.814 -26.577 1.00 89.94 772 PRO A CA 1
ATOM 5575 C C . PRO A 1 772 ? 19.625 -24.308 -26.892 1.00 89.94 772 PRO A C 1
ATOM 5577 O O . PRO A 1 772 ? 20.052 -24.725 -27.967 1.00 89.94 772 PRO A O 1
ATOM 5580 N N . VAL A 1 773 ? 19.068 -25.098 -25.974 1.00 91.31 773 VAL A N 1
ATOM 5581 C CA . VAL A 1 773 ? 18.765 -26.525 -26.138 1.00 91.31 773 VAL A CA 1
ATOM 5582 C C . VAL A 1 773 ? 17.292 -26.788 -25.807 1.00 91.31 773 VAL A C 1
ATOM 5584 O O . VAL A 1 773 ? 16.703 -26.084 -24.986 1.00 91.31 773 VAL A O 1
ATOM 5587 N N . GLN A 1 774 ? 16.675 -27.776 -26.456 1.00 92.00 774 GLN A N 1
ATOM 5588 C CA . GLN A 1 774 ? 15.286 -28.161 -26.196 1.00 92.00 774 GLN A CA 1
ATOM 5589 C C . GLN A 1 774 ? 15.178 -29.032 -24.932 1.00 92.00 774 GLN A C 1
ATOM 5591 O O . GLN A 1 774 ? 15.961 -29.961 -24.731 1.00 92.00 774 GLN A O 1
ATOM 5596 N N . VAL A 1 775 ? 14.166 -28.763 -24.106 1.00 89.12 775 VAL A N 1
ATOM 5597 C CA . VAL A 1 775 ? 13.778 -29.592 -22.958 1.00 89.12 775 VAL A CA 1
ATOM 5598 C C . VAL A 1 775 ? 13.273 -30.944 -23.459 1.00 89.12 775 VAL A C 1
ATOM 5600 O O . VAL A 1 775 ? 12.360 -31.021 -24.284 1.00 89.12 775 VAL A O 1
ATOM 5603 N N . SER A 1 776 ? 13.847 -32.025 -22.939 1.00 87.44 776 SER A N 1
ATOM 5604 C CA . SER A 1 776 ? 13.520 -33.382 -23.373 1.00 87.44 776 SER A CA 1
ATOM 5605 C C . SER A 1 776 ? 12.203 -33.886 -22.776 1.00 87.44 776 SER A C 1
ATOM 5607 O O . SER A 1 776 ? 11.936 -33.728 -21.588 1.00 87.44 776 SER A O 1
ATOM 5609 N N . GLY A 1 777 ? 11.383 -34.535 -23.611 1.00 76.62 777 GLY A N 1
ATOM 5610 C CA . GLY A 1 777 ? 10.169 -35.252 -23.193 1.00 76.62 777 GLY A CA 1
ATOM 5611 C C . GLY A 1 777 ? 8.939 -34.395 -22.859 1.00 76.62 777 GLY A C 1
ATOM 5612 O O . GLY A 1 777 ? 7.903 -34.959 -22.516 1.00 76.62 777 GLY A O 1
ATOM 5613 N N . LEU A 1 778 ? 9.011 -33.064 -22.973 1.00 86.81 778 LEU A N 1
ATOM 5614 C CA . LEU A 1 778 ? 7.941 -32.152 -22.552 1.00 86.81 778 LEU A CA 1
ATOM 5615 C C . LEU A 1 778 ? 7.248 -31.468 -23.742 1.00 86.81 778 LEU A C 1
ATOM 5617 O O . LEU A 1 778 ? 7.894 -30.881 -24.609 1.00 86.81 778 LEU A O 1
ATOM 5621 N N . SER A 1 779 ? 5.916 -31.546 -23.767 1.00 83.62 779 SER A N 1
ATOM 5622 C CA . SER A 1 779 ? 5.044 -30.967 -24.799 1.00 83.62 779 SER A CA 1
ATOM 5623 C C . SER A 1 779 ? 3.668 -30.598 -24.222 1.00 83.62 779 SER A C 1
ATOM 5625 O O . SER A 1 779 ? 3.333 -30.997 -23.101 1.00 83.62 779 SER A O 1
ATOM 5627 N N . GLY A 1 780 ? 2.866 -29.829 -24.968 1.00 82.00 780 GLY A N 1
ATOM 5628 C CA . GLY A 1 780 ? 1.539 -29.375 -24.521 1.00 82.00 780 GLY A CA 1
ATOM 5629 C C . GLY A 1 780 ? 1.579 -28.377 -23.354 1.00 82.00 780 GLY A C 1
ATOM 5630 O O . GLY A 1 780 ? 0.611 -28.261 -22.601 1.00 82.00 780 GLY A O 1
ATOM 5631 N N . VAL A 1 781 ? 2.712 -27.693 -23.169 1.00 93.62 781 VAL A N 1
ATOM 5632 C CA . VAL A 1 781 ? 2.902 -26.663 -22.140 1.00 93.62 781 VAL A CA 1
ATOM 5633 C C . VAL A 1 781 ? 2.215 -25.360 -22.558 1.00 93.62 781 VAL A C 1
ATOM 5635 O O . VAL A 1 781 ? 2.227 -24.985 -23.728 1.00 93.62 781 VAL A O 1
ATOM 5638 N N . THR A 1 782 ? 1.614 -24.669 -21.592 1.00 85.00 782 THR A N 1
ATOM 5639 C CA . THR A 1 782 ? 0.841 -23.429 -21.769 1.00 85.00 782 THR A CA 1
ATOM 5640 C C . THR A 1 782 ? 1.371 -22.249 -20.951 1.00 85.00 782 THR A C 1
ATOM 5642 O O . THR A 1 782 ? 1.086 -21.107 -21.303 1.00 85.00 782 THR A O 1
ATOM 5645 N N . ALA A 1 783 ? 2.164 -22.485 -19.899 1.00 82.94 783 ALA A N 1
ATOM 5646 C CA . ALA A 1 783 ? 2.886 -21.436 -19.169 1.00 82.94 783 ALA A CA 1
ATOM 5647 C C . ALA A 1 783 ? 4.187 -21.962 -18.535 1.00 82.94 783 ALA A C 1
ATOM 5649 O O . ALA A 1 783 ? 4.335 -23.167 -18.326 1.00 82.94 783 ALA A O 1
ATOM 5650 N N . LEU A 1 784 ? 5.105 -21.051 -18.195 1.00 88.19 784 LEU A N 1
ATOM 5651 C CA . LEU A 1 784 ? 6.381 -21.329 -17.520 1.00 88.19 784 LEU A CA 1
ATOM 5652 C C . LEU A 1 784 ? 6.584 -20.415 -16.305 1.00 88.19 784 LEU A C 1
ATOM 5654 O O . LEU A 1 784 ? 6.052 -19.307 -16.265 1.00 88.19 784 LEU A O 1
ATOM 5658 N N . ALA A 1 785 ? 7.424 -20.849 -15.365 1.00 83.38 785 ALA A N 1
ATOM 5659 C CA . ALA A 1 785 ? 8.032 -20.007 -14.331 1.00 83.38 785 ALA A CA 1
ATOM 5660 C C . ALA A 1 785 ? 9.442 -20.530 -13.979 1.00 83.38 785 ALA A C 1
ATOM 5662 O O . ALA A 1 785 ? 9.789 -21.654 -14.337 1.00 83.38 785 ALA A O 1
ATOM 5663 N N . ALA A 1 786 ? 10.264 -19.738 -13.286 1.00 79.88 786 ALA A N 1
ATOM 5664 C CA . ALA A 1 786 ? 11.606 -20.145 -12.857 1.00 79.88 786 ALA A CA 1
ATOM 5665 C C . ALA A 1 786 ? 11.987 -19.513 -11.508 1.00 79.88 786 ALA A C 1
ATOM 5667 O O . ALA A 1 786 ? 11.635 -18.365 -11.236 1.00 79.88 786 ALA A O 1
ATOM 5668 N N . GLY A 1 787 ? 12.689 -20.275 -10.666 1.00 70.94 787 GLY A N 1
ATOM 5669 C CA . GLY A 1 787 ? 13.281 -19.811 -9.408 1.00 70.94 787 GLY A CA 1
ATOM 5670 C C . GLY A 1 787 ? 14.791 -19.591 -9.524 1.00 70.94 787 GLY A C 1
ATOM 5671 O O . GLY A 1 787 ? 15.325 -19.562 -10.631 1.00 70.94 787 GLY A O 1
ATOM 5672 N N . ASN A 1 788 ? 15.513 -19.459 -8.404 1.00 77.81 788 ASN A N 1
ATOM 5673 C CA . ASN A 1 788 ? 16.969 -19.252 -8.450 1.00 77.81 788 ASN A CA 1
ATOM 5674 C C . ASN A 1 788 ? 17.664 -20.433 -9.135 1.00 77.81 788 ASN A C 1
ATOM 5676 O O . ASN A 1 788 ? 18.494 -20.234 -10.021 1.00 77.81 788 ASN A O 1
ATOM 5680 N N . GLY A 1 789 ? 17.276 -21.644 -8.719 1.00 77.81 789 GLY A N 1
ATOM 5681 C CA . GLY A 1 789 ? 17.882 -22.905 -9.135 1.00 77.81 789 GLY A CA 1
ATOM 5682 C C . GLY A 1 789 ? 17.007 -23.807 -10.017 1.00 77.81 789 GLY A C 1
ATOM 5683 O O . GLY A 1 789 ? 17.431 -24.914 -10.354 1.00 77.81 789 GLY A O 1
ATOM 5684 N N . HIS A 1 790 ? 15.756 -23.427 -10.307 1.00 84.94 790 HIS A N 1
ATOM 5685 C CA . HIS A 1 790 ? 14.733 -24.357 -10.812 1.00 84.94 790 HIS A CA 1
ATOM 5686 C C . HIS A 1 790 ? 13.778 -23.760 -11.847 1.00 84.94 790 HIS A C 1
ATOM 5688 O O . HIS A 1 790 ? 13.735 -22.551 -12.066 1.00 84.94 790 HIS A O 1
ATOM 5694 N N . SER A 1 791 ? 13.015 -24.646 -12.481 1.00 94.31 791 SER A N 1
ATOM 5695 C CA . SER A 1 791 ? 12.205 -24.407 -13.674 1.00 94.31 791 SER A CA 1
ATOM 5696 C C . SER A 1 791 ? 10.845 -25.100 -13.518 1.00 94.31 791 SER A C 1
ATOM 5698 O O . SER A 1 791 ? 10.795 -26.249 -13.081 1.00 94.31 791 SER A O 1
ATOM 5700 N N . LEU A 1 792 ? 9.749 -24.420 -13.869 1.00 94.25 792 LEU A N 1
ATOM 5701 C CA . LEU A 1 792 ? 8.370 -24.921 -13.800 1.00 94.25 792 LEU A CA 1
ATOM 5702 C C . LEU A 1 792 ? 7.651 -24.769 -15.149 1.00 94.25 792 LEU A C 1
ATOM 5704 O O . LEU A 1 792 ? 7.857 -23.787 -15.863 1.00 94.25 792 LEU A O 1
ATOM 5708 N N . ALA A 1 793 ? 6.728 -25.685 -15.434 1.00 92.94 793 ALA A N 1
ATOM 5709 C CA . ALA A 1 793 ? 5.818 -25.654 -16.573 1.00 92.94 793 ALA A CA 1
ATOM 5710 C C . ALA A 1 793 ? 4.389 -26.045 -16.161 1.00 92.94 793 ALA A C 1
ATOM 5712 O O . ALA A 1 793 ? 4.192 -26.989 -15.401 1.00 92.94 793 ALA A O 1
ATOM 5713 N N . LEU A 1 794 ? 3.387 -25.350 -16.696 1.00 94.50 794 LEU A N 1
ATOM 5714 C CA . LEU A 1 794 ? 1.971 -25.724 -16.619 1.00 94.50 794 LEU A CA 1
ATOM 5715 C C . LEU A 1 794 ? 1.550 -26.287 -17.976 1.00 94.50 794 LEU A C 1
ATOM 5717 O O . LEU A 1 794 ? 1.852 -25.680 -19.002 1.00 94.50 794 LEU A O 1
ATOM 5721 N N . LYS A 1 795 ? 0.858 -27.426 -17.995 1.00 92.75 795 LYS A N 1
ATOM 5722 C CA . LYS A 1 795 ? 0.321 -28.038 -19.217 1.00 92.75 795 LYS A CA 1
ATOM 5723 C C . LYS A 1 795 ? -1.149 -27.686 -19.439 1.00 92.75 795 LYS A C 1
ATOM 5725 O O . LYS A 1 795 ? -1.871 -27.334 -18.507 1.00 92.75 795 LYS A O 1
ATOM 5730 N N . SER A 1 796 ? -1.614 -27.838 -20.679 1.00 86.81 796 SER A N 1
ATOM 5731 C CA . SER A 1 796 ? -3.013 -27.617 -21.083 1.00 86.81 796 SER A CA 1
ATOM 5732 C C . SER A 1 796 ? -4.035 -28.516 -20.370 1.00 86.81 796 SER A C 1
ATOM 5734 O O . SER A 1 796 ? -5.217 -28.193 -20.352 1.00 86.81 796 SER A O 1
ATOM 5736 N N . ASP A 1 797 ? -3.589 -29.625 -19.776 1.00 85.94 797 ASP A N 1
ATOM 5737 C CA . ASP A 1 797 ? -4.389 -30.530 -18.936 1.00 85.94 797 ASP A CA 1
ATOM 5738 C C . ASP A 1 797 ? -4.526 -30.065 -17.466 1.00 85.94 797 ASP A C 1
ATOM 5740 O O . ASP A 1 797 ? -5.193 -30.720 -16.664 1.00 85.94 797 ASP A O 1
ATOM 5744 N N . GLY A 1 798 ? -3.910 -28.937 -17.094 1.00 84.75 798 GLY A N 1
ATOM 5745 C CA . GLY A 1 798 ? -3.931 -28.403 -15.732 1.00 84.75 798 GLY A CA 1
ATOM 5746 C C . GLY A 1 798 ? -2.975 -29.099 -14.756 1.00 84.75 798 GLY A C 1
ATOM 5747 O O . GLY A 1 798 ? -3.107 -28.888 -13.546 1.00 84.75 798 GLY A O 1
ATOM 5748 N N . SER A 1 799 ? -2.035 -29.921 -15.247 1.00 89.31 799 SER A N 1
ATOM 5749 C CA . SER A 1 799 ? -0.921 -30.479 -14.463 1.00 89.31 799 SER A CA 1
ATOM 5750 C C . SER A 1 799 ? 0.314 -29.570 -14.484 1.00 89.31 799 SER A C 1
ATOM 5752 O O . SER A 1 799 ? 0.625 -28.927 -15.490 1.00 89.31 799 SER A O 1
ATOM 5754 N N . VAL A 1 800 ? 1.044 -29.532 -13.365 1.00 94.81 800 VAL A N 1
ATOM 5755 C CA . VAL A 1 800 ? 2.300 -28.777 -13.221 1.00 94.81 800 VAL A CA 1
ATOM 5756 C C . VAL A 1 800 ? 3.485 -29.741 -13.258 1.00 94.81 800 VAL A C 1
ATOM 5758 O O . VAL A 1 800 ? 3.413 -30.841 -12.713 1.00 94.81 800 VAL A O 1
ATOM 5761 N N . TRP A 1 801 ? 4.572 -29.326 -13.899 1.00 95.19 801 TRP A N 1
ATOM 5762 C CA . TRP A 1 801 ? 5.822 -30.068 -14.066 1.00 95.19 801 TRP A CA 1
ATOM 5763 C C . TRP A 1 801 ? 7.010 -29.186 -13.666 1.00 95.19 801 TRP A C 1
ATOM 5765 O O . TRP A 1 801 ? 6.956 -27.969 -13.828 1.00 95.19 801 TRP A O 1
ATOM 5775 N N . ALA A 1 802 ? 8.074 -29.786 -13.137 1.00 94.19 802 ALA A N 1
ATOM 5776 C CA . ALA A 1 802 ? 9.195 -29.084 -12.520 1.00 94.19 802 ALA A CA 1
ATOM 5777 C C . ALA A 1 802 ? 10.539 -29.802 -12.752 1.00 94.19 802 ALA A C 1
ATOM 5779 O O . ALA A 1 802 ? 10.585 -31.031 -12.836 1.00 94.19 802 ALA A O 1
ATOM 5780 N N . TRP A 1 803 ? 11.634 -29.045 -12.868 1.00 94.25 803 TRP A N 1
ATOM 5781 C CA . TRP A 1 803 ? 13.009 -29.561 -12.957 1.00 94.25 803 TRP A CA 1
ATOM 5782 C C . TRP A 1 803 ? 14.056 -28.530 -12.496 1.00 94.25 803 TRP A C 1
ATOM 5784 O O . TRP A 1 803 ? 13.734 -27.375 -12.217 1.00 94.25 803 TRP A O 1
ATOM 5794 N N . GLY A 1 804 ? 15.321 -28.943 -12.397 1.00 89.44 804 GLY A N 1
ATOM 5795 C CA . GLY A 1 804 ? 16.418 -28.171 -11.811 1.00 89.44 804 GLY A CA 1
ATOM 5796 C C . GLY A 1 804 ? 16.699 -28.544 -10.353 1.00 89.44 804 GLY A C 1
ATOM 5797 O O . GLY A 1 804 ? 16.517 -29.692 -9.946 1.00 89.44 804 GLY A O 1
ATOM 5798 N N . SER A 1 805 ? 17.173 -27.574 -9.571 1.00 85.31 805 SER A N 1
ATOM 5799 C CA . SER A 1 805 ? 17.486 -27.721 -8.146 1.00 85.31 805 SER A CA 1
ATOM 5800 C C . SER A 1 805 ? 16.251 -28.075 -7.317 1.00 85.31 805 SER A C 1
ATOM 5802 O O . SER A 1 805 ? 15.179 -27.521 -7.542 1.00 85.31 805 SER A O 1
ATOM 5804 N N . ASN A 1 806 ? 16.413 -28.972 -6.340 1.00 90.81 806 ASN A N 1
ATOM 5805 C CA . ASN A 1 806 ? 15.332 -29.427 -5.457 1.00 90.81 806 ASN A CA 1
ATOM 5806 C C . ASN A 1 806 ? 15.743 -29.516 -3.974 1.00 90.81 806 ASN A C 1
ATOM 5808 O O . ASN A 1 806 ? 15.042 -30.135 -3.180 1.00 90.81 806 ASN A O 1
ATOM 5812 N N . GLY A 1 807 ? 16.882 -28.933 -3.577 1.00 77.50 807 GLY A N 1
ATOM 5813 C CA . GLY A 1 807 ? 17.415 -29.072 -2.209 1.00 77.50 807 GLY A CA 1
ATOM 5814 C C . GLY A 1 807 ? 16.482 -28.556 -1.101 1.00 77.50 807 GLY A C 1
ATOM 5815 O O . GLY A 1 807 ? 16.590 -28.990 0.042 1.00 77.50 807 GLY A O 1
ATOM 5816 N N . SER A 1 808 ? 15.534 -27.684 -1.453 1.00 77.50 808 SER A N 1
ATOM 5817 C CA . SER A 1 808 ? 14.474 -27.154 -0.587 1.00 77.50 808 SER A CA 1
ATOM 5818 C C . SER A 1 808 ? 13.078 -27.655 -0.990 1.00 77.50 808 SER A C 1
ATOM 5820 O O . SER A 1 808 ? 12.082 -27.060 -0.598 1.00 77.50 808 SER A O 1
ATOM 5822 N N . GLY A 1 809 ? 12.968 -28.709 -1.805 1.00 77.25 809 GLY A N 1
ATOM 5823 C CA . GLY A 1 809 ? 11.686 -29.281 -2.231 1.00 77.25 809 GLY A CA 1
ATOM 5824 C C . GLY A 1 809 ? 10.906 -28.465 -3.264 1.00 77.25 809 GLY A C 1
ATOM 5825 O O . GLY A 1 809 ? 9.732 -28.745 -3.506 1.00 77.25 809 GLY A O 1
ATOM 5826 N N . GLN A 1 810 ? 11.528 -27.458 -3.884 1.00 84.31 810 GLN A N 1
ATOM 5827 C CA . GLN A 1 810 ? 10.877 -26.529 -4.820 1.00 84.31 810 GLN A CA 1
ATOM 5828 C C . GLN A 1 810 ? 10.261 -27.177 -6.069 1.00 84.31 810 GLN A C 1
ATOM 5830 O O . GLN A 1 810 ? 9.428 -26.547 -6.728 1.00 84.31 810 GLN A O 1
ATOM 5835 N N . LEU A 1 811 ? 10.623 -28.423 -6.397 1.00 92.62 811 LEU A N 1
ATOM 5836 C CA . LEU A 1 811 ? 10.002 -29.160 -7.498 1.00 92.62 811 LEU A CA 1
ATOM 5837 C C . LEU A 1 811 ? 8.678 -29.828 -7.101 1.00 92.62 811 LEU A C 1
ATOM 5839 O O . LEU A 1 811 ? 7.906 -30.176 -7.984 1.00 92.62 811 LEU A O 1
ATOM 5843 N N . GLY A 1 812 ? 8.381 -29.990 -5.806 1.00 82.56 812 GLY A N 1
ATOM 5844 C CA . GLY A 1 812 ? 7.108 -30.558 -5.340 1.00 82.56 812 GLY A CA 1
ATOM 5845 C C . GLY A 1 812 ? 6.891 -32.027 -5.728 1.00 82.56 812 GLY A C 1
ATOM 5846 O O . GLY A 1 812 ? 5.749 -32.472 -5.863 1.00 82.56 812 GLY A O 1
ATOM 5847 N N . ASP A 1 813 ? 7.980 -32.775 -5.935 1.00 83.25 813 ASP A N 1
ATOM 5848 C CA . ASP A 1 813 ? 7.969 -34.198 -6.299 1.00 83.25 813 ASP A CA 1
ATOM 5849 C C . ASP A 1 813 ? 8.024 -35.145 -5.082 1.00 83.25 813 ASP A C 1
ATOM 5851 O O . ASP A 1 813 ? 8.106 -36.362 -5.247 1.00 83.25 813 ASP A O 1
ATOM 5855 N N . GLY A 1 814 ? 7.983 -34.594 -3.862 1.00 83.44 814 GLY A N 1
ATOM 5856 C CA . GLY A 1 814 ? 8.122 -35.330 -2.605 1.00 83.44 814 GLY A CA 1
ATOM 5857 C C . GLY A 1 814 ? 9.568 -35.613 -2.184 1.00 83.44 814 GLY A C 1
ATOM 5858 O O . GLY A 1 814 ? 9.775 -36.270 -1.165 1.00 83.44 814 GLY A O 1
ATOM 5859 N N . THR A 1 815 ? 10.572 -35.136 -2.928 1.00 84.25 815 THR A N 1
ATOM 5860 C CA . THR A 1 815 ? 11.997 -35.403 -2.666 1.00 84.25 815 THR A CA 1
ATOM 5861 C C . THR A 1 815 ? 12.822 -34.120 -2.551 1.00 84.25 815 THR A C 1
ATOM 5863 O O . THR A 1 815 ? 12.379 -33.047 -2.945 1.00 84.25 815 THR A O 1
ATOM 5866 N N . ALA A 1 816 ? 14.054 -34.243 -2.046 1.00 77.38 816 ALA A N 1
ATOM 5867 C CA . ALA A 1 816 ? 15.055 -33.171 -2.047 1.00 77.38 816 ALA A CA 1
ATOM 5868 C C . ALA A 1 816 ? 16.042 -33.262 -3.239 1.00 77.38 816 ALA A C 1
ATOM 5870 O O . ALA A 1 816 ? 17.094 -32.621 -3.242 1.00 77.38 816 ALA A O 1
ATOM 5871 N N . SER A 1 817 ? 15.772 -34.125 -4.228 1.00 81.31 817 SER A N 1
ATOM 5872 C CA . SER A 1 817 ? 16.730 -34.484 -5.283 1.00 81.31 817 SER A CA 1
ATOM 5873 C C . SER A 1 817 ? 16.509 -33.680 -6.562 1.00 81.31 817 SER A C 1
ATOM 5875 O O . SER A 1 817 ? 15.422 -33.715 -7.138 1.00 81.31 817 SER A O 1
ATOM 5877 N N . SER A 1 818 ? 17.544 -32.965 -7.012 1.00 88.31 818 SER A N 1
ATOM 5878 C CA . SER A 1 818 ? 17.530 -32.193 -8.262 1.00 88.31 818 SER A CA 1
ATOM 5879 C C . SER A 1 818 ? 17.264 -33.081 -9.486 1.00 88.31 818 SER A C 1
ATOM 5881 O O . SER A 1 818 ? 17.652 -34.252 -9.511 1.00 88.31 818 SER A O 1
ATOM 5883 N N . ARG A 1 819 ? 16.613 -32.530 -10.518 1.00 89.12 819 ARG A N 1
ATOM 5884 C CA . ARG A 1 819 ? 16.174 -33.264 -11.719 1.00 89.12 819 ARG A CA 1
ATOM 5885 C C . ARG A 1 819 ? 16.688 -32.584 -12.989 1.00 89.12 819 ARG A C 1
ATOM 5887 O O . ARG A 1 819 ? 16.401 -31.413 -13.202 1.00 89.12 819 ARG A O 1
ATOM 5894 N N . SER A 1 820 ? 17.375 -33.318 -13.868 1.00 84.69 820 SER A N 1
ATOM 5895 C CA . SER A 1 820 ? 17.773 -32.828 -15.204 1.00 84.69 820 SER A CA 1
ATOM 5896 C C . SER A 1 820 ? 16.716 -33.041 -16.295 1.00 84.69 820 SER A C 1
ATOM 5898 O O . SER A 1 820 ? 16.937 -32.667 -17.446 1.00 84.69 820 SER A O 1
ATOM 5900 N N . LEU A 1 821 ? 15.563 -33.615 -15.937 1.00 88.94 821 LEU A N 1
ATOM 5901 C CA . LEU A 1 821 ? 14.400 -33.820 -16.801 1.00 88.94 821 LEU A CA 1
ATOM 5902 C C . LEU A 1 821 ? 13.112 -33.374 -16.080 1.00 88.94 821 LEU A C 1
ATOM 5904 O O . LEU A 1 821 ? 13.022 -33.538 -14.858 1.00 88.94 821 LEU A O 1
ATOM 5908 N N . PRO A 1 822 ? 12.105 -32.858 -16.809 1.00 89.81 822 PRO A N 1
ATOM 5909 C CA . PRO A 1 822 ? 10.796 -32.507 -16.257 1.00 89.81 822 PRO A CA 1
ATOM 5910 C C . PRO A 1 822 ? 10.130 -33.657 -15.495 1.00 89.81 822 PRO A C 1
ATOM 5912 O O . PRO A 1 822 ? 9.951 -34.751 -16.023 1.00 89.81 822 PRO A O 1
ATOM 5915 N N . THR A 1 823 ? 9.724 -33.383 -14.257 1.00 88.75 823 THR A N 1
ATOM 5916 C CA . THR A 1 823 ? 9.027 -34.313 -13.355 1.00 88.75 823 THR A CA 1
ATOM 5917 C C . THR A 1 823 ? 7.688 -33.702 -12.935 1.00 88.75 823 THR A C 1
ATOM 5919 O O . THR A 1 823 ? 7.619 -32.500 -12.695 1.00 88.75 823 THR A O 1
ATOM 5922 N N . GLN A 1 824 ? 6.607 -34.483 -12.864 1.00 92.81 824 GLN A N 1
ATOM 5923 C CA . GLN A 1 824 ? 5.288 -33.953 -12.497 1.00 92.81 824 GLN A CA 1
ATOM 5924 C C . GLN A 1 824 ? 5.212 -33.597 -11.002 1.00 92.81 824 GLN A C 1
ATOM 5926 O O . GLN A 1 824 ? 5.607 -34.392 -10.149 1.00 92.81 824 GLN A O 1
ATOM 5931 N N . VAL A 1 825 ? 4.650 -32.427 -10.687 1.00 91.81 825 VAL A N 1
ATOM 5932 C CA . VAL A 1 825 ? 4.354 -31.993 -9.313 1.00 91.81 825 VAL A CA 1
ATOM 5933 C C . VAL A 1 825 ? 3.194 -32.826 -8.763 1.00 91.81 825 VAL A C 1
ATOM 5935 O O . VAL A 1 825 ? 2.145 -32.935 -9.403 1.00 91.81 825 VAL A O 1
ATOM 5938 N N . GLN A 1 826 ? 3.351 -33.413 -7.576 1.00 86.06 826 GLN A N 1
ATOM 5939 C CA . GLN A 1 826 ? 2.327 -34.302 -7.022 1.00 86.06 826 GLN A CA 1
ATOM 5940 C C . GLN A 1 826 ? 1.163 -33.533 -6.372 1.00 86.06 826 GLN A C 1
ATOM 5942 O O . GLN A 1 826 ? 1.328 -32.440 -5.838 1.00 86.06 826 GLN A O 1
ATOM 5947 N N . GLY A 1 827 ? -0.041 -34.114 -6.418 1.00 77.81 827 GLY A N 1
ATOM 5948 C CA . GLY A 1 827 ? -1.241 -33.585 -5.751 1.00 77.81 827 GLY A CA 1
ATOM 5949 C C . GLY A 1 827 ? -1.942 -32.396 -6.430 1.00 77.81 827 GLY A C 1
ATOM 5950 O O . GLY A 1 827 ? -3.037 -32.024 -6.004 1.00 77.81 827 GLY A O 1
ATOM 5951 N N . LEU A 1 828 ? -1.376 -31.814 -7.495 1.00 83.88 828 LEU A N 1
ATOM 5952 C CA . LEU A 1 828 ? -1.972 -30.673 -8.201 1.00 83.88 828 LEU A CA 1
ATOM 5953 C C . LEU A 1 828 ? -2.635 -31.064 -9.525 1.00 83.88 828 LEU A C 1
ATOM 5955 O O . LEU A 1 828 ? -2.014 -31.616 -10.432 1.00 83.88 828 LEU A O 1
ATOM 5959 N N . THR A 1 829 ? -3.908 -30.696 -9.633 1.00 82.81 829 THR A N 1
ATOM 5960 C CA . THR A 1 829 ? -4.759 -30.786 -10.823 1.00 82.81 829 THR A CA 1
ATOM 5961 C C . THR A 1 829 ? -5.658 -29.549 -10.889 1.00 82.81 829 THR A C 1
ATOM 5963 O O . THR A 1 829 ? -5.856 -28.859 -9.879 1.00 82.81 829 THR A O 1
ATOM 5966 N N . GLY A 1 830 ? -6.182 -29.248 -12.082 1.00 80.88 830 GLY A N 1
ATOM 5967 C CA . GLY A 1 830 ? -7.035 -28.077 -12.312 1.00 80.88 830 GLY A CA 1
ATOM 5968 C C . GLY A 1 830 ? -6.307 -26.740 -12.131 1.00 80.88 830 GLY A C 1
ATOM 5969 O O . GLY A 1 830 ? -6.939 -25.742 -11.780 1.00 80.88 830 GLY A O 1
ATOM 5970 N N . ILE A 1 831 ? -4.982 -26.718 -12.307 1.00 90.25 831 ILE A N 1
ATOM 5971 C CA . ILE A 1 831 ? -4.170 -25.508 -12.163 1.00 90.25 831 ILE A CA 1
ATOM 5972 C C . ILE A 1 831 ? -4.326 -24.615 -13.391 1.00 90.25 831 ILE A C 1
ATOM 5974 O O . ILE A 1 831 ? -4.302 -25.084 -14.525 1.00 90.25 831 ILE A O 1
ATOM 5978 N N . VAL A 1 832 ? -4.480 -23.313 -13.148 1.00 75.75 832 VAL A N 1
ATOM 5979 C CA . VAL A 1 832 ? -4.696 -22.290 -14.183 1.00 75.75 832 VAL A CA 1
ATOM 5980 C C . VAL A 1 832 ? -3.601 -21.220 -14.216 1.00 75.75 832 VAL A C 1
ATOM 5982 O O . VAL A 1 832 ? -3.502 -20.491 -15.201 1.00 75.75 832 VAL A O 1
ATOM 5985 N N . LYS A 1 833 ? -2.774 -21.106 -13.164 1.00 72.88 833 LYS A N 1
ATOM 5986 C CA . LYS A 1 833 ? -1.606 -20.201 -13.088 1.00 72.88 833 LYS A CA 1
ATOM 5987 C C . LYS A 1 833 ? -0.501 -20.827 -12.239 1.00 72.88 833 LYS A C 1
ATOM 5989 O O . LYS A 1 833 ? -0.812 -21.536 -11.285 1.00 72.88 833 LYS A O 1
ATOM 5994 N N . ILE A 1 834 ? 0.759 -20.513 -12.539 1.00 80.00 834 ILE A N 1
ATOM 5995 C CA . ILE A 1 834 ? 1.941 -20.892 -11.745 1.00 80.00 834 ILE A CA 1
ATOM 5996 C C . ILE A 1 834 ? 2.889 -19.697 -11.571 1.00 80.00 834 ILE A C 1
ATOM 5998 O O . ILE A 1 834 ? 2.891 -18.792 -12.402 1.00 80.00 834 ILE A O 1
ATOM 6002 N N . ALA A 1 835 ? 3.689 -19.703 -10.505 1.00 74.50 835 ALA A N 1
ATOM 6003 C CA . ALA A 1 835 ? 4.772 -18.749 -10.248 1.00 74.50 835 ALA A CA 1
ATOM 6004 C C . ALA A 1 835 ? 5.902 -19.422 -9.442 1.00 74.50 835 ALA A C 1
ATOM 6006 O O . ALA A 1 835 ? 5.705 -20.494 -8.869 1.00 74.50 835 ALA A O 1
ATOM 6007 N N . ALA A 1 836 ? 7.082 -18.801 -9.378 1.00 68.12 836 ALA A N 1
ATOM 6008 C CA . ALA A 1 836 ? 8.219 -19.302 -8.605 1.00 68.12 836 ALA A CA 1
ATOM 6009 C C . ALA A 1 836 ? 8.989 -18.154 -7.941 1.00 68.12 836 ALA A C 1
ATOM 6011 O O . ALA A 1 836 ? 9.379 -17.194 -8.602 1.00 68.12 836 ALA A O 1
ATOM 6012 N N . GLY A 1 837 ? 9.206 -18.272 -6.632 1.00 61.16 837 GLY A N 1
ATOM 6013 C CA . GLY A 1 837 ? 10.093 -17.403 -5.867 1.00 61.16 837 GLY A CA 1
ATOM 6014 C C . GLY A 1 837 ? 11.482 -18.017 -5.733 1.00 61.16 837 GLY A C 1
ATOM 6015 O O . GLY A 1 837 ? 11.914 -18.749 -6.624 1.00 61.16 837 GLY A O 1
ATOM 6016 N N . GLY A 1 838 ? 12.214 -17.666 -4.674 1.00 65.38 838 GLY A N 1
ATOM 6017 C CA . GLY A 1 838 ? 13.647 -17.924 -4.477 1.00 65.38 838 GLY A CA 1
ATOM 6018 C C . GLY A 1 838 ? 14.030 -19.381 -4.667 1.00 65.38 838 GLY A C 1
ATOM 6019 O O . GLY A 1 838 ? 14.535 -19.788 -5.715 1.00 65.38 838 GLY A O 1
ATOM 6020 N N . SER A 1 839 ? 13.692 -20.157 -3.646 1.00 73.38 839 SER A N 1
ATOM 6021 C CA . SER A 1 839 ? 13.746 -21.617 -3.631 1.00 73.38 839 SER A CA 1
ATOM 6022 C C . SER A 1 839 ? 12.351 -22.192 -3.383 1.00 73.38 839 SER A C 1
ATOM 6024 O O . SER A 1 839 ? 12.209 -23.189 -2.684 1.00 73.38 839 SER A O 1
ATOM 6026 N N . HIS A 1 840 ? 11.306 -21.548 -3.915 1.00 75.56 840 HIS A N 1
ATOM 6027 C CA . HIS A 1 840 ? 9.908 -21.943 -3.717 1.00 75.56 840 HIS A CA 1
ATOM 6028 C C . HIS A 1 840 ? 9.022 -21.666 -4.938 1.00 75.56 840 HIS A C 1
ATOM 6030 O O . HIS A 1 840 ? 9.427 -21.005 -5.894 1.00 75.56 840 HIS A O 1
ATOM 6036 N N . SER A 1 841 ? 7.815 -22.220 -4.912 1.00 87.31 841 SER A N 1
ATOM 6037 C CA . SER A 1 841 ? 6.926 -22.421 -6.057 1.00 87.31 841 SER A CA 1
ATOM 6038 C C . SER A 1 841 ? 5.464 -22.239 -5.642 1.00 87.31 841 SER A C 1
ATOM 6040 O O . SER A 1 841 ? 5.101 -22.506 -4.497 1.00 87.31 841 SER A O 1
ATOM 6042 N N . LEU A 1 842 ? 4.626 -21.756 -6.563 1.00 83.88 842 LEU A N 1
ATOM 6043 C CA . LEU A 1 842 ? 3.228 -21.399 -6.314 1.00 83.88 842 LEU A CA 1
ATOM 6044 C C . LEU A 1 842 ? 2.333 -21.773 -7.507 1.00 83.88 842 LEU A C 1
ATOM 6046 O O . LEU A 1 842 ? 2.763 -21.719 -8.661 1.00 83.88 842 LEU A O 1
ATOM 6050 N N . ALA A 1 843 ? 1.063 -22.078 -7.242 1.00 82.69 843 ALA A N 1
ATOM 6051 C CA . ALA A 1 843 ? 0.044 -22.402 -8.236 1.00 82.69 843 ALA A CA 1
ATOM 6052 C C . ALA A 1 843 ? -1.351 -21.909 -7.814 1.00 82.69 843 ALA A C 1
ATOM 6054 O O . ALA A 1 843 ? -1.724 -22.020 -6.650 1.00 82.69 843 ALA A O 1
ATOM 6055 N N . VAL A 1 844 ? -2.157 -21.423 -8.761 1.00 74.44 844 VAL A N 1
ATOM 6056 C CA . VAL A 1 844 ? -3.586 -21.122 -8.544 1.00 74.44 844 VAL A CA 1
ATOM 6057 C C . VAL A 1 844 ? -4.424 -22.195 -9.228 1.00 74.44 844 VAL A C 1
ATOM 6059 O O . VAL A 1 844 ? -4.270 -22.422 -10.433 1.00 74.44 844 VAL A O 1
ATOM 6062 N N . ARG A 1 845 ? -5.317 -22.842 -8.478 1.00 83.12 845 ARG A N 1
ATOM 6063 C CA . ARG A 1 845 ? -6.328 -23.768 -9.008 1.00 83.12 845 ARG A CA 1
ATOM 6064 C C . ARG A 1 845 ? -7.537 -22.981 -9.529 1.00 83.12 845 ARG A C 1
ATOM 6066 O O . ARG A 1 845 ? -7.795 -21.865 -9.090 1.00 83.12 845 ARG A O 1
ATOM 6073 N N . GLY A 1 846 ? -8.277 -23.539 -10.489 1.00 72.38 846 GLY A N 1
ATOM 6074 C CA . GLY A 1 846 ? -9.420 -22.875 -11.140 1.00 72.38 846 GLY A CA 1
ATOM 6075 C C . GLY A 1 846 ? -10.573 -22.451 -10.213 1.00 72.38 846 GLY A C 1
ATOM 6076 O O . GLY A 1 846 ? -11.396 -21.638 -10.616 1.00 72.38 846 GLY A O 1
ATOM 6077 N N . ASP A 1 847 ? -10.606 -22.949 -8.975 1.00 75.69 847 ASP A N 1
ATOM 6078 C CA . ASP A 1 847 ? -11.514 -22.525 -7.897 1.00 75.69 847 ASP A CA 1
ATOM 6079 C C . ASP A 1 847 ? -11.071 -21.227 -7.182 1.00 75.69 847 ASP A C 1
ATOM 6081 O O . ASP A 1 847 ? -11.774 -20.725 -6.307 1.00 75.69 847 ASP A O 1
ATOM 6085 N N . GLY A 1 848 ? -9.914 -20.668 -7.549 1.00 62.47 848 GLY A N 1
ATOM 6086 C CA . GLY A 1 848 ? -9.329 -19.486 -6.919 1.00 62.47 848 GLY A CA 1
ATOM 6087 C C . GLY A 1 848 ? -8.516 -19.780 -5.655 1.00 62.47 848 GLY A C 1
ATOM 6088 O O . GLY A 1 848 ? -8.101 -18.832 -4.987 1.00 62.47 848 GLY A O 1
ATOM 6089 N N . THR A 1 849 ? -8.266 -21.052 -5.318 1.00 79.19 849 THR A N 1
ATOM 6090 C CA . THR A 1 849 ? -7.363 -21.429 -4.220 1.00 79.19 849 THR A CA 1
ATOM 6091 C C . THR A 1 849 ? -5.895 -21.357 -4.647 1.00 79.19 849 THR A C 1
ATOM 6093 O O . THR A 1 849 ? -5.529 -21.705 -5.772 1.00 79.19 849 THR A O 1
ATOM 6096 N N . LEU A 1 850 ? -5.037 -20.905 -3.729 1.00 79.88 850 LEU A N 1
ATOM 6097 C CA . LEU A 1 850 ? -3.591 -20.804 -3.924 1.00 79.88 850 LEU A CA 1
ATOM 6098 C C . LEU A 1 850 ? -2.864 -21.930 -3.190 1.00 79.88 850 LEU A C 1
ATOM 6100 O O . LEU A 1 850 ? -3.102 -22.161 -2.008 1.00 79.88 850 LEU A O 1
ATOM 6104 N N . TRP A 1 851 ? -1.956 -22.583 -3.904 1.00 88.56 851 TRP A N 1
ATOM 6105 C CA . TRP A 1 851 ? -1.118 -23.687 -3.457 1.00 88.56 851 TRP A CA 1
ATOM 6106 C C . TRP A 1 851 ? 0.360 -23.318 -3.590 1.00 88.56 851 TRP A C 1
ATOM 6108 O O . TRP A 1 851 ? 0.743 -22.639 -4.539 1.00 88.56 851 TRP A O 1
ATOM 6118 N N . VAL A 1 852 ? 1.192 -23.744 -2.644 1.00 84.56 852 VAL A N 1
ATOM 6119 C CA . VAL A 1 852 ? 2.588 -23.306 -2.484 1.00 84.56 852 VAL A CA 1
ATOM 6120 C C . VAL A 1 852 ? 3.474 -24.455 -1.991 1.00 84.56 852 VAL A C 1
ATOM 6122 O O . VAL A 1 852 ? 2.984 -25.359 -1.317 1.00 84.56 852 VAL A O 1
ATOM 6125 N N . TRP A 1 853 ? 4.758 -24.463 -2.356 1.00 88.81 853 TRP A N 1
ATOM 6126 C CA . TRP A 1 853 ? 5.751 -25.446 -1.892 1.00 88.81 853 TRP A CA 1
ATOM 6127 C C . TRP A 1 853 ? 7.190 -24.955 -2.094 1.00 88.81 853 TRP A C 1
ATOM 6129 O O . TRP A 1 853 ? 7.424 -23.968 -2.786 1.00 88.81 853 TRP A O 1
ATOM 6139 N N . GLY A 1 854 ? 8.162 -25.659 -1.519 1.00 83.81 854 GLY A N 1
ATOM 6140 C CA . GLY A 1 854 ? 9.580 -25.307 -1.513 1.00 83.81 854 GLY A CA 1
ATOM 6141 C C . GLY A 1 854 ? 10.038 -24.704 -0.184 1.00 83.81 854 GLY A C 1
ATOM 6142 O O . GLY A 1 854 ? 9.497 -25.035 0.874 1.00 83.81 854 GLY A O 1
ATOM 6143 N N . ASP A 1 855 ? 11.043 -23.827 -0.229 1.00 74.06 855 ASP A N 1
ATOM 6144 C CA . ASP A 1 855 ? 11.545 -23.138 0.957 1.00 74.06 855 ASP A CA 1
ATOM 6145 C C . ASP A 1 855 ? 10.487 -22.247 1.618 1.00 74.06 855 ASP A C 1
ATOM 6147 O O . ASP A 1 855 ? 9.622 -21.662 0.967 1.00 74.06 855 ASP A O 1
ATOM 6151 N N . ASN A 1 856 ? 10.595 -22.149 2.938 1.00 78.06 856 ASN A N 1
ATOM 6152 C CA . ASN A 1 856 ? 9.715 -21.374 3.793 1.00 78.06 856 ASN A CA 1
ATOM 6153 C C . ASN A 1 856 ? 10.479 -20.677 4.935 1.00 78.06 856 ASN A C 1
ATOM 6155 O O . ASN A 1 856 ? 9.857 -20.200 5.879 1.00 78.06 856 ASN A O 1
ATOM 6159 N N . SER A 1 857 ? 11.815 -20.618 4.887 1.00 58.84 857 SER A N 1
ATOM 6160 C CA . SER A 1 857 ? 12.657 -20.089 5.972 1.00 58.84 857 SER A CA 1
ATOM 6161 C C . SER A 1 857 ? 12.280 -18.673 6.452 1.00 58.84 857 SER A C 1
ATOM 6163 O O . SER A 1 857 ? 12.485 -18.349 7.621 1.00 58.84 857 SER A O 1
ATOM 6165 N N . SER A 1 858 ? 11.663 -17.863 5.583 1.00 46.72 858 SER A N 1
ATOM 6166 C CA . SER A 1 858 ? 11.154 -16.508 5.855 1.00 46.72 858 SER A CA 1
ATOM 6167 C C . SER A 1 858 ? 9.617 -16.403 5.809 1.00 46.72 858 SER A C 1
ATOM 6169 O O . SER A 1 858 ? 9.070 -15.306 5.703 1.00 46.72 858 SER A O 1
ATOM 6171 N N . GLY A 1 859 ? 8.890 -17.522 5.860 1.00 59.78 859 GLY A N 1
ATOM 6172 C CA . GLY A 1 859 ? 7.424 -17.553 5.774 1.00 59.78 859 GLY A CA 1
ATOM 6173 C C . GLY A 1 859 ? 6.863 -17.287 4.377 1.00 59.78 859 GLY A C 1
ATOM 6174 O O . GLY A 1 859 ? 5.681 -16.964 4.242 1.00 59.78 859 GLY A O 1
ATOM 6175 N N . GLN A 1 860 ? 7.687 -17.396 3.332 1.00 56.56 860 GLN A N 1
ATOM 6176 C CA . GLN A 1 860 ? 7.312 -17.077 1.952 1.00 56.56 860 GLN A CA 1
ATOM 6177 C C . GLN A 1 860 ? 6.212 -17.980 1.371 1.00 56.56 860 GLN A C 1
ATOM 6179 O O . GLN A 1 860 ? 5.615 -17.629 0.352 1.00 56.56 860 GLN A O 1
ATOM 6184 N N . LEU A 1 861 ? 5.877 -19.104 2.011 1.00 70.69 861 LEU A N 1
ATOM 6185 C CA . LEU A 1 861 ? 4.705 -19.896 1.633 1.00 70.69 861 LEU A CA 1
ATOM 6186 C C . LEU A 1 861 ? 3.394 -19.245 2.116 1.00 70.69 861 LEU A C 1
ATOM 6188 O O . LEU A 1 861 ? 2.389 -19.329 1.420 1.00 70.69 861 LEU A O 1
ATOM 6192 N N . GLY A 1 862 ? 3.398 -18.501 3.228 1.00 56.78 862 GLY A N 1
ATOM 6193 C CA . GLY A 1 862 ? 2.220 -17.763 3.721 1.00 56.78 862 GLY A CA 1
ATOM 6194 C C . GLY A 1 862 ? 1.249 -18.582 4.570 1.00 56.78 862 GLY A C 1
ATOM 6195 O O . GLY A 1 862 ? 0.171 -18.104 4.912 1.00 56.78 862 GLY A O 1
ATOM 6196 N N . GLU A 1 863 ? 1.624 -19.814 4.917 1.00 70.69 863 GLU A N 1
ATOM 6197 C CA . GLU A 1 863 ? 0.834 -20.742 5.736 1.00 70.69 863 GLU A CA 1
ATOM 6198 C C . GLU A 1 863 ? 1.043 -20.572 7.258 1.00 70.69 863 GLU A C 1
ATOM 6200 O O . GLU A 1 863 ? 0.688 -21.454 8.036 1.00 70.69 863 GLU A O 1
ATOM 6205 N N . GLY A 1 864 ? 1.651 -19.466 7.708 1.00 56.78 864 GLY A N 1
ATOM 6206 C CA . GLY A 1 864 ? 1.873 -19.193 9.135 1.00 56.78 864 GLY A CA 1
ATOM 6207 C C . GLY A 1 864 ? 2.957 -20.046 9.814 1.00 56.78 864 GLY A C 1
ATOM 6208 O O . GLY A 1 864 ? 3.058 -20.036 11.040 1.00 56.78 864 GLY A O 1
ATOM 6209 N N . THR A 1 865 ? 3.783 -20.760 9.043 1.00 61.50 865 THR A N 1
ATOM 6210 C CA . THR A 1 865 ? 4.961 -21.507 9.525 1.00 61.50 865 THR A CA 1
ATOM 6211 C C . THR A 1 865 ? 6.218 -21.082 8.761 1.00 61.50 865 THR A C 1
ATOM 6213 O O . THR A 1 865 ? 6.113 -20.367 7.766 1.00 61.50 865 THR A O 1
ATOM 6216 N N . THR A 1 866 ? 7.395 -21.545 9.198 1.00 64.31 866 THR A N 1
ATOM 6217 C CA . THR A 1 866 ? 8.667 -21.398 8.464 1.00 64.31 866 THR A CA 1
ATOM 6218 C C . THR A 1 866 ? 9.251 -22.730 7.966 1.00 64.31 866 THR A C 1
ATOM 6220 O O . THR A 1 866 ? 10.422 -22.819 7.600 1.00 64.31 866 THR A O 1
ATOM 6223 N N . SER A 1 867 ? 8.456 -23.806 7.964 1.00 73.12 867 SER A N 1
ATOM 6224 C CA . SER A 1 867 ? 8.923 -25.145 7.586 1.00 73.12 867 SER A CA 1
ATOM 6225 C C . SER A 1 867 ? 8.855 -25.371 6.075 1.00 73.12 867 SER A C 1
ATOM 6227 O O . SER A 1 867 ? 7.793 -25.224 5.473 1.00 73.12 867 SER A O 1
ATOM 6229 N N . THR A 1 868 ? 9.985 -25.753 5.477 1.00 73.06 868 THR A N 1
ATOM 6230 C CA . THR A 1 868 ? 10.135 -26.154 4.068 1.00 73.06 868 THR A CA 1
ATOM 6231 C C . THR A 1 868 ? 9.149 -27.267 3.676 1.00 73.06 868 THR A C 1
ATOM 6233 O O . THR A 1 868 ? 8.902 -28.194 4.452 1.00 73.06 868 THR A O 1
ATOM 6236 N N . ARG A 1 869 ? 8.596 -27.208 2.458 1.00 84.06 869 ARG A N 1
ATOM 6237 C CA . ARG A 1 869 ? 7.562 -28.129 1.958 1.00 84.06 869 ARG A CA 1
ATOM 6238 C C . ARG A 1 869 ? 7.993 -28.834 0.670 1.00 84.06 869 ARG A C 1
ATOM 6240 O O . ARG A 1 869 ? 8.046 -28.221 -0.387 1.00 84.06 869 ARG A O 1
ATOM 6247 N N . PHE A 1 870 ? 8.204 -30.148 0.735 1.00 83.00 870 PHE A N 1
ATOM 6248 C CA . PHE A 1 870 ? 8.536 -30.989 -0.431 1.00 83.00 870 PHE A CA 1
ATOM 6249 C C . PHE A 1 870 ? 7.316 -31.383 -1.292 1.00 83.00 870 PHE A C 1
ATOM 6251 O O . PHE A 1 870 ? 7.467 -32.060 -2.308 1.00 83.00 870 PHE A O 1
ATOM 6258 N N . LEU A 1 871 ? 6.109 -30.969 -0.887 1.00 85.88 871 LEU A N 1
ATOM 6259 C CA . LEU A 1 871 ? 4.834 -31.187 -1.576 1.00 85.88 871 LEU A CA 1
ATOM 6260 C C . LEU A 1 871 ? 3.943 -29.929 -1.468 1.00 85.88 871 LEU A C 1
ATOM 6262 O O . LEU A 1 871 ? 4.047 -29.217 -0.466 1.00 85.88 871 LEU A O 1
ATOM 6266 N N . PRO A 1 872 ? 3.050 -29.671 -2.442 1.00 93.06 872 PRO A N 1
ATOM 6267 C CA . PRO A 1 872 ? 2.090 -28.560 -2.420 1.00 93.06 872 PRO A CA 1
ATOM 6268 C C . PRO A 1 872 ? 1.139 -28.537 -1.215 1.00 93.06 872 PRO A C 1
ATOM 6270 O O . PRO A 1 872 ? 0.480 -29.529 -0.907 1.00 93.06 872 PRO A O 1
ATOM 6273 N N . VAL A 1 873 ? 1.003 -27.363 -0.593 1.00 86.88 873 VAL A N 1
ATOM 6274 C CA . VAL A 1 873 ? 0.055 -27.056 0.493 1.00 86.88 873 VAL A CA 1
ATOM 6275 C C . VAL A 1 873 ? -0.758 -25.798 0.160 1.00 86.88 873 VAL A C 1
ATOM 6277 O O . VAL A 1 873 ? -0.286 -24.937 -0.577 1.00 86.88 873 VAL A O 1
ATOM 6280 N N . GLN A 1 874 ? -1.991 -25.686 0.657 1.00 87.44 874 GLN A N 1
ATOM 6281 C CA . GLN A 1 874 ? -2.886 -24.560 0.366 1.00 87.44 874 GLN A CA 1
ATOM 6282 C C . GLN A 1 874 ? -2.670 -23.371 1.324 1.00 87.44 874 GLN A C 1
ATOM 6284 O O . GLN A 1 874 ? -2.599 -23.548 2.539 1.00 87.44 874 GLN A O 1
ATOM 6289 N N . VAL A 1 875 ? -2.655 -22.146 0.788 1.00 72.75 875 VAL A N 1
ATOM 6290 C CA . VAL A 1 875 ? -2.631 -20.894 1.565 1.00 72.75 875 VAL A CA 1
ATOM 6291 C C . VAL A 1 875 ? -4.038 -20.557 2.062 1.00 72.75 875 VAL A C 1
ATOM 6293 O O . VAL A 1 875 ? -5.004 -20.558 1.295 1.00 72.75 875 VAL A O 1
ATOM 6296 N N . THR A 1 876 ? -4.156 -20.246 3.352 1.00 71.69 876 THR A N 1
ATOM 6297 C CA . THR A 1 876 ? -5.422 -19.924 4.034 1.00 71.69 876 THR A CA 1
ATOM 6298 C C . THR A 1 876 ? -5.438 -18.471 4.529 1.00 71.69 876 THR A C 1
ATOM 6300 O O . THR A 1 876 ? -4.411 -17.798 4.543 1.00 71.69 876 THR A O 1
ATOM 6303 N N . GLY A 1 877 ? -6.617 -17.943 4.883 1.00 59.53 877 GLY A N 1
ATOM 6304 C CA . GLY A 1 877 ? -6.775 -16.555 5.360 1.00 59.53 877 GLY A CA 1
ATOM 6305 C C . GLY A 1 877 ? -6.929 -15.487 4.264 1.00 59.53 877 GLY A C 1
ATOM 6306 O O . GLY A 1 877 ? -7.042 -14.299 4.563 1.00 59.53 877 GLY A O 1
ATOM 6307 N N . LEU A 1 878 ? -6.980 -15.884 2.990 1.00 52.94 878 LEU A N 1
ATOM 6308 C CA . LEU A 1 878 ? -7.292 -14.989 1.873 1.00 52.94 878 LEU A CA 1
ATOM 6309 C C . LEU A 1 878 ? -8.815 -14.780 1.796 1.00 52.94 878 LEU A C 1
ATOM 6311 O O . LEU A 1 878 ? -9.560 -15.708 1.502 1.00 52.94 878 LEU A O 1
ATOM 6315 N N . ALA A 1 879 ? -9.277 -13.560 2.084 1.00 48.59 879 ALA A N 1
ATOM 6316 C CA . ALA A 1 879 ? -10.702 -13.223 2.243 1.00 48.59 879 ALA A CA 1
ATOM 6317 C C . ALA A 1 879 ? -11.524 -13.190 0.932 1.00 48.59 879 ALA A C 1
ATOM 6319 O O . ALA A 1 879 ? -12.721 -12.919 0.954 1.00 48.59 879 ALA A O 1
ATOM 6320 N N . SER A 1 880 ? -10.882 -13.439 -0.209 1.00 46.28 880 SER A N 1
ATOM 6321 C CA . SER A 1 880 ? -11.469 -13.452 -1.548 1.00 46.28 880 SER A CA 1
ATOM 6322 C C . SER A 1 880 ? -10.605 -14.327 -2.471 1.00 46.28 880 SER A C 1
ATOM 6324 O O . SER A 1 880 ? -9.456 -14.634 -2.146 1.00 46.28 880 SER A O 1
ATOM 6326 N N . ALA A 1 881 ? -11.158 -14.768 -3.602 1.00 50.66 881 ALA A N 1
ATOM 6327 C CA . ALA A 1 881 ? -10.497 -15.690 -4.529 1.00 50.66 881 ALA A CA 1
ATOM 6328 C C . ALA A 1 881 ? -9.208 -15.094 -5.124 1.00 50.66 881 ALA A C 1
ATOM 6330 O O . ALA A 1 881 ? -9.129 -13.892 -5.376 1.00 50.66 881 ALA A O 1
ATOM 6331 N N . VAL A 1 882 ? -8.195 -15.921 -5.385 1.00 46.00 882 VAL A N 1
ATOM 6332 C CA . VAL A 1 882 ? -6.881 -15.449 -5.843 1.00 46.00 882 VAL A CA 1
ATOM 6333 C C . VAL A 1 882 ? -6.901 -15.130 -7.338 1.00 46.00 882 VAL A C 1
ATOM 6335 O O . VAL A 1 882 ? -6.861 -16.017 -8.190 1.00 46.00 882 VAL A O 1
ATOM 6338 N N . ALA A 1 883 ? -6.948 -13.839 -7.669 1.00 44.41 883 ALA A N 1
ATOM 6339 C CA . ALA A 1 883 ? -7.018 -13.364 -9.048 1.00 44.41 883 ALA A CA 1
ATOM 6340 C C . ALA A 1 883 ? -5.664 -13.477 -9.767 1.00 44.41 883 ALA A C 1
ATOM 6342 O O . ALA A 1 883 ? -5.619 -13.751 -10.970 1.00 44.41 883 ALA A O 1
ATOM 6343 N N . SER A 1 884 ? -4.551 -13.302 -9.055 1.00 42.06 884 SER A N 1
ATOM 6344 C CA . SER A 1 884 ? -3.192 -13.493 -9.578 1.00 42.06 884 SER A CA 1
ATOM 6345 C C . SER A 1 884 ? -2.173 -13.650 -8.443 1.00 42.06 884 SER A C 1
ATOM 6347 O O . SER A 1 884 ? -2.465 -13.332 -7.289 1.00 42.06 884 SER A O 1
ATOM 6349 N N . ILE A 1 885 ? -0.977 -14.140 -8.783 1.00 48.38 885 ILE A N 1
ATOM 6350 C CA . ILE A 1 885 ? 0.117 -14.411 -7.844 1.00 48.38 885 ILE A CA 1
ATOM 6351 C C . ILE A 1 885 ? 1.476 -14.022 -8.417 1.00 48.38 885 ILE A C 1
ATOM 6353 O O . ILE A 1 885 ? 1.671 -14.046 -9.631 1.00 48.38 885 ILE A O 1
ATOM 6357 N N . THR A 1 886 ? 2.418 -13.748 -7.521 1.00 44.06 886 THR A N 1
ATOM 6358 C CA . THR A 1 886 ? 3.854 -13.661 -7.794 1.00 44.06 886 THR A CA 1
ATOM 6359 C C . THR A 1 886 ? 4.647 -14.212 -6.617 1.00 44.06 886 THR A C 1
ATOM 6361 O O . THR A 1 886 ? 4.140 -14.270 -5.494 1.00 44.06 886 THR A O 1
ATOM 6364 N N . ALA A 1 887 ? 5.925 -14.496 -6.847 1.00 50.75 887 ALA A N 1
ATOM 6365 C CA . ALA A 1 887 ? 6.927 -14.522 -5.791 1.00 50.75 887 ALA A CA 1
ATOM 6366 C C . ALA A 1 887 ? 8.302 -14.108 -6.329 1.00 50.75 887 ALA A C 1
ATOM 6368 O O . ALA A 1 887 ? 8.523 -14.101 -7.538 1.00 50.75 887 ALA A O 1
ATOM 6369 N N . TYR A 1 888 ? 9.202 -13.750 -5.420 1.00 47.03 888 TYR A N 1
ATOM 6370 C CA . TYR A 1 888 ? 10.606 -13.441 -5.676 1.00 47.03 888 TYR A CA 1
ATOM 6371 C C . TYR A 1 888 ? 11.394 -13.661 -4.382 1.00 47.03 888 TYR A C 1
ATOM 6373 O O . TYR A 1 888 ? 10.908 -13.253 -3.331 1.00 47.03 888 TYR A O 1
ATOM 6381 N N . ASN A 1 889 ? 12.592 -14.262 -4.449 1.00 54.72 889 ASN A N 1
ATOM 6382 C CA . ASN A 1 889 ? 13.383 -14.681 -3.280 1.00 54.72 889 ASN A CA 1
ATOM 6383 C C . ASN A 1 889 ? 12.478 -15.204 -2.156 1.00 54.72 889 ASN A C 1
ATOM 6385 O O . ASN A 1 889 ? 11.802 -16.212 -2.345 1.00 54.72 889 ASN A O 1
ATOM 6389 N N . ASP A 1 890 ? 12.382 -14.475 -1.051 1.00 52.50 890 ASP A N 1
ATOM 6390 C CA . ASP A 1 890 ? 11.706 -14.919 0.162 1.00 52.50 890 ASP A CA 1
ATOM 6391 C C . ASP A 1 890 ? 10.405 -14.127 0.390 1.00 52.50 890 ASP A C 1
ATOM 6393 O O . ASP A 1 890 ? 9.967 -13.944 1.523 1.00 52.50 890 ASP A O 1
ATOM 6397 N N . THR A 1 891 ? 9.786 -13.642 -0.692 1.00 44.47 891 THR A N 1
ATOM 6398 C CA . THR A 1 891 ? 8.552 -12.841 -0.712 1.00 44.47 891 THR A CA 1
ATOM 6399 C C . THR A 1 891 ? 7.563 -13.413 -1.734 1.00 44.47 891 THR A C 1
ATOM 6401 O O . THR A 1 891 ? 7.931 -13.768 -2.853 1.00 44.47 891 THR A O 1
ATOM 6404 N N . SER A 1 892 ? 6.285 -13.472 -1.368 1.00 49.81 892 SER A N 1
ATOM 6405 C CA . SER A 1 892 ? 5.171 -13.969 -2.186 1.00 49.81 892 SER A CA 1
ATOM 6406 C C . SER A 1 892 ? 3.989 -13.030 -2.054 1.00 49.81 892 SER A C 1
ATOM 6408 O O . SER A 1 892 ? 3.736 -12.507 -0.972 1.00 49.81 892 SER A O 1
ATOM 6410 N N . MET A 1 893 ? 3.240 -12.798 -3.129 1.00 48.66 893 MET A N 1
ATOM 6411 C CA . MET A 1 893 ? 2.086 -11.904 -3.059 1.00 48.66 893 MET A CA 1
ATOM 6412 C C . MET A 1 893 ? 0.962 -12.350 -3.989 1.00 48.66 893 MET A C 1
ATOM 6414 O O . MET A 1 893 ? 1.204 -12.779 -5.117 1.00 48.66 893 MET A O 1
ATOM 6418 N N . ALA A 1 894 ? -0.272 -12.181 -3.526 1.00 45.22 894 ALA A N 1
ATOM 6419 C CA . ALA A 1 894 ? -1.492 -12.348 -4.294 1.00 45.22 894 ALA A CA 1
ATOM 6420 C C . ALA A 1 894 ? -2.246 -11.020 -4.394 1.00 45.22 894 ALA A C 1
ATOM 6422 O O . ALA A 1 894 ? -2.336 -10.257 -3.427 1.00 45.22 894 ALA A O 1
ATOM 6423 N N . ALA A 1 895 ? -2.858 -10.789 -5.550 1.00 41.91 895 ALA A N 1
ATOM 6424 C CA . ALA A 1 895 ? -4.012 -9.909 -5.632 1.00 41.91 895 ALA A CA 1
ATOM 6425 C C . ALA A 1 895 ? -5.273 -10.768 -5.630 1.00 41.91 895 ALA A C 1
ATOM 6427 O O . ALA A 1 895 ? -5.375 -11.746 -6.380 1.00 41.91 895 ALA A O 1
ATOM 6428 N N . LEU A 1 896 ? -6.220 -10.414 -4.769 1.00 48.28 896 LEU A N 1
ATOM 6429 C CA . LEU A 1 896 ? -7.493 -11.112 -4.661 1.00 48.28 896 LEU A CA 1
ATOM 6430 C C . LEU A 1 896 ? -8.546 -10.515 -5.608 1.00 48.28 896 LEU A C 1
ATOM 6432 O O . LEU A 1 896 ? -8.354 -9.445 -6.182 1.00 48.28 896 LEU A O 1
ATOM 6436 N N . ALA A 1 897 ? -9.660 -11.216 -5.808 1.00 44.50 897 ALA A N 1
ATOM 6437 C CA . ALA A 1 897 ? -10.718 -10.835 -6.746 1.00 44.50 897 ALA A CA 1
ATOM 6438 C C . ALA A 1 897 ? -11.572 -9.647 -6.260 1.00 44.50 897 ALA A C 1
ATOM 6440 O O . ALA A 1 897 ? -12.126 -8.917 -7.079 1.00 44.50 897 ALA A O 1
ATOM 6441 N N . ASP A 1 898 ? -11.602 -9.387 -4.948 1.00 43.16 898 ASP A N 1
ATOM 6442 C CA . ASP A 1 898 ? -12.067 -8.114 -4.365 1.00 43.16 898 ASP A CA 1
ATOM 6443 C C . ASP A 1 898 ? -11.047 -6.966 -4.557 1.00 43.16 898 ASP A C 1
ATOM 6445 O O . ASP A 1 898 ? -11.242 -5.836 -4.109 1.00 43.16 898 ASP A O 1
ATOM 6449 N N . GLY A 1 899 ? -9.939 -7.269 -5.234 1.00 41.41 899 GLY A N 1
ATOM 6450 C CA . GLY A 1 899 ? -8.771 -6.436 -5.444 1.00 41.41 899 GLY A CA 1
ATOM 6451 C C . GLY A 1 899 ? -7.798 -6.429 -4.271 1.00 41.41 899 GLY A C 1
ATOM 6452 O O . GLY A 1 899 ? -6.683 -5.933 -4.413 1.00 41.41 899 GLY A O 1
ATOM 6453 N N . THR A 1 900 ? -8.166 -6.896 -3.080 1.00 47.69 900 THR A N 1
ATOM 6454 C CA . THR A 1 900 ? -7.340 -6.646 -1.899 1.00 47.69 900 THR A CA 1
ATOM 6455 C C . THR A 1 900 ? -5.954 -7.272 -2.052 1.00 47.69 900 THR A C 1
ATOM 6457 O O . THR A 1 900 ? -5.799 -8.432 -2.439 1.00 47.69 900 THR A O 1
ATOM 6460 N N . LEU A 1 901 ? -4.918 -6.463 -1.799 1.00 42.22 901 LEU A N 1
ATOM 6461 C CA . LEU A 1 901 ? -3.550 -6.964 -1.812 1.00 42.22 901 LEU A CA 1
ATOM 6462 C C . LEU A 1 901 ? -3.250 -7.737 -0.561 1.00 42.22 901 LEU A C 1
ATOM 6464 O O . LEU A 1 901 ? -3.701 -7.397 0.533 1.00 42.22 901 LEU A O 1
ATOM 6468 N N . ARG A 1 902 ? -2.460 -8.770 -0.781 1.00 54.09 902 ARG A N 1
ATOM 6469 C CA . ARG A 1 902 ? -2.065 -9.748 0.199 1.00 54.09 902 ARG A CA 1
ATOM 6470 C C . ARG A 1 902 ? -0.618 -10.089 -0.129 1.00 54.09 902 ARG A C 1
ATOM 6472 O O . ARG A 1 902 ? -0.359 -10.867 -1.035 1.00 54.09 902 ARG A O 1
ATOM 6479 N N . GLY A 1 903 ? 0.327 -9.425 0.529 1.00 48.12 903 GLY A N 1
ATOM 6480 C CA . GLY A 1 903 ? 1.757 -9.739 0.453 1.00 48.12 903 GLY A CA 1
ATOM 6481 C C . GLY A 1 903 ? 2.242 -10.486 1.688 1.00 48.12 903 GLY A C 1
ATOM 6482 O O . GLY A 1 903 ? 1.697 -10.276 2.764 1.00 48.12 903 GLY A O 1
ATOM 6483 N N . TRP A 1 904 ? 3.230 -11.363 1.540 1.00 51.06 904 TRP A N 1
ATOM 6484 C CA . TRP A 1 904 ? 3.835 -12.135 2.626 1.00 51.06 904 TRP A CA 1
ATOM 6485 C C . TRP A 1 904 ? 5.276 -12.544 2.289 1.00 51.06 904 TRP A C 1
ATOM 6487 O O . TRP A 1 904 ? 5.771 -12.303 1.188 1.00 51.06 904 TRP A O 1
ATOM 6497 N N . GLY A 1 905 ? 5.974 -13.130 3.257 1.00 47.84 905 GLY A N 1
ATOM 6498 C CA . GLY A 1 905 ? 7.425 -13.266 3.251 1.00 47.84 905 GLY A CA 1
ATOM 6499 C C . GLY A 1 905 ? 8.128 -11.965 3.659 1.00 47.84 905 GLY A C 1
ATOM 6500 O O . GLY A 1 905 ? 7.628 -11.211 4.499 1.00 47.84 905 GLY A O 1
ATOM 6501 N N . SER A 1 906 ? 9.310 -11.712 3.097 1.00 45.03 906 SER A N 1
ATOM 6502 C CA . SER A 1 906 ? 10.204 -10.620 3.498 1.00 45.03 906 SER A CA 1
ATOM 6503 C C . SER A 1 906 ? 9.688 -9.229 3.114 1.00 45.03 906 SER A C 1
ATOM 6505 O O . SER A 1 906 ? 9.128 -9.019 2.036 1.00 45.03 906 SER A O 1
ATOM 6507 N N . GLY A 1 907 ? 9.925 -8.264 4.006 1.00 42.34 907 GLY A N 1
ATOM 6508 C CA . GLY A 1 907 ? 9.528 -6.861 3.894 1.00 42.34 907 GLY A CA 1
ATOM 6509 C C . GLY A 1 907 ? 10.629 -5.864 4.284 1.00 42.34 907 GLY A C 1
ATOM 6510 O O . GLY A 1 907 ? 10.331 -4.689 4.434 1.00 42.34 907 GLY A O 1
ATOM 6511 N N . ALA A 1 908 ? 11.877 -6.304 4.489 1.00 38.06 908 ALA A N 1
ATOM 6512 C CA . ALA A 1 908 ? 12.871 -5.680 5.382 1.00 38.06 908 ALA A CA 1
ATOM 6513 C C . ALA A 1 908 ? 13.488 -4.315 4.986 1.00 38.06 908 ALA A C 1
ATOM 6515 O O . ALA A 1 908 ? 14.306 -3.774 5.732 1.00 38.06 908 ALA A O 1
ATOM 6516 N N . ARG A 1 909 ? 13.145 -3.746 3.825 1.00 39.03 909 ARG A N 1
ATOM 6517 C CA . ARG A 1 909 ? 13.359 -2.307 3.534 1.00 39.03 909 ARG A CA 1
ATOM 6518 C C . ARG A 1 909 ? 12.040 -1.571 3.191 1.00 39.03 909 ARG A C 1
ATOM 6520 O O . ARG A 1 909 ? 12.067 -0.473 2.642 1.00 39.03 909 ARG A O 1
ATOM 6527 N N . GLY A 1 910 ? 10.909 -2.204 3.521 1.00 38.44 910 GLY A N 1
ATOM 6528 C CA . GLY A 1 910 ? 9.511 -1.834 3.281 1.00 38.44 910 GLY A CA 1
ATOM 6529 C C . GLY A 1 910 ? 8.902 -2.499 2.051 1.00 38.44 910 GLY A C 1
ATOM 6530 O O . GLY A 1 910 ? 8.947 -1.885 1.005 1.00 38.44 910 GLY A O 1
ATOM 6531 N N . HIS A 1 911 ? 8.370 -3.729 2.089 1.00 41.09 911 HIS A N 1
ATOM 6532 C CA . HIS A 1 911 ? 7.822 -4.397 0.867 1.00 41.09 911 HIS A CA 1
ATOM 6533 C C . HIS A 1 911 ? 6.370 -4.864 0.993 1.00 41.09 911 HIS A C 1
ATOM 6535 O O . HIS A 1 911 ? 5.806 -5.397 0.043 1.00 41.09 911 HIS A O 1
ATOM 6541 N N . LEU A 1 912 ? 5.727 -4.586 2.134 1.00 42.62 912 LEU A N 1
ATOM 6542 C CA . LEU A 1 912 ? 4.365 -5.042 2.433 1.00 42.62 912 LEU A CA 1
ATOM 6543 C C . LEU A 1 912 ? 3.298 -3.928 2.593 1.00 42.62 912 LEU A C 1
ATOM 6545 O O . LEU A 1 912 ? 2.115 -4.220 2.462 1.00 42.62 912 LEU A O 1
ATOM 6549 N N . ALA A 1 913 ? 3.714 -2.650 2.680 1.00 37.28 913 ALA A N 1
ATOM 6550 C CA . ALA A 1 913 ? 2.908 -1.414 2.498 1.00 37.28 913 ALA A CA 1
ATOM 6551 C C . ALA A 1 913 ? 2.051 -0.963 3.693 1.00 37.28 913 ALA A C 1
ATOM 6553 O O . ALA A 1 913 ? 1.272 -0.005 3.648 1.00 37.28 913 ALA A O 1
ATOM 6554 N N . ASP A 1 914 ? 2.298 -1.660 4.771 1.00 42.78 914 ASP A N 1
ATOM 6555 C CA . ASP A 1 914 ? 1.850 -1.546 6.144 1.00 42.78 914 ASP A CA 1
ATOM 6556 C C . ASP A 1 914 ? 2.978 -1.033 7.066 1.00 42.78 914 ASP A C 1
ATOM 6558 O O . ASP A 1 914 ? 2.713 -0.603 8.185 1.00 42.78 914 ASP A O 1
ATOM 6562 N N . GLY A 1 915 ? 4.231 -1.066 6.590 1.00 37.22 915 GLY A N 1
ATOM 6563 C CA . GLY A 1 915 ? 5.448 -0.801 7.363 1.00 37.22 915 GLY A CA 1
ATOM 6564 C C . GLY A 1 915 ? 6.136 -2.059 7.918 1.00 37.22 915 GLY A C 1
ATOM 6565 O O . GLY A 1 915 ? 7.072 -1.931 8.704 1.00 37.22 915 GLY A O 1
ATOM 6566 N N . ALA A 1 916 ? 5.700 -3.267 7.544 1.00 36.94 916 ALA A N 1
ATOM 6567 C CA . ALA A 1 916 ? 6.215 -4.523 8.084 1.00 36.94 916 ALA A CA 1
ATOM 6568 C C . ALA A 1 916 ? 7.515 -5.001 7.406 1.00 36.94 916 ALA A C 1
ATOM 6570 O O . ALA A 1 916 ? 7.645 -5.007 6.180 1.00 36.94 916 ALA A O 1
ATOM 6571 N N . ASN A 1 917 ? 8.455 -5.487 8.227 1.00 38.75 917 ASN A N 1
ATOM 6572 C CA . ASN A 1 917 ? 9.742 -6.046 7.789 1.00 38.75 917 ASN A CA 1
ATOM 6573 C C . ASN A 1 917 ? 9.683 -7.534 7.390 1.00 38.75 917 ASN A C 1
ATOM 6575 O O . ASN A 1 917 ? 10.606 -8.028 6.743 1.00 38.75 917 ASN A O 1
ATOM 6579 N N . LEU A 1 918 ? 8.634 -8.252 7.795 1.00 40.38 918 LEU A N 1
ATOM 6580 C CA . LEU A 1 918 ? 8.398 -9.675 7.541 1.00 40.38 918 LEU A CA 1
ATOM 6581 C C . LEU A 1 918 ? 6.916 -9.960 7.822 1.00 40.38 918 LEU A C 1
ATOM 6583 O O . LEU A 1 918 ? 6.388 -9.441 8.806 1.00 40.38 918 LEU A O 1
ATOM 6587 N N . SER A 1 919 ? 6.252 -10.796 7.022 1.00 44.25 919 SER A N 1
ATOM 6588 C CA . SER A 1 919 ? 4.907 -11.288 7.347 1.00 44.25 919 SER A CA 1
ATOM 6589 C C . SER A 1 919 ? 4.725 -12.739 6.916 1.00 44.25 919 SER A C 1
ATOM 6591 O O . SER A 1 919 ? 4.752 -13.041 5.732 1.00 44.25 919 SER A O 1
ATOM 6593 N N . LEU A 1 920 ? 4.491 -13.649 7.865 1.00 50.41 920 LEU A N 1
ATOM 6594 C CA . LEU A 1 920 ? 4.310 -15.089 7.592 1.00 50.41 920 LEU A CA 1
ATOM 6595 C C . LEU A 1 920 ? 2.915 -15.432 7.017 1.00 50.41 920 LEU A C 1
ATOM 6597 O O . LEU A 1 920 ? 2.601 -16.602 6.801 1.00 50.41 920 LEU A O 1
ATOM 6601 N N . THR A 1 921 ? 2.063 -14.416 6.840 1.00 51.16 921 THR A N 1
ATOM 6602 C CA . THR A 1 921 ? 0.676 -14.476 6.345 1.00 51.16 921 THR A CA 1
ATOM 6603 C C . THR A 1 921 ? 0.320 -13.179 5.579 1.00 51.16 921 THR A C 1
ATOM 6605 O O . THR A 1 921 ? 1.078 -12.208 5.654 1.00 51.16 921 THR A O 1
ATOM 6608 N N . PRO A 1 922 ? -0.783 -13.124 4.807 1.00 47.97 922 PRO A N 1
ATOM 6609 C CA . PRO A 1 922 ? -0.931 -12.112 3.743 1.00 47.97 922 PRO A CA 1
ATOM 6610 C C . PRO A 1 922 ? -1.537 -10.730 4.146 1.00 47.97 922 PRO A C 1
ATOM 6612 O O . PRO A 1 922 ? -2.626 -10.686 4.711 1.00 47.97 922 PRO A O 1
ATOM 6615 N N . VAL A 1 923 ? -0.892 -9.593 3.792 1.00 48.44 923 VAL A N 1
ATOM 6616 C CA . VAL A 1 923 ? -1.173 -8.198 4.293 1.00 48.44 923 VAL A CA 1
ATOM 6617 C C . VAL A 1 923 ? -1.196 -7.058 3.217 1.00 48.44 923 VAL A C 1
ATOM 6619 O O . VAL A 1 923 ? -0.984 -7.360 2.042 1.00 48.44 923 VAL A O 1
ATOM 6622 N N . ALA A 1 924 ? -1.531 -5.780 3.552 1.00 47.56 924 ALA A N 1
ATOM 6623 C CA . ALA A 1 924 ? -2.070 -4.766 2.592 1.00 47.56 924 ALA A CA 1
ATOM 6624 C C . ALA A 1 924 ? -1.651 -3.240 2.702 1.00 47.56 924 ALA A C 1
ATOM 6626 O O . ALA A 1 924 ? -1.272 -2.802 3.785 1.00 47.56 924 ALA A O 1
ATOM 6627 N N . PRO A 1 925 ? -1.811 -2.397 1.627 1.00 39.88 925 PRO A N 1
ATOM 6628 C CA . PRO A 1 925 ? -1.330 -0.978 1.505 1.00 39.88 925 PRO A CA 1
ATOM 6629 C C . PRO A 1 925 ? -2.200 0.227 1.994 1.00 39.88 925 PRO A C 1
ATOM 6631 O O . PRO A 1 925 ? -3.400 0.086 2.215 1.00 39.88 925 PRO A O 1
ATOM 6634 N N . SER A 1 926 ? -1.624 1.457 2.022 1.00 38.88 926 SER A N 1
ATOM 6635 C CA . SER A 1 926 ? -2.194 2.724 2.571 1.00 38.88 926 SER A CA 1
ATOM 6636 C C . SER A 1 926 ? -1.980 4.072 1.775 1.00 38.88 926 SER A C 1
ATOM 6638 O O . SER A 1 926 ? -0.854 4.430 1.451 1.00 38.88 926 SER A O 1
ATOM 6640 N N . GLY A 1 927 ? -3.059 4.868 1.545 1.00 42.19 927 GLY A N 1
ATOM 6641 C CA . GLY A 1 927 ? -3.105 6.370 1.448 1.00 42.19 927 GLY A CA 1
ATOM 6642 C C . GLY A 1 927 ? -2.984 7.161 0.100 1.00 42.19 927 GLY A C 1
ATOM 6643 O O . GLY A 1 927 ? -1.863 7.385 -0.351 1.00 42.19 927 GLY A O 1
ATOM 6644 N N . LEU A 1 928 ? -4.081 7.723 -0.486 1.00 41.06 928 LEU A N 1
ATOM 6645 C CA . LEU A 1 928 ? -4.057 8.755 -1.585 1.00 41.06 928 LEU A CA 1
ATOM 6646 C C . LEU A 1 928 ? -5.346 9.611 -1.824 1.00 41.06 928 LEU A C 1
ATOM 6648 O O . LEU A 1 928 ? -6.345 9.424 -1.139 1.00 41.06 928 LEU A O 1
ATOM 6652 N N . GLY A 1 929 ? -5.315 10.523 -2.829 1.00 43.94 929 GLY A N 1
ATOM 6653 C CA . GLY A 1 929 ? -6.426 11.369 -3.344 1.00 43.94 929 GLY A CA 1
ATOM 6654 C C . GLY A 1 929 ? -6.358 11.727 -4.864 1.00 43.94 929 GLY A C 1
ATOM 6655 O O . GLY A 1 929 ? -5.569 11.137 -5.597 1.00 43.94 929 GLY A O 1
ATOM 6656 N N . THR A 1 930 ? -7.190 12.674 -5.341 1.00 43.81 930 THR A N 1
ATOM 6657 C CA . THR A 1 930 ? -7.598 12.913 -6.765 1.00 43.81 930 THR A CA 1
ATOM 6658 C C . THR A 1 930 ? -6.733 13.887 -7.603 1.00 43.81 930 THR A C 1
ATOM 6660 O O . THR A 1 930 ? -6.302 14.907 -7.080 1.00 43.81 930 THR A O 1
ATOM 6663 N N . ALA A 1 931 ? -6.556 13.661 -8.921 1.00 40.22 931 ALA A N 1
ATOM 6664 C CA . ALA A 1 931 ? -5.654 14.449 -9.797 1.00 40.22 931 ALA A CA 1
ATOM 6665 C C . ALA A 1 931 ? -6.218 14.827 -11.197 1.00 40.22 931 ALA A C 1
ATOM 6667 O O . ALA A 1 931 ? -7.245 14.298 -11.614 1.00 40.22 931 ALA A O 1
ATOM 6668 N N . LEU A 1 932 ? -5.528 15.731 -11.920 1.00 44.47 932 LEU A N 1
ATOM 6669 C CA . LEU A 1 932 ? -5.895 16.285 -13.244 1.00 44.47 932 LEU A CA 1
ATOM 6670 C C . LEU A 1 932 ? -5.055 15.731 -14.414 1.00 44.47 932 LEU A C 1
ATOM 6672 O O . LEU A 1 932 ? -5.569 15.502 -15.505 1.00 44.47 932 LEU A O 1
ATOM 6676 N N . SER A 1 933 ? -3.745 15.572 -14.215 1.00 42.44 933 SER A N 1
ATOM 6677 C CA . SER A 1 933 ? -2.807 15.082 -15.233 1.00 42.44 933 SER A CA 1
ATOM 6678 C C . SER A 1 933 ? -1.620 14.410 -14.556 1.00 42.44 933 SER A C 1
ATOM 6680 O O . SER A 1 933 ? -1.152 14.865 -13.516 1.00 42.44 933 SER A O 1
ATOM 6682 N N . VAL A 1 934 ? -1.117 13.327 -15.139 1.00 46.97 934 VAL A N 1
ATOM 6683 C CA . VAL A 1 934 ? 0.033 12.587 -14.609 1.00 46.97 934 VAL A CA 1
ATOM 6684 C C . VAL A 1 934 ? 1.186 12.706 -15.599 1.00 46.97 934 VAL A C 1
ATOM 6686 O O . VAL A 1 934 ? 1.001 12.600 -16.819 1.00 46.97 934 VAL A O 1
ATOM 6689 N N . LYS A 1 935 ? 2.384 12.956 -15.076 1.00 51.03 935 LYS A N 1
ATOM 6690 C CA . LYS A 1 935 ? 3.642 12.745 -15.791 1.00 51.03 935 LYS A CA 1
ATOM 6691 C C . LYS A 1 935 ? 4.514 11.821 -14.982 1.00 51.03 935 LYS A C 1
ATOM 6693 O O . LYS A 1 935 ? 4.058 11.189 -14.042 1.00 51.03 935 LYS A O 1
ATOM 6698 N N . ALA A 1 936 ? 5.689 11.601 -15.524 1.00 45.91 936 ALA A N 1
ATOM 6699 C CA . ALA A 1 936 ? 6.242 10.285 -15.587 1.00 45.91 936 ALA A CA 1
ATOM 6700 C C . ALA A 1 936 ? 7.743 10.467 -15.739 1.00 45.91 936 ALA A C 1
ATOM 6702 O O . ALA A 1 936 ? 8.206 10.727 -16.844 1.00 45.91 936 ALA A O 1
ATOM 6703 N N . GLY A 1 937 ? 8.471 10.400 -14.626 1.00 48.72 937 GLY A N 1
ATOM 6704 C CA . GLY A 1 937 ? 9.924 10.418 -14.674 1.00 48.72 937 GLY A CA 1
ATOM 6705 C C . GLY A 1 937 ? 10.483 9.110 -15.221 1.00 48.72 937 GLY A C 1
ATOM 6706 O O . GLY A 1 937 ? 9.827 8.352 -15.926 1.00 48.72 937 GLY A O 1
ATOM 6707 N N . GLY A 1 938 ? 11.687 8.764 -14.802 1.00 46.31 938 GLY A N 1
ATOM 6708 C CA . GLY A 1 938 ? 11.948 7.355 -14.584 1.00 46.31 938 GLY A CA 1
ATOM 6709 C C . GLY A 1 938 ? 11.145 6.912 -13.371 1.00 46.31 938 GLY A C 1
ATOM 6710 O O . GLY A 1 938 ? 10.128 6.244 -13.497 1.00 46.31 938 GLY A O 1
ATOM 6711 N N . GLU A 1 939 ? 11.642 7.263 -12.182 1.00 46.56 939 GLU A N 1
ATOM 6712 C CA . GLU A 1 939 ? 11.174 6.652 -10.929 1.00 46.56 939 GLU A CA 1
ATOM 6713 C C . GLU A 1 939 ? 10.072 7.479 -10.229 1.00 46.56 939 GLU A C 1
ATOM 6715 O O . GLU A 1 939 ? 9.035 6.984 -9.784 1.00 46.56 939 GLU A O 1
ATOM 6720 N N . HIS A 1 940 ? 10.299 8.779 -10.116 1.00 45.38 940 HIS A N 1
ATOM 6721 C CA . HIS A 1 940 ? 9.554 9.665 -9.231 1.00 45.38 940 HIS A CA 1
ATOM 6722 C C . HIS A 1 940 ? 8.124 9.945 -9.668 1.00 45.38 940 HIS A C 1
ATOM 6724 O O . HIS A 1 940 ? 7.857 10.195 -10.838 1.00 45.38 940 HIS A O 1
ATOM 6730 N N . GLY A 1 941 ? 7.217 9.976 -8.689 1.00 50.53 941 GLY A N 1
ATOM 6731 C CA . GLY A 1 941 ? 5.845 10.448 -8.844 1.00 50.53 941 GLY A CA 1
ATOM 6732 C C . GLY A 1 941 ? 5.731 11.907 -9.279 1.00 50.53 941 GLY A C 1
ATOM 6733 O O . GLY A 1 941 ? 6.392 12.739 -8.671 1.00 50.53 941 GLY A O 1
ATOM 6734 N N . LEU A 1 942 ? 4.850 12.222 -10.237 1.00 49.97 942 LEU A N 1
ATOM 6735 C CA . LEU A 1 942 ? 4.360 13.567 -10.564 1.00 49.97 942 LEU A CA 1
ATOM 6736 C C . LEU A 1 942 ? 2.889 13.526 -11.021 1.00 49.97 942 LEU A C 1
ATOM 6738 O O . LEU A 1 942 ? 2.586 13.228 -12.180 1.00 49.97 942 LEU A O 1
ATOM 6742 N N . ALA A 1 943 ? 1.967 13.911 -10.144 1.00 54.09 943 ALA A N 1
ATOM 6743 C CA . ALA A 1 943 ? 0.580 14.203 -10.499 1.00 54.09 943 ALA A CA 1
ATOM 6744 C C . ALA A 1 943 ? 0.288 15.699 -10.339 1.00 54.09 943 ALA A C 1
ATOM 6746 O O . ALA A 1 943 ? 0.351 16.230 -9.232 1.00 54.09 943 ALA A O 1
ATOM 6747 N N . LEU A 1 944 ? -0.058 16.365 -11.442 1.00 69.38 944 LEU A N 1
ATOM 6748 C CA . LEU A 1 944 ? -0.713 17.669 -11.436 1.00 69.38 944 LEU A CA 1
ATOM 6749 C C . LEU A 1 944 ? -2.146 17.472 -10.939 1.00 69.38 944 LEU A C 1
ATOM 6751 O O . LEU A 1 944 ? -2.928 16.717 -11.522 1.00 69.38 944 LEU A O 1
ATOM 6755 N N . MET A 1 945 ? -2.463 18.136 -9.838 1.00 71.56 945 MET A N 1
ATOM 6756 C CA . MET A 1 945 ? -3.720 18.032 -9.109 1.00 71.56 945 MET A CA 1
ATOM 6757 C C . MET A 1 945 ? -4.758 19.019 -9.668 1.00 71.56 945 MET A C 1
ATOM 6759 O O . MET A 1 945 ? -4.419 19.941 -10.411 1.00 71.56 945 MET A O 1
ATOM 6763 N N . ASN A 1 946 ? -6.040 18.838 -9.335 1.00 57.94 946 ASN A N 1
ATOM 6764 C CA . ASN A 1 946 ? -7.115 19.712 -9.832 1.00 57.94 946 ASN A CA 1
ATOM 6765 C C . ASN A 1 946 ? -7.092 21.138 -9.245 1.00 57.94 946 ASN A C 1
ATOM 6767 O O . ASN A 1 946 ? -7.698 22.037 -9.818 1.00 57.94 946 ASN A O 1
ATOM 6771 N N . ASP A 1 947 ? -6.356 21.350 -8.153 1.00 70.25 947 ASP A N 1
ATOM 6772 C CA . ASP A 1 947 ? -6.042 22.657 -7.559 1.00 70.25 947 ASP A CA 1
ATOM 6773 C C . ASP A 1 947 ? -4.822 23.357 -8.210 1.00 70.25 947 ASP A C 1
ATOM 6775 O O . ASP A 1 947 ? -4.424 24.447 -7.795 1.00 70.25 947 ASP A O 1
ATOM 6779 N N . GLY A 1 948 ? -4.202 22.746 -9.228 1.00 71.38 948 GLY A N 1
ATOM 6780 C CA . GLY A 1 948 ? -3.009 23.271 -9.897 1.00 71.38 948 GLY A CA 1
ATOM 6781 C C . GLY A 1 948 ? -1.700 23.100 -9.112 1.00 71.38 948 GLY A C 1
ATOM 6782 O O . GLY A 1 948 ? -0.675 23.644 -9.538 1.00 71.38 948 GLY A O 1
ATOM 6783 N N . THR A 1 949 ? -1.716 22.374 -7.987 1.00 82.88 949 THR A N 1
ATOM 6784 C CA . THR A 1 949 ? -0.515 21.913 -7.268 1.00 82.88 949 THR A CA 1
ATOM 6785 C C . THR A 1 949 ? 0.027 20.619 -7.879 1.00 82.88 949 THR A C 1
ATOM 6787 O O . THR A 1 949 ? -0.599 20.010 -8.749 1.00 82.88 949 THR A O 1
ATOM 6790 N N . VAL A 1 950 ? 1.199 20.168 -7.427 1.00 74.50 950 VAL A N 1
ATOM 6791 C CA . VAL A 1 950 ? 1.753 18.868 -7.828 1.00 74.50 950 VAL A CA 1
ATOM 6792 C C . VAL A 1 950 ? 1.949 17.987 -6.591 1.00 74.50 950 VAL A C 1
ATOM 6794 O O . VAL A 1 950 ? 2.461 18.432 -5.560 1.00 74.50 950 VAL A O 1
ATOM 6797 N N . ARG A 1 951 ? 1.526 16.724 -6.675 1.00 71.62 951 ARG A N 1
ATOM 6798 C CA . ARG A 1 951 ? 1.924 15.661 -5.744 1.00 71.62 951 ARG A CA 1
ATOM 6799 C C . ARG A 1 951 ? 3.044 14.852 -6.374 1.00 71.62 951 ARG A C 1
ATOM 6801 O O . ARG A 1 951 ? 2.966 14.485 -7.544 1.00 71.62 951 ARG A O 1
ATOM 6808 N N . ALA A 1 952 ? 4.061 14.571 -5.581 1.00 50.72 952 ALA A N 1
ATOM 6809 C CA . ALA A 1 952 ? 5.195 13.759 -5.967 1.00 50.72 952 ALA A CA 1
ATOM 6810 C C . ALA A 1 952 ? 5.513 12.785 -4.855 1.00 50.72 952 ALA A C 1
ATOM 6812 O O . ALA A 1 952 ? 5.153 12.991 -3.697 1.00 50.72 952 ALA A O 1
ATOM 6813 N N . TRP A 1 953 ? 6.134 11.673 -5.200 1.00 51.94 953 TRP A N 1
ATOM 6814 C CA . TRP A 1 953 ? 6.277 10.601 -4.239 1.00 51.94 953 TRP A CA 1
ATOM 6815 C C . TRP A 1 953 ? 7.339 9.616 -4.668 1.00 51.94 953 TRP A C 1
ATOM 6817 O O . TRP A 1 953 ? 7.483 9.299 -5.853 1.00 51.94 953 TRP A O 1
ATOM 6827 N N . GLY A 1 954 ? 8.076 9.136 -3.678 1.00 46.03 954 GLY A N 1
ATOM 6828 C CA . GLY A 1 954 ? 9.096 8.156 -3.915 1.00 46.03 954 GLY A CA 1
ATOM 6829 C C . GLY A 1 954 ? 10.340 8.248 -3.075 1.00 46.03 954 GLY A C 1
ATOM 6830 O O . GLY A 1 954 ? 10.583 9.114 -2.250 1.00 46.03 954 GLY A O 1
ATOM 6831 N N . PHE A 1 955 ? 11.194 7.316 -3.390 1.00 52.09 955 PHE A N 1
ATOM 6832 C CA . PHE A 1 955 ? 12.635 7.422 -3.402 1.00 52.09 955 PHE A CA 1
ATOM 6833 C C . PHE A 1 955 ? 12.936 8.880 -4.011 1.00 52.09 955 PHE A C 1
ATOM 6835 O O . PHE A 1 955 ? 12.251 9.368 -4.891 1.00 52.09 955 PHE A O 1
ATOM 6842 N N . ASN A 1 956 ? 13.857 9.703 -3.483 1.00 71.56 956 ASN A N 1
ATOM 6843 C CA . ASN A 1 956 ? 14.111 11.137 -3.779 1.00 71.56 956 ASN A CA 1
ATOM 6844 C C . ASN A 1 956 ? 15.627 11.565 -3.836 1.00 71.56 956 ASN A C 1
ATOM 6846 O O . ASN A 1 956 ? 16.074 12.361 -3.010 1.00 71.56 956 ASN A O 1
ATOM 6850 N N . GLN A 1 957 ? 16.483 11.014 -4.723 1.00 64.38 957 GLN A N 1
ATOM 6851 C CA . GLN A 1 957 ? 17.964 10.970 -4.528 1.00 64.38 957 GLN A CA 1
ATOM 6852 C C . GLN A 1 957 ? 18.598 12.278 -4.910 1.00 64.38 957 GLN A C 1
ATOM 6854 O O . GLN A 1 957 ? 19.328 12.906 -4.151 1.00 64.38 957 GLN A O 1
ATOM 6859 N N . TYR A 1 958 ? 18.270 12.651 -6.131 1.00 66.88 958 TYR A N 1
ATOM 6860 C CA . TYR A 1 958 ? 18.618 13.898 -6.751 1.00 66.88 958 TYR A CA 1
ATOM 6861 C C . TYR A 1 958 ? 17.518 14.924 -6.440 1.00 66.88 958 TYR A C 1
ATOM 6863 O O . TYR A 1 958 ? 17.401 15.931 -7.125 1.00 66.88 958 TYR A O 1
ATOM 6871 N N . GLY A 1 959 ? 16.678 14.663 -5.430 1.00 72.00 959 GLY A N 1
ATOM 6872 C CA . GLY A 1 959 ? 15.607 15.564 -5.041 1.00 72.00 959 GLY A CA 1
ATOM 6873 C C . GLY A 1 959 ? 14.442 15.634 -6.037 1.00 72.00 959 GLY A C 1
ATOM 6874 O O . GLY A 1 959 ? 13.677 16.594 -6.013 1.00 72.00 959 GLY A O 1
ATOM 6875 N N . GLN A 1 960 ? 14.300 14.648 -6.931 1.00 70.81 960 GLN A N 1
ATOM 6876 C CA . GLN A 1 960 ? 13.330 14.680 -8.033 1.00 70.81 960 GLN A CA 1
ATOM 6877 C C . GLN A 1 960 ? 11.850 14.645 -7.605 1.00 70.81 960 GLN A C 1
ATOM 6879 O O . GLN A 1 960 ? 10.978 14.864 -8.439 1.00 70.81 960 GLN A O 1
ATOM 6884 N N . LEU A 1 961 ? 11.535 14.456 -6.318 1.00 80.50 961 LEU A N 1
ATOM 6885 C CA . LEU A 1 961 ? 10.181 14.729 -5.829 1.00 80.50 961 LEU A CA 1
ATOM 6886 C C . LEU A 1 961 ? 9.896 16.222 -5.661 1.00 80.50 961 LEU A C 1
ATOM 6888 O O . LEU A 1 961 ? 8.739 16.616 -5.653 1.00 80.50 961 LEU A O 1
ATOM 6892 N N . GLY A 1 962 ? 10.914 17.058 -5.462 1.00 80.44 962 GLY A N 1
ATOM 6893 C CA . GLY A 1 962 ? 10.711 18.474 -5.157 1.00 80.44 962 GLY A CA 1
ATOM 6894 C C . GLY A 1 962 ? 10.049 18.727 -3.794 1.00 80.44 962 GLY A C 1
ATOM 6895 O O . GLY A 1 962 ? 9.507 19.808 -3.575 1.00 80.44 962 GLY A O 1
ATOM 6896 N N . ASP A 1 963 ? 10.059 17.745 -2.883 1.00 77.31 963 ASP A N 1
ATOM 6897 C CA . ASP A 1 963 ? 9.448 17.833 -1.546 1.00 77.31 963 ASP A CA 1
ATOM 6898 C C . ASP A 1 963 ? 10.312 18.597 -0.521 1.00 77.31 963 ASP A C 1
ATOM 6900 O O . ASP A 1 963 ? 9.934 18.708 0.645 1.00 77.31 963 ASP A O 1
ATOM 6904 N N . GLY A 1 964 ? 11.472 19.111 -0.944 1.00 76.81 964 GLY A N 1
ATOM 6905 C CA . GLY A 1 964 ? 12.449 19.825 -0.124 1.00 76.81 964 GLY A CA 1
ATOM 6906 C C . GLY A 1 964 ? 13.537 18.953 0.512 1.00 76.81 964 GLY A C 1
ATOM 6907 O O . GLY A 1 964 ? 14.518 19.504 1.005 1.00 76.81 964 GLY A O 1
ATOM 6908 N N . VAL A 1 965 ? 13.425 17.617 0.500 1.00 63.19 965 VAL A N 1
ATOM 6909 C CA . VAL A 1 965 ? 14.290 16.735 1.313 1.00 63.19 965 VAL A CA 1
ATOM 6910 C C . VAL A 1 965 ? 14.966 15.647 0.470 1.00 63.19 965 VAL A C 1
ATOM 6912 O O . VAL A 1 965 ? 14.756 14.439 0.647 1.00 63.19 965 VAL A O 1
ATOM 6915 N N . GLY A 1 966 ? 15.840 16.096 -0.433 1.00 52.81 966 GLY A N 1
ATOM 6916 C CA . GLY A 1 966 ? 16.787 15.241 -1.149 1.00 52.81 966 GLY A CA 1
ATOM 6917 C C . GLY A 1 966 ? 17.740 14.580 -0.156 1.00 52.81 966 GLY A C 1
ATOM 6918 O O . GLY A 1 966 ? 18.674 15.202 0.338 1.00 52.81 966 GLY A O 1
ATOM 6919 N N . GLY A 1 967 ? 17.459 13.327 0.179 1.00 46.22 967 GLY A N 1
ATOM 6920 C CA . GLY A 1 967 ? 18.043 12.624 1.327 1.00 46.22 967 GLY A CA 1
ATOM 6921 C C . GLY A 1 967 ? 17.161 11.482 1.833 1.00 46.22 967 GLY A C 1
ATOM 6922 O O . GLY A 1 967 ? 17.652 10.550 2.466 1.00 46.22 967 GLY A O 1
ATOM 6923 N N . LEU A 1 968 ? 15.854 11.568 1.572 1.00 47.09 968 LEU A N 1
ATOM 6924 C CA . LEU A 1 968 ? 14.841 10.903 2.380 1.00 47.09 968 LEU A CA 1
ATOM 6925 C C . LEU A 1 968 ? 13.705 10.369 1.492 1.00 47.09 968 LEU A C 1
ATOM 6927 O O . LEU A 1 968 ? 13.104 11.135 0.742 1.00 47.09 968 LEU A O 1
ATOM 6931 N N . ASN A 1 969 ? 13.378 9.083 1.593 1.00 49.28 969 ASN A N 1
ATOM 6932 C CA . ASN A 1 969 ? 12.359 8.432 0.773 1.00 49.28 969 ASN A CA 1
ATOM 6933 C C . ASN A 1 969 ? 10.963 8.777 1.301 1.00 49.28 969 ASN A C 1
ATOM 6935 O O . ASN A 1 969 ? 10.732 8.874 2.509 1.00 49.28 969 ASN A O 1
ATOM 6939 N N . ARG A 1 970 ? 10.008 8.958 0.399 1.00 50.50 970 ARG A N 1
ATOM 6940 C CA . ARG A 1 970 ? 8.593 9.134 0.705 1.00 50.50 970 ARG A CA 1
ATOM 6941 C C . ARG A 1 970 ? 7.849 7.905 0.306 1.00 50.50 970 ARG A C 1
ATOM 6943 O O . ARG A 1 970 ? 7.642 7.657 -0.878 1.00 50.50 970 ARG A O 1
ATOM 6950 N N . ALA A 1 971 ? 7.538 7.145 1.339 1.00 40.75 971 ALA A N 1
ATOM 6951 C CA . ALA A 1 971 ? 6.996 5.821 1.238 1.00 40.75 971 ALA A CA 1
ATOM 6952 C C . ALA A 1 971 ? 5.480 5.897 1.088 1.00 40.75 971 ALA A C 1
ATOM 6954 O O . ALA A 1 971 ? 4.955 5.248 0.211 1.00 40.75 971 ALA A O 1
ATOM 6955 N N . THR A 1 972 ? 4.810 6.841 1.747 1.00 44.22 972 THR A N 1
ATOM 6956 C CA . THR A 1 972 ? 3.526 7.396 1.283 1.00 44.22 972 THR A CA 1
ATOM 6957 C C . THR A 1 972 ? 3.736 8.706 0.500 1.00 44.22 972 THR A C 1
ATOM 6959 O O . THR A 1 972 ? 4.751 9.378 0.702 1.00 44.22 972 THR A O 1
ATOM 6962 N N . PRO A 1 973 ? 2.806 9.102 -0.390 1.00 49.75 973 PRO A N 1
ATOM 6963 C CA . PRO A 1 973 ? 2.979 10.271 -1.260 1.00 49.75 973 PRO A CA 1
ATOM 6964 C C . PRO A 1 973 ? 2.955 11.652 -0.578 1.00 49.75 973 PRO A C 1
ATOM 6966 O O . PRO A 1 973 ? 2.309 11.831 0.452 1.00 49.75 973 PRO A O 1
ATOM 6969 N N . VAL A 1 974 ? 3.633 12.648 -1.180 1.00 57.62 974 VAL A N 1
ATOM 6970 C CA . VAL A 1 974 ? 3.857 13.996 -0.607 1.00 57.62 974 VAL A CA 1
ATOM 6971 C C . VAL A 1 974 ? 3.580 15.167 -1.575 1.00 57.62 974 VAL A C 1
ATOM 6973 O O . VAL A 1 974 ? 3.362 14.960 -2.771 1.00 57.62 974 VAL A O 1
ATOM 6976 N N . PRO A 1 975 ? 3.547 16.425 -1.089 1.00 80.25 975 PRO A N 1
ATOM 6977 C CA . PRO A 1 975 ? 3.522 17.621 -1.935 1.00 80.25 975 PRO A CA 1
ATOM 6978 C C . PRO A 1 975 ? 4.875 17.925 -2.591 1.00 80.25 975 PRO A C 1
ATOM 6980 O O . PRO A 1 975 ? 5.916 17.817 -1.946 1.00 80.25 975 PRO A O 1
ATOM 6983 N N . VAL A 1 976 ? 4.846 18.415 -3.834 1.00 86.31 976 VAL A N 1
ATOM 6984 C CA . VAL A 1 976 ? 5.950 19.212 -4.394 1.00 86.31 976 VAL A CA 1
ATOM 6985 C C . VAL A 1 976 ? 5.877 20.609 -3.779 1.00 86.31 976 VAL A C 1
ATOM 6987 O O . VAL A 1 976 ? 4.816 21.236 -3.800 1.00 86.31 976 VAL A O 1
ATOM 6990 N N . GLN A 1 977 ? 6.979 21.120 -3.235 1.00 82.75 977 GLN A N 1
ATOM 6991 C CA . GLN A 1 977 ? 6.992 22.440 -2.604 1.00 82.75 977 GLN A CA 1
ATOM 6992 C C . GLN A 1 977 ? 7.134 23.575 -3.634 1.00 82.75 977 GLN A C 1
ATOM 6994 O O . GLN A 1 977 ? 7.800 23.435 -4.656 1.00 82.75 977 GLN A O 1
ATOM 6999 N N . GLY A 1 978 ? 6.510 24.726 -3.363 1.00 77.94 978 GLY A N 1
ATOM 7000 C CA . GLY A 1 978 ? 6.681 25.955 -4.155 1.00 77.94 978 GLY A CA 1
ATOM 7001 C C . GLY A 1 978 ? 6.001 25.997 -5.536 1.00 77.94 978 GLY A C 1
ATOM 7002 O O . GLY A 1 978 ? 6.195 26.969 -6.272 1.00 77.94 978 GLY A O 1
ATOM 7003 N N . LEU A 1 979 ? 5.197 24.990 -5.906 1.00 82.00 979 LEU A N 1
ATOM 7004 C CA . LEU A 1 979 ? 4.480 24.954 -7.187 1.00 82.00 979 LEU A CA 1
ATOM 7005 C C . LEU A 1 979 ? 2.953 24.982 -7.043 1.00 82.00 979 LEU A C 1
ATOM 7007 O O . LEU A 1 979 ? 2.333 24.113 -6.434 1.00 82.00 979 LEU A O 1
ATOM 7011 N N . SER A 1 980 ? 2.372 25.974 -7.711 1.00 84.44 980 SER A N 1
ATOM 7012 C CA . SER A 1 980 ? 0.948 26.179 -7.971 1.00 84.44 980 SER A CA 1
ATOM 7013 C C . SER A 1 980 ? 0.785 26.780 -9.378 1.00 84.44 980 SER A C 1
ATOM 7015 O O . SER A 1 980 ? 1.778 27.159 -10.011 1.00 84.44 980 SER A O 1
ATOM 7017 N N . THR A 1 981 ? -0.451 26.886 -9.883 1.00 89.50 981 THR A N 1
ATOM 7018 C CA . THR A 1 981 ? -0.785 27.415 -11.233 1.00 89.50 981 THR A CA 1
ATOM 7019 C C . THR A 1 981 ? -0.077 26.689 -12.390 1.00 89.50 981 THR A C 1
ATOM 7021 O O . THR A 1 981 ? 0.174 27.254 -13.457 1.00 89.50 981 THR A O 1
ATOM 7024 N N . VAL A 1 982 ? 0.273 25.418 -12.183 1.00 91.19 982 VAL A N 1
ATOM 7025 C CA . VAL A 1 982 ? 0.940 24.588 -13.188 1.00 91.19 982 VAL A CA 1
ATOM 7026 C C . VAL A 1 982 ? -0.071 24.186 -14.267 1.00 91.19 982 VAL A C 1
ATOM 7028 O O . VAL A 1 982 ? -1.117 23.623 -13.965 1.00 91.19 982 VAL A O 1
ATOM 7031 N N . THR A 1 983 ? 0.238 24.478 -15.534 1.00 86.81 983 THR A N 1
ATOM 7032 C CA . THR A 1 983 ? -0.637 24.182 -16.691 1.00 86.81 983 THR A CA 1
ATOM 7033 C C . THR A 1 983 ? -0.131 23.025 -17.544 1.00 86.81 983 THR A C 1
ATOM 7035 O O . THR A 1 983 ? -0.912 22.393 -18.249 1.00 86.81 983 THR A O 1
ATOM 7038 N N . ALA A 1 984 ? 1.165 22.725 -17.474 1.00 83.06 984 ALA A N 1
ATOM 7039 C CA . ALA A 1 984 ? 1.752 21.534 -18.066 1.00 83.06 984 ALA A CA 1
ATOM 7040 C C . ALA A 1 984 ? 2.857 20.990 -17.160 1.00 83.06 984 ALA A C 1
ATOM 7042 O O . ALA A 1 984 ? 3.559 21.743 -16.489 1.00 83.06 984 ALA A O 1
ATOM 7043 N N . ILE A 1 985 ? 3.032 19.676 -17.191 1.00 80.81 985 ILE A N 1
ATOM 7044 C CA . ILE A 1 985 ? 4.160 18.966 -16.591 1.00 80.81 985 ILE A CA 1
ATOM 7045 C C . ILE A 1 985 ? 4.836 18.130 -17.676 1.00 80.81 985 ILE A C 1
ATOM 7047 O O . ILE A 1 985 ? 4.190 17.706 -18.638 1.00 80.81 985 ILE A O 1
ATOM 7051 N N . ALA A 1 986 ? 6.126 17.876 -17.501 1.00 81.00 986 ALA A N 1
ATOM 7052 C CA . ALA A 1 986 ? 6.903 16.874 -18.220 1.00 81.00 986 ALA A CA 1
ATOM 7053 C C . ALA A 1 986 ? 7.945 16.290 -17.255 1.00 81.00 986 ALA A C 1
ATOM 7055 O O . ALA A 1 986 ? 8.207 16.865 -16.200 1.00 81.00 986 ALA A O 1
ATOM 7056 N N . ALA A 1 987 ? 8.536 15.148 -17.578 1.00 70.75 987 ALA A N 1
ATOM 7057 C CA . ALA A 1 987 ? 9.647 14.610 -16.804 1.00 70.75 987 ALA A CA 1
ATOM 7058 C C . ALA A 1 987 ? 10.544 13.769 -17.706 1.00 70.75 987 ALA A C 1
ATOM 7060 O O . ALA A 1 987 ? 10.055 13.059 -18.581 1.00 70.75 987 ALA A O 1
ATOM 7061 N N . GLY A 1 988 ? 11.852 13.909 -17.509 1.00 64.50 988 GLY A N 1
ATOM 7062 C CA . GLY A 1 988 ? 12.847 12.990 -18.041 1.00 64.50 988 GLY A CA 1
ATOM 7063 C C . GLY A 1 988 ? 13.174 11.929 -16.995 1.00 64.50 988 GLY A C 1
ATOM 7064 O O . GLY A 1 988 ? 12.527 11.837 -15.950 1.00 64.50 988 GLY A O 1
ATOM 7065 N N . ALA A 1 989 ? 14.223 11.142 -17.230 1.00 65.25 989 ALA A N 1
ATOM 7066 C CA . ALA A 1 989 ? 14.545 10.021 -16.350 1.00 65.25 989 ALA A CA 1
ATOM 7067 C C . ALA A 1 989 ? 14.740 10.481 -14.885 1.00 65.25 989 ALA A C 1
ATOM 7069 O O . ALA A 1 989 ? 14.015 10.059 -13.979 1.00 65.25 989 ALA A O 1
ATOM 7070 N N . SER A 1 990 ? 15.666 11.416 -14.653 1.00 68.94 990 SER A N 1
ATOM 7071 C CA . SER A 1 990 ? 16.057 11.864 -13.302 1.00 68.94 990 SER A CA 1
ATOM 7072 C C . SER A 1 990 ? 15.647 13.292 -12.957 1.00 68.94 990 SER A C 1
ATOM 7074 O O . SER A 1 990 ? 16.077 13.794 -11.918 1.00 68.94 990 SER A O 1
ATOM 7076 N N . HIS A 1 991 ? 14.876 13.959 -13.815 1.00 82.56 991 HIS A N 1
ATOM 7077 C CA . HIS A 1 991 ? 14.474 15.351 -13.629 1.00 82.56 991 HIS A CA 1
ATOM 7078 C C . HIS A 1 991 ? 13.024 15.594 -14.037 1.00 82.56 991 HIS A C 1
ATOM 7080 O O . HIS A 1 991 ? 12.477 14.931 -14.916 1.00 82.56 991 HIS A O 1
ATOM 7086 N N . SER A 1 992 ? 12.422 16.579 -13.392 1.00 93.06 992 SER A N 1
ATOM 7087 C CA . SER A 1 992 ? 11.048 17.024 -13.588 1.00 93.06 992 SER A CA 1
ATOM 7088 C C . SER A 1 992 ? 11.031 18.390 -14.267 1.00 93.06 992 SER A C 1
ATOM 7090 O O . SER A 1 992 ? 11.944 19.190 -14.058 1.00 93.06 992 SER A O 1
ATOM 7092 N N . LEU A 1 993 ? 9.974 18.682 -15.027 1.00 95.25 993 LEU A N 1
ATOM 7093 C CA . LEU A 1 993 ? 9.663 20.001 -15.572 1.00 95.25 993 LEU A CA 1
ATOM 7094 C C . LEU A 1 993 ? 8.197 20.370 -15.294 1.00 95.25 993 LEU A C 1
ATOM 7096 O O . LEU A 1 993 ? 7.294 19.541 -15.418 1.00 95.25 993 LEU A O 1
ATOM 7100 N N . ALA A 1 994 ? 7.937 21.644 -15.020 1.00 95.62 994 ALA A N 1
ATOM 7101 C CA . ALA A 1 994 ? 6.594 22.217 -14.975 1.00 95.62 994 ALA A CA 1
ATOM 7102 C C . ALA A 1 994 ? 6.554 23.543 -15.737 1.00 95.62 994 ALA A C 1
ATOM 7104 O O . ALA A 1 994 ? 7.444 24.375 -15.575 1.00 95.62 994 ALA A O 1
ATOM 7105 N N . ARG A 1 995 ? 5.498 23.775 -16.523 1.00 95.06 995 ARG A N 1
ATOM 7106 C CA . ARG A 1 995 ? 5.173 25.098 -17.062 1.00 95.06 995 ARG A CA 1
ATOM 7107 C C . ARG A 1 995 ? 4.012 25.700 -16.278 1.00 95.06 995 ARG A C 1
ATOM 7109 O O . ARG A 1 995 ? 2.931 25.106 -16.214 1.00 95.06 995 ARG A O 1
ATOM 7116 N N . LYS A 1 996 ? 4.214 26.891 -15.719 1.00 93.56 996 LYS A N 1
ATOM 7117 C CA . LYS A 1 996 ? 3.153 27.673 -15.066 1.00 93.56 996 LYS A CA 1
ATOM 7118 C C . LYS A 1 996 ? 2.273 28.391 -16.097 1.00 93.56 996 LYS A C 1
ATOM 7120 O O . LYS A 1 996 ? 2.550 28.373 -17.297 1.00 93.56 996 LYS A O 1
ATOM 7125 N N . GLN A 1 997 ? 1.163 28.966 -15.643 1.00 89.44 997 GLN A N 1
ATOM 7126 C CA . GLN A 1 997 ? 0.234 29.728 -16.488 1.00 89.44 997 GLN A CA 1
ATOM 7127 C C . GLN A 1 997 ? 0.862 31.010 -17.070 1.00 89.44 997 GLN A C 1
ATOM 7129 O O . GLN A 1 997 ? 0.465 31.453 -18.142 1.00 89.44 997 GLN A O 1
ATOM 7134 N N . ASP A 1 998 ? 1.881 31.556 -16.403 1.00 88.56 998 ASP A N 1
ATOM 7135 C CA . ASP A 1 998 ? 2.687 32.712 -16.831 1.00 88.56 998 ASP A CA 1
ATOM 7136 C C . ASP A 1 998 ? 3.665 32.421 -17.996 1.00 88.56 998 ASP A C 1
ATOM 7138 O O . ASP A 1 998 ? 4.354 33.320 -18.477 1.00 88.56 998 ASP A O 1
ATOM 7142 N N . GLY A 1 999 ? 3.751 31.169 -18.462 1.00 85.94 999 GLY A N 1
ATOM 7143 C CA . GLY A 1 999 ? 4.678 30.759 -19.518 1.00 85.94 999 GLY A CA 1
ATOM 7144 C C . GLY A 1 999 ? 6.135 30.590 -19.067 1.00 85.94 999 GLY A C 1
ATOM 7145 O O . GLY A 1 999 ? 7.000 30.411 -19.927 1.00 85.94 999 GLY A O 1
ATOM 7146 N N . THR A 1 1000 ? 6.418 30.624 -17.758 1.00 93.94 1000 THR A N 1
ATOM 7147 C CA . THR A 1 1000 ? 7.713 30.234 -17.176 1.00 93.94 1000 THR A CA 1
ATOM 7148 C C . THR A 1 1000 ? 7.838 28.715 -17.070 1.00 93.94 1000 THR A C 1
ATOM 7150 O O . THR A 1 1000 ? 6.846 27.994 -16.915 1.00 93.94 1000 THR A O 1
ATOM 7153 N N . VAL A 1 1001 ? 9.078 28.222 -17.126 1.00 96.25 1001 VAL A N 1
ATOM 7154 C CA . VAL A 1 1001 ? 9.414 26.804 -16.942 1.00 96.25 1001 VAL A CA 1
ATOM 7155 C C . VAL A 1 1001 ? 10.197 26.636 -15.643 1.00 96.25 1001 VAL A C 1
ATOM 7157 O O . VAL A 1 1001 ? 11.076 27.436 -15.327 1.00 96.25 1001 VAL A O 1
ATOM 7160 N N . TRP A 1 1002 ? 9.871 25.593 -14.891 1.00 96.50 1002 TRP A N 1
ATOM 7161 C CA . TRP A 1 1002 ? 10.482 25.208 -13.621 1.00 96.50 1002 TRP A CA 1
ATOM 7162 C C . TRP A 1 1002 ? 10.988 23.772 -13.717 1.00 96.50 1002 TRP A C 1
ATOM 7164 O O . TRP A 1 1002 ? 10.391 22.964 -14.425 1.00 96.50 1002 TRP A O 1
ATOM 7174 N N . SER A 1 1003 ? 12.069 23.449 -13.013 1.00 95.00 1003 SER A N 1
ATOM 7175 C CA . SER A 1 1003 ? 12.743 22.151 -13.063 1.00 95.00 1003 SER A CA 1
ATOM 7176 C C . SER A 1 1003 ? 13.268 21.720 -11.690 1.00 95.00 1003 SER A C 1
ATOM 7178 O O . SER A 1 1003 ? 13.519 22.557 -10.826 1.00 95.00 1003 SER A O 1
ATOM 7180 N N . TRP A 1 1004 ? 13.382 20.414 -11.450 1.00 95.12 1004 TRP A N 1
ATOM 7181 C CA . TRP A 1 1004 ? 14.006 19.849 -10.244 1.00 95.12 1004 TRP A CA 1
ATOM 7182 C C . TRP A 1 1004 ? 14.442 18.403 -10.482 1.00 95.12 1004 TRP A C 1
ATOM 7184 O O . TRP A 1 1004 ? 14.173 17.831 -11.539 1.00 95.12 1004 TRP A O 1
ATOM 7194 N N . GLY A 1 1005 ? 15.154 17.812 -9.524 1.00 89.56 1005 GLY A N 1
ATOM 7195 C CA . GLY A 1 1005 ? 15.831 16.534 -9.709 1.00 89.56 1005 GLY A CA 1
ATOM 7196 C C . GLY A 1 1005 ? 17.312 16.690 -10.053 1.00 89.56 1005 GLY A C 1
ATOM 7197 O O . GLY A 1 1005 ? 17.974 17.653 -9.669 1.00 89.56 1005 GLY A O 1
ATOM 7198 N N . SER A 1 1006 ? 17.844 15.711 -10.774 1.00 90.38 1006 SER A N 1
ATOM 7199 C CA . SER A 1 1006 ? 19.245 15.633 -11.196 1.00 90.38 1006 SER A CA 1
ATOM 7200 C C . SER A 1 1006 ? 19.607 16.672 -12.259 1.00 90.38 1006 SER A C 1
ATOM 7202 O O . SER A 1 1006 ? 18.835 16.922 -13.183 1.00 90.38 1006 SER A O 1
ATOM 7204 N N . ASN A 1 1007 ? 20.829 17.195 -12.173 1.00 91.00 1007 ASN A N 1
ATOM 7205 C CA . ASN A 1 1007 ? 21.419 18.164 -13.096 1.00 91.00 1007 ASN A CA 1
ATOM 7206 C C . ASN A 1 1007 ? 22.762 17.686 -13.692 1.00 91.00 1007 ASN A C 1
ATOM 7208 O O . ASN A 1 1007 ? 23.534 18.494 -14.197 1.00 91.00 1007 ASN A O 1
ATOM 7212 N N . ASP A 1 1008 ? 23.049 16.383 -13.623 1.00 81.50 1008 ASP A N 1
ATOM 7213 C CA . ASP A 1 1008 ? 24.277 15.723 -14.116 1.00 81.50 1008 ASP A CA 1
ATOM 7214 C C . ASP A 1 1008 ? 24.756 16.164 -15.520 1.00 81.50 1008 ASP A C 1
ATOM 7216 O O . ASP A 1 1008 ? 25.956 16.299 -15.749 1.00 81.50 1008 ASP A O 1
ATOM 7220 N N . TYR A 1 1009 ? 23.828 16.429 -16.442 1.00 84.94 1009 TYR A N 1
ATOM 7221 C CA . TYR A 1 1009 ? 24.086 16.910 -17.803 1.00 84.94 1009 TYR A CA 1
ATOM 7222 C C . TYR A 1 1009 ? 23.657 18.368 -18.030 1.00 84.94 1009 TYR A C 1
ATOM 7224 O O . TYR A 1 1009 ? 23.582 18.805 -19.175 1.00 84.94 1009 TYR A O 1
ATOM 7232 N N . GLY A 1 1010 ? 23.324 19.120 -16.976 1.00 87.50 1010 GLY A N 1
ATOM 7233 C CA . GLY A 1 1010 ? 22.743 20.464 -17.087 1.00 87.50 1010 GLY A CA 1
ATOM 7234 C C . GLY A 1 1010 ? 21.239 20.482 -17.407 1.00 87.50 1010 GLY A C 1
ATOM 7235 O O . GLY A 1 1010 ? 20.678 21.524 -17.742 1.00 87.50 1010 GLY A O 1
ATOM 7236 N N . LYS A 1 1011 ? 20.569 19.325 -17.325 1.00 90.25 1011 LYS A N 1
ATOM 7237 C CA . LYS A 1 1011 ? 19.184 19.097 -17.784 1.00 90.25 1011 LYS A CA 1
ATOM 7238 C C . LYS A 1 1011 ? 18.096 19.870 -17.021 1.00 90.25 1011 LYS A C 1
ATOM 7240 O O . LYS A 1 1011 ? 16.964 19.937 -17.503 1.00 90.25 1011 LYS A O 1
ATOM 7245 N N . LEU A 1 1012 ? 18.438 20.519 -15.902 1.00 93.56 1012 LEU A N 1
ATOM 7246 C CA . LEU A 1 1012 ? 17.560 21.486 -15.235 1.00 93.56 1012 LEU A CA 1
ATOM 7247 C C . LEU A 1 1012 ? 17.508 22.838 -15.964 1.00 93.56 1012 LEU A C 1
ATOM 7249 O O . LEU A 1 1012 ? 16.457 23.464 -15.991 1.00 93.56 1012 LEU A O 1
ATOM 7253 N N . GLY A 1 1013 ? 18.590 23.280 -16.612 1.00 91.25 1013 GLY A N 1
ATOM 7254 C CA . GLY A 1 1013 ? 18.607 24.567 -17.329 1.00 91.25 1013 GLY A CA 1
ATOM 7255 C C . GLY A 1 1013 ? 18.652 25.797 -16.411 1.00 91.25 1013 GLY A C 1
ATOM 7256 O O . GLY A 1 1013 ? 18.340 26.907 -16.838 1.00 91.25 1013 GLY A O 1
ATOM 7257 N N . ASP A 1 1014 ? 19.023 25.608 -15.144 1.00 91.06 1014 ASP A N 1
ATOM 7258 C CA . ASP A 1 1014 ? 19.113 26.660 -14.125 1.00 91.06 1014 ASP A CA 1
ATOM 7259 C C . ASP A 1 1014 ? 20.451 27.428 -14.148 1.00 91.06 1014 ASP A C 1
ATOM 7261 O O . ASP A 1 1014 ? 20.740 28.208 -13.242 1.00 91.06 1014 ASP A O 1
ATOM 7265 N N . GLY A 1 1015 ? 21.294 27.180 -15.158 1.00 89.12 1015 GLY A N 1
ATOM 7266 C CA . GLY A 1 1015 ? 22.630 27.760 -15.309 1.00 89.12 1015 GLY A CA 1
ATOM 7267 C C . GLY A 1 1015 ? 23.672 27.230 -14.319 1.00 89.12 1015 GLY A C 1
ATOM 7268 O O . GLY A 1 1015 ? 24.828 27.648 -14.376 1.00 89.12 1015 GLY A O 1
ATOM 7269 N N . SER A 1 1016 ? 23.304 26.318 -13.414 1.00 88.38 1016 SER A N 1
ATOM 7270 C CA . SER A 1 1016 ? 24.184 25.856 -12.341 1.00 88.38 1016 SER A CA 1
ATOM 7271 C C . SER A 1 1016 ? 24.968 24.592 -12.704 1.00 88.38 1016 SER A C 1
ATOM 7273 O O . SER A 1 1016 ? 24.672 23.890 -13.671 1.00 88.38 1016 SER A O 1
ATOM 7275 N N . THR A 1 1017 ? 25.975 24.285 -11.890 1.00 84.38 1017 THR A N 1
ATOM 7276 C CA . THR A 1 1017 ? 26.638 22.972 -11.819 1.00 84.38 1017 THR A CA 1
ATOM 7277 C C . THR A 1 1017 ? 26.204 22.186 -10.574 1.00 84.38 1017 THR A C 1
ATOM 7279 O O . THR A 1 1017 ? 26.818 21.180 -10.222 1.00 84.38 1017 THR A O 1
ATOM 7282 N N . VAL A 1 1018 ? 25.148 22.636 -9.880 1.00 85.94 1018 VAL A N 1
ATOM 7283 C CA . VAL A 1 1018 ? 24.625 21.972 -8.680 1.00 85.94 1018 VAL A CA 1
ATOM 7284 C C . VAL A 1 1018 ? 24.007 20.647 -9.110 1.00 85.94 1018 VAL A C 1
ATOM 7286 O O . VAL A 1 1018 ? 22.971 20.639 -9.768 1.00 85.94 1018 VAL A O 1
ATOM 7289 N N . TYR A 1 1019 ? 24.651 19.541 -8.727 1.00 78.50 1019 TYR A N 1
ATOM 7290 C CA . TYR A 1 1019 ? 24.371 18.172 -9.188 1.00 78.50 1019 TYR A CA 1
ATOM 7291 C C . TYR A 1 1019 ? 22.896 17.743 -9.095 1.00 78.50 1019 TYR A C 1
ATOM 7293 O O . TYR A 1 1019 ? 22.439 16.904 -9.874 1.00 78.50 1019 TYR A O 1
ATOM 7301 N N . SER A 1 1020 ? 22.140 18.318 -8.159 1.00 90.25 1020 SER A N 1
ATOM 7302 C CA . SER A 1 1020 ? 20.728 18.010 -7.946 1.00 90.25 1020 SER A CA 1
ATOM 7303 C C . SER A 1 1020 ? 19.986 19.106 -7.176 1.00 90.25 1020 SER A C 1
ATOM 7305 O O . SER A 1 1020 ? 20.542 19.684 -6.241 1.00 90.25 1020 SER A O 1
ATOM 7307 N N . ARG A 1 1021 ? 18.711 19.343 -7.504 1.00 88.56 1021 ARG A N 1
ATOM 7308 C CA . ARG A 1 1021 ? 17.817 20.294 -6.821 1.00 88.56 1021 ARG A CA 1
ATOM 7309 C C . ARG A 1 1021 ? 16.634 19.549 -6.194 1.00 88.56 1021 ARG A C 1
ATOM 7311 O O . ARG A 1 1021 ? 15.822 18.980 -6.915 1.00 88.56 1021 ARG A O 1
ATOM 7318 N N . ALA A 1 1022 ? 16.515 19.602 -4.864 1.00 87.62 1022 ALA A N 1
ATOM 7319 C CA . ALA A 1 1022 ? 15.416 18.986 -4.101 1.00 87.62 1022 ALA A CA 1
ATOM 7320 C C . ALA A 1 1022 ? 14.157 19.845 -3.936 1.00 87.62 1022 ALA A C 1
ATOM 7322 O O . ALA A 1 1022 ? 13.189 19.403 -3.319 1.00 87.62 1022 ALA A O 1
ATOM 7323 N N . SER A 1 1023 ? 14.165 21.032 -4.536 1.00 91.88 1023 SER A N 1
ATOM 7324 C CA . SER A 1 1023 ? 13.011 21.911 -4.687 1.00 91.88 1023 SER A CA 1
ATOM 7325 C C . SER A 1 1023 ? 13.009 22.468 -6.117 1.00 91.88 1023 SER A C 1
ATOM 7327 O O . SER A 1 1023 ? 14.093 22.656 -6.679 1.00 91.88 1023 SER A O 1
ATOM 7329 N N . PRO A 1 1024 ? 11.835 22.766 -6.697 1.00 96.31 1024 PRO A N 1
ATOM 7330 C CA . PRO A 1 1024 ? 11.700 23.458 -7.979 1.00 96.31 1024 PRO A CA 1
ATOM 7331 C C . PRO A 1 1024 ? 12.538 24.741 -8.083 1.00 96.31 1024 PRO A C 1
ATOM 7333 O O . PRO A 1 1024 ? 12.425 25.641 -7.251 1.00 96.31 1024 PRO A O 1
ATOM 7336 N N . VAL A 1 1025 ? 13.339 24.840 -9.145 1.00 94.25 1025 VAL A N 1
ATOM 7337 C CA . VAL A 1 1025 ? 14.084 26.036 -9.566 1.00 94.25 1025 VAL A CA 1
ATOM 7338 C C . VAL A 1 1025 ? 13.585 26.497 -10.939 1.00 94.25 1025 VAL A C 1
ATOM 7340 O O . VAL A 1 1025 ? 13.169 25.681 -11.760 1.00 94.25 1025 VAL A O 1
ATOM 7343 N N . GLN A 1 1026 ? 13.588 27.801 -11.207 1.00 94.19 1026 GLN A N 1
ATOM 7344 C CA . GLN A 1 1026 ? 13.167 28.333 -12.504 1.00 94.19 1026 GLN A CA 1
ATOM 7345 C C . GLN A 1 1026 ? 14.255 28.127 -13.574 1.00 94.19 1026 GLN A C 1
ATOM 7347 O O . GLN A 1 1026 ? 15.435 28.369 -13.323 1.00 94.19 1026 GLN A O 1
ATOM 7352 N N . VAL A 1 1027 ? 13.850 27.720 -14.779 1.00 95.31 1027 VAL A N 1
ATOM 7353 C CA . VAL A 1 1027 ? 14.721 27.661 -15.962 1.00 95.31 1027 VAL A CA 1
ATOM 7354 C C . VAL A 1 1027 ? 14.960 29.086 -16.456 1.00 95.31 1027 VAL A C 1
ATOM 7356 O O . VAL A 1 1027 ? 14.011 29.814 -16.761 1.00 95.31 1027 VAL A O 1
ATOM 7359 N N . LEU A 1 1028 ? 16.221 29.509 -16.508 1.00 82.50 1028 LEU A N 1
ATOM 7360 C CA . LEU A 1 1028 ? 16.571 30.900 -16.798 1.00 82.50 1028 LEU A CA 1
ATOM 7361 C C . LEU A 1 1028 ? 16.566 31.180 -18.309 1.00 82.50 1028 LEU A C 1
ATOM 7363 O O . LEU A 1 1028 ? 16.866 30.310 -19.122 1.00 82.50 1028 LEU A O 1
ATOM 7367 N N . GLY A 1 1029 ? 16.212 32.411 -18.687 1.00 81.62 1029 GLY A N 1
ATOM 7368 C CA . GLY A 1 1029 ? 16.175 32.860 -20.086 1.00 81.62 1029 GLY A CA 1
ATOM 7369 C C . GLY A 1 1029 ? 14.930 32.457 -20.891 1.00 81.62 1029 GLY A C 1
ATOM 7370 O O . GLY A 1 1029 ? 14.782 32.921 -22.018 1.00 81.62 1029 GLY A O 1
ATOM 7371 N N . LEU A 1 1030 ? 14.011 31.657 -20.333 1.00 86.44 1030 LEU A N 1
ATOM 7372 C CA . LEU A 1 1030 ? 12.780 31.235 -21.016 1.00 86.44 1030 LEU A CA 1
ATOM 7373 C C . LEU A 1 1030 ? 11.528 31.944 -20.485 1.00 86.44 1030 LEU A C 1
ATOM 7375 O O . LEU A 1 1030 ? 11.261 31.982 -19.285 1.00 86.44 1030 LEU A O 1
ATOM 7379 N N . SER A 1 1031 ? 10.727 32.451 -21.419 1.00 83.06 1031 SER A N 1
ATOM 7380 C CA . SER A 1 1031 ? 9.419 33.074 -21.203 1.00 83.06 1031 SER A CA 1
ATOM 7381 C C . SER A 1 1031 ? 8.537 32.855 -22.436 1.00 83.06 1031 SER A C 1
ATOM 7383 O O . SER A 1 1031 ? 9.043 32.508 -23.506 1.00 83.06 1031 SER A O 1
ATOM 7385 N N . THR A 1 1032 ? 7.219 33.062 -22.322 1.00 89.06 1032 THR A N 1
ATOM 7386 C CA . THR A 1 1032 ? 6.245 32.837 -23.421 1.00 89.06 1032 THR A CA 1
ATOM 7387 C C . THR A 1 1032 ? 6.312 31.421 -24.019 1.00 89.06 1032 THR A C 1
ATOM 7389 O O . THR A 1 1032 ? 6.153 31.223 -25.223 1.00 89.06 1032 THR A O 1
ATOM 7392 N N . ILE A 1 1033 ? 6.590 30.414 -23.183 1.00 95.88 1033 ILE A N 1
ATOM 7393 C CA . ILE A 1 1033 ? 6.733 29.025 -23.629 1.00 95.88 1033 ILE A CA 1
ATOM 7394 C C . ILE A 1 1033 ? 5.358 28.402 -23.894 1.00 95.88 1033 ILE A C 1
ATOM 7396 O O . ILE A 1 1033 ? 4.513 28.300 -23.003 1.00 95.88 1033 ILE A O 1
ATOM 7400 N N . THR A 1 1034 ? 5.121 27.958 -25.125 1.00 89.06 1034 THR A N 1
ATOM 7401 C CA . THR A 1 1034 ? 3.852 27.360 -25.563 1.00 89.06 1034 THR A CA 1
ATOM 7402 C C . THR A 1 1034 ? 3.814 25.853 -25.322 1.00 89.06 1034 THR A C 1
ATOM 7404 O O . THR A 1 1034 ? 2.759 25.344 -24.941 1.00 89.06 1034 THR A O 1
ATOM 7407 N N . ALA A 1 1035 ? 4.955 25.162 -25.427 1.00 91.38 1035 ALA A N 1
ATOM 7408 C CA . ALA A 1 1035 ? 5.098 23.745 -25.086 1.00 91.38 1035 ALA A CA 1
ATOM 7409 C C . ALA A 1 1035 ? 6.459 23.435 -24.439 1.00 91.38 1035 ALA A C 1
ATOM 7411 O O . ALA A 1 1035 ? 7.466 24.070 -24.748 1.00 91.38 1035 ALA A O 1
ATOM 7412 N N . ILE A 1 1036 ? 6.488 22.422 -23.568 1.00 93.75 1036 ILE A N 1
ATOM 7413 C CA . ILE A 1 1036 ? 7.707 21.824 -23.003 1.00 93.75 1036 ILE A CA 1
ATOM 7414 C C . ILE A 1 1036 ? 7.710 20.319 -23.266 1.00 93.75 1036 ILE A C 1
ATOM 7416 O O . ILE A 1 1036 ? 6.657 19.684 -23.231 1.00 93.75 1036 ILE A O 1
ATOM 7420 N N . THR A 1 1037 ? 8.888 19.739 -23.473 1.00 91.12 1037 THR A N 1
ATOM 7421 C CA . THR A 1 1037 ? 9.086 18.285 -23.457 1.00 91.12 1037 THR A CA 1
ATOM 7422 C C . THR A 1 1037 ? 10.449 17.935 -22.861 1.00 91.12 1037 THR A C 1
ATOM 7424 O O . THR A 1 1037 ? 11.381 18.740 -22.889 1.00 91.12 1037 THR A O 1
ATOM 7427 N N . ALA A 1 1038 ? 10.560 16.736 -22.299 1.00 81.44 1038 ALA A N 1
ATOM 7428 C CA . ALA A 1 1038 ? 11.801 16.176 -21.790 1.00 81.44 1038 ALA A CA 1
ATOM 7429 C C . ALA A 1 1038 ? 12.076 14.858 -22.516 1.00 81.44 1038 ALA A C 1
ATOM 7431 O O . ALA A 1 1038 ? 11.260 13.940 -22.465 1.00 81.44 1038 ALA A O 1
ATOM 7432 N N . GLY A 1 1039 ? 13.233 14.774 -23.169 1.00 76.12 1039 GLY A N 1
ATOM 7433 C CA . GLY A 1 1039 ? 13.855 13.496 -23.489 1.00 76.12 1039 GLY A CA 1
ATOM 7434 C C . GLY A 1 1039 ? 14.522 12.909 -22.241 1.00 76.12 1039 GLY A C 1
ATOM 7435 O O . GLY A 1 1039 ? 14.507 13.492 -21.152 1.00 76.12 1039 GLY A O 1
ATOM 7436 N N . THR A 1 1040 ? 15.171 11.756 -22.389 1.00 79.94 1040 THR A N 1
ATOM 7437 C CA . THR A 1 1040 ? 15.762 11.007 -21.265 1.00 79.94 1040 THR A CA 1
ATOM 7438 C C . THR A 1 1040 ? 16.745 11.848 -20.442 1.00 79.94 1040 THR A C 1
ATOM 7440 O O . THR A 1 1040 ? 16.776 11.750 -19.210 1.00 79.94 1040 THR A O 1
ATOM 7443 N N . HIS A 1 1041 ? 17.554 12.673 -21.121 1.00 84.62 1041 HIS A N 1
ATOM 7444 C CA . HIS A 1 1041 ? 18.640 13.467 -20.530 1.00 84.62 1041 HIS A CA 1
ATOM 7445 C C . HIS A 1 1041 ? 18.727 14.914 -21.058 1.00 84.62 1041 HIS A C 1
ATOM 7447 O O . HIS A 1 1041 ? 19.641 15.645 -20.669 1.00 84.62 1041 HIS A O 1
ATOM 7453 N N . HIS A 1 1042 ? 17.810 15.337 -21.930 1.00 91.88 1042 HIS A N 1
ATOM 7454 C CA . HIS A 1 1042 ? 17.714 16.706 -22.444 1.00 91.88 1042 HIS A CA 1
ATOM 7455 C C . HIS A 1 1042 ? 16.269 17.201 -22.418 1.00 91.88 1042 HIS A C 1
ATOM 7457 O O . HIS A 1 1042 ? 15.327 16.422 -22.308 1.00 91.88 1042 HIS A O 1
ATOM 7463 N N . SER A 1 1043 ? 16.105 18.512 -22.494 1.00 96.06 1043 SER A N 1
ATOM 7464 C CA . SER A 1 1043 ? 14.835 19.220 -22.377 1.00 96.06 1043 SER A CA 1
ATOM 7465 C C . SER A 1 1043 ? 14.687 20.151 -23.577 1.00 96.06 1043 SER A C 1
ATOM 7467 O O . SER A 1 1043 ? 15.665 20.792 -23.966 1.00 96.06 1043 SER A O 1
ATOM 7469 N N . LEU A 1 1044 ? 13.485 20.235 -24.150 1.00 97.12 1044 LEU A N 1
ATOM 7470 C CA . LEU A 1 1044 ? 13.140 21.191 -25.203 1.00 97.12 1044 LEU A CA 1
ATOM 7471 C C . LEU A 1 1044 ? 11.972 22.083 -24.762 1.00 97.12 1044 LEU A C 1
ATOM 7473 O O . LEU A 1 1044 ? 11.033 21.626 -24.105 1.00 97.12 1044 LEU A O 1
ATOM 7477 N N . ALA A 1 1045 ? 11.990 23.336 -25.202 1.00 96.69 1045 ALA A N 1
ATOM 7478 C CA . ALA A 1 1045 ? 10.875 24.266 -25.095 1.00 96.69 1045 ALA A CA 1
ATOM 7479 C C . ALA A 1 1045 ? 10.572 24.897 -26.459 1.00 96.69 1045 ALA A C 1
ATOM 7481 O O . ALA A 1 1045 ? 11.483 25.341 -27.160 1.00 96.69 1045 ALA A O 1
ATOM 7482 N N . LEU A 1 1046 ? 9.288 24.961 -26.811 1.00 96.88 1046 LEU A N 1
ATOM 7483 C CA . LEU A 1 1046 ? 8.791 25.756 -27.930 1.00 96.88 1046 LEU A CA 1
ATOM 7484 C C . LEU A 1 1046 ? 8.300 27.095 -27.386 1.00 96.88 1046 LEU A C 1
ATOM 7486 O O . LEU A 1 1046 ? 7.501 27.137 -26.446 1.00 96.88 1046 LEU A O 1
ATOM 7490 N N . LYS A 1 1047 ? 8.785 28.184 -27.971 1.00 93.25 1047 LYS A N 1
ATOM 7491 C CA . LYS A 1 1047 ? 8.413 29.552 -27.615 1.00 93.25 1047 LYS A CA 1
ATOM 7492 C C . LYS A 1 1047 ? 7.348 30.079 -28.580 1.00 93.25 1047 LYS A C 1
ATOM 7494 O O . LYS A 1 1047 ? 7.226 29.599 -29.705 1.00 93.25 1047 LYS A O 1
ATOM 7499 N N . GLN A 1 1048 ? 6.551 31.056 -28.146 1.00 90.81 1048 GLN A N 1
ATOM 7500 C CA . GLN A 1 1048 ? 5.424 31.590 -28.927 1.00 90.81 1048 GLN A CA 1
ATOM 7501 C C . GLN A 1 1048 ? 5.830 32.231 -30.272 1.00 90.81 1048 GLN A C 1
ATOM 7503 O O . GLN A 1 1048 ? 4.997 32.366 -31.160 1.00 90.81 1048 GLN A O 1
ATOM 7508 N N . ASP A 1 1049 ? 7.106 32.584 -30.436 1.00 89.44 1049 ASP A N 1
ATOM 7509 C CA . ASP A 1 1049 ? 7.709 33.073 -31.686 1.00 89.44 1049 ASP A CA 1
ATOM 7510 C C . ASP A 1 1049 ? 8.118 31.954 -32.671 1.00 89.44 1049 ASP A C 1
ATOM 7512 O O . ASP A 1 1049 ? 8.718 32.228 -33.709 1.00 89.44 1049 ASP A O 1
ATOM 7516 N N . GLY A 1 1050 ? 7.816 30.689 -32.360 1.00 90.69 1050 GLY A N 1
ATOM 7517 C CA . GLY A 1 1050 ? 8.169 29.543 -33.195 1.00 90.69 1050 GLY A CA 1
ATOM 7518 C C . GLY A 1 1050 ? 9.647 29.146 -33.126 1.00 90.69 1050 GLY A C 1
ATOM 7519 O O . GLY A 1 1050 ? 10.090 28.357 -33.963 1.00 90.69 1050 GLY A O 1
ATOM 7520 N N . THR A 1 1051 ? 10.420 29.672 -32.164 1.00 95.25 1051 THR A N 1
ATOM 7521 C CA . THR A 1 1051 ? 11.794 29.217 -31.897 1.00 95.25 1051 THR A CA 1
ATOM 7522 C C . THR A 1 1051 ? 11.830 28.047 -30.911 1.00 95.25 1051 THR A C 1
ATOM 7524 O O . THR A 1 1051 ? 11.054 27.981 -29.952 1.00 95.25 1051 THR A O 1
ATOM 7527 N N . VAL A 1 1052 ? 12.757 27.112 -31.141 1.00 97.31 1052 VAL A N 1
ATOM 7528 C CA . VAL A 1 1052 ? 12.984 25.943 -30.277 1.00 97.31 1052 VAL A CA 1
ATOM 7529 C C . VAL A 1 1052 ? 14.253 26.150 -29.459 1.00 97.31 1052 VAL A C 1
ATOM 7531 O O . VAL A 1 1052 ? 15.294 26.525 -29.998 1.00 97.31 1052 VAL A O 1
ATOM 7534 N N . TRP A 1 1053 ? 14.163 25.877 -28.161 1.00 97.38 1053 TRP A N 1
ATOM 7535 C CA . TRP A 1 1053 ? 15.254 26.005 -27.198 1.00 97.38 1053 TRP A CA 1
ATOM 7536 C C . TRP A 1 1053 ? 15.519 24.665 -26.518 1.00 97.38 1053 TRP A C 1
ATOM 7538 O O . TRP A 1 1053 ? 14.578 23.933 -26.221 1.00 97.38 1053 TRP A O 1
ATOM 7548 N N . ALA A 1 1054 ? 16.788 24.348 -26.274 1.00 96.94 1054 ALA A N 1
ATOM 7549 C CA . ALA A 1 1054 ? 17.256 23.034 -25.853 1.00 96.94 1054 ALA A CA 1
ATOM 7550 C C . ALA A 1 1054 ? 18.304 23.132 -24.730 1.00 96.94 1054 ALA A C 1
ATOM 7552 O O . ALA A 1 1054 ? 19.135 24.038 -24.734 1.00 96.94 1054 ALA A O 1
ATOM 7553 N N . TRP A 1 1055 ? 18.288 22.213 -23.762 1.00 97.00 1055 TRP A N 1
ATOM 7554 C CA . TRP A 1 1055 ? 19.329 22.100 -22.726 1.00 97.00 1055 TRP A CA 1
ATOM 7555 C C . TRP A 1 1055 ? 19.448 20.676 -22.172 1.00 97.00 1055 TRP A C 1
ATOM 7557 O O . TRP A 1 1055 ? 18.579 19.835 -22.389 1.00 97.00 1055 TRP A O 1
ATOM 7567 N N . GLY A 1 1056 ? 20.530 20.392 -21.451 1.00 94.19 1056 GLY A N 1
ATOM 7568 C CA . GLY A 1 1056 ? 20.892 19.062 -20.969 1.00 94.19 1056 GLY A CA 1
ATOM 7569 C C . GLY A 1 1056 ? 21.939 18.372 -21.846 1.00 94.19 1056 GLY A C 1
ATOM 7570 O O . GLY A 1 1056 ? 22.871 19.003 -22.352 1.00 94.19 1056 GLY A O 1
ATOM 7571 N N . SER A 1 1057 ? 21.794 17.055 -21.999 1.00 95.25 1057 SER A N 1
ATOM 7572 C CA . SER A 1 1057 ? 22.724 16.209 -22.752 1.00 95.25 1057 SER A CA 1
ATOM 7573 C C . SER A 1 1057 ? 22.729 16.520 -24.253 1.00 95.25 1057 SER A C 1
ATOM 7575 O O . SER A 1 1057 ? 21.675 16.699 -24.856 1.00 95.25 1057 SER A O 1
ATOM 7577 N N . ASN A 1 1058 ? 23.918 16.528 -24.861 1.00 94.75 1058 ASN A N 1
ATOM 7578 C CA . ASN A 1 1058 ? 24.127 16.798 -26.286 1.00 94.75 1058 ASN A CA 1
ATOM 7579 C C . ASN A 1 1058 ? 25.085 15.797 -26.960 1.00 94.75 1058 ASN A C 1
ATOM 7581 O O . ASN A 1 1058 ? 25.606 16.069 -28.035 1.00 94.75 1058 ASN A O 1
ATOM 7585 N N . SER A 1 1059 ? 25.367 14.645 -26.344 1.00 90.50 1059 SER A N 1
ATOM 7586 C CA . SER A 1 1059 ? 26.401 13.702 -26.814 1.00 90.50 1059 SER A CA 1
ATOM 7587 C C . SER A 1 1059 ? 26.197 13.156 -28.237 1.00 90.50 1059 SER A C 1
ATOM 7589 O O . SER A 1 1059 ? 27.156 12.697 -28.849 1.00 90.50 1059 SER A O 1
ATOM 7591 N N . SER A 1 1060 ? 24.973 13.212 -28.770 1.00 90.38 1060 SER A N 1
ATOM 7592 C CA . SER A 1 1060 ? 24.619 12.852 -30.153 1.00 90.38 1060 SER A CA 1
ATOM 7593 C C . SER A 1 1060 ? 24.276 14.067 -31.028 1.00 90.38 1060 SER A C 1
ATOM 7595 O O . SER A 1 1060 ? 23.836 13.889 -32.160 1.00 90.38 1060 SER A O 1
ATOM 7597 N N . GLY A 1 1061 ? 24.428 15.293 -30.516 1.00 93.88 1061 GLY A N 1
ATOM 7598 C CA . GLY A 1 1061 ? 23.994 16.529 -31.173 1.00 93.88 1061 GLY A CA 1
ATOM 7599 C C . GLY A 1 1061 ? 22.501 16.849 -31.007 1.00 93.88 1061 GLY A C 1
ATOM 7600 O O . GLY A 1 1061 ? 21.957 17.658 -31.755 1.00 93.88 1061 GLY A O 1
ATOM 7601 N N . GLN A 1 1062 ? 21.809 16.209 -30.055 1.00 93.88 1062 GLN A N 1
ATOM 7602 C CA . GLN A 1 1062 ? 20.352 16.298 -29.886 1.00 93.88 1062 GLN A CA 1
ATOM 7603 C C . GLN A 1 1062 ? 19.820 17.676 -29.449 1.00 93.88 1062 GLN A C 1
ATOM 7605 O O . GLN A 1 1062 ? 18.614 17.918 -29.558 1.00 93.88 1062 GLN A O 1
ATOM 7610 N N . LEU A 1 1063 ? 20.686 18.597 -29.006 1.00 96.38 1063 LEU A N 1
ATOM 7611 C CA . LEU A 1 1063 ? 20.306 19.994 -28.761 1.00 96.38 1063 LEU A CA 1
ATOM 7612 C C . LEU A 1 1063 ? 20.248 20.831 -30.050 1.00 96.38 1063 LEU A C 1
ATOM 7614 O O . LEU A 1 1063 ? 19.700 21.925 -30.020 1.00 96.38 1063 LEU A O 1
ATOM 7618 N N . GLY A 1 1064 ? 20.775 20.338 -31.177 1.00 95.94 1064 GLY A N 1
ATOM 7619 C CA . GLY A 1 1064 ? 20.662 21.009 -32.480 1.00 95.94 1064 GLY A CA 1
ATOM 7620 C C . GLY A 1 1064 ? 21.427 22.330 -32.586 1.00 95.94 1064 GLY A C 1
ATOM 7621 O O . GLY A 1 1064 ? 21.128 23.153 -33.451 1.00 95.94 1064 GLY A O 1
ATOM 7622 N N . ASP A 1 1065 ? 22.393 22.553 -31.693 1.00 94.06 1065 ASP A N 1
ATOM 7623 C CA . ASP A 1 1065 ? 23.179 23.785 -31.592 1.00 94.06 1065 ASP A CA 1
ATOM 7624 C C . ASP A 1 1065 ? 24.445 23.775 -32.472 1.00 94.06 1065 ASP A C 1
ATOM 7626 O O . ASP A 1 1065 ? 25.277 24.677 -32.372 1.00 94.06 1065 ASP A O 1
ATOM 7630 N N . GLY A 1 1066 ? 24.599 22.749 -33.318 1.00 93.62 1066 GLY A N 1
ATOM 7631 C CA . GLY A 1 1066 ? 25.782 22.476 -34.134 1.00 93.62 1066 GLY A CA 1
ATOM 7632 C C . GLY A 1 1066 ? 26.882 21.696 -33.409 1.00 93.62 1066 GLY A C 1
ATOM 7633 O O . GLY A 1 1066 ? 27.762 21.139 -34.067 1.00 93.62 1066 GLY A O 1
ATOM 7634 N N . THR A 1 1067 ? 26.828 21.588 -32.080 1.00 94.38 1067 THR A N 1
ATOM 7635 C CA . THR A 1 1067 ? 27.862 20.947 -31.255 1.00 94.38 1067 THR A CA 1
ATOM 7636 C C . THR A 1 1067 ? 27.425 19.566 -30.756 1.00 94.38 1067 THR A C 1
ATOM 7638 O O . THR A 1 1067 ? 26.300 19.129 -30.986 1.00 94.38 1067 THR A O 1
ATOM 7641 N N . THR A 1 1068 ? 28.312 18.881 -30.031 1.00 93.69 1068 THR A N 1
ATOM 7642 C CA . THR A 1 1068 ? 27.963 17.723 -29.189 1.00 93.69 1068 THR A CA 1
ATOM 7643 C C . THR A 1 1068 ? 28.207 18.000 -27.697 1.00 93.69 1068 THR A C 1
ATOM 7645 O O . THR A 1 1068 ? 28.502 17.092 -26.919 1.00 93.69 1068 THR A O 1
ATOM 7648 N N . VAL A 1 1069 ? 28.162 19.276 -27.290 1.00 92.56 1069 VAL A N 1
ATOM 7649 C CA . VAL A 1 1069 ? 28.521 19.740 -25.939 1.00 92.56 1069 VAL A CA 1
ATOM 7650 C C . VAL A 1 1069 ? 27.263 19.983 -25.107 1.00 92.56 1069 VAL A C 1
ATOM 7652 O O . VAL A 1 1069 ? 26.361 20.703 -25.536 1.00 92.56 1069 VAL A O 1
ATOM 7655 N N . ASN A 1 1070 ? 27.192 19.368 -23.922 1.00 94.25 1070 ASN A N 1
ATOM 7656 C CA . ASN A 1 1070 ? 26.068 19.517 -22.989 1.00 94.25 1070 ASN A CA 1
ATOM 7657 C C . ASN A 1 1070 ? 25.882 20.989 -22.576 1.00 94.25 1070 ASN A C 1
ATOM 7659 O O . ASN A 1 1070 ? 26.862 21.723 -22.429 1.00 94.25 1070 ASN A O 1
ATOM 7663 N N . ARG A 1 1071 ? 24.639 21.416 -22.332 1.00 94.88 1071 ARG A N 1
ATOM 7664 C CA . ARG A 1 1071 ? 24.313 22.805 -21.959 1.00 94.88 1071 ARG A CA 1
ATOM 7665 C C . ARG A 1 1071 ? 23.512 22.836 -20.661 1.00 94.88 1071 ARG A C 1
ATOM 7667 O O . ARG A 1 1071 ? 22.448 22.234 -20.589 1.00 94.88 1071 ARG A O 1
ATOM 7674 N N . ASN A 1 1072 ? 23.990 23.563 -19.651 1.00 92.94 1072 ASN A N 1
ATOM 7675 C CA . ASN A 1 1072 ? 23.287 23.751 -18.372 1.00 92.94 1072 ASN A CA 1
ATOM 7676 C C . ASN A 1 1072 ? 22.380 24.994 -18.323 1.00 92.94 1072 ASN A C 1
ATOM 7678 O O . ASN A 1 1072 ? 21.752 25.262 -17.301 1.00 92.94 1072 ASN A O 1
ATOM 7682 N N . ALA A 1 1073 ? 22.285 25.719 -19.435 1.00 94.25 1073 ALA A N 1
ATOM 7683 C CA . ALA A 1 1073 ? 21.301 26.758 -19.699 1.00 94.25 1073 ALA A CA 1
ATOM 7684 C C . ALA A 1 1073 ? 20.714 26.544 -21.112 1.00 94.25 1073 ALA A C 1
ATOM 7686 O O . ALA A 1 1073 ? 21.393 25.946 -21.953 1.00 94.25 1073 ALA A O 1
ATOM 7687 N N . PRO A 1 1074 ? 19.487 27.016 -21.394 1.00 97.12 1074 PRO A N 1
ATOM 7688 C CA . PRO A 1 1074 ? 18.868 26.928 -22.718 1.00 97.12 1074 PRO A CA 1
ATOM 7689 C C . PRO A 1 1074 ? 19.715 27.552 -23.838 1.00 97.12 1074 PRO A C 1
ATOM 7691 O O . PRO A 1 1074 ? 20.099 28.717 -23.765 1.00 97.12 1074 PRO A O 1
ATOM 7694 N N . VAL A 1 1075 ? 19.952 26.784 -24.904 1.00 96.19 1075 VAL A N 1
ATOM 7695 C CA . VAL A 1 1075 ? 20.506 27.249 -26.185 1.00 96.19 1075 VAL A CA 1
ATOM 7696 C C . VAL A 1 1075 ? 19.437 27.141 -27.274 1.00 96.19 1075 VAL A C 1
ATOM 7698 O O . VAL A 1 1075 ? 18.610 26.231 -27.240 1.00 96.19 1075 VAL A O 1
ATOM 7701 N N . GLN A 1 1076 ? 19.423 28.057 -28.240 1.00 95.00 1076 GLN A N 1
ATOM 7702 C CA . GLN A 1 1076 ? 18.498 27.980 -29.370 1.00 95.00 1076 GLN A CA 1
ATOM 7703 C C . GLN A 1 1076 ? 18.959 26.918 -30.384 1.00 95.00 1076 GLN A C 1
ATOM 7705 O O . GLN A 1 1076 ? 20.140 26.850 -30.729 1.00 95.00 1076 GLN A O 1
ATOM 7710 N N . VAL A 1 1077 ? 18.017 26.119 -30.889 1.00 97.31 1077 VAL A N 1
ATOM 7711 C CA . VAL A 1 1077 ? 18.241 25.174 -31.993 1.00 97.31 1077 VAL A CA 1
ATOM 7712 C C . VAL A 1 1077 ? 18.515 25.955 -33.284 1.00 97.31 1077 VAL A C 1
ATOM 7714 O O . VAL A 1 1077 ? 17.763 26.870 -33.628 1.00 97.31 1077 VAL A O 1
ATOM 7717 N N . GLN A 1 1078 ? 19.574 25.611 -34.021 1.00 89.81 1078 GLN A N 1
ATOM 7718 C CA . GLN A 1 1078 ? 19.953 26.355 -35.227 1.00 89.81 1078 GLN A CA 1
ATOM 7719 C C . GLN A 1 1078 ? 19.087 26.004 -36.445 1.00 89.81 1078 GLN A C 1
ATOM 7721 O O . GLN A 1 1078 ? 18.684 24.862 -36.632 1.00 89.81 1078 GLN A O 1
ATOM 7726 N N . GLY A 1 1079 ? 18.842 26.988 -37.316 1.00 84.94 1079 GLY A N 1
ATOM 7727 C CA . GLY A 1 1079 ? 18.211 26.781 -38.627 1.00 84.94 1079 GLY A CA 1
ATOM 7728 C C . GLY A 1 1079 ? 16.689 26.587 -38.635 1.00 84.94 1079 GLY A C 1
ATOM 7729 O O . GLY A 1 1079 ? 16.126 26.462 -39.717 1.00 84.94 1079 GLY A O 1
ATOM 7730 N N . LEU A 1 1080 ? 16.016 26.597 -37.478 1.00 89.50 1080 LEU A N 1
ATOM 7731 C CA . LEU A 1 1080 ? 14.559 26.441 -37.383 1.00 89.50 1080 LEU A CA 1
ATOM 7732 C C . LEU A 1 1080 ? 13.846 27.743 -37.005 1.00 89.50 1080 LEU A C 1
ATOM 7734 O O . LEU A 1 1080 ? 14.242 28.450 -36.077 1.00 89.50 1080 LEU A O 1
ATOM 7738 N N . THR A 1 1081 ? 12.744 28.007 -37.702 1.00 81.81 1081 THR A N 1
ATOM 7739 C CA . THR A 1 1081 ? 11.808 29.120 -37.478 1.00 81.81 1081 THR A CA 1
ATOM 7740 C C . THR A 1 1081 ? 10.370 28.626 -37.643 1.00 81.81 1081 THR A C 1
ATOM 7742 O O . THR A 1 1081 ? 10.149 27.563 -38.224 1.00 81.81 1081 THR A O 1
ATOM 7745 N N . ASN A 1 1082 ? 9.378 29.381 -37.159 1.00 89.75 1082 ASN A N 1
ATOM 7746 C CA . ASN A 1 1082 ? 7.950 29.074 -37.339 1.00 89.75 1082 ASN A CA 1
ATOM 7747 C C . ASN A 1 1082 ? 7.571 27.629 -36.940 1.00 89.75 1082 ASN A C 1
ATOM 7749 O O . ASN A 1 1082 ? 6.736 26.998 -37.590 1.00 89.75 1082 ASN A O 1
ATOM 7753 N N . VAL A 1 1083 ? 8.217 27.069 -35.911 1.00 96.25 1083 VAL A N 1
ATOM 7754 C CA . VAL A 1 1083 ? 7.935 25.707 -35.442 1.00 96.25 1083 VAL A CA 1
ATOM 7755 C C . VAL A 1 1083 ? 6.599 25.683 -34.700 1.00 96.25 1083 VAL A C 1
ATOM 7757 O O . VAL A 1 1083 ? 6.333 26.538 -33.858 1.00 96.25 1083 VAL A O 1
ATOM 7760 N N . VAL A 1 1084 ? 5.762 24.690 -35.005 1.00 90.94 1084 VAL A N 1
ATOM 7761 C CA . VAL A 1 1084 ? 4.419 24.517 -34.419 1.00 90.94 1084 VAL A CA 1
ATOM 7762 C C . VAL A 1 1084 ? 4.299 23.272 -33.536 1.00 90.94 1084 VAL A C 1
ATOM 7764 O O . VAL A 1 1084 ? 3.449 23.233 -32.649 1.00 90.94 1084 VAL A O 1
ATOM 7767 N N . ALA A 1 1085 ? 5.175 22.280 -33.720 1.00 93.75 1085 ALA A N 1
ATOM 7768 C CA . ALA A 1 1085 ? 5.269 21.098 -32.865 1.00 93.75 1085 ALA A CA 1
ATOM 7769 C C . ALA A 1 1085 ? 6.732 20.675 -32.672 1.00 93.75 1085 ALA A C 1
ATOM 7771 O O . ALA A 1 1085 ? 7.536 20.775 -33.601 1.00 93.75 1085 ALA A O 1
ATOM 7772 N N . ILE A 1 1086 ? 7.058 20.177 -31.476 1.00 94.81 1086 ILE A N 1
ATOM 7773 C CA . ILE A 1 1086 ? 8.380 19.651 -31.111 1.00 94.81 1086 ILE A CA 1
ATOM 7774 C C . ILE A 1 1086 ? 8.253 18.291 -30.426 1.00 94.81 1086 ILE A C 1
ATOM 7776 O O . ILE A 1 1086 ? 7.314 18.064 -29.664 1.00 94.81 1086 ILE A O 1
ATOM 7780 N N . ALA A 1 1087 ? 9.233 17.415 -30.636 1.00 94.50 1087 ALA A N 1
ATOM 7781 C CA . ALA A 1 1087 ? 9.368 16.174 -29.880 1.00 94.50 1087 ALA A CA 1
ATOM 7782 C C . ALA A 1 1087 ? 10.837 15.898 -29.532 1.00 94.50 1087 ALA A C 1
ATOM 7784 O O . ALA A 1 1087 ? 11.737 16.202 -30.313 1.00 94.50 1087 ALA A O 1
ATOM 7785 N N . ALA A 1 1088 ? 11.066 15.301 -28.363 1.00 85.75 1088 ALA A N 1
ATOM 7786 C CA . ALA A 1 1088 ? 12.372 14.850 -27.897 1.00 85.75 1088 ALA A CA 1
ATOM 7787 C C . ALA A 1 1088 ? 12.302 13.335 -27.679 1.00 85.75 1088 ALA A C 1
ATOM 7789 O O . ALA A 1 1088 ? 11.546 12.869 -26.830 1.00 85.75 1088 ALA A O 1
ATOM 7790 N N . GLY A 1 1089 ? 13.059 12.587 -28.477 1.00 82.81 1089 GLY A N 1
ATOM 7791 C CA . GLY A 1 1089 ? 13.283 11.160 -28.292 1.00 82.81 1089 GLY A CA 1
ATOM 7792 C C . GLY A 1 1089 ? 14.430 10.899 -27.316 1.00 82.81 1089 GLY A C 1
ATOM 7793 O O . GLY A 1 1089 ? 14.843 11.769 -26.546 1.00 82.81 1089 GLY A O 1
ATOM 7794 N N . TYR A 1 1090 ? 14.991 9.693 -27.371 1.00 81.75 1090 TYR A N 1
ATOM 7795 C CA . TYR A 1 1090 ? 16.031 9.264 -26.427 1.00 81.75 1090 TYR A CA 1
ATOM 7796 C C . TYR A 1 1090 ? 17.371 9.979 -26.656 1.00 81.75 1090 TYR A C 1
ATOM 7798 O O . TYR A 1 1090 ? 17.967 10.491 -25.711 1.00 81.75 1090 TYR A O 1
ATOM 7806 N N . TYR A 1 1091 ? 17.801 10.069 -27.922 1.00 82.31 1091 TYR A N 1
ATOM 7807 C CA . TYR A 1 1091 ? 18.983 10.826 -28.372 1.00 82.31 1091 TYR A CA 1
ATOM 7808 C C . TYR A 1 1091 ? 18.731 11.617 -29.668 1.00 82.31 1091 TYR A C 1
ATOM 7810 O O . TYR A 1 1091 ? 19.679 11.977 -30.366 1.00 82.31 1091 TYR A O 1
ATOM 7818 N N . HIS A 1 1092 ? 17.473 11.875 -30.028 1.00 91.25 1092 HIS A N 1
ATOM 7819 C CA . HIS A 1 1092 ? 17.116 12.680 -31.199 1.00 91.25 1092 HIS A CA 1
ATOM 7820 C C . HIS A 1 1092 ? 15.973 13.642 -30.893 1.00 91.25 1092 HIS A C 1
ATOM 7822 O O . HIS A 1 1092 ? 15.286 13.510 -29.881 1.00 91.25 1092 HIS A O 1
ATOM 7828 N N . SER A 1 1093 ? 15.802 14.628 -31.760 1.00 97.06 1093 SER A N 1
ATOM 7829 C CA . SER A 1 1093 ? 14.832 15.709 -31.616 1.00 97.06 1093 SER A CA 1
ATOM 7830 C C . SER A 1 1093 ? 14.177 15.980 -32.973 1.00 97.06 1093 SER A C 1
ATOM 7832 O O . SER A 1 1093 ? 14.822 15.837 -34.015 1.00 97.06 1093 SER A O 1
ATOM 7834 N N . LEU A 1 1094 ? 12.892 16.340 -32.954 1.00 96.81 1094 LEU A N 1
ATOM 7835 C CA . LEU A 1 1094 ? 12.069 16.607 -34.136 1.00 96.81 1094 LEU A CA 1
ATOM 7836 C C . LEU A 1 1094 ? 11.369 17.964 -34.020 1.00 96.81 1094 LEU A C 1
ATOM 7838 O O . LEU A 1 1094 ? 10.960 18.363 -32.926 1.00 96.81 1094 LEU A O 1
ATOM 7842 N N . ALA A 1 1095 ? 11.142 18.609 -35.162 1.00 95.88 1095 ALA A N 1
ATOM 7843 C CA . ALA A 1 1095 ? 10.285 19.783 -35.294 1.00 95.88 1095 ALA A CA 1
ATOM 7844 C C . ALA A 1 1095 ? 9.405 19.707 -36.550 1.00 95.88 1095 ALA A C 1
ATOM 7846 O O . ALA A 1 1095 ? 9.834 19.195 -37.586 1.00 95.88 1095 ALA A O 1
ATOM 7847 N N . VAL A 1 1096 ? 8.199 20.273 -36.458 1.00 95.94 1096 VAL A N 1
ATOM 7848 C CA . VAL A 1 1096 ? 7.324 20.590 -37.602 1.00 95.94 1096 VAL A CA 1
ATOM 7849 C C . VAL A 1 1096 ? 7.295 22.102 -37.769 1.00 95.94 1096 VAL A C 1
ATOM 7851 O O . VAL A 1 1096 ? 6.939 22.808 -36.822 1.00 95.94 1096 VAL A O 1
ATOM 7854 N N . GLN A 1 1097 ? 7.656 22.604 -38.949 1.00 93.25 1097 GLN A N 1
ATOM 7855 C CA . GLN A 1 1097 ? 7.467 24.014 -39.301 1.00 93.25 1097 GLN A CA 1
ATOM 7856 C C . GLN A 1 1097 ? 6.030 24.260 -39.789 1.00 93.25 1097 GLN A C 1
ATOM 7858 O O . GLN A 1 1097 ? 5.337 23.339 -40.212 1.00 93.25 1097 GLN A O 1
ATOM 7863 N N . GLN A 1 1098 ? 5.564 25.508 -39.732 1.00 88.88 1098 GLN A N 1
ATOM 7864 C CA . GLN A 1 1098 ? 4.189 25.891 -40.085 1.00 88.88 1098 GLN A CA 1
ATOM 7865 C C . GLN A 1 1098 ? 3.805 25.626 -41.559 1.00 88.88 1098 GLN A C 1
ATOM 7867 O O . GLN A 1 1098 ? 2.620 25.576 -41.878 1.00 88.88 1098 GLN A O 1
ATOM 7872 N N . ASP A 1 1099 ? 4.780 25.428 -42.451 1.00 86.00 1099 ASP A N 1
ATOM 7873 C CA . ASP A 1 1099 ? 4.572 24.975 -43.837 1.00 86.00 1099 ASP A CA 1
ATOM 7874 C C . ASP A 1 1099 ? 4.328 23.453 -43.961 1.00 86.00 1099 ASP A C 1
ATOM 7876 O O . ASP A 1 1099 ? 4.048 22.939 -45.044 1.00 86.00 1099 ASP A O 1
ATOM 7880 N N . GLY A 1 1100 ? 4.421 22.733 -42.842 1.00 88.06 1100 GLY A N 1
ATOM 7881 C CA . GLY A 1 1100 ? 4.269 21.290 -42.740 1.00 88.06 1100 GLY A CA 1
ATOM 7882 C C . GLY A 1 1100 ? 5.512 20.488 -43.124 1.00 88.06 1100 GLY A C 1
ATOM 7883 O O . GLY A 1 1100 ? 5.402 19.277 -43.325 1.00 88.06 1100 GLY A O 1
ATOM 7884 N N . THR A 1 1101 ? 6.687 21.118 -43.225 1.00 93.12 1101 THR A N 1
ATOM 7885 C CA . THR A 1 1101 ? 7.964 20.400 -43.345 1.00 93.12 1101 THR A CA 1
ATOM 7886 C C . THR A 1 1101 ? 8.423 19.839 -41.997 1.00 93.12 1101 THR A C 1
ATOM 7888 O O . THR A 1 1101 ? 8.205 20.433 -40.937 1.00 93.12 1101 THR A O 1
ATOM 7891 N N . VAL A 1 1102 ? 9.080 18.675 -42.033 1.00 96.56 1102 VAL A N 1
ATOM 7892 C CA . VAL A 1 1102 ? 9.596 17.985 -40.842 1.00 96.56 1102 VAL A CA 1
ATOM 7893 C C . VAL A 1 1102 ? 11.119 18.001 -40.837 1.00 96.56 1102 VAL A C 1
ATOM 7895 O O . VAL A 1 1102 ? 11.756 17.702 -41.847 1.00 96.56 1102 VAL A O 1
ATOM 7898 N N . TRP A 1 1103 ? 11.695 18.318 -39.681 1.00 96.62 1103 TRP A N 1
ATOM 7899 C CA . TRP A 1 1103 ? 13.135 18.455 -39.478 1.00 96.62 1103 TRP A CA 1
ATOM 7900 C C . TRP A 1 1103 ? 13.594 17.605 -38.297 1.00 96.62 1103 TRP A C 1
ATOM 7902 O O . TRP A 1 1103 ? 12.922 17.563 -37.265 1.00 96.62 1103 TRP A O 1
ATOM 7912 N N . ALA A 1 1104 ? 14.742 16.943 -38.445 1.00 96.81 1104 ALA A N 1
ATOM 7913 C CA . ALA A 1 1104 ? 15.260 15.993 -37.464 1.00 96.81 1104 ALA A CA 1
ATOM 7914 C C . ALA A 1 1104 ? 16.772 16.162 -37.224 1.00 96.81 1104 ALA A C 1
ATOM 7916 O O . ALA A 1 1104 ? 17.518 16.519 -38.142 1.00 96.81 1104 ALA A O 1
ATOM 7917 N N . TRP A 1 1105 ? 17.208 15.937 -35.980 1.00 97.44 1105 TRP A N 1
ATOM 7918 C CA . TRP A 1 1105 ? 18.611 16.020 -35.548 1.00 97.44 1105 TRP A CA 1
ATOM 7919 C C . TRP A 1 1105 ? 18.898 15.174 -34.302 1.00 97.44 1105 TRP A C 1
ATOM 7921 O O . TRP A 1 1105 ? 17.988 14.667 -33.646 1.00 97.44 1105 TRP A O 1
ATOM 7931 N N . GLY A 1 1106 ? 20.180 15.012 -33.974 1.00 94.06 1106 GLY A N 1
ATOM 7932 C CA . GLY A 1 1106 ? 20.680 14.073 -32.975 1.00 94.06 1106 GLY A CA 1
ATOM 7933 C C . GLY A 1 1106 ? 21.114 12.746 -33.606 1.00 94.06 1106 GLY A C 1
ATOM 7934 O O . GLY A 1 1106 ? 21.719 12.718 -34.680 1.00 94.06 1106 GLY A O 1
ATOM 7935 N N . SER A 1 1107 ? 20.794 11.635 -32.943 1.00 94.31 1107 SER A N 1
ATOM 7936 C CA . SER A 1 1107 ? 21.093 10.275 -33.405 1.00 94.31 1107 SER A CA 1
ATOM 7937 C C . SER A 1 1107 ? 20.155 9.800 -34.525 1.00 94.31 1107 SER A C 1
ATOM 7939 O O . SER A 1 1107 ? 18.941 9.973 -34.417 1.00 94.31 1107 SER A O 1
ATOM 7941 N N . ASN A 1 1108 ? 20.702 9.131 -35.550 1.00 90.38 1108 ASN A N 1
ATOM 7942 C CA . ASN A 1 1108 ? 19.941 8.498 -36.645 1.00 90.38 1108 ASN A CA 1
ATOM 7943 C C . ASN A 1 1108 ? 20.248 6.998 -36.835 1.00 90.38 1108 ASN A C 1
ATOM 7945 O O . ASN A 1 1108 ? 20.024 6.449 -37.911 1.00 90.38 1108 ASN A O 1
ATOM 7949 N N . THR A 1 1109 ? 20.802 6.316 -35.830 1.00 87.25 1109 THR A N 1
ATOM 7950 C CA . THR A 1 1109 ? 21.374 4.958 -35.980 1.00 87.25 1109 THR A CA 1
ATOM 7951 C C . THR A 1 1109 ? 20.412 3.871 -36.484 1.00 87.25 1109 THR A C 1
ATOM 7953 O O . THR A 1 1109 ? 20.874 2.815 -36.904 1.00 87.25 1109 THR A O 1
ATOM 7956 N N . SER A 1 1110 ? 19.096 4.105 -36.462 1.00 85.88 1110 SER A N 1
ATOM 7957 C CA . SER A 1 1110 ? 18.051 3.213 -36.992 1.00 85.88 1110 SER A CA 1
ATOM 7958 C C . SER A 1 1110 ? 17.258 3.810 -38.167 1.00 85.88 1110 SER A C 1
ATOM 7960 O O . SER A 1 1110 ? 16.258 3.225 -38.578 1.00 85.88 1110 SER A O 1
ATOM 7962 N N . GLY A 1 1111 ? 17.660 4.972 -38.695 1.00 89.06 1111 GLY A N 1
ATOM 7963 C CA . GLY A 1 1111 ? 16.928 5.710 -39.733 1.00 89.06 1111 GLY A CA 1
ATOM 7964 C C . GLY A 1 1111 ? 15.738 6.523 -39.207 1.00 89.06 1111 GLY A C 1
ATOM 7965 O O . GLY A 1 1111 ? 14.826 6.847 -39.968 1.00 89.06 1111 GLY A O 1
ATOM 7966 N N . GLN A 1 1112 ? 15.708 6.831 -37.903 1.00 92.31 1112 GLN A N 1
ATOM 7967 C CA . GLN A 1 1112 ? 14.620 7.564 -37.241 1.00 92.31 1112 GLN A CA 1
ATOM 7968 C C . GLN A 1 1112 ? 14.326 8.947 -37.820 1.00 92.31 1112 GLN A C 1
ATOM 7970 O O . GLN A 1 1112 ? 13.238 9.465 -37.586 1.00 92.31 1112 GLN A O 1
ATOM 7975 N N . PHE A 1 1113 ? 15.230 9.538 -38.597 1.00 95.06 1113 PHE A N 1
ATOM 7976 C CA . PHE A 1 1113 ? 14.928 10.768 -39.320 1.00 95.06 1113 PHE A CA 1
ATOM 7977 C C . PHE A 1 1113 ? 13.952 10.546 -40.477 1.00 95.06 1113 PHE A C 1
ATOM 7979 O O . PHE A 1 1113 ? 13.132 11.418 -40.712 1.00 95.06 1113 PHE A O 1
ATOM 7986 N N . GLY A 1 1114 ? 13.995 9.411 -41.184 1.00 91.06 1114 GLY A N 1
ATOM 7987 C CA . GLY A 1 1114 ? 13.218 9.234 -42.420 1.00 91.06 1114 GLY A CA 1
ATOM 7988 C C . GLY A 1 1114 ? 13.868 9.865 -43.662 1.00 91.06 1114 GLY A C 1
ATOM 7989 O O . GLY A 1 1114 ? 13.197 10.112 -44.658 1.00 91.06 1114 GLY A O 1
ATOM 7990 N N . ASP A 1 1115 ? 15.170 10.145 -43.612 1.00 86.94 1115 ASP A N 1
ATOM 7991 C CA . ASP A 1 1115 ? 15.955 10.856 -44.631 1.00 86.94 1115 ASP A CA 1
ATOM 7992 C C . ASP A 1 1115 ? 16.602 9.965 -45.707 1.00 86.94 1115 ASP A C 1
ATOM 7994 O O . ASP A 1 1115 ? 17.377 10.441 -46.532 1.00 86.94 1115 ASP A O 1
ATOM 7998 N N . GLY A 1 1116 ? 16.312 8.667 -45.684 1.00 87.62 1116 GLY A N 1
ATOM 7999 C CA . GLY A 1 1116 ? 16.983 7.633 -46.467 1.00 87.62 1116 GLY A CA 1
ATOM 8000 C C . GLY A 1 1116 ? 18.294 7.136 -45.852 1.00 87.62 1116 GLY A C 1
ATOM 8001 O O . GLY A 1 1116 ? 18.803 6.107 -46.299 1.00 87.62 1116 GLY A O 1
ATOM 8002 N N . THR A 1 1117 ? 18.818 7.793 -44.812 1.00 89.00 1117 THR A N 1
ATOM 8003 C CA . THR A 1 1117 ? 20.124 7.493 -44.203 1.00 89.00 1117 THR A CA 1
ATOM 8004 C C . THR A 1 1117 ? 19.985 6.833 -42.827 1.00 89.00 1117 THR A C 1
ATOM 8006 O O . THR A 1 1117 ? 18.885 6.622 -42.316 1.00 89.00 1117 THR A O 1
ATOM 8009 N N . THR A 1 1118 ? 21.124 6.502 -42.215 1.00 92.06 1118 THR A N 1
ATOM 8010 C CA . THR A 1 1118 ? 21.231 6.189 -40.780 1.00 92.06 1118 THR A CA 1
ATOM 8011 C C . THR A 1 1118 ? 22.287 7.072 -40.096 1.00 92.06 1118 THR A C 1
ATOM 8013 O O . THR A 1 1118 ? 22.934 6.667 -39.128 1.00 92.06 1118 THR A O 1
ATOM 8016 N N . THR A 1 1119 ? 22.529 8.273 -40.638 1.00 92.19 1119 THR A N 1
ATOM 8017 C CA . THR A 1 1119 ? 23.628 9.166 -40.237 1.00 92.19 1119 THR A CA 1
ATOM 8018 C C . THR A 1 1119 ? 23.147 10.275 -39.298 1.00 92.19 1119 THR A C 1
ATOM 8020 O O . THR A 1 1119 ? 22.266 11.063 -39.641 1.00 92.19 1119 THR A O 1
ATOM 8023 N N . SER A 1 1120 ? 23.724 10.320 -38.096 1.00 91.94 1120 SER A N 1
ATOM 8024 C CA . SER A 1 1120 ? 23.464 11.330 -37.058 1.00 91.94 1120 SER A CA 1
ATOM 8025 C C . SER A 1 1120 ? 23.964 12.727 -37.465 1.00 91.94 1120 SER A C 1
ATOM 8027 O O . SER A 1 1120 ? 24.941 12.839 -38.204 1.00 91.94 1120 SER A O 1
ATOM 8029 N N . ARG A 1 1121 ? 23.330 13.800 -36.968 1.00 94.38 1121 ARG A N 1
ATOM 8030 C CA . ARG A 1 1121 ? 23.700 15.206 -37.267 1.00 94.38 1121 ARG A CA 1
ATOM 8031 C C . ARG A 1 1121 ? 23.401 16.135 -36.087 1.00 94.38 1121 ARG A C 1
ATOM 8033 O O . ARG A 1 1121 ? 22.335 16.040 -35.487 1.00 94.38 1121 ARG A O 1
ATOM 8040 N N . SER A 1 1122 ? 24.325 17.053 -35.785 1.00 94.56 1122 SER A N 1
ATOM 8041 C CA . SER A 1 1122 ? 24.217 18.045 -34.695 1.00 94.56 1122 SER A CA 1
ATOM 8042 C C . SER A 1 1122 ? 23.445 19.319 -35.061 1.00 94.56 1122 SER A C 1
ATOM 8044 O O . SER A 1 1122 ? 23.303 20.218 -34.231 1.00 94.56 1122 SER A O 1
ATOM 8046 N N . THR A 1 1123 ? 22.925 19.398 -36.285 1.00 93.88 1123 THR A N 1
ATOM 8047 C CA . THR A 1 1123 ? 22.001 20.435 -36.753 1.00 93.88 1123 THR A CA 1
ATOM 8048 C C . THR A 1 1123 ? 20.735 19.798 -37.335 1.00 93.88 1123 THR A C 1
ATOM 8050 O O . THR A 1 1123 ? 20.807 18.695 -37.891 1.00 93.88 1123 THR A O 1
ATOM 8053 N N . PRO A 1 1124 ? 19.575 20.476 -37.245 1.00 96.94 1124 PRO A N 1
ATOM 8054 C CA . PRO A 1 1124 ? 18.367 20.103 -37.975 1.00 96.94 1124 PRO A CA 1
ATOM 8055 C C . PRO A 1 1124 ? 18.619 19.968 -39.472 1.00 96.94 1124 PRO A C 1
ATOM 8057 O O . PRO A 1 1124 ? 19.278 20.803 -40.090 1.00 96.94 1124 PRO A O 1
ATOM 8060 N N . GLY A 1 1125 ? 18.018 18.951 -40.081 1.00 95.44 1125 GLY A N 1
ATOM 8061 C CA . GLY A 1 1125 ? 17.816 18.941 -41.522 1.00 95.44 1125 GLY A CA 1
ATOM 8062 C C . GLY A 1 1125 ? 16.542 18.203 -41.919 1.00 95.44 1125 GLY A C 1
ATOM 8063 O O . GLY A 1 1125 ? 15.985 17.427 -41.141 1.00 95.44 1125 GLY A O 1
ATOM 8064 N N . LEU A 1 1126 ? 16.113 18.457 -43.150 1.00 92.75 1126 LEU A N 1
ATOM 8065 C CA . LEU A 1 1126 ? 14.827 18.040 -43.699 1.00 92.75 1126 LEU A CA 1
ATOM 8066 C C . LEU A 1 1126 ? 14.629 16.512 -43.733 1.00 92.75 1126 LEU A C 1
ATOM 8068 O O . LEU A 1 1126 ? 15.578 15.746 -43.938 1.00 92.75 1126 LEU A O 1
ATOM 8072 N N . VAL A 1 1127 ? 13.365 16.107 -43.595 1.00 95.94 1127 VAL A N 1
ATOM 8073 C CA . VAL A 1 1127 ? 12.842 14.758 -43.832 1.00 95.94 1127 VAL A CA 1
ATOM 8074 C C . VAL A 1 1127 ? 11.986 14.764 -45.115 1.00 95.94 1127 VAL A C 1
ATOM 8076 O O . VAL A 1 1127 ? 10.934 15.406 -45.144 1.00 95.94 1127 VAL A O 1
ATOM 8079 N N . PRO A 1 1128 ? 12.408 14.090 -46.201 1.00 87.38 1128 PRO A N 1
ATOM 8080 C CA . PRO A 1 1128 ? 11.678 14.048 -47.465 1.00 87.38 1128 PRO A CA 1
ATOM 8081 C C . PRO A 1 1128 ? 10.493 13.067 -47.426 1.00 87.38 1128 PRO A C 1
ATOM 8083 O O . PRO A 1 1128 ? 10.479 12.099 -46.671 1.00 87.38 1128 PRO A O 1
ATOM 8086 N N . GLY A 1 1129 ? 9.503 13.273 -48.302 1.00 80.12 1129 GLY A N 1
ATOM 8087 C CA . GLY A 1 1129 ? 8.366 12.351 -48.468 1.00 80.12 1129 GLY A CA 1
ATOM 8088 C C . GLY A 1 1129 ? 7.188 12.559 -47.503 1.00 80.12 1129 GLY A C 1
ATOM 8089 O O . GLY A 1 1129 ? 6.292 11.715 -47.454 1.00 80.12 1129 GLY A O 1
ATOM 8090 N N . LEU A 1 1130 ? 7.170 13.678 -46.769 1.00 89.00 1130 LEU A N 1
ATOM 8091 C CA . LEU A 1 1130 ? 6.129 14.062 -45.807 1.00 89.00 1130 LEU A CA 1
ATOM 8092 C C . LEU A 1 1130 ? 5.457 15.390 -46.213 1.00 89.00 1130 LEU A C 1
ATOM 8094 O O . LEU A 1 1130 ? 5.822 16.441 -45.690 1.00 89.00 1130 LEU A O 1
ATOM 8098 N N . PRO A 1 1131 ? 4.513 15.391 -47.171 1.00 72.19 1131 PRO A N 1
ATOM 8099 C CA . PRO A 1 1131 ? 3.799 16.608 -47.548 1.00 72.19 1131 PRO A CA 1
ATOM 8100 C C . PRO A 1 1131 ? 2.798 17.017 -46.456 1.00 72.19 1131 PRO A C 1
ATOM 8102 O O . PRO A 1 1131 ? 1.951 16.216 -46.071 1.00 72.19 1131 PRO A O 1
ATOM 8105 N N . ALA A 1 1132 ? 2.866 18.274 -46.006 1.00 84.00 1132 ALA A N 1
ATOM 8106 C CA . ALA A 1 1132 ? 1.928 18.882 -45.054 1.00 84.00 1132 ALA A CA 1
ATOM 8107 C C . ALA A 1 1132 ? 1.762 18.110 -43.723 1.00 84.00 1132 ALA A C 1
ATOM 8109 O O . ALA A 1 1132 ? 0.649 17.751 -43.330 1.00 84.00 1132 ALA A O 1
ATOM 8110 N N . ALA A 1 1133 ? 2.865 17.860 -43.010 1.00 91.31 1133 ALA A N 1
ATOM 8111 C CA . ALA A 1 1133 ? 2.812 17.334 -41.647 1.00 91.31 1133 ALA A CA 1
ATOM 8112 C C . ALA A 1 1133 ? 2.209 18.357 -40.663 1.00 91.31 1133 ALA A C 1
ATOM 8114 O O . ALA A 1 1133 ? 2.497 19.547 -40.736 1.00 91.31 1133 ALA A O 1
ATOM 8115 N N . SER A 1 1134 ? 1.388 17.895 -39.719 1.00 88.75 1134 SER A N 1
ATOM 8116 C CA . SER A 1 1134 ? 0.725 18.724 -38.702 1.00 88.75 1134 SER A CA 1
ATOM 8117 C C . SER A 1 1134 ? 1.281 18.501 -37.292 1.00 88.75 1134 SER A C 1
ATOM 8119 O O . SER A 1 1134 ? 1.283 19.422 -36.475 1.00 88.75 1134 SER A O 1
ATOM 8121 N N . THR A 1 1135 ? 1.783 17.299 -36.985 1.00 92.69 1135 THR A N 1
ATOM 8122 C CA . THR A 1 1135 ? 2.474 17.029 -35.718 1.00 92.69 1135 THR A CA 1
ATOM 8123 C C . THR A 1 1135 ? 3.453 15.858 -35.812 1.00 92.69 1135 THR A C 1
ATOM 8125 O O . THR A 1 1135 ? 3.376 15.030 -36.725 1.00 92.69 1135 THR A O 1
ATOM 8128 N N . VAL A 1 1136 ? 4.371 15.794 -34.846 1.00 92.50 1136 VAL A N 1
ATOM 8129 C CA . VAL A 1 1136 ? 5.397 14.751 -34.709 1.00 92.50 1136 VAL A CA 1
ATOM 8130 C C . VAL A 1 1136 ? 5.373 14.128 -33.325 1.00 92.50 1136 VAL A C 1
ATOM 8132 O O . VAL A 1 1136 ? 5.163 14.815 -32.328 1.00 92.50 1136 VAL A O 1
ATOM 8135 N N . ALA A 1 1137 ? 5.693 12.839 -33.262 1.00 93.38 1137 ALA A N 1
ATOM 8136 C CA . ALA A 1 1137 ? 6.068 12.181 -32.018 1.00 93.38 1137 ALA A CA 1
ATOM 8137 C C . ALA A 1 1137 ? 7.381 11.414 -32.215 1.00 93.38 1137 ALA A C 1
ATOM 8139 O O . ALA A 1 1137 ? 7.558 10.715 -33.213 1.00 93.38 1137 ALA A O 1
ATOM 8140 N N . ALA A 1 1138 ? 8.305 11.558 -31.267 1.00 84.62 1138 ALA A N 1
ATOM 8141 C CA . ALA A 1 1138 ? 9.596 10.883 -31.276 1.00 84.62 1138 ALA A CA 1
ATOM 8142 C C . ALA A 1 1138 ? 9.570 9.738 -30.265 1.00 84.62 1138 ALA A C 1
ATOM 8144 O O . ALA A 1 1138 ? 9.327 9.964 -29.081 1.00 84.62 1138 ALA A O 1
ATOM 8145 N N . GLY A 1 1139 ? 9.838 8.521 -30.730 1.00 80.81 1139 GLY A N 1
ATOM 8146 C CA . GLY A 1 1139 ? 10.184 7.421 -29.847 1.00 80.81 1139 GLY A CA 1
ATOM 8147 C C . GLY A 1 1139 ? 11.678 7.393 -29.536 1.00 80.81 1139 GLY A C 1
ATOM 8148 O O . GLY A 1 1139 ? 12.378 8.394 -29.667 1.00 80.81 1139 GLY A O 1
ATOM 8149 N N . SER A 1 1140 ? 12.202 6.228 -29.157 1.00 82.44 1140 SER A N 1
ATOM 8150 C CA . SER A 1 1140 ? 13.607 6.115 -28.755 1.00 82.44 1140 SER A CA 1
ATOM 8151 C C . SER A 1 1140 ? 14.505 6.084 -29.983 1.00 82.44 1140 SER A C 1
ATOM 8153 O O . SER A 1 1140 ? 15.485 6.820 -30.040 1.00 82.44 1140 SER A O 1
ATOM 8155 N N . PHE A 1 1141 ? 14.116 5.286 -30.984 1.00 83.19 1141 PHE A N 1
ATOM 8156 C CA . PHE A 1 1141 ? 14.816 5.132 -32.264 1.00 83.19 1141 PHE A CA 1
ATOM 8157 C C . PHE A 1 1141 ? 13.856 5.082 -33.465 1.00 83.19 1141 PHE A C 1
ATOM 8159 O O . PHE A 1 1141 ? 14.148 4.448 -34.477 1.00 83.19 1141 PHE A O 1
ATOM 8166 N N . PHE A 1 1142 ? 12.695 5.730 -33.372 1.00 89.31 1142 PHE A N 1
ATOM 8167 C CA . PHE A 1 1142 ? 11.752 5.873 -34.486 1.00 89.31 1142 PHE A CA 1
ATOM 8168 C C . PHE A 1 1142 ? 10.943 7.174 -34.344 1.00 89.31 1142 PHE A C 1
ATOM 8170 O O . PHE A 1 1142 ? 10.946 7.789 -33.273 1.00 89.31 1142 PHE A O 1
ATOM 8177 N N . SER A 1 1143 ? 10.276 7.592 -35.418 1.00 95.31 1143 SER A N 1
ATOM 8178 C CA . SER A 1 1143 ? 9.516 8.843 -35.494 1.00 95.31 1143 SER A CA 1
ATOM 8179 C C . SER A 1 1143 ? 8.168 8.629 -36.181 1.00 95.31 1143 SER A C 1
ATOM 8181 O O . SER A 1 1143 ? 8.064 7.846 -37.128 1.00 95.31 1143 SER A O 1
ATOM 8183 N N . LEU A 1 1144 ? 7.150 9.351 -35.711 1.00 94.00 1144 LEU A N 1
ATOM 8184 C CA . LEU A 1 1144 ? 5.810 9.408 -36.293 1.00 94.00 1144 LEU A CA 1
ATOM 8185 C C . LEU A 1 1144 ? 5.513 10.792 -36.854 1.00 94.00 1144 LEU A C 1
ATOM 8187 O O . LEU A 1 1144 ? 5.860 11.806 -36.245 1.00 94.00 1144 LEU A O 1
ATOM 8191 N N . PHE A 1 1145 ? 4.789 10.806 -37.969 1.00 96.00 1145 PHE A N 1
ATOM 8192 C CA . PHE A 1 1145 ? 4.403 11.998 -38.709 1.00 96.00 1145 PHE A CA 1
ATOM 8193 C C . PHE A 1 1145 ? 2.903 11.919 -39.016 1.00 96.00 1145 PHE A C 1
ATOM 8195 O O . PHE A 1 1145 ? 2.466 11.046 -39.768 1.00 96.00 1145 PHE A O 1
ATOM 8202 N N . LEU A 1 1146 ? 2.108 12.813 -38.430 1.00 95.44 1146 LEU A N 1
ATOM 8203 C CA . LEU A 1 1146 ? 0.702 12.988 -38.803 1.00 95.44 1146 LEU A CA 1
ATOM 8204 C C . LEU A 1 1146 ? 0.631 14.031 -39.914 1.00 95.44 1146 LEU A C 1
ATOM 8206 O O . LEU A 1 1146 ? 1.210 15.107 -39.770 1.00 95.44 1146 LEU A O 1
ATOM 8210 N N . LEU A 1 1147 ? -0.063 13.722 -41.006 1.00 93.69 1147 LEU A N 1
ATOM 8211 C CA . LEU A 1 1147 ? -0.321 14.660 -42.096 1.00 93.69 1147 LEU A CA 1
ATOM 8212 C C . LEU A 1 1147 ? -1.661 15.378 -41.884 1.00 93.69 1147 LEU A C 1
ATOM 8214 O O . LEU A 1 1147 ? -2.546 14.886 -41.180 1.00 93.69 1147 LEU A O 1
ATOM 8218 N N . ALA A 1 1148 ? -1.819 16.558 -42.484 1.00 83.88 1148 ALA A N 1
ATOM 8219 C CA . ALA A 1 1148 ? -3.005 17.403 -42.320 1.00 83.88 1148 ALA A CA 1
ATOM 8220 C C . ALA A 1 1148 ? -4.316 16.775 -42.848 1.00 83.88 1148 ALA A C 1
ATOM 8222 O O . ALA A 1 1148 ? -5.396 17.217 -42.466 1.00 83.88 1148 ALA A O 1
ATOM 8223 N N . ASP A 1 1149 ? -4.233 15.737 -43.685 1.00 86.38 1149 ASP A N 1
ATOM 8224 C CA . ASP A 1 1149 ? -5.374 14.942 -44.168 1.00 86.38 1149 ASP A CA 1
ATOM 8225 C C . ASP A 1 1149 ? -5.807 13.815 -43.199 1.00 86.38 1149 ASP A C 1
ATOM 8227 O O . ASP A 1 1149 ? -6.765 13.087 -43.466 1.00 86.38 1149 ASP A O 1
ATOM 8231 N N . GLY A 1 1150 ? -5.121 13.667 -42.059 1.00 85.44 1150 GLY A N 1
ATOM 8232 C CA . GLY A 1 1150 ? -5.378 12.620 -41.070 1.00 85.44 1150 GLY A CA 1
ATOM 8233 C C . GLY A 1 1150 ? -4.741 11.264 -41.397 1.00 85.44 1150 GLY A C 1
ATOM 8234 O O . GLY A 1 1150 ? -5.122 10.256 -40.790 1.00 85.44 1150 GLY A O 1
ATOM 8235 N N . THR A 1 1151 ? -3.794 11.223 -42.340 1.00 91.56 1151 THR A N 1
ATOM 8236 C CA . THR A 1 1151 ? -2.935 10.066 -42.643 1.00 91.56 1151 THR A CA 1
ATOM 8237 C C . THR A 1 1151 ? -1.711 10.043 -41.726 1.00 91.56 1151 THR A C 1
ATOM 8239 O O . THR A 1 1151 ? -1.117 11.085 -41.451 1.00 91.56 1151 THR A O 1
ATOM 8242 N N . VAL A 1 1152 ? -1.275 8.856 -41.289 1.00 94.75 1152 VAL A N 1
ATOM 8243 C CA . VAL A 1 1152 ? -0.057 8.695 -40.473 1.00 94.75 1152 VAL A CA 1
ATOM 8244 C C . VAL A 1 1152 ? 1.053 8.021 -41.280 1.00 94.75 1152 VAL A C 1
ATOM 8246 O O . VAL A 1 1152 ? 0.826 7.029 -41.977 1.00 94.75 1152 VAL A O 1
ATOM 8249 N N . ARG A 1 1153 ? 2.272 8.549 -41.158 1.00 94.69 1153 ARG A N 1
ATOM 8250 C CA . ARG A 1 1153 ? 3.509 7.943 -41.661 1.00 94.69 1153 ARG A CA 1
ATOM 8251 C C . ARG A 1 1153 ? 4.523 7.748 -40.538 1.00 94.69 1153 ARG A C 1
ATOM 8253 O O . ARG A 1 1153 ? 4.447 8.414 -39.507 1.00 94.69 1153 ARG A O 1
ATOM 8260 N N . ALA A 1 1154 ? 5.490 6.861 -40.753 1.00 95.69 1154 ALA A N 1
ATOM 8261 C CA . ALA A 1 1154 ? 6.508 6.531 -39.760 1.00 95.69 1154 ALA A CA 1
ATOM 8262 C C . ALA A 1 1154 ? 7.863 6.170 -40.390 1.00 95.69 1154 ALA A C 1
ATOM 8264 O O . ALA A 1 1154 ? 7.917 5.664 -41.512 1.00 95.69 1154 ALA A O 1
ATOM 8265 N N . SER A 1 1155 ? 8.958 6.393 -39.659 1.00 91.69 1155 SER A N 1
ATOM 8266 C CA . SER A 1 1155 ? 10.314 5.963 -40.039 1.00 91.69 1155 SER A CA 1
ATOM 8267 C C . SER A 1 1155 ? 11.171 5.593 -38.826 1.00 91.69 1155 SER A C 1
ATOM 8269 O O . SER A 1 1155 ? 10.866 5.951 -37.688 1.00 91.69 1155 SER A O 1
ATOM 8271 N N . GLY A 1 1156 ? 12.277 4.894 -39.069 1.00 85.06 1156 GLY A N 1
ATOM 8272 C CA . GLY A 1 1156 ? 13.218 4.421 -38.058 1.00 85.06 1156 GLY A CA 1
ATOM 8273 C C . GLY A 1 1156 ? 13.076 2.943 -37.726 1.00 85.06 1156 GLY A C 1
ATOM 8274 O O . GLY A 1 1156 ? 12.757 2.122 -38.587 1.00 85.06 1156 GLY A O 1
ATOM 8275 N N . TYR A 1 1157 ? 13.345 2.604 -36.466 1.00 85.69 1157 TYR A N 1
ATOM 8276 C CA . TYR A 1 1157 ? 13.320 1.239 -35.957 1.00 85.69 1157 TYR A CA 1
ATOM 8277 C C . TYR A 1 1157 ? 11.902 0.661 -36.002 1.00 85.69 1157 TYR A C 1
ATOM 8279 O O . TYR A 1 1157 ? 10.988 1.227 -35.403 1.00 85.69 1157 TYR A O 1
ATOM 8287 N N . GLY A 1 1158 ? 11.726 -0.466 -36.698 1.00 62.25 1158 GLY A N 1
ATOM 8288 C CA . GLY A 1 1158 ? 10.409 -1.042 -36.996 1.00 62.25 1158 GLY A CA 1
ATOM 8289 C C . GLY A 1 1158 ? 10.138 -2.434 -36.428 1.00 62.25 1158 GLY A C 1
ATOM 8290 O O . GLY A 1 1158 ? 9.123 -3.019 -36.779 1.00 62.25 1158 GLY A O 1
ATOM 8291 N N . PHE A 1 1159 ? 11.004 -2.974 -35.565 1.00 70.31 1159 PHE A N 1
ATOM 8292 C CA . PHE A 1 1159 ? 11.026 -4.407 -35.212 1.00 70.31 1159 PHE A CA 1
ATOM 8293 C C . PHE A 1 1159 ? 9.798 -4.982 -34.475 1.00 70.31 1159 PHE A C 1
ATOM 8295 O O . PHE A 1 1159 ? 9.673 -6.198 -34.389 1.00 70.31 1159 PHE A O 1
ATOM 8302 N N . SER A 1 1160 ? 8.887 -4.142 -33.985 1.00 70.25 1160 SER A N 1
ATOM 8303 C CA . SER A 1 1160 ? 7.571 -4.529 -33.430 1.00 70.25 1160 SER A CA 1
ATOM 8304 C C . SER A 1 1160 ? 6.411 -4.205 -34.377 1.00 70.25 1160 SER A C 1
ATOM 8306 O O . SER A 1 1160 ? 5.248 -4.289 -34.000 1.00 70.25 1160 SER A O 1
ATOM 8308 N N . GLY A 1 1161 ? 6.714 -3.688 -35.566 1.00 79.94 1161 GLY A N 1
ATOM 8309 C CA . GLY A 1 1161 ? 5.773 -3.017 -36.457 1.00 79.94 1161 GLY A CA 1
ATOM 8310 C C . GLY A 1 1161 ? 5.294 -1.651 -35.972 1.00 79.94 1161 GLY A C 1
ATOM 8311 O O . GLY A 1 1161 ? 4.213 -1.221 -36.360 1.00 79.94 1161 GLY A O 1
ATOM 8312 N N . GLN A 1 1162 ? 6.064 -0.932 -35.143 1.00 80.88 1162 GLN A N 1
ATOM 8313 C CA . GLN A 1 1162 ? 5.709 0.435 -34.710 1.00 80.88 1162 GLN A CA 1
ATOM 8314 C C . GLN A 1 1162 ? 5.627 1.450 -35.861 1.00 80.88 1162 GLN A C 1
ATOM 8316 O O . GLN A 1 1162 ? 5.089 2.539 -35.701 1.00 80.88 1162 GLN A O 1
ATOM 8321 N N . LEU A 1 1163 ? 6.087 1.076 -37.054 1.00 92.00 1163 LEU A N 1
ATOM 8322 C CA . LEU A 1 1163 ? 5.880 1.864 -38.267 1.00 92.00 1163 LEU A CA 1
ATOM 8323 C C . LEU A 1 1163 ? 4.500 1.641 -38.909 1.00 92.00 1163 LEU A C 1
ATOM 8325 O O . LEU A 1 1163 ? 4.129 2.386 -39.809 1.00 92.00 1163 LEU A O 1
ATOM 8329 N N . GLY A 1 1164 ? 3.740 0.639 -38.455 1.00 84.81 1164 GLY A N 1
ATOM 8330 C CA . GLY A 1 1164 ? 2.347 0.397 -38.841 1.00 84.81 1164 GLY A CA 1
ATOM 8331 C C . GLY A 1 1164 ? 2.136 -0.073 -40.278 1.00 84.81 1164 GLY A C 1
ATOM 8332 O O . GLY A 1 1164 ? 0.995 -0.133 -40.733 1.00 84.81 1164 GLY A O 1
ATOM 8333 N N . ASP A 1 1165 ? 3.208 -0.388 -41.006 1.00 81.19 1165 ASP A N 1
ATOM 8334 C CA . ASP A 1 1165 ? 3.182 -0.687 -42.441 1.00 81.19 1165 ASP A CA 1
ATOM 8335 C C . ASP A 1 1165 ? 2.790 -2.139 -42.775 1.00 81.19 1165 ASP A C 1
ATOM 8337 O O . ASP A 1 1165 ? 2.889 -2.558 -43.928 1.00 81.19 1165 ASP A O 1
ATOM 8341 N N . GLY A 1 1166 ? 2.335 -2.907 -41.781 1.00 75.94 1166 GLY A N 1
ATOM 8342 C CA . GLY A 1 1166 ? 2.056 -4.340 -41.874 1.00 75.94 1166 GLY A CA 1
ATOM 8343 C C . GLY A 1 1166 ? 3.281 -5.233 -41.649 1.00 75.94 1166 GLY A C 1
ATOM 8344 O O . GLY A 1 1166 ? 3.140 -6.454 -41.681 1.00 75.94 1166 GLY A O 1
ATOM 8345 N N . THR A 1 1167 ? 4.472 -4.667 -41.420 1.00 75.62 1167 THR A N 1
ATOM 8346 C CA . THR A 1 1167 ? 5.740 -5.411 -41.332 1.00 75.62 1167 THR A CA 1
ATOM 8347 C C . THR A 1 1167 ? 6.541 -5.070 -40.071 1.00 75.62 1167 THR A C 1
ATOM 8349 O O . THR A 1 1167 ? 6.233 -4.126 -39.353 1.00 75.62 1167 THR A O 1
ATOM 8352 N N . THR A 1 1168 ? 7.615 -5.823 -39.821 1.00 76.00 1168 THR A N 1
ATOM 8353 C CA . THR A 1 1168 ? 8.600 -5.573 -38.751 1.00 76.00 1168 THR A CA 1
ATOM 8354 C C . THR A 1 1168 ? 9.889 -4.901 -39.253 1.00 76.00 1168 THR A C 1
ATOM 8356 O O . THR A 1 1168 ? 10.897 -4.856 -38.546 1.00 76.00 1168 THR A O 1
ATOM 8359 N N . THR A 1 1169 ? 9.922 -4.406 -40.495 1.00 84.12 1169 THR A N 1
ATOM 8360 C CA . THR A 1 1169 ? 11.168 -3.885 -41.087 1.00 84.12 1169 THR A CA 1
ATOM 8361 C C . THR A 1 1169 ? 11.412 -2.434 -40.674 1.00 84.12 1169 THR A C 1
ATOM 8363 O O . THR A 1 1169 ? 10.534 -1.594 -40.835 1.00 84.12 1169 THR A O 1
ATOM 8366 N N . SER A 1 1170 ? 12.619 -2.103 -40.210 1.00 84.38 1170 SER A N 1
ATOM 8367 C CA . SER A 1 1170 ? 13.037 -0.702 -40.041 1.00 84.38 1170 SER A CA 1
ATOM 8368 C C . SER A 1 1170 ? 13.076 0.033 -41.387 1.00 84.38 1170 SER A C 1
ATOM 8370 O O . SER A 1 1170 ? 13.457 -0.548 -42.406 1.00 84.38 1170 SER A O 1
ATOM 8372 N N . ARG A 1 1171 ? 12.703 1.316 -41.411 1.00 93.94 1171 ARG A N 1
ATOM 8373 C CA . ARG A 1 1171 ? 12.596 2.111 -42.647 1.00 93.94 1171 ARG A CA 1
ATOM 8374 C C . ARG A 1 1171 ? 13.360 3.418 -42.506 1.00 93.94 1171 ARG A C 1
ATOM 8376 O O . ARG A 1 1171 ? 12.967 4.274 -41.720 1.00 93.94 1171 ARG A O 1
ATOM 8383 N N . SER A 1 1172 ? 14.416 3.602 -43.298 1.00 86.19 1172 SER A N 1
ATOM 8384 C CA . SER A 1 1172 ? 15.113 4.890 -43.366 1.00 86.19 1172 SER A CA 1
ATOM 8385 C C . SER A 1 1172 ? 14.334 5.953 -44.147 1.00 86.19 1172 SER A C 1
ATOM 8387 O O . SER A 1 1172 ? 14.705 7.114 -44.075 1.00 86.19 1172 SER A O 1
ATOM 8389 N N . THR A 1 1173 ? 13.247 5.609 -44.847 1.00 90.19 1173 THR A N 1
ATOM 8390 C CA . THR A 1 1173 ? 12.308 6.549 -45.494 1.00 90.19 1173 THR A CA 1
ATOM 8391 C C . THR A 1 1173 ? 10.886 6.405 -44.922 1.00 90.19 1173 THR A C 1
ATOM 8393 O O . THR A 1 1173 ? 10.570 5.348 -44.371 1.00 90.19 1173 THR A O 1
ATOM 8396 N N . PRO A 1 1174 ? 10.003 7.424 -45.012 1.00 94.69 1174 PRO A N 1
ATOM 8397 C CA . PRO A 1 1174 ? 8.737 7.410 -44.276 1.00 94.69 1174 PRO A CA 1
ATOM 8398 C C . PRO A 1 1174 ? 7.644 6.591 -44.977 1.00 94.69 1174 PRO A C 1
ATOM 8400 O O . PRO A 1 1174 ? 7.132 6.976 -46.036 1.00 94.69 1174 PRO A O 1
ATOM 8403 N N . VAL A 1 1175 ? 7.252 5.478 -44.355 1.00 93.88 1175 VAL A N 1
ATOM 8404 C CA . VAL A 1 1175 ? 6.216 4.553 -44.848 1.00 93.88 1175 VAL A CA 1
ATOM 8405 C C . VAL A 1 1175 ? 4.824 4.901 -44.325 1.00 93.88 1175 VAL A C 1
ATOM 8407 O O . VAL A 1 1175 ? 4.685 5.615 -43.335 1.00 93.88 1175 VAL A O 1
ATOM 8410 N N . LEU A 1 1176 ? 3.793 4.404 -45.011 1.00 92.88 1176 LEU A N 1
ATOM 8411 C CA . LEU A 1 1176 ? 2.384 4.575 -44.655 1.00 92.88 1176 LEU A CA 1
ATOM 8412 C C . LEU A 1 1176 ? 1.958 3.576 -43.569 1.00 92.88 1176 LEU A C 1
ATOM 8414 O O . LEU A 1 1176 ? 2.157 2.373 -43.731 1.00 92.88 1176 LEU A O 1
ATOM 8418 N N . VAL A 1 1177 ? 1.291 4.070 -42.524 1.00 92.19 1177 VAL A N 1
ATOM 8419 C CA . VAL A 1 1177 ? 0.575 3.234 -41.551 1.00 92.19 1177 VAL A CA 1
ATOM 8420 C C . VAL A 1 1177 ? -0.696 2.682 -42.212 1.00 92.19 1177 VAL A C 1
ATOM 8422 O O . VAL A 1 1177 ? -1.556 3.449 -42.644 1.00 92.19 1177 VAL A O 1
ATOM 8425 N N . GLN A 1 1178 ? -0.829 1.359 -42.320 1.00 82.12 1178 GLN A N 1
ATOM 8426 C CA . GLN A 1 1178 ? -1.947 0.729 -43.031 1.00 82.12 1178 GLN A CA 1
ATOM 8427 C C . GLN A 1 1178 ? -3.259 0.769 -42.230 1.00 82.12 1178 GLN A C 1
ATOM 8429 O O . GLN A 1 1178 ? -3.262 0.746 -41.006 1.00 82.12 1178 GLN A O 1
ATOM 8434 N N . GLY A 1 1179 ? -4.404 0.810 -42.916 1.00 74.12 1179 GLY A N 1
ATOM 8435 C CA . GLY A 1 1179 ? -5.731 0.704 -42.286 1.00 74.12 1179 GLY A CA 1
ATOM 8436 C C . GLY A 1 1179 ? -6.192 1.908 -41.445 1.00 74.12 1179 GLY A C 1
ATOM 8437 O O . GLY A 1 1179 ? -7.341 1.917 -41.000 1.00 74.12 1179 GLY A O 1
ATOM 8438 N N . LEU A 1 1180 ? -5.357 2.937 -41.250 1.00 78.50 1180 LEU A N 1
ATOM 8439 C CA . LEU A 1 1180 ? -5.733 4.171 -40.555 1.00 78.50 1180 LEU A CA 1
ATOM 8440 C C . LEU A 1 1180 ? -6.032 5.336 -41.502 1.00 78.50 1180 LEU A C 1
ATOM 8442 O O . LEU A 1 1180 ? -5.349 5.569 -42.493 1.00 78.50 1180 LEU A O 1
ATOM 8446 N N . SER A 1 1181 ? -7.059 6.094 -41.126 1.00 76.50 1181 SER A N 1
ATOM 8447 C CA . SER A 1 1181 ? -7.506 7.338 -41.750 1.00 76.50 1181 SER A CA 1
ATOM 8448 C C . SER A 1 1181 ? -8.367 8.119 -40.752 1.00 76.50 1181 SER A C 1
ATOM 8450 O O . SER A 1 1181 ? -8.975 7.515 -39.855 1.00 76.50 1181 SER A O 1
ATOM 8452 N N . GLY A 1 1182 ? -8.421 9.448 -40.892 1.00 82.00 1182 GLY A N 1
ATOM 8453 C CA . GLY A 1 1182 ? -9.193 10.326 -40.001 1.00 82.00 1182 GLY A CA 1
ATOM 8454 C C . GLY A 1 1182 ? -8.566 10.521 -38.614 1.00 82.00 1182 GLY A C 1
ATOM 8455 O O . GLY A 1 1182 ? -9.291 10.717 -37.635 1.00 82.00 1182 GLY A O 1
ATOM 8456 N N . VAL A 1 1183 ? -7.236 10.423 -38.516 1.00 92.25 1183 VAL A N 1
ATOM 8457 C CA . VAL A 1 1183 ? -6.479 10.624 -37.272 1.00 92.25 1183 VAL A CA 1
ATOM 8458 C C . VAL A 1 1183 ? -6.349 12.118 -36.961 1.00 92.25 1183 VAL A C 1
ATOM 8460 O O . VAL A 1 1183 ? -6.007 12.909 -37.832 1.00 92.25 1183 VAL A O 1
ATOM 8463 N N . THR A 1 1184 ? -6.604 12.503 -35.711 1.00 88.00 1184 THR A N 1
ATOM 8464 C CA . THR A 1 1184 ? -6.556 13.892 -35.219 1.00 88.00 1184 THR A CA 1
ATOM 8465 C C . THR A 1 1184 ? -5.414 14.151 -34.238 1.00 88.00 1184 THR A C 1
ATOM 8467 O O . THR A 1 1184 ? -4.986 15.293 -34.091 1.00 88.00 1184 THR A O 1
ATOM 8470 N N . ALA A 1 1185 ? -4.884 13.111 -33.590 1.00 86.94 1185 ALA A N 1
ATOM 8471 C CA . ALA A 1 1185 ? -3.677 13.189 -32.771 1.00 86.94 1185 ALA A CA 1
ATOM 8472 C C . ALA A 1 1185 ? -2.886 11.879 -32.842 1.00 86.94 1185 ALA A C 1
ATOM 8474 O O . ALA A 1 1185 ? -3.471 10.804 -32.980 1.00 86.94 1185 ALA A O 1
ATOM 8475 N N . ILE A 1 1186 ? -1.564 11.972 -32.694 1.00 88.50 1186 ILE A N 1
ATOM 8476 C CA . ILE A 1 1186 ? -0.655 10.828 -32.564 1.00 88.50 1186 ILE A CA 1
ATOM 8477 C C . ILE A 1 1186 ? 0.190 10.962 -31.300 1.00 88.50 1186 ILE A C 1
ATOM 8479 O O . ILE A 1 1186 ? 0.466 12.070 -30.843 1.00 88.50 1186 ILE A O 1
ATOM 8483 N N . ALA A 1 1187 ? 0.637 9.833 -30.758 1.00 82.31 1187 ALA A N 1
ATOM 8484 C CA . ALA A 1 1187 ? 1.655 9.809 -29.715 1.00 82.31 1187 ALA A CA 1
ATOM 8485 C C . ALA A 1 1187 ? 2.562 8.586 -29.877 1.00 82.31 1187 ALA A C 1
ATOM 8487 O O . ALA A 1 1187 ? 2.114 7.516 -30.292 1.00 82.31 1187 ALA A O 1
ATOM 8488 N N . ALA A 1 1188 ? 3.830 8.752 -29.514 1.00 74.25 1188 ALA A N 1
ATOM 8489 C CA . ALA A 1 1188 ? 4.815 7.686 -29.458 1.00 74.25 1188 ALA A CA 1
ATOM 8490 C C . ALA A 1 1188 ? 5.214 7.469 -27.999 1.00 74.25 1188 ALA A C 1
ATOM 8492 O O . ALA A 1 1188 ? 5.886 8.307 -27.402 1.00 74.25 1188 ALA A O 1
ATOM 8493 N N . GLY A 1 1189 ? 4.839 6.318 -27.447 1.00 69.62 1189 GLY A N 1
ATOM 8494 C CA . GLY A 1 1189 ? 5.732 5.658 -26.502 1.00 69.62 1189 GLY A CA 1
ATOM 8495 C C . GLY A 1 1189 ? 6.900 5.098 -27.308 1.00 69.62 1189 GLY A C 1
ATOM 8496 O O . GLY A 1 1189 ? 6.797 4.835 -28.507 1.00 69.62 1189 GLY A O 1
ATOM 8497 N N . ASP A 1 1190 ? 8.066 4.981 -26.705 1.00 71.88 1190 ASP A N 1
ATOM 8498 C CA . ASP A 1 1190 ? 9.327 4.989 -27.433 1.00 71.88 1190 ASP A CA 1
ATOM 8499 C C . ASP A 1 1190 ? 9.717 3.733 -28.262 1.00 71.88 1190 ASP A C 1
ATOM 8501 O O . ASP A 1 1190 ? 10.830 3.656 -28.789 1.00 71.88 1190 ASP A O 1
ATOM 8505 N N . SER A 1 1191 ? 8.790 2.801 -28.514 1.00 68.69 1191 SER A N 1
ATOM 8506 C CA . SER A 1 1191 ? 8.821 1.827 -29.633 1.00 68.69 1191 SER A CA 1
ATOM 8507 C C . SER A 1 1191 ? 7.417 1.356 -30.057 1.00 68.69 1191 SER A C 1
ATOM 8509 O O . SER A 1 1191 ? 7.248 0.202 -30.445 1.00 68.69 1191 SER A O 1
ATOM 8511 N N . PHE A 1 1192 ? 6.410 2.230 -29.976 1.00 75.44 1192 PHE A N 1
ATOM 8512 C CA . PHE A 1 1192 ? 5.026 1.922 -30.360 1.00 75.44 1192 PHE A CA 1
ATOM 8513 C C . PHE A 1 1192 ? 4.234 3.171 -30.714 1.00 75.44 1192 PHE A C 1
ATOM 8515 O O . PHE A 1 1192 ? 4.709 4.288 -30.527 1.00 75.44 1192 PHE A O 1
ATOM 8522 N N . SER A 1 1193 ? 3.019 3.018 -31.226 1.00 89.31 1193 SER A N 1
ATOM 8523 C CA . SER A 1 1193 ? 2.333 4.151 -31.829 1.00 89.31 1193 SER A CA 1
ATOM 8524 C C . SER A 1 1193 ? 0.842 4.172 -31.564 1.00 89.31 1193 SER A C 1
ATOM 8526 O O . SER A 1 1193 ? 0.150 3.166 -31.696 1.00 89.31 1193 SER A O 1
ATOM 8528 N N . LEU A 1 1194 ? 0.366 5.362 -31.209 1.00 89.06 1194 LEU A N 1
ATOM 8529 C CA . LEU A 1 1194 ? -1.029 5.676 -30.951 1.00 89.06 1194 LEU A CA 1
ATOM 8530 C C . LEU A 1 1194 ? -1.566 6.645 -32.000 1.00 89.06 1194 LEU A C 1
ATOM 8532 O O . LEU A 1 1194 ? -0.875 7.585 -32.397 1.00 89.06 1194 LEU A O 1
ATOM 8536 N N . ALA A 1 1195 ? -2.840 6.475 -32.335 1.00 88.06 1195 ALA A N 1
ATOM 8537 C CA . ALA A 1 1195 ? -3.674 7.446 -33.021 1.00 88.06 1195 ALA A CA 1
ATOM 8538 C C . ALA A 1 1195 ? -4.990 7.637 -32.258 1.00 88.06 1195 ALA A C 1
ATOM 8540 O O . ALA A 1 1195 ? -5.611 6.678 -31.805 1.00 88.06 1195 ALA A O 1
ATOM 8541 N N . LEU A 1 1196 ? -5.456 8.876 -32.174 1.00 88.56 1196 LEU A N 1
ATOM 8542 C CA . LEU A 1 1196 ? -6.840 9.195 -31.837 1.00 88.56 1196 LEU A CA 1
ATOM 8543 C C . LEU A 1 1196 ? -7.548 9.610 -33.125 1.00 88.56 1196 LEU A C 1
ATOM 8545 O O . LEU A 1 1196 ? -7.014 10.429 -33.872 1.00 88.56 1196 LEU A O 1
ATOM 8549 N N . LYS A 1 1197 ? -8.719 9.038 -33.405 1.00 89.00 1197 LYS A N 1
ATOM 8550 C CA . LYS A 1 1197 ? -9.560 9.431 -34.540 1.00 89.00 1197 LYS A CA 1
ATOM 8551 C C . LYS A 1 1197 ? -10.557 10.526 -34.165 1.00 89.00 1197 LYS A C 1
ATOM 8553 O O . LYS A 1 1197 ? -10.951 10.666 -33.008 1.00 89.00 1197 LYS A O 1
ATOM 8558 N N . GLY A 1 1198 ? -11.022 11.262 -35.175 1.00 75.06 1198 GLY A N 1
ATOM 8559 C CA . GLY A 1 1198 ? -12.061 12.291 -35.027 1.00 75.06 1198 GLY A CA 1
ATOM 8560 C C . GLY A 1 1198 ? -13.442 11.773 -34.590 1.00 75.06 1198 GLY A C 1
ATOM 8561 O O . GLY A 1 1198 ? -14.269 12.564 -34.152 1.00 75.06 1198 GLY A O 1
ATOM 8562 N N . ASP A 1 1199 ? -13.680 10.461 -34.660 1.00 81.56 1199 ASP A N 1
ATOM 8563 C CA . ASP A 1 1199 ? -14.877 9.784 -34.134 1.00 81.56 1199 ASP A CA 1
ATOM 8564 C C . ASP A 1 1199 ? -14.800 9.478 -32.618 1.00 81.56 1199 ASP A C 1
ATOM 8566 O O . ASP A 1 1199 ? -15.725 8.896 -32.052 1.00 81.56 1199 ASP A O 1
ATOM 8570 N N . GLY A 1 1200 ? -13.707 9.870 -31.949 1.00 76.44 1200 GLY A N 1
ATOM 8571 C CA . GLY A 1 1200 ? -13.471 9.604 -30.529 1.00 76.44 1200 GLY A CA 1
ATOM 8572 C C . GLY A 1 1200 ? -12.950 8.195 -30.235 1.00 76.44 1200 GLY A C 1
ATOM 8573 O O . GLY A 1 1200 ? -12.894 7.808 -29.067 1.00 76.44 1200 GLY A O 1
ATOM 8574 N N . THR A 1 1201 ? -12.563 7.414 -31.251 1.00 83.06 1201 THR A N 1
ATOM 8575 C CA . THR A 1 1201 ? -11.963 6.086 -31.066 1.00 83.06 1201 THR A CA 1
ATOM 8576 C C . THR A 1 1201 ? -10.437 6.153 -31.017 1.00 83.06 1201 THR A C 1
ATOM 8578 O O . THR A 1 1201 ? -9.781 6.788 -31.846 1.00 83.06 1201 THR A O 1
ATOM 8581 N N . ALA A 1 1202 ? -9.847 5.481 -30.027 1.00 80.19 1202 ALA A N 1
ATOM 8582 C CA . ALA A 1 1202 ? -8.403 5.303 -29.938 1.00 80.19 1202 ALA A CA 1
ATOM 8583 C C . ALA A 1 1202 ? -7.970 4.053 -30.719 1.00 80.19 1202 ALA A C 1
ATOM 8585 O O . ALA A 1 1202 ? -8.610 3.002 -30.643 1.00 80.19 1202 ALA A O 1
ATOM 8586 N N . TRP A 1 1203 ? -6.862 4.177 -31.440 1.00 89.75 1203 TRP A N 1
ATOM 8587 C CA . TRP A 1 1203 ? -6.234 3.136 -32.247 1.00 89.75 1203 TRP A CA 1
ATOM 8588 C C . TRP A 1 1203 ? -4.744 3.085 -31.950 1.00 89.75 1203 TRP A C 1
ATOM 8590 O O . TRP A 1 1203 ? -4.143 4.093 -31.577 1.00 89.75 1203 TRP A O 1
ATOM 8600 N N . ALA A 1 1204 ? -4.131 1.925 -32.143 1.00 86.19 1204 ALA A N 1
ATOM 8601 C CA . ALA A 1 1204 ? -2.711 1.774 -31.892 1.00 86.19 1204 ALA A CA 1
ATOM 8602 C C . ALA A 1 1204 ? -2.093 0.611 -32.680 1.00 86.19 1204 ALA A C 1
ATOM 8604 O O . ALA A 1 1204 ? -2.788 -0.321 -33.092 1.00 86.19 1204 ALA A O 1
ATOM 8605 N N . TRP A 1 1205 ? -0.782 0.690 -32.900 1.00 88.44 1205 TRP A N 1
ATOM 8606 C CA . TRP A 1 1205 ? 0.020 -0.307 -33.606 1.00 88.44 1205 TRP A CA 1
ATOM 8607 C C . TRP A 1 1205 ? 1.450 -0.384 -33.075 1.00 88.44 1205 TRP A C 1
ATOM 8609 O O . TRP A 1 1205 ? 1.894 0.396 -32.226 1.00 88.44 1205 TRP A O 1
ATOM 8619 N N . GLY A 1 1206 ? 2.173 -1.354 -33.619 1.00 67.00 1206 GLY A N 1
ATOM 8620 C CA . GLY A 1 1206 ? 3.467 -1.775 -33.137 1.00 67.00 1206 GLY A CA 1
ATOM 8621 C C . GLY A 1 1206 ? 3.351 -2.873 -32.105 1.00 67.00 1206 GLY A C 1
ATOM 8622 O O . GLY A 1 1206 ? 2.442 -3.707 -32.150 1.00 67.00 1206 GLY A O 1
ATOM 8623 N N . GLN A 1 1207 ? 4.305 -2.836 -31.183 1.00 73.38 1207 GLN A N 1
ATOM 8624 C CA . GLN A 1 1207 ? 4.409 -3.720 -30.038 1.00 73.38 1207 GLN A CA 1
ATOM 8625 C C . GLN A 1 1207 ? 2.992 -3.805 -29.405 1.00 73.38 1207 GLN A C 1
ATOM 8627 O O . GLN A 1 1207 ? 2.376 -2.766 -29.233 1.00 73.38 1207 GLN A O 1
ATOM 8632 N N . ASN A 1 1208 ? 2.434 -4.988 -29.109 1.00 57.28 1208 ASN A N 1
ATOM 8633 C CA . ASN A 1 1208 ? 1.206 -5.247 -28.310 1.00 57.28 1208 ASN A CA 1
ATOM 8634 C C . ASN A 1 1208 ? 1.410 -6.258 -27.179 1.00 57.28 1208 ASN A C 1
ATOM 8636 O O . ASN A 1 1208 ? 0.504 -6.529 -26.401 1.00 57.28 1208 ASN A O 1
ATOM 8640 N N . THR A 1 1209 ? 2.601 -6.823 -27.122 1.00 44.47 1209 THR A N 1
ATOM 8641 C CA . THR A 1 1209 ? 3.233 -7.583 -26.048 1.00 44.47 1209 THR A CA 1
ATOM 8642 C C . THR A 1 1209 ? 2.523 -7.694 -24.704 1.00 44.47 1209 THR A C 1
ATOM 8644 O O . THR A 1 1209 ? 2.293 -8.791 -24.209 1.00 44.47 1209 THR A O 1
ATOM 8647 N N . SER A 1 1210 ? 2.146 -6.570 -24.108 1.00 46.06 1210 SER A N 1
ATOM 8648 C CA . SER A 1 1210 ? 1.528 -6.532 -22.788 1.00 46.06 1210 SER A CA 1
ATOM 8649 C C . SER A 1 1210 ? 0.132 -5.935 -22.818 1.00 46.06 1210 SER A C 1
ATOM 8651 O O . SER A 1 1210 ? -0.510 -5.963 -21.773 1.00 46.06 1210 SER A O 1
ATOM 8653 N N . GLY A 1 1211 ? -0.378 -5.526 -23.991 1.00 46.91 1211 GLY A N 1
ATOM 8654 C CA . GLY A 1 1211 ? -1.776 -5.243 -24.379 1.00 46.91 1211 GLY A CA 1
ATOM 8655 C C . GLY A 1 1211 ? -2.110 -3.811 -24.861 1.00 46.91 1211 GLY A C 1
ATOM 8656 O O . GLY A 1 1211 ? -3.265 -3.413 -24.749 1.00 46.91 1211 GLY A O 1
ATOM 8657 N N . GLN A 1 1212 ? -1.127 -3.010 -25.304 1.00 51.44 1212 GLN A N 1
ATOM 8658 C CA . GLN A 1 1212 ? -1.162 -1.529 -25.515 1.00 51.44 1212 GLN A CA 1
ATOM 8659 C C . GLN A 1 1212 ? -2.358 -1.053 -26.261 1.00 51.44 1212 GLN A C 1
ATOM 8661 O O . GLN A 1 1212 ? -2.957 -0.026 -25.955 1.00 51.44 1212 GLN A O 1
ATOM 8666 N N . LEU A 1 1213 ? -2.663 -1.835 -27.272 1.00 60.78 1213 LEU A N 1
ATOM 8667 C CA . LEU A 1 1213 ? -3.570 -1.436 -28.300 1.00 60.78 1213 LEU A CA 1
ATOM 8668 C C . LEU A 1 1213 ? -5.016 -1.692 -27.841 1.00 60.78 1213 LEU A C 1
ATOM 8670 O O . LEU A 1 1213 ? -5.939 -1.616 -28.642 1.00 60.78 1213 LEU A O 1
ATOM 8674 N N . GLY A 1 1214 ? -5.200 -1.989 -26.539 1.00 57.44 1214 GLY A N 1
ATOM 8675 C CA . GLY A 1 1214 ? -6.458 -2.117 -25.802 1.00 57.44 1214 GLY A CA 1
ATOM 8676 C C . GLY A 1 1214 ? -7.429 -3.110 -26.422 1.00 57.44 1214 GLY A C 1
ATOM 8677 O O . GLY A 1 1214 ? -8.624 -3.063 -26.148 1.00 57.44 1214 GLY A O 1
ATOM 8678 N N . ASP A 1 1215 ? -6.924 -4.008 -27.261 1.00 50.81 1215 ASP A N 1
ATOM 8679 C CA . ASP A 1 1215 ? -7.697 -4.935 -28.083 1.00 50.81 1215 ASP A CA 1
ATOM 8680 C C . ASP A 1 1215 ? -8.041 -6.237 -27.342 1.00 50.81 1215 ASP A C 1
ATOM 8682 O O . ASP A 1 1215 ? -8.513 -7.208 -27.929 1.00 50.81 1215 ASP A O 1
ATOM 8686 N N . GLY A 1 1216 ? -7.771 -6.275 -26.034 1.00 49.03 1216 GLY A N 1
ATOM 8687 C CA . GLY A 1 1216 ? -7.957 -7.444 -25.183 1.00 49.03 1216 GLY A CA 1
ATOM 8688 C C . GLY A 1 1216 ? -6.880 -8.524 -25.333 1.00 49.03 1216 GLY A C 1
ATOM 8689 O O . GLY A 1 1216 ? -6.996 -9.556 -24.662 1.00 49.03 1216 GLY A O 1
ATOM 8690 N N . THR A 1 1217 ? -5.839 -8.314 -26.147 1.00 47.06 1217 THR A N 1
ATOM 8691 C CA . THR A 1 1217 ? -4.811 -9.326 -26.437 1.00 47.06 1217 THR A CA 1
ATOM 8692 C C . THR A 1 1217 ? -3.434 -8.984 -25.834 1.00 47.06 1217 THR A C 1
ATOM 8694 O O . THR A 1 1217 ? -3.317 -8.278 -24.822 1.00 47.06 1217 THR A O 1
ATOM 8697 N N . SER A 1 1218 ? -2.398 -9.591 -26.406 1.00 53.88 1218 SER A N 1
ATOM 8698 C CA . SER A 1 1218 ? -0.974 -9.364 -26.158 1.00 53.88 1218 SER A CA 1
ATOM 8699 C C . SER A 1 1218 ? -0.171 -9.490 -27.469 1.00 53.88 1218 SER A C 1
ATOM 8701 O O . SER A 1 1218 ? 0.998 -9.858 -27.424 1.00 53.88 1218 SER A O 1
ATOM 8703 N N . ALA A 1 1219 ? -0.827 -9.294 -28.627 1.00 53.12 1219 ALA A N 1
ATOM 8704 C CA . ALA A 1 1219 ? -0.326 -9.624 -29.970 1.00 53.12 1219 ALA A CA 1
ATOM 8705 C C . ALA A 1 1219 ? -0.128 -8.365 -30.835 1.00 53.12 1219 ALA A C 1
ATOM 8707 O O . ALA A 1 1219 ? -1.107 -7.671 -31.119 1.00 53.12 1219 ALA A O 1
ATOM 8708 N N . ASP A 1 1220 ? 1.135 -8.027 -31.123 1.00 62.56 1220 ASP A N 1
ATOM 8709 C CA . ASP A 1 1220 ? 1.661 -6.886 -31.875 1.00 62.56 1220 ASP A CA 1
ATOM 8710 C C . ASP A 1 1220 ? 0.815 -6.700 -33.118 1.00 62.56 1220 ASP A C 1
ATOM 8712 O O . ASP A 1 1220 ? 0.492 -7.646 -33.842 1.00 62.56 1220 ASP A O 1
ATOM 8716 N N . ARG A 1 1221 ? 0.429 -5.457 -33.362 1.00 80.50 1221 ARG A N 1
ATOM 8717 C CA . ARG A 1 1221 ? -0.398 -5.135 -34.511 1.00 80.50 1221 ARG A CA 1
ATOM 8718 C C . ARG A 1 1221 ? 0.485 -4.362 -35.451 1.00 80.50 1221 ARG A C 1
ATOM 8720 O O . ARG A 1 1221 ? 0.623 -3.149 -35.352 1.00 80.50 1221 ARG A O 1
ATOM 8727 N N . TYR A 1 1222 ? 1.119 -5.115 -36.344 1.00 78.56 1222 TYR A N 1
ATOM 8728 C CA . TYR A 1 1222 ? 1.987 -4.579 -37.388 1.00 78.56 1222 TYR A CA 1
ATOM 8729 C C . TYR A 1 1222 ? 1.221 -3.638 -38.336 1.00 78.56 1222 TYR A C 1
ATOM 8731 O O . TYR A 1 1222 ? 1.834 -2.797 -38.984 1.00 78.56 1222 TYR A O 1
ATOM 8739 N N . ALA A 1 1223 ? -0.115 -3.732 -38.360 1.00 81.06 1223 ALA A N 1
ATOM 8740 C CA . ALA A 1 1223 ? -1.034 -2.687 -38.802 1.00 81.06 1223 ALA A CA 1
ATOM 8741 C C . ALA A 1 1223 ? -2.087 -2.404 -37.695 1.00 81.06 1223 ALA A C 1
ATOM 8743 O O . ALA A 1 1223 ? -2.506 -3.356 -37.040 1.00 81.06 1223 ALA A O 1
ATOM 8744 N N . PRO A 1 1224 ? -2.518 -1.144 -37.489 1.00 90.81 1224 PRO A N 1
ATOM 8745 C CA . PRO A 1 1224 ? -3.475 -0.674 -36.475 1.00 90.81 1224 PRO A CA 1
ATOM 8746 C C . PRO A 1 1224 ? -4.656 -1.560 -36.064 1.00 90.81 1224 PRO A C 1
ATOM 8748 O O . PRO A 1 1224 ? -5.406 -2.073 -36.892 1.00 90.81 1224 PRO A O 1
ATOM 8751 N N . VAL A 1 1225 ? -4.903 -1.592 -34.749 1.00 81.69 1225 VAL A N 1
ATOM 8752 C CA . VAL A 1 1225 ? -6.136 -2.094 -34.122 1.00 81.69 1225 VAL A CA 1
ATOM 8753 C C . VAL A 1 1225 ? -6.803 -1.000 -33.280 1.00 81.69 1225 VAL A C 1
ATOM 8755 O O . VAL A 1 1225 ? -6.148 -0.058 -32.831 1.00 81.69 1225 VAL A O 1
ATOM 8758 N N . GLN A 1 1226 ? -8.110 -1.131 -33.063 1.00 80.56 1226 GLN A N 1
ATOM 8759 C CA . GLN A 1 1226 ? -8.908 -0.248 -32.216 1.00 80.56 1226 GLN A CA 1
ATOM 8760 C C . GLN A 1 1226 ? -8.912 -0.721 -30.755 1.00 80.56 1226 GLN A C 1
ATOM 8762 O O . GLN A 1 1226 ? -9.133 -1.906 -30.490 1.00 80.56 1226 GLN A O 1
ATOM 8767 N N . LEU A 1 1227 ? -8.779 0.216 -29.812 1.00 67.50 1227 LEU A N 1
ATOM 8768 C CA . LEU A 1 1227 ? -8.965 -0.040 -28.383 1.00 67.50 1227 LEU A CA 1
ATOM 8769 C C . LEU A 1 1227 ? -10.449 -0.351 -28.098 1.00 67.50 1227 LEU A C 1
ATOM 8771 O O . LEU A 1 1227 ? -11.334 0.446 -28.417 1.00 67.50 1227 LEU A O 1
ATOM 8775 N N . GLN A 1 1228 ? -10.730 -1.505 -27.489 1.00 60.28 1228 GLN A N 1
ATOM 8776 C CA . GLN A 1 1228 ? -12.088 -2.025 -27.283 1.00 60.28 1228 GLN A CA 1
ATOM 8777 C C . GLN A 1 1228 ? -12.667 -1.658 -25.904 1.00 60.28 1228 GLN A C 1
ATOM 8779 O O . GLN A 1 1228 ? -11.943 -1.476 -24.928 1.00 60.28 1228 GLN A O 1
ATOM 8784 N N . GLY A 1 1229 ? -14.000 -1.578 -25.803 1.00 52.22 1229 GLY A N 1
ATOM 8785 C CA . GLY A 1 1229 ? -14.704 -1.351 -24.526 1.00 52.22 1229 GLY A CA 1
ATOM 8786 C C . GLY A 1 1229 ? -14.604 0.073 -23.950 1.00 52.22 1229 GLY A C 1
ATOM 8787 O O . GLY A 1 1229 ? -14.859 0.283 -22.760 1.00 52.22 1229 GLY A O 1
ATOM 8788 N N . LEU A 1 1230 ? -14.231 1.061 -24.767 1.00 53.41 1230 LEU A N 1
ATOM 8789 C CA . LEU A 1 1230 ? -14.122 2.467 -24.368 1.00 53.41 1230 LEU A CA 1
ATOM 8790 C C . LEU A 1 1230 ? -15.299 3.306 -24.889 1.00 53.41 1230 LEU A C 1
ATOM 8792 O O . LEU A 1 1230 ? -15.833 3.051 -25.964 1.00 53.41 1230 LEU A O 1
ATOM 8796 N N . GLY A 1 1231 ? -15.683 4.323 -24.112 1.00 55.62 1231 GLY A N 1
ATOM 8797 C CA . GLY A 1 1231 ? -16.481 5.451 -24.606 1.00 55.62 1231 GLY A CA 1
ATOM 8798 C C . GLY A 1 1231 ? -15.587 6.516 -25.253 1.00 55.62 1231 GLY A C 1
ATOM 8799 O O . GLY A 1 1231 ? -14.373 6.336 -25.313 1.00 55.62 1231 GLY A O 1
ATOM 8800 N N . SER A 1 1232 ? -16.182 7.630 -25.692 1.00 68.44 1232 SER A N 1
ATOM 8801 C CA . SER A 1 1232 ? -15.481 8.688 -26.439 1.00 68.44 1232 SER A CA 1
ATOM 8802 C C . SER A 1 1232 ? -14.199 9.181 -25.748 1.00 68.44 1232 SER A C 1
ATOM 8804 O O . SER A 1 1232 ? -14.212 9.612 -24.586 1.00 68.44 1232 SER A O 1
ATOM 8806 N N . VAL A 1 1233 ? -13.088 9.098 -26.482 1.00 64.81 1233 VAL A N 1
ATOM 8807 C CA . VAL A 1 1233 ? -11.735 9.470 -26.058 1.00 64.81 1233 VAL A CA 1
ATOM 8808 C C . VAL A 1 1233 ? -11.416 10.893 -26.510 1.00 64.81 1233 VAL A C 1
ATOM 8810 O O . VAL A 1 1233 ? -11.663 11.267 -27.652 1.00 64.81 1233 VAL A O 1
ATOM 8813 N N . THR A 1 1234 ? -10.810 11.679 -25.620 1.00 65.88 1234 THR A N 1
ATOM 8814 C CA . THR A 1 1234 ? -10.425 13.079 -25.869 1.00 65.88 1234 THR A CA 1
ATOM 8815 C C . THR A 1 1234 ? -8.924 13.339 -25.724 1.00 65.88 1234 THR A C 1
ATOM 8817 O O . THR A 1 1234 ? -8.487 14.478 -25.862 1.00 65.88 1234 THR A O 1
ATOM 8820 N N . GLY A 1 1235 ? -8.115 12.320 -25.428 1.00 55.44 1235 GLY A N 1
ATOM 8821 C CA . GLY A 1 1235 ? -6.662 12.459 -25.372 1.00 55.44 1235 GLY A CA 1
ATOM 8822 C C . GLY A 1 1235 ? -5.942 11.125 -25.230 1.00 55.44 1235 GLY A C 1
ATOM 8823 O O . GLY A 1 1235 ? -6.464 10.186 -24.635 1.00 55.44 1235 GLY A O 1
ATOM 8824 N N . ILE A 1 1236 ? -4.725 11.061 -25.760 1.00 64.00 1236 ILE A N 1
ATOM 8825 C CA . ILE A 1 1236 ? -3.840 9.897 -25.702 1.00 64.00 1236 ILE A CA 1
ATOM 8826 C C . ILE A 1 1236 ? -2.435 10.348 -25.306 1.00 64.00 1236 ILE A C 1
ATOM 8828 O O . ILE A 1 1236 ? -1.987 11.420 -25.705 1.00 64.00 1236 ILE A O 1
ATOM 8832 N N . SER A 1 1237 ? -1.727 9.537 -24.526 1.00 56.38 1237 SER A N 1
ATOM 8833 C CA . SER A 1 1237 ? -0.301 9.751 -24.270 1.00 56.38 1237 SER A CA 1
ATOM 8834 C C . SER A 1 1237 ? 0.393 8.404 -24.207 1.00 56.38 1237 SER A C 1
ATOM 8836 O O . SER A 1 1237 ? 0.282 7.670 -23.226 1.00 56.38 1237 SER A O 1
ATOM 8838 N N . GLY A 1 1238 ? 1.128 8.112 -25.273 1.00 50.69 1238 GLY A N 1
ATOM 8839 C CA . GLY A 1 1238 ? 2.185 7.128 -25.237 1.00 50.69 1238 GLY A CA 1
ATOM 8840 C C . GLY A 1 1238 ? 3.339 7.737 -24.463 1.00 50.69 1238 GLY A C 1
ATOM 8841 O O . GLY A 1 1238 ? 3.852 8.783 -24.844 1.00 50.69 1238 GLY A O 1
ATOM 8842 N N . GLY A 1 1239 ? 3.713 7.125 -23.356 1.00 53.03 1239 GLY A N 1
ATOM 8843 C CA . GLY A 1 1239 ? 5.050 7.294 -22.816 1.00 53.03 1239 GLY A CA 1
ATOM 8844 C C . GLY A 1 1239 ? 5.659 5.916 -22.707 1.00 53.03 1239 GLY A C 1
ATOM 8845 O O . GLY A 1 1239 ? 4.909 4.957 -22.591 1.00 53.03 1239 GLY A O 1
ATOM 8846 N N . SER A 1 1240 ? 6.987 5.851 -22.692 1.00 51.00 1240 SER A N 1
ATOM 8847 C CA . SER A 1 1240 ? 7.785 4.803 -22.049 1.00 51.00 1240 SER A CA 1
ATOM 8848 C C . SER A 1 1240 ? 7.435 3.341 -22.333 1.00 51.00 1240 SER A C 1
ATOM 8850 O O . SER A 1 1240 ? 8.240 2.585 -22.861 1.00 51.00 1240 SER A O 1
ATOM 8852 N N . LEU A 1 1241 ? 6.298 2.869 -21.869 1.00 45.88 1241 LEU A N 1
ATOM 8853 C CA . LEU A 1 1241 ? 5.896 1.475 -21.917 1.00 45.88 1241 LEU A CA 1
ATOM 8854 C C . LEU A 1 1241 ? 4.346 1.423 -21.935 1.00 45.88 1241 LEU A C 1
ATOM 8856 O O . LEU A 1 1241 ? 3.786 0.353 -22.101 1.00 45.88 1241 LEU A O 1
ATOM 8860 N N . HIS A 1 1242 ? 3.609 2.545 -21.889 1.00 42.69 1242 HIS A N 1
ATOM 8861 C CA . HIS A 1 1242 ? 2.148 2.600 -21.734 1.00 42.69 1242 HIS A CA 1
ATOM 8862 C C . HIS A 1 1242 ? 1.335 3.346 -22.793 1.00 42.69 1242 HIS A C 1
ATOM 8864 O O . HIS A 1 1242 ? 1.813 4.246 -23.478 1.00 42.69 1242 HIS A O 1
ATOM 8870 N N . THR A 1 1243 ? 0.020 3.116 -22.711 1.00 48.59 1243 THR A N 1
ATOM 8871 C CA . THR A 1 1243 ? -1.042 3.966 -23.245 1.00 48.59 1243 THR A CA 1
ATOM 8872 C C . THR A 1 1243 ? -1.882 4.621 -22.122 1.00 48.59 1243 THR A C 1
ATOM 8874 O O . THR A 1 1243 ? -2.680 3.969 -21.442 1.00 48.59 1243 THR A O 1
ATOM 8877 N N . LEU A 1 1244 ? -1.758 5.944 -21.948 1.00 47.38 1244 LEU A N 1
ATOM 8878 C CA . LEU A 1 1244 ? -2.765 6.779 -21.264 1.00 47.38 1244 LEU A CA 1
ATOM 8879 C C . LEU A 1 1244 ? -3.905 7.118 -22.242 1.00 47.38 1244 LEU A C 1
ATOM 8881 O O . LEU A 1 1244 ? -3.620 7.493 -23.381 1.00 47.38 1244 LEU A O 1
ATOM 8885 N N . VAL A 1 1245 ? -5.165 7.089 -21.788 1.00 50.53 1245 VAL A N 1
ATOM 8886 C CA . VAL A 1 1245 ? -6.374 7.414 -22.574 1.00 50.53 1245 VAL A CA 1
ATOM 8887 C C . VAL A 1 1245 ? -7.343 8.304 -21.771 1.00 50.53 1245 VAL A C 1
ATOM 8889 O O . VAL A 1 1245 ? -8.118 7.852 -20.928 1.00 50.53 1245 VAL A O 1
ATOM 8892 N N . LEU A 1 1246 ? -7.348 9.607 -22.030 1.00 49.19 1246 LEU A N 1
ATOM 8893 C CA . LEU A 1 1246 ? -8.287 10.522 -21.380 1.00 49.19 1246 LEU A CA 1
ATOM 8894 C C . LEU A 1 1246 ? -9.692 10.352 -21.979 1.00 49.19 1246 LEU A C 1
ATOM 8896 O O . LEU A 1 1246 ? -9.892 10.605 -23.167 1.00 49.19 1246 LEU A O 1
ATOM 8900 N N . GLY A 1 1247 ? -10.661 9.933 -21.163 1.00 50.41 1247 GLY A N 1
ATOM 8901 C CA . GLY A 1 1247 ? -12.069 9.844 -21.551 1.00 50.41 1247 GLY A CA 1
ATOM 8902 C C . GLY A 1 1247 ? -12.832 11.150 -21.315 1.00 50.41 1247 GLY A C 1
ATOM 8903 O O . GLY A 1 1247 ? -12.516 11.920 -20.400 1.00 50.41 1247 GLY A O 1
ATOM 8904 N N . GLN A 1 1248 ? -13.881 11.380 -22.109 1.00 54.03 1248 GLN A N 1
ATOM 8905 C CA . GLN A 1 1248 ? -14.755 12.543 -21.952 1.00 54.03 1248 GLN A CA 1
ATOM 8906 C C . GLN A 1 1248 ? -15.359 12.587 -20.532 1.00 54.03 1248 GLN A C 1
ATOM 8908 O O . GLN A 1 1248 ? -15.940 11.610 -20.061 1.00 54.03 1248 GLN A O 1
ATOM 8913 N N . GLY A 1 1249 ? -15.184 13.715 -19.834 1.00 42.50 1249 GLY A N 1
ATOM 8914 C CA . GLY A 1 1249 ? -15.515 13.867 -18.407 1.00 42.50 1249 GLY A CA 1
ATOM 8915 C C . GLY A 1 1249 ? -14.312 13.833 -17.451 1.00 42.50 1249 GLY A C 1
ATOM 8916 O O . GLY A 1 1249 ? -14.503 13.911 -16.243 1.00 42.50 1249 GLY A O 1
ATOM 8917 N N . GLY A 1 1250 ? -13.078 13.737 -17.963 1.00 46.16 1250 GLY A N 1
ATOM 8918 C CA . GLY A 1 1250 ? -11.854 13.828 -17.151 1.00 46.16 1250 GLY A CA 1
ATOM 8919 C C . GLY A 1 1250 ? -11.422 12.511 -16.501 1.00 46.16 1250 GLY A C 1
ATOM 8920 O O . GLY A 1 1250 ? -10.448 12.484 -15.753 1.00 46.16 1250 GLY A O 1
ATOM 8921 N N . LEU A 1 1251 ? -12.116 11.407 -16.796 1.00 41.16 1251 LEU A N 1
ATOM 8922 C CA . LEU A 1 1251 ? -11.737 10.085 -16.314 1.00 41.16 1251 LEU A CA 1
ATOM 8923 C C . LEU A 1 1251 ? -10.506 9.597 -17.091 1.00 41.16 1251 LEU A C 1
ATOM 8925 O O . LEU A 1 1251 ? -10.590 9.257 -18.273 1.00 41.16 1251 LEU A O 1
ATOM 8929 N N . VAL A 1 1252 ? -9.357 9.570 -16.422 1.00 41.84 1252 VAL A N 1
ATOM 8930 C CA . VAL A 1 1252 ? -8.107 9.023 -16.958 1.00 41.84 1252 VAL A CA 1
ATOM 8931 C C . VAL A 1 1252 ? -8.250 7.496 -17.009 1.00 41.84 1252 VAL A C 1
ATOM 8933 O O . VAL A 1 1252 ? -8.186 6.837 -15.979 1.00 41.84 1252 VAL A O 1
ATOM 8936 N N . ARG A 1 1253 ? -8.512 6.945 -18.205 1.00 46.81 1253 ARG A N 1
ATOM 8937 C CA . ARG A 1 1253 ? -8.603 5.500 -18.490 1.00 46.81 1253 ARG A CA 1
ATOM 8938 C C . ARG A 1 1253 ? -7.369 5.027 -19.229 1.00 46.81 1253 ARG A C 1
ATOM 8940 O O . ARG A 1 1253 ? -6.715 5.791 -19.924 1.00 46.81 1253 ARG A O 1
ATOM 8947 N N . THR A 1 1254 ? -6.967 3.789 -19.014 1.00 45.28 1254 THR A N 1
ATOM 8948 C CA . THR A 1 1254 ? -5.522 3.611 -18.970 1.00 45.28 1254 THR A CA 1
ATOM 8949 C C . THR A 1 1254 ? -5.116 2.151 -19.082 1.00 45.28 1254 THR A C 1
ATOM 8951 O O . THR A 1 1254 ? -5.730 1.271 -18.487 1.00 45.28 1254 THR A O 1
ATOM 8954 N N . VAL A 1 1255 ? -4.079 1.894 -19.878 1.00 42.72 1255 VAL A N 1
ATOM 8955 C CA . VAL A 1 1255 ? -3.750 0.562 -20.391 1.00 42.72 1255 VAL A CA 1
ATOM 8956 C C . VAL A 1 1255 ? -2.219 0.422 -20.488 1.00 42.72 1255 VAL A C 1
ATOM 8958 O O . VAL A 1 1255 ? -1.559 1.174 -21.196 1.00 42.72 1255 VAL A O 1
ATOM 8961 N N . GLY A 1 1256 ? -1.622 -0.518 -19.729 1.00 38.72 1256 GLY A N 1
ATOM 8962 C CA . GLY A 1 1256 ? -0.167 -0.872 -19.674 1.00 38.72 1256 GLY A CA 1
ATOM 8963 C C . GLY A 1 1256 ? 0.210 -2.088 -18.751 1.00 38.72 1256 GLY A C 1
ATOM 8964 O O . GLY A 1 1256 ? -0.755 -2.773 -18.492 1.00 38.72 1256 GLY A O 1
ATOM 8965 N N . ALA A 1 1257 ? 1.478 -2.318 -18.266 1.00 40.91 1257 ALA A N 1
ATOM 8966 C CA . ALA A 1 1257 ? 2.276 -3.239 -17.310 1.00 40.91 1257 ALA A CA 1
ATOM 8967 C C . ALA A 1 1257 ? 2.133 -3.437 -15.751 1.00 40.91 1257 ALA A C 1
ATOM 8969 O O . ALA A 1 1257 ? 2.379 -4.485 -15.183 1.00 40.91 1257 ALA A O 1
ATOM 8970 N N . ASN A 1 1258 ? 1.975 -2.386 -14.991 1.00 38.31 1258 ASN A N 1
ATOM 8971 C CA . ASN A 1 1258 ? 2.305 -2.250 -13.587 1.00 38.31 1258 ASN A CA 1
ATOM 8972 C C . ASN A 1 1258 ? 3.763 -2.389 -13.211 1.00 38.31 1258 ASN A C 1
ATOM 8974 O O . ASN A 1 1258 ? 4.141 -3.272 -12.469 1.00 38.31 1258 ASN A O 1
ATOM 8978 N N . THR A 1 1259 ? 4.559 -1.418 -13.642 1.00 32.19 1259 THR A N 1
ATOM 8979 C CA . THR A 1 1259 ? 6.003 -1.380 -13.415 1.00 32.19 1259 THR A CA 1
ATOM 8980 C C . THR A 1 1259 ? 6.551 -0.242 -12.561 1.00 32.19 1259 THR A C 1
ATOM 8982 O O . THR A 1 1259 ? 7.436 -0.531 -11.766 1.00 32.19 1259 THR A O 1
ATOM 8985 N N . SER A 1 1260 ? 6.051 1.005 -12.602 1.00 32.56 1260 SER A N 1
ATOM 8986 C CA . SER A 1 1260 ? 6.598 2.048 -11.698 1.00 32.56 1260 SER A CA 1
ATOM 8987 C C . SER A 1 1260 ? 5.617 3.135 -11.196 1.00 32.56 1260 SER A C 1
ATOM 8989 O O . SER A 1 1260 ? 6.047 4.243 -10.946 1.00 32.56 1260 SER A O 1
ATOM 8991 N N . GLY A 1 1261 ? 4.302 2.887 -11.088 1.00 31.75 1261 GLY A N 1
ATOM 8992 C CA . GLY A 1 1261 ? 3.304 3.614 -10.241 1.00 31.75 1261 GLY A CA 1
ATOM 8993 C C . GLY A 1 1261 ? 1.922 4.110 -10.744 1.00 31.75 1261 GLY A C 1
ATOM 8994 O O . GLY A 1 1261 ? 1.250 4.880 -10.067 1.00 31.75 1261 GLY A O 1
ATOM 8995 N N . GLN A 1 1262 ? 1.434 3.778 -11.942 1.00 34.81 1262 GLN A N 1
ATOM 8996 C CA . GLN A 1 1262 ? 1.024 4.935 -12.750 1.00 34.81 1262 GLN A CA 1
ATOM 8997 C C . GLN A 1 1262 ? -0.423 5.281 -13.185 1.00 34.81 1262 GLN A C 1
ATOM 8999 O O . GLN A 1 1262 ? -0.522 6.343 -13.795 1.00 34.81 1262 GLN A O 1
ATOM 9004 N N . LEU A 1 1263 ? -1.527 4.571 -12.893 1.00 31.83 1263 LEU A N 1
ATOM 9005 C CA . LEU A 1 1263 ? -2.878 5.037 -13.348 1.00 31.83 1263 LEU A CA 1
ATOM 9006 C C . LEU A 1 1263 ? -3.548 6.029 -12.388 1.00 31.83 1263 LEU A C 1
ATOM 9008 O O . LEU A 1 1263 ? -3.023 7.145 -12.286 1.00 31.83 1263 LEU A O 1
ATOM 9012 N N . GLY A 1 1264 ? -4.603 5.709 -11.632 1.00 30.39 1264 GLY A N 1
ATOM 9013 C CA . GLY A 1 1264 ? -4.929 6.592 -10.498 1.00 30.39 1264 GLY A CA 1
ATOM 9014 C C . GLY A 1 1264 ? -5.828 6.110 -9.366 1.00 30.39 1264 GLY A C 1
ATOM 9015 O O . GLY A 1 1264 ? -5.911 6.811 -8.361 1.00 30.39 1264 GLY A O 1
ATOM 9016 N N . ASP A 1 1265 ? -6.505 4.978 -9.505 1.00 29.80 1265 ASP A N 1
ATOM 9017 C CA . ASP A 1 1265 ? -7.888 4.846 -9.040 1.00 29.80 1265 ASP A CA 1
ATOM 9018 C C . ASP A 1 1265 ? -8.242 3.514 -8.329 1.00 29.80 1265 ASP A C 1
ATOM 9020 O O . ASP A 1 1265 ? -9.383 3.325 -7.913 1.00 29.80 1265 ASP A O 1
ATOM 9024 N N . GLY A 1 1266 ? -7.263 2.631 -8.096 1.00 30.45 1266 GLY A N 1
ATOM 9025 C CA . GLY A 1 1266 ? -7.266 1.494 -7.150 1.00 30.45 1266 GLY A CA 1
ATOM 9026 C C . GLY A 1 1266 ? -8.476 0.534 -7.120 1.00 30.45 1266 GLY A C 1
ATOM 9027 O O . GLY A 1 1266 ? -9.096 0.396 -6.061 1.00 30.45 1266 GLY A O 1
ATOM 9028 N N . ARG A 1 1267 ? -8.797 -0.158 -8.229 1.00 29.34 1267 ARG A N 1
ATOM 9029 C CA . ARG A 1 1267 ? -9.997 -1.022 -8.434 1.00 29.34 1267 ARG A CA 1
ATOM 9030 C C . ARG A 1 1267 ? -9.721 -2.286 -9.280 1.00 29.34 1267 ARG A C 1
ATOM 9032 O O . ARG A 1 1267 ? -9.174 -2.062 -10.350 1.00 29.34 1267 ARG A O 1
ATOM 9039 N N . PRO A 1 1268 ? -10.120 -3.535 -8.912 1.00 25.17 1268 PRO A N 1
ATOM 9040 C CA . PRO A 1 1268 ? -9.890 -4.810 -9.659 1.00 25.17 1268 PRO A CA 1
ATOM 9041 C C . PRO A 1 1268 ? -10.239 -4.803 -11.159 1.00 25.17 1268 PRO A C 1
ATOM 9043 O O . PRO A 1 1268 ? -11.055 -4.006 -11.614 1.00 25.17 1268 PRO A O 1
ATOM 9046 N N . LEU A 1 1269 ? -9.585 -5.688 -11.933 1.00 28.03 1269 LEU A N 1
ATOM 9047 C CA . LEU A 1 1269 ? -9.562 -5.680 -13.407 1.00 28.03 1269 LEU A CA 1
ATOM 9048 C C . LEU A 1 1269 ? -10.951 -5.951 -14.008 1.00 28.03 1269 LEU A C 1
ATOM 9050 O O . LEU A 1 1269 ? -11.309 -7.093 -14.302 1.00 28.03 1269 LEU A O 1
ATOM 9054 N N . VAL A 1 1270 ? -11.718 -4.894 -14.271 1.00 23.58 1270 VAL A N 1
ATOM 9055 C CA . VAL A 1 1270 ? -12.970 -5.004 -15.026 1.00 23.58 1270 VAL A CA 1
ATOM 9056 C C . VAL A 1 1270 ? -12.655 -5.124 -16.518 1.00 23.58 1270 VAL A C 1
ATOM 9058 O O . VAL A 1 1270 ? -12.618 -4.133 -17.249 1.00 23.58 1270 VAL A O 1
ATOM 9061 N N . ARG A 1 1271 ? -12.483 -6.361 -17.002 1.00 29.89 1271 ARG A N 1
ATOM 9062 C CA . ARG A 1 1271 ? -12.791 -6.650 -18.408 1.00 29.89 1271 ARG A CA 1
ATOM 9063 C C . ARG A 1 1271 ? -14.293 -6.468 -18.593 1.00 29.89 1271 ARG A C 1
ATOM 9065 O O . ARG A 1 1271 ? -15.082 -7.230 -18.043 1.00 29.89 1271 ARG A O 1
ATOM 9072 N N . LEU A 1 1272 ? -14.678 -5.497 -19.415 1.00 31.69 1272 LEU A N 1
ATOM 9073 C CA . LEU A 1 1272 ? -15.986 -5.528 -20.055 1.00 31.69 1272 LEU A CA 1
ATOM 9074 C C . LEU A 1 1272 ? -15.998 -6.702 -21.039 1.00 31.69 1272 LEU A C 1
ATOM 9076 O O . LEU A 1 1272 ? -15.360 -6.650 -22.087 1.00 31.69 1272 LEU A O 1
ATOM 9080 N N . THR A 1 1273 ? -16.739 -7.749 -20.698 1.00 31.45 1273 THR A N 1
ATOM 9081 C CA . THR A 1 1273 ? -17.229 -8.746 -21.658 1.00 31.45 1273 THR A CA 1
ATOM 9082 C C . THR A 1 1273 ? -18.748 -8.842 -21.504 1.00 31.45 1273 THR A C 1
ATOM 9084 O O . THR A 1 1273 ? -19.231 -8.671 -20.382 1.00 31.45 1273 THR A O 1
ATOM 9087 N N . PRO A 1 1274 ? -19.518 -9.004 -22.596 1.00 29.62 1274 PRO A N 1
ATOM 9088 C CA . PRO A 1 1274 ? -20.927 -8.613 -22.593 1.00 29.62 1274 PRO A CA 1
ATOM 9089 C C . PRO A 1 1274 ? -21.831 -9.569 -21.810 1.00 29.62 1274 PRO A C 1
ATOM 9091 O O . PRO A 1 1274 ? -21.541 -10.759 -21.698 1.00 29.62 1274 PRO A O 1
ATOM 9094 N N . LEU A 1 1275 ? -22.992 -9.066 -21.375 1.00 26.06 1275 LEU A N 1
ATOM 9095 C CA . LEU A 1 1275 ? -24.151 -9.938 -21.179 1.00 26.06 1275 LEU A CA 1
ATOM 9096 C C . LEU A 1 1275 ? -24.460 -10.638 -22.505 1.00 26.06 1275 LEU A C 1
ATOM 9098 O O . LEU A 1 1275 ? -24.504 -9.982 -23.548 1.00 26.06 1275 LEU A O 1
ATOM 9102 N N . LEU A 1 1276 ? -24.829 -11.914 -22.443 1.00 30.45 1276 LEU A N 1
ATOM 9103 C CA . LEU A 1 1276 ? -25.775 -12.453 -23.409 1.00 30.45 1276 LEU A CA 1
ATOM 9104 C C . LEU A 1 1276 ? -26.767 -13.378 -22.707 1.00 30.45 1276 LEU A C 1
ATOM 9106 O O . LEU A 1 1276 ? -26.411 -14.368 -22.076 1.00 30.45 1276 LEU A O 1
ATOM 9110 N N . VAL A 1 1277 ? -28.022 -12.947 -22.778 1.00 30.84 1277 VAL A N 1
ATOM 9111 C CA . VAL A 1 1277 ? -29.208 -13.597 -22.228 1.00 30.84 1277 VAL A CA 1
ATOM 9112 C C . VAL A 1 1277 ? -29.413 -14.959 -22.892 1.00 30.84 1277 VAL A C 1
ATOM 9114 O O . VAL A 1 1277 ? -29.317 -15.063 -24.113 1.00 30.84 1277 VAL A O 1
ATOM 9117 N N . ALA A 1 1278 ? -29.785 -15.964 -22.099 1.00 32.53 1278 ALA A N 1
ATOM 9118 C CA . ALA A 1 1278 ? -30.459 -17.162 -22.586 1.00 32.53 1278 ALA A CA 1
ATOM 9119 C C . ALA A 1 1278 ? -31.917 -17.141 -22.095 1.00 32.53 1278 ALA A C 1
ATOM 9121 O O . ALA A 1 1278 ? -32.173 -17.012 -20.901 1.00 32.53 1278 ALA A O 1
ATOM 9122 N N . VAL A 1 1279 ? -32.837 -17.217 -23.053 1.00 32.59 1279 VAL A N 1
ATOM 9123 C CA . VAL A 1 1279 ? -34.307 -17.294 -22.957 1.00 32.59 1279 VAL A CA 1
ATOM 9124 C C . VAL A 1 1279 ? -34.702 -18.257 -24.090 1.00 32.59 1279 VAL A C 1
ATOM 9126 O O . VAL A 1 1279 ? -34.056 -18.192 -25.145 1.00 32.59 1279 VAL A O 1
ATOM 9129 N N . PRO A 1 1280 ? -35.708 -19.138 -23.942 1.00 42.53 1280 PRO A N 1
ATOM 9130 C CA . PRO A 1 1280 ? -36.764 -19.149 -22.922 1.00 42.53 1280 PRO A CA 1
ATOM 9131 C C . PRO A 1 1280 ? -36.539 -20.097 -21.736 1.00 42.53 1280 PRO A C 1
ATOM 9133 O O . PRO A 1 1280 ? -35.858 -21.130 -21.912 1.00 42.53 1280 PRO A O 1
#

Secondary structure (DSSP, 8-state):
----------------------------------------PPPP-EEEPEEETTTTEEEE-S--SEEE-TTTT-SBTTBSS-TTTT---TT--------S-TTTS-EEEEEEEEETTSS---TT-EEEEEEEEEE-TT-SSEEEEEEEES-TTS--EEEEEEE--SSSEEEEEEEEEEPPS--SEEEEEEEEEESS---TT---TT-B--EEEEEPPPPPPSSS---EEEETTTEEEEE-TTS-EEEEE--TTSTT-SSS---EEEEEE-TT--SEEEEEE-SSEEEEEETTS-EEEEE--TTSTT-SSS---EEEEEEPTT--SEEEEEE-SSEEEEEETTS-EEEEE--TT-TT-SSS---EEEEEEPTT--SEEEEEE-SSEEEEEETTS-EEEEEE-TTSTT-SS--SSEEEEEEEPTT--SEEEEEE-SSEEEEEETTS-EEEEE--TTSTT-SSS---EEEEEEPTT--SEEEEEE-SSEEEEEETTS-EEEEE--TTSTT-SS----EEEEEEPTT--SEEEEEE-SSEEEEEETTS-EEEEE--TTSTT-SSS---EEEEEE---------SEEEEETTEEEEE-SSS-EEEEEE-SSS-SSS--SSSEEEEEE---S--S--EEEE-SSEEEEE-SS--EEEEE--TT-TT-BS--S--SS-EEETT--S--EEEE-SSEEEEE-TTS-EEEEE--SSSTT-SS---S-EEEEEEETT--SEEEEEE-SSEEEEEETTS-EEEEE--TTSTT-SSS---EEEEEEPTT--SEEEEEE-SSEEEEEETTS-EEEEE--TTSTT-SSSS--EEEEEEPTT--SEEEEEE-SSEEEEEETTS-EEEEE--TTSTT-SS----EEEEEE----SS-EEEEEEETTEEEEEETT--EEEEEE-TTT-SSSS-SEEEEEE-------EEEEEE-SS-EEEEETTS-EEEEE--TTSTT-SS-TT--EEEEEEPTT--SEEEEEE-SSEEEEEETTS-EEEEEE-TTSTT-SS---SEEEEEEEPTT--SEEEEEE-SSEEEEEETTS-EEEEE--TTSTT-SSS---EEEEEEPTT--SEEEEEE-SSEEEEEETTS-EEEEE--TT-TT-SS----EEEEEE-TT-TTEEEEEE-SSEEEEEETTS-EEEEE--TTSTT-SSS---EEEEEEPTT--SEEEEE--TTEEEEEETTS-EEEEE--TTSTT-SSS---EEEEEEPPS---EEEEEEETTEEEEEETTS-EEEES--SSS--S----------------

Radius of gyration: 40.71 Å; chains: 1; bounding box: 111×82×113 Å

Sequence (1280 aa):
MNRRSSRIWSGWLGVALALVACGPGVEAEPGLNGLPATATVSAPLMATAQYDTALKVPLCAGSAAGCDSGSLVNGRAAAGPELNAPNTLAGSTCADGVYGSYHVDESLDRVRIFTTDGTDLAPGKTVSVEATVWAYSSFSADKLDLYHAADARAPSWSYLTTLTPAAAGAQTLTYRYTLPAGGPVQAVRAAFRYGGAASPCTTGSFDDRDDLAFSVSAPPPPTPKQRLSKGTSYFTVALRDDGTVWSWGYNDYGQLGDGTSSRRYSPVQVLGLTQVSTLDAGGSFSLAAKQDGTVWSWGTNDFGQLGDGTTVVRRSPVQVQGLTDVVAVSGGGLHSLALKRDGTVWSWGYNVHGELGDGTLANRSTPVQVQGLTGVASISAGTTVSLALRNDGTVWAWGSNSSGQLGNGSTVQQSTTPVQVSGLTGVVSISAGYYYALALKGDGSLWSWGYNTYGHLGDGTTTNRFTPVQVQGLTGVRSMAAGDSFVLALQQDGTAWSWGSNTYGERGDGTTTPRTTPGQMPGLTGATFVAAGSSSSAALTGTGEVWGWGNNNNGELGDGTTTQRLTPVRALFNTSGVAMAVAAGERHVVTLKPDGTLWAWGDNLRGQVGSGSTQSQQPSPVRLTGLSGVKAIAAGSEHTLALQQDGSLWGWGNSANGQLGNGSTASPRVPVRNTLLSGVTAIAARGLHSLALKQDGTVWAWGANFYGEVGNGTTSSGVSSAVQVPVLASMTAVAAGENHSLALRQDGTVWGWGYNGSGQLGDGTTTGRTSPVQVSGLSGVTALAAGNGHSLALKSDGSVWAWGSNGSGQLGDGTASSRSLPTQVQGLTGIVKIAAGGSHSLAVRGDGTLWVWGDNSSGQLGEGTTSTRFLPVQVTGLASAVASITAYNDTSMAALADGTLRGWGSGARGHLADGANLSLTPVAPSGLGTALSVKAGGEHGLALMNDGTVRAWGFNQYGQLGDGVGGLNRATPVPVQGLSTVTAIAAGASHSLARKQDGTVWSWGSNDYGKLGDGSTVYSRASPVQVLGLSTITAITAGTHHSLALKQDGTVWAWGSNSSGQLGDGTTVNRNAPVQVQGLTNVVAIAAGYYHSLAVQQDGTVWAWGSNTSGQFGDGTTTSRSTPGLVPGLPAASTVAAGSFFSLFLLADGTVRASGYGFSGQLGDGTTTSRSTPVLVQGLSGVTAIAAGDSFSLALKGDGTAWAWGQNTSGQLGDGTSADRYAPVQLQGLGSVTGISGGSLHTLVLGQGGLVRTVGANTSGQLGDGRPLVRLTPLLVAVP

Foldseek 3Di:
DDDDDDDDDDDDDDDDDDDDDDDDDDDDDDDDDDDDDDDDDDQFFEAEFDQDPQQLATERPDWGQKYKPDFCFAFFDVQGPNVRPLRHTPPDPAGFQPDDHHLAAKGWGIWMKGFPVSGTAAAQTKMKIKTWMAAHQVQQQKKKWKWKAQDSNDGDTDTDDIDGDPHGTIDMDMDIDGHAHHDQKMKMKIKIDGHDDDDLHDDDNRIGMHIYIYGHDYHPQLDPACQWEAAQQFKIKGADPQFWIWIFTQQCFLQRQCQFSDGHLAIDTQPPTGQWQHWYGYNFKIWTAHPQFWIWIAGQQCLLQRQCQDRDHHNHIDTRPPTGQWDDKEYEHFKIWTAHPQFWIKIAGAACQLQGLQQDRHGHNHIDTRPPGGQFRDWEYYHFKIWTQHSQQWIWIFGAQCLQARQCLDNPGTHNHIDTHPPTGQFSDKYDEHFKIWTAHPQRWIKIFGAFCQLQRQQQDRHGHNHIDTRPDDGQWDDKEYERFKIWTAHPQRWIKIAGAACQLQGQQLDRHGGNHIDTHPPDGQWPDKYHYHFKIWTAHPVRWIKIAGQQCSSNGQCPDRDHHNHIDTHDDDYDFFAAEWEAAQFKIQGARFLGFTWIWGADPWQARQAAAQAGFQAFTHLWFAFFFAFAFEQEHQKTWFAKLQGFIWMATQLCQLAGQLLDRRHFSFIDTLLLDFQFQEWYYYAQKIKGQGQQQWIKIAGQQCFLQRQCLDRDTRRNHIDTQPPGGQWDYKEDANFKIKTAHPQFWIKIAGQQCLLAGQQQDSHGHNHIDTRPPTGQWDDWYYANFWIKTAHPQFWIWIAGQQCLLQRQQLDRHGHNHIDTHPPTGQWDDWEAAHQKIWTAHPVLWIKIFGAQCQLQRQQSDRHHGNHIDTHDDDPAGFSYWYYYHQKIWTQGQQRFIWIAGAQCSHHQRSSDGGHNHTHGHGDDDAAQDWEGARRKGWGQHPQQWIKIFFHQQLLQRCQQDNNDHGSYIDTNPPTGQFPDWEYAGFKIWTQHPQQWIKMFGACCLLQRQQQDPSGGHNHIDTNPPTGQFPDKYDANFKIWTQHPQRWIWIAGAQCQLARQQQDRHGHNHIDTHPPTGQWDEKEDENFKIWTAHPQRWIWIAGFQCFLQLQQQDRDHGNHIDTHPDGHAFDYKEAAHFKIWTQHPQRWIWIAGQQQQLQRLQQDSDGHNHIDTNPPGGQFDDKYDARFWIWTQHPVQWIKIFGQCSRHNRLPPDRRGRNHMDTNPDDDRWDDWYRHHGWIWTQHPPSQTRTHMHSGHRHSHGRGYNDDDDDDDDDDD

InterPro domains:
  IPR000408 Regulator of chromosome condensation, RCC1 [PF00415] (242-288)
  IPR000408 Regulator of chromosome condensation, RCC1 [PF00415] (1199-1246)
  IPR000408 Regulator of chromosome condensation, RCC1 [PR00633] (799-815)
  IPR000408 Regulator of chromosome condensation, RCC1 [PR00633] (831-844)
  IPR000408 Regulator of chromosome condensation, RCC1 [PR00633] (850-866)
  IPR000408 Regulator of chromosome condensation, RCC1 [PR00633] (934-950)
  IPR000408 Regulator of chromosome condensation, RCC1 [PR00633] (950-964)
  IPR000408 Regulator of chromosome condensation, RCC1 [PR00633] (1039-1057)
  IPR000408 Regulator of chromosome condensation, RCC1 [PR00633] (1095-1116)
  IPR000408 Regulator of chromosome condensation, RCC1 [PS00626] (329-339)
  IPR000408 Regulator of chromosome condensation, RCC1 [PS00626] (633-643)
  IPR000408 Regulator of chromosome condensation, RCC1 [PS00626] (734-744)
  IPR000408 Regulator of chromosome condensation, RCC1 [PS00626] (784-794)
  IPR000408 Regulator of chromosome condensation, RCC1 [PS00626] (834-844)
  IPR000408 Regulator of chromosome condensation, RCC1 [PS00626] (1036-1046)
  IPR000408 Regulator of chromosome condensation, RCC1 [PS00626] (1086-1096)
  IPR000408 Regulator of chromosome condensation, RCC1 [PS50012] (243-292)
  IPR000408 Regulator of chromosome condensation, RCC1 [PS50012] (293-342)
  IPR000408 Regulator of chromosome condensation, RCC1 [PS50012] (343-392)
  IPR000408 Regulator of chromosome condensation, RCC1 [PS50012] (393-443)

pLDDT: mean 75.71, std 19.83, range [23.58, 98.12]